Protein AF-A0A2A6D0A6-F1 (afdb_monomer_lite)

Organism: Pristionchus pacificus (NCBI:txid54126)

pLDDT: mean 73.26, std 25.28, range [23.12, 98.56]

InterPro domains:
  IPR000560 Histidine phosphatase superfamily, clade-2 [PF00328] (476-809)
  IPR000560 Histidine phosphatase superfamily, clade-2 [PF00328] (871-1183)
  IPR000560 Histidine phosphatase superfamily, clade-2 [cd07061] (476-808)
  IPR000560 Histidine phosphatase superfamily, clade-2 [cd07061] (871-1182)
  IPR001132 SMAD domain [PF03166] (59-170)
  IPR001132 SMAD domain [PS51076] (60-232)
  IPR001132 SMAD domain [SM00524] (58-207)
  IPR008984 SMAD/FHA domain superfamily [SSF49879] (32-207)
  IPR017855 SMAD-like domain superfamily [G3DSA:2.60.200.10] (31-220)
  IPR029033 Histidine phosphatase superfamily [G3DSA:3.40.50.1240] (476-853)
  IPR029033 Histidine phosphatase superfamily [G3DSA:3.40.50.1240] (870-1229)
  IPR029033 Histidine phosphatase superfamily [SSF53254] (476-852)
  IPR029033 Histidine phosphatase superfamily [SSF53254] (868-1229)
  IPR033379 Histidine acid phosphatase active site [PS00616] (477-491)
  IPR033379 Histidine acid phosphatase active site [PS00616] (872-886)
  IPR050645 Histidine Acid Phosphatase [PTHR11567] (473-849)

Radius of gyration: 41.59 Å; chains: 1; bounding box: 116×134×120 Å

Foldseek 3Di:
DFDFLVVLLVVLPVPDDDDYDDDDDDDDDDWDFDPDVLVVLVVVLCVCVRCVVVDGRLFFKKKFKDFQRITQDIDTANDQKAFEALALDPCPNRYHHSVVTDDPPADPVLVVLSVVCPRGKMWGADPNRWIKIAGQQWKFKDAEPDRDIDHGGDIDTRHDVVVLSVVLVVCLPPPDDLSVSQSNQWMKIAPDPDPDNRGRIIMIMGGSSSSVSSCGSPPDDPDDPPDDDPDDDDDDDDDDDDDDDDDDDDDDDDDDDYDDDDDDDDDDDDDDDDDDDDDDDDDDDDDDDPCVVVVVVVVVVVVVVVVVVVVVDDDDDDDDDDDDDDDDDDDDDDYDDDDDDDDDDDDDDDDDDDDDDDDDDDDDDDDDDDDDDDDDDDDDDDDDDDDDDDDDDDDDDDDDDDYDDDDDDDDDDDDDDDDDDDDDDDDDDDDDDDDDDDDDDDDDDDDDDDDDDDDDDPVVVVVVVVVVVPPAPPKAFQAKEKEWAQFFFAAQAAFPQWPCHPVNVVFHHGAHALRRLVQLLLVLLVVLVPCCVNRVLDDLADAPQAEAAEEEQDWRLLLSVQSSVCNNNAQPPQAQPPDPQFFPRGAQFFYAYAHNLPDQAQDFQPVDPNVDDPVLVVVLVCQCPPPLNVVVLVVCVVLLVLCDVRRDDPDDSDLVSLLSNLSNVCCQCPVVVHDGPPSCDPVSNVSSQLSNLVVVCSSQQHQPPPVVLCVPPVSDDDPRHDHGDLVSLLSGAQVNVQVVLVQLVCSVVVNRSYRYYYYGHHLSNVQSNCVLQQNCCVPANSDTAHHGKMKMWIWIQRPVGIKIAIWIARTSPRDTHTRQLNGFQAPVPDRIGHSVSNCVRSVSSHDDDDDDDDDDDDDDDDDDDDDDAKDFQAKEKEWAFFDFAFQDAFPQWPCPQVNVVHGHGAAHNRRLVQLLLVLLQVLCPCCVPRVPDDLDDGPQFEAAEEERDRRLSSSSQSSVQSNSQQPPRHHPPDPSGGPRGRRGRYHYHHNQPPLQFNLPHLFQVLVVVLVVQCPPPLNVVLLVVCVVLQVLCVVRRPDPDDSGVVSLVSNLSRVCCCCVVVNHDTPPSCDPVSNVVSQVSCLQPVCVSQFCDHSPGHGPLLNLLSGNQVNVVVVLVQLVCSQVVNHHRYYYYGHHQSNVSSVCRLQQNPCVPPRSDTQHHGKMKMWIWMDRRVAIKIAIWIASTSPGHTDTRQLSGPQAPVPDSIGGSVSVVVSSVSSHDPDPCSSDD

Structure (mmCIF, N/CA/C/O backbone):
data_AF-A0A2A6D0A6-F1
#
_entry.id   AF-A0A2A6D0A6-F1
#
loop_
_atom_site.group_PDB
_atom_site.id
_atom_site.type_symbol
_atom_site.label_atom_id
_atom_site.label_alt_id
_atom_site.label_comp_id
_atom_site.label_asym_id
_atom_site.label_entity_id
_atom_site.label_seq_id
_atom_site.pdbx_PDB_ins_code
_atom_site.Cartn_x
_atom_site.Cartn_y
_atom_site.Cartn_z
_atom_site.occupancy
_atom_site.B_iso_or_equiv
_atom_site.auth_seq_id
_atom_site.auth_comp_id
_atom_site.auth_asym_id
_atom_site.auth_atom_id
_atom_site.pdbx_PDB_model_num
ATOM 1 N N . MET A 1 1 ? 14.684 1.897 31.794 1.00 31.25 1 MET A N 1
ATOM 2 C CA . MET A 1 1 ? 13.508 2.646 31.301 1.00 31.25 1 MET A CA 1
ATOM 3 C C . MET A 1 1 ? 13.753 4.128 31.557 1.00 31.25 1 MET A C 1
ATOM 5 O O . MET A 1 1 ? 14.431 4.445 32.533 1.00 31.25 1 MET A O 1
ATOM 9 N N . ALA A 1 2 ? 13.291 5.011 30.673 1.00 32.56 2 ALA A N 1
ATOM 10 C CA . ALA A 1 2 ? 13.432 6.460 30.843 1.00 32.56 2 ALA A CA 1
ATOM 11 C C . ALA A 1 2 ? 12.359 7.011 31.800 1.00 32.56 2 ALA A C 1
ATOM 13 O O . ALA A 1 2 ? 11.287 6.420 31.914 1.00 32.56 2 ALA A O 1
ATOM 14 N N . LEU A 1 3 ? 12.646 8.118 32.488 1.00 44.62 3 LEU A N 1
ATOM 15 C CA . LEU A 1 3 ? 11.665 8.796 33.341 1.00 44.62 3 LEU A CA 1
ATOM 16 C C . LEU A 1 3 ? 10.736 9.707 32.524 1.00 44.62 3 LEU A C 1
ATOM 18 O O . LEU A 1 3 ? 11.218 10.518 31.739 1.00 44.62 3 LEU A O 1
ATOM 22 N N . SER A 1 4 ? 9.424 9.624 32.770 1.00 47.84 4 SER A N 1
ATOM 23 C CA . SER A 1 4 ? 8.435 10.572 32.240 1.00 47.84 4 SER A CA 1
ATOM 24 C C . SER A 1 4 ? 8.132 11.678 33.251 1.00 47.84 4 SER A C 1
ATOM 26 O O . SER A 1 4 ? 7.816 11.410 34.412 1.00 47.84 4 SER A O 1
ATOM 28 N N . ARG A 1 5 ? 8.211 12.925 32.783 1.00 55.09 5 ARG A N 1
ATOM 29 C CA . ARG A 1 5 ? 7.892 14.155 33.511 1.00 55.09 5 ARG A CA 1
ATOM 30 C C . ARG A 1 5 ? 6.434 14.153 33.972 1.00 55.09 5 ARG A C 1
ATOM 32 O O . ARG A 1 5 ? 6.200 14.405 35.147 1.00 55.09 5 ARG A O 1
ATOM 39 N N . SER A 1 6 ? 5.497 13.781 33.096 1.00 43.09 6 SER A N 1
ATOM 40 C CA . SER A 1 6 ? 4.051 13.724 33.377 1.00 43.09 6 SER A CA 1
ATOM 41 C C . SER A 1 6 ? 3.717 12.748 34.509 1.00 43.09 6 SER A C 1
ATOM 43 O O . SER A 1 6 ? 3.212 13.176 35.541 1.00 43.09 6 SER A O 1
ATOM 45 N N . ILE A 1 7 ? 4.154 11.488 34.397 1.00 46.53 7 ILE A N 1
ATOM 46 C CA . ILE A 1 7 ? 3.909 10.439 35.408 1.00 46.53 7 ILE A CA 1
ATOM 47 C C . ILE A 1 7 ? 4.431 10.859 36.792 1.00 46.53 7 ILE A C 1
ATOM 49 O O . ILE A 1 7 ? 3.845 10.543 37.830 1.00 46.53 7 ILE A O 1
ATOM 53 N N . LEU A 1 8 ? 5.561 11.572 36.833 1.00 50.28 8 LEU A N 1
ATOM 54 C CA . LEU A 1 8 ? 6.160 12.020 38.088 1.00 50.28 8 LEU A CA 1
ATOM 55 C C . LEU A 1 8 ? 5.488 13.290 38.642 1.00 50.28 8 LEU A C 1
ATOM 57 O O . LEU A 1 8 ? 5.398 13.452 39.857 1.00 50.28 8 LEU A O 1
ATOM 61 N N . ILE A 1 9 ? 4.949 14.143 37.769 1.00 45.28 9 ILE A N 1
ATOM 62 C CA . ILE A 1 9 ? 4.084 15.279 38.109 1.00 45.28 9 ILE A CA 1
ATOM 63 C C . ILE A 1 9 ? 2.756 14.809 38.705 1.00 45.28 9 ILE A C 1
ATOM 65 O O . ILE A 1 9 ? 2.370 15.310 39.755 1.00 45.28 9 ILE A O 1
ATOM 69 N N . GLU A 1 10 ? 2.076 13.835 38.103 1.00 42.25 10 GLU A N 1
ATOM 70 C CA . GLU A 1 10 ? 0.770 13.340 38.568 1.00 42.25 10 GLU A CA 1
ATOM 71 C C . GLU A 1 10 ? 0.875 12.739 39.973 1.00 42.25 10 GLU A C 1
ATOM 73 O O . GLU A 1 10 ? 0.143 13.125 40.889 1.00 42.25 10 GLU A O 1
ATOM 78 N N . ARG A 1 11 ? 1.911 11.920 40.205 1.00 47.41 11 ARG A N 1
ATOM 79 C CA . ARG A 1 11 ? 2.287 11.407 41.538 1.00 47.41 11 ARG A CA 1
ATOM 80 C C . ARG A 1 11 ? 2.576 12.513 42.564 1.00 47.41 11 ARG A C 1
ATOM 82 O O . ARG A 1 11 ? 2.509 12.265 43.768 1.00 47.41 11 ARG A O 1
ATOM 89 N N . LEU A 1 12 ? 2.890 13.728 42.115 1.00 42.84 12 LEU A N 1
ATOM 90 C CA . LEU A 1 12 ? 3.093 14.911 42.953 1.00 42.84 12 LEU A CA 1
ATOM 91 C C . LEU A 1 12 ? 1.877 15.856 42.994 1.00 42.84 12 LEU A C 1
ATOM 93 O O . LEU A 1 12 ? 1.853 16.710 43.879 1.00 42.84 12 LEU A O 1
ATOM 97 N N . LEU A 1 13 ? 0.858 15.689 42.147 1.00 38.38 13 LEU A N 1
ATOM 98 C CA . LEU A 1 13 ? -0.301 16.588 42.031 1.00 38.38 13 LEU A CA 1
ATOM 99 C C . LEU A 1 13 ? -1.632 16.038 42.556 1.00 38.38 13 LEU A C 1
ATOM 101 O O . LEU A 1 13 ? -2.621 16.769 42.551 1.00 38.38 13 LEU A O 1
ATOM 105 N N . HIS A 1 14 ? -1.667 14.823 43.106 1.00 38.53 14 HIS A N 1
ATOM 106 C CA . HIS A 1 14 ? -2.811 14.338 43.893 1.00 38.53 14 HIS A CA 1
ATOM 107 C C . HIS A 1 14 ? -2.950 15.042 45.264 1.00 38.53 14 HIS A C 1
ATOM 109 O O . HIS A 1 14 ? -3.003 14.391 46.304 1.00 38.53 14 HIS A O 1
ATOM 115 N N . ASP A 1 15 ? -2.998 16.379 45.256 1.00 31.34 15 ASP A N 1
ATOM 116 C CA . ASP A 1 15 ? -3.645 17.206 46.279 1.00 31.34 15 ASP A CA 1
ATOM 117 C C . ASP A 1 15 ? -3.996 18.610 45.705 1.00 31.34 15 ASP A C 1
ATOM 119 O O . ASP A 1 15 ? -3.189 19.533 45.755 1.00 31.34 15 ASP A O 1
ATOM 123 N N . ASN A 1 16 ? -5.216 18.742 45.155 1.00 25.91 16 ASN A N 1
ATOM 124 C CA . ASN A 1 16 ? -5.981 19.977 44.853 1.00 25.91 16 ASN A CA 1
ATOM 125 C C . ASN A 1 16 ? -5.467 21.048 43.828 1.00 25.91 16 ASN A C 1
ATOM 127 O O . ASN A 1 16 ? -4.596 21.847 44.139 1.00 25.91 16 ASN A O 1
ATOM 131 N N . ASN A 1 17 ? -6.171 21.149 42.675 1.00 26.38 17 ASN A N 1
ATOM 132 C CA . ASN A 1 17 ? -6.773 22.343 41.994 1.00 26.38 17 ASN A CA 1
ATOM 133 C C . ASN A 1 17 ? -6.033 23.723 41.914 1.00 26.38 17 ASN A C 1
ATOM 135 O O . ASN A 1 17 ? -5.550 24.218 42.920 1.00 26.38 17 ASN A O 1
ATOM 139 N N . GLU A 1 18 ? -6.072 24.543 40.835 1.00 26.56 18 GLU A N 1
ATOM 140 C CA . GLU A 1 18 ? -6.669 24.452 39.473 1.00 26.56 18 GLU A CA 1
ATOM 141 C C . GLU A 1 18 ? -6.237 25.618 38.507 1.00 26.56 18 GLU A C 1
ATOM 143 O O . GLU A 1 18 ? -6.177 26.767 38.934 1.00 26.56 18 GLU A O 1
ATOM 148 N N . LYS A 1 19 ? -6.159 25.349 37.179 1.00 26.30 19 LYS A N 1
ATOM 149 C CA . LYS A 1 19 ? -6.411 26.244 35.989 1.00 26.30 19 LYS A CA 1
ATOM 150 C C . LYS A 1 19 ? -5.453 27.391 35.505 1.00 26.30 19 LYS A C 1
ATOM 152 O O . LYS A 1 19 ? -5.540 28.516 35.987 1.00 26.30 19 LYS A O 1
ATOM 157 N N . ALA A 1 20 ? -4.863 27.181 34.299 1.00 25.84 20 ALA A N 1
ATOM 158 C CA . ALA A 1 20 ? -4.731 28.130 33.137 1.00 25.84 20 ALA A CA 1
ATOM 159 C C . ALA A 1 20 ? -3.650 29.274 33.135 1.00 25.84 20 ALA A C 1
ATOM 161 O O . ALA A 1 20 ? -3.179 29.670 34.192 1.00 25.84 20 ALA A O 1
ATOM 162 N N . CYS A 1 21 ? -3.201 29.911 32.020 1.00 23.12 21 CYS A N 1
ATOM 163 C CA . CYS A 1 21 ? -3.182 29.617 30.555 1.00 23.12 21 CYS A CA 1
ATOM 164 C C . CYS A 1 21 ? -2.156 30.506 29.769 1.00 23.12 21 CYS A C 1
ATOM 166 O O . CYS A 1 21 ? -1.911 31.639 30.168 1.00 23.12 21 CYS A O 1
ATOM 168 N N . ASP A 1 22 ? -1.678 30.005 28.614 1.00 24.70 22 ASP A N 1
ATOM 169 C CA . ASP A 1 22 ? -1.182 30.650 27.358 1.00 24.70 22 ASP A CA 1
ATOM 170 C C . ASP A 1 22 ? -0.278 31.913 27.286 1.00 24.70 22 ASP A C 1
ATOM 172 O O . ASP A 1 22 ? -0.665 33.015 27.673 1.00 24.70 22 ASP A O 1
ATOM 176 N N . SER A 1 23 ? 0.834 31.812 26.521 1.00 23.73 23 SER A N 1
ATOM 177 C CA . SER A 1 23 ? 1.030 32.469 25.186 1.00 23.73 23 SER A CA 1
ATOM 178 C C . SER A 1 23 ? 2.474 32.334 24.610 1.00 23.73 23 SER A C 1
ATOM 180 O O . SER A 1 23 ? 3.420 32.052 25.343 1.00 23.73 23 SER A O 1
ATOM 182 N N . ARG A 1 24 ? 2.664 32.511 23.281 1.00 27.17 24 ARG A N 1
ATOM 183 C CA . ARG A 1 24 ? 3.964 32.458 22.536 1.00 27.17 24 ARG A CA 1
ATOM 184 C C . ARG A 1 24 ? 4.303 33.814 21.871 1.00 27.17 24 ARG A C 1
ATOM 186 O O . ARG A 1 24 ? 3.373 34.584 21.628 1.00 27.17 24 ARG A O 1
ATOM 193 N N . PRO A 1 25 ? 5.581 34.106 21.519 1.00 27.61 25 PRO A N 1
ATOM 194 C CA . PRO A 1 25 ? 6.009 34.027 20.100 1.00 27.61 25 PRO A CA 1
ATOM 195 C C . PRO A 1 25 ? 7.506 33.651 19.847 1.00 27.61 25 PRO A C 1
ATOM 197 O O . PRO A 1 25 ? 8.242 33.284 20.758 1.00 27.61 25 PRO A O 1
ATOM 200 N N . SER A 1 26 ? 7.936 33.702 18.575 1.00 24.91 26 SER A N 1
ATOM 201 C CA . SER A 1 26 ? 9.292 33.456 18.013 1.00 24.91 26 SER A CA 1
ATOM 202 C C . SER A 1 26 ? 10.268 34.658 18.217 1.00 24.91 26 SER A C 1
ATOM 204 O O . SER A 1 26 ? 9.832 35.677 18.738 1.00 24.91 26 SER A O 1
ATOM 206 N N . THR A 1 27 ? 11.591 34.659 17.925 1.00 25.09 27 THR A N 1
ATOM 207 C CA . THR A 1 27 ? 12.370 34.189 16.740 1.00 25.09 27 THR A CA 1
ATOM 208 C C . THR A 1 27 ? 13.890 33.946 17.000 1.00 25.09 27 THR A C 1
ATOM 210 O O . THR A 1 27 ? 14.401 34.268 18.064 1.00 25.09 27 THR A O 1
ATOM 213 N N . SER A 1 28 ? 14.599 33.412 15.980 1.00 25.70 28 SER A N 1
ATOM 214 C CA . SER A 1 28 ? 16.012 33.648 15.538 1.00 25.70 28 SER A CA 1
ATOM 215 C C . SER A 1 28 ? 17.206 33.746 16.523 1.00 25.70 28 SER A C 1
ATOM 217 O O . SER A 1 28 ? 17.177 34.440 17.532 1.00 25.70 28 SER A O 1
ATOM 219 N N . HIS A 1 29 ? 18.347 33.150 16.143 1.00 37.09 29 HIS A N 1
ATOM 220 C CA . HIS A 1 29 ? 19.573 33.087 16.955 1.00 37.09 29 HIS A CA 1
ATOM 221 C C . HIS A 1 29 ? 20.442 34.361 16.984 1.00 37.09 29 HIS A C 1
ATOM 223 O O . HIS A 1 29 ? 20.917 34.830 15.954 1.00 37.09 29 HIS A O 1
ATOM 229 N N . ALA A 1 30 ? 20.807 34.776 18.200 1.00 38.34 30 ALA A N 1
ATOM 230 C CA . ALA A 1 30 ? 22.041 35.494 18.522 1.00 38.34 30 ALA A CA 1
ATOM 231 C C . ALA A 1 30 ? 22.646 34.916 19.821 1.00 38.34 30 ALA A C 1
ATOM 233 O O . ALA A 1 30 ? 21.932 34.301 20.623 1.00 38.34 30 ALA A O 1
ATOM 234 N N . ALA A 1 31 ? 23.953 35.093 20.043 1.00 50.69 31 ALA A N 1
ATOM 235 C CA . ALA A 1 31 ? 24.600 34.708 21.300 1.00 50.69 31 ALA A CA 1
ATOM 236 C C . ALA A 1 31 ? 24.229 35.716 22.401 1.00 50.69 31 ALA A C 1
ATOM 238 O O . ALA A 1 31 ? 24.651 36.870 22.365 1.00 50.69 31 ALA A O 1
ATOM 239 N N . ALA A 1 32 ? 23.392 35.286 23.346 1.00 67.06 32 ALA A N 1
ATOM 240 C CA . ALA A 1 32 ? 22.832 36.150 24.381 1.00 67.06 32 ALA A CA 1
ATOM 241 C C . ALA A 1 32 ? 23.807 36.373 25.552 1.00 67.06 32 ALA A C 1
ATOM 243 O O . ALA A 1 32 ? 24.571 35.477 25.929 1.00 67.06 32 ALA A O 1
ATOM 244 N N . VAL A 1 33 ? 23.750 37.584 26.111 1.00 78.56 33 VAL A N 1
ATOM 245 C CA . VAL A 1 33 ? 24.617 38.100 27.176 1.00 78.56 33 VAL A CA 1
ATOM 246 C C . VAL A 1 33 ? 23.737 38.815 28.204 1.00 78.56 33 VAL A C 1
ATOM 248 O O . VAL A 1 33 ? 22.833 39.546 27.802 1.00 78.56 33 VAL A O 1
ATOM 251 N N . TRP A 1 34 ? 23.995 38.622 29.500 1.00 87.19 34 TRP A N 1
ATOM 252 C CA . TRP A 1 34 ? 23.210 39.225 30.587 1.00 87.19 34 TRP A CA 1
ATOM 253 C C . TRP A 1 34 ? 24.103 39.868 31.638 1.00 87.19 34 TRP A C 1
ATOM 255 O O . TRP A 1 34 ? 24.881 39.179 32.285 1.00 87.19 34 TRP A O 1
ATOM 265 N N . ASP A 1 35 ? 23.942 41.166 31.874 1.00 82.50 35 ASP A N 1
ATOM 266 C CA . ASP A 1 35 ? 24.697 41.874 32.918 1.00 82.50 35 ASP A CA 1
ATOM 267 C C . ASP A 1 35 ? 23.969 41.885 34.284 1.00 82.50 35 ASP A C 1
ATOM 269 O O . ASP A 1 35 ? 24.500 42.387 35.272 1.00 82.50 35 ASP A O 1
ATOM 273 N N . ASP A 1 36 ? 22.782 41.267 34.351 1.00 84.25 36 ASP A N 1
ATOM 274 C CA . ASP A 1 36 ? 21.963 41.037 35.549 1.00 84.25 36 ASP A CA 1
ATOM 275 C C . ASP A 1 36 ? 21.538 39.555 35.634 1.00 84.25 36 ASP A C 1
ATOM 277 O O . ASP A 1 36 ? 21.099 38.956 34.647 1.00 84.25 36 ASP A O 1
ATOM 281 N N . ILE A 1 37 ? 21.668 38.954 36.822 1.00 86.62 37 ILE A N 1
ATOM 282 C CA . ILE A 1 37 ? 21.315 37.549 37.062 1.00 86.62 37 ILE A CA 1
ATOM 283 C C . ILE A 1 37 ? 19.797 37.351 37.146 1.00 86.62 37 ILE A C 1
ATOM 285 O O . ILE A 1 37 ? 19.300 36.315 36.713 1.00 86.62 37 ILE A O 1
ATOM 289 N N . GLU A 1 38 ? 19.034 38.348 37.605 1.00 83.75 38 GLU A N 1
ATOM 290 C CA . GLU A 1 38 ? 17.571 38.265 37.636 1.00 83.75 38 GLU A CA 1
ATOM 291 C C . GLU A 1 38 ? 16.966 38.351 36.231 1.00 83.75 38 GLU A C 1
ATOM 293 O O . GLU A 1 38 ? 15.917 37.761 35.971 1.00 83.75 38 GLU A O 1
ATOM 298 N N . ALA A 1 39 ? 17.608 39.083 35.313 1.00 81.00 39 ALA A N 1
ATOM 299 C CA . ALA A 1 39 ? 17.320 39.074 33.883 1.00 81.00 39 ALA A CA 1
ATOM 300 C C . ALA A 1 39 ? 17.636 37.711 33.264 1.00 81.00 39 ALA A C 1
ATOM 302 O O . ALA A 1 39 ? 16.776 37.155 32.587 1.00 81.00 39 ALA A O 1
ATOM 303 N N . PHE A 1 40 ? 18.799 37.127 33.566 1.00 89.44 40 PHE A N 1
ATOM 304 C CA . PHE A 1 40 ? 19.127 35.775 33.113 1.00 89.44 40 PHE A CA 1
ATOM 305 C C . PHE A 1 40 ? 18.108 34.724 33.591 1.00 89.44 40 PHE A C 1
ATOM 307 O O . PHE A 1 40 ? 17.660 33.905 32.788 1.00 89.44 40 PHE A O 1
ATOM 314 N N . GLU A 1 41 ? 17.710 34.749 34.867 1.00 89.06 41 GLU A N 1
ATOM 315 C CA . GLU A 1 41 ? 16.699 33.839 35.429 1.00 89.06 41 GLU A CA 1
ATOM 316 C C . GLU A 1 41 ? 15.326 34.046 34.781 1.00 89.06 41 GLU A C 1
ATOM 318 O O . GLU A 1 41 ? 14.702 33.086 34.336 1.00 89.06 41 GLU A O 1
ATOM 323 N N . ARG A 1 42 ? 14.882 35.304 34.675 1.00 83.50 42 ARG A N 1
ATOM 324 C CA . ARG A 1 42 ? 13.629 35.721 34.025 1.00 83.50 42 ARG A CA 1
ATOM 325 C C . ARG A 1 42 ? 13.551 35.237 32.582 1.00 83.50 42 ARG A C 1
ATOM 327 O O . ARG A 1 42 ? 12.593 34.558 32.233 1.00 83.50 42 ARG A O 1
ATOM 334 N N . ASP A 1 43 ? 14.562 35.522 31.771 1.00 83.06 43 ASP A N 1
ATOM 335 C CA . ASP A 1 43 ? 14.587 35.126 30.363 1.00 83.06 43 ASP A CA 1
ATOM 336 C C . ASP A 1 43 ? 14.697 33.603 30.217 1.00 83.06 43 ASP A C 1
ATOM 338 O O . ASP A 1 43 ? 14.070 33.011 29.341 1.00 83.06 43 ASP A O 1
ATOM 342 N N . THR A 1 44 ? 15.456 32.945 31.099 1.00 84.19 44 THR A N 1
ATOM 343 C CA . THR A 1 44 ? 15.597 31.484 31.119 1.00 84.19 44 THR A CA 1
ATOM 344 C C . THR A 1 44 ? 14.278 30.785 31.439 1.00 84.19 44 THR A C 1
ATOM 346 O O . THR A 1 44 ? 13.930 29.834 30.734 1.00 84.19 44 THR A O 1
ATOM 349 N N . LEU A 1 45 ? 13.552 31.254 32.461 1.00 86.38 45 LEU A N 1
ATOM 350 C CA . LEU A 1 45 ? 12.260 30.708 32.881 1.00 86.38 45 LEU A CA 1
ATOM 351 C C . LEU A 1 45 ? 11.168 31.005 31.853 1.00 86.38 45 LEU A C 1
ATOM 353 O O . LEU A 1 45 ? 10.468 30.079 31.462 1.00 86.38 45 LEU A O 1
ATOM 357 N N . LEU A 1 46 ? 11.100 32.221 31.303 1.00 80.25 46 LEU A N 1
ATOM 358 C CA . LEU A 1 46 ? 10.176 32.541 30.207 1.00 80.25 46 LEU A CA 1
ATOM 359 C C . LEU A 1 46 ? 10.448 31.668 28.965 1.00 80.25 46 LEU A C 1
ATOM 361 O O . LEU A 1 46 ? 9.516 31.118 28.381 1.00 80.25 46 LEU A O 1
ATOM 365 N N . GLU A 1 47 ? 11.719 31.439 28.603 1.00 79.50 47 GLU A N 1
ATOM 366 C CA . GLU A 1 47 ? 12.111 30.522 27.516 1.00 79.50 47 GLU A CA 1
ATOM 367 C C . GLU A 1 47 ? 11.923 29.026 27.872 1.00 79.50 47 GLU A C 1
ATOM 369 O O . GLU A 1 47 ? 12.223 28.155 27.046 1.00 79.50 47 GLU A O 1
ATOM 374 N N . VAL A 1 48 ? 11.489 28.703 29.097 1.00 85.50 48 VAL A N 1
ATOM 375 C CA . VAL A 1 48 ? 10.996 27.378 29.508 1.00 85.50 48 VAL A CA 1
ATOM 376 C C . VAL A 1 48 ? 9.471 27.358 29.496 1.00 85.50 48 VAL A C 1
ATOM 378 O O . VAL A 1 48 ? 8.918 26.558 28.754 1.00 85.50 48 VAL A O 1
ATOM 381 N N . GLU A 1 49 ? 8.787 28.238 30.232 1.00 81.81 49 GLU A N 1
ATOM 382 C CA . GLU A 1 49 ? 7.319 28.291 30.339 1.00 81.81 49 GLU A CA 1
ATOM 383 C C . GLU A 1 49 ? 6.646 28.368 28.955 1.00 81.81 49 GLU A C 1
ATOM 385 O O . GLU A 1 49 ? 5.748 27.580 28.654 1.00 81.81 49 GLU A O 1
ATOM 390 N N . GLN A 1 50 ? 7.154 29.213 28.047 1.00 76.94 50 GLN A N 1
ATOM 391 C CA . GLN A 1 50 ? 6.648 29.332 26.668 1.00 76.94 50 GLN A CA 1
ATOM 392 C C . GLN A 1 50 ? 6.837 28.072 25.804 1.00 76.94 50 GLN A C 1
ATOM 394 O O . GLN A 1 50 ? 6.276 27.993 24.709 1.00 76.94 50 GLN A O 1
ATOM 399 N N . LYS A 1 51 ? 7.652 27.109 26.251 1.00 77.88 51 LYS A N 1
ATOM 400 C CA . LYS A 1 51 ? 8.047 25.904 25.504 1.00 77.88 51 LYS A CA 1
ATOM 401 C C . LYS A 1 51 ? 7.772 24.596 26.235 1.00 77.88 51 LYS A C 1
ATOM 403 O O . LYS A 1 51 ? 7.947 23.550 25.629 1.00 77.88 51 LYS A O 1
ATOM 408 N N . LEU A 1 52 ? 7.351 24.619 27.496 1.00 79.31 52 LEU A N 1
ATOM 409 C CA . LEU A 1 52 ? 7.232 23.414 28.319 1.00 79.31 52 LEU A CA 1
ATOM 410 C C . LEU A 1 52 ? 6.228 22.418 27.713 1.00 79.31 52 LEU A C 1
ATOM 412 O O . LEU A 1 52 ? 6.555 21.253 27.526 1.00 79.31 52 LEU A O 1
ATOM 416 N N . HIS A 1 53 ? 5.105 22.939 27.211 1.00 73.56 53 HIS A N 1
ATOM 417 C CA . HIS A 1 53 ? 4.091 22.229 26.416 1.00 73.56 53 HIS A CA 1
ATOM 418 C C . HIS A 1 53 ? 4.532 21.798 24.993 1.00 73.56 53 HIS A C 1
ATOM 420 O O . HIS A 1 53 ? 3.718 21.313 24.216 1.00 73.56 53 HIS A O 1
ATOM 426 N N . GLN A 1 54 ? 5.787 22.040 24.604 1.00 71.00 54 GLN A N 1
ATOM 427 C CA . GLN A 1 54 ? 6.400 21.613 23.331 1.00 71.00 54 GLN A CA 1
ATOM 428 C C . GLN A 1 54 ? 7.617 20.699 23.561 1.00 71.00 54 GLN A C 1
ATOM 430 O O . GLN A 1 54 ? 8.257 20.274 22.601 1.00 71.00 54 GLN A O 1
ATOM 435 N N . LEU A 1 55 ? 7.985 20.436 24.818 1.00 71.88 55 LEU A N 1
ATOM 436 C CA . LEU A 1 55 ? 9.111 19.581 25.171 1.00 71.88 55 LEU A CA 1
ATOM 437 C C . LEU A 1 55 ? 8.591 18.187 25.496 1.00 71.88 55 LEU A C 1
ATOM 439 O O . LEU A 1 55 ? 7.805 18.022 26.425 1.00 71.88 55 LEU A O 1
ATOM 443 N N . ASP A 1 56 ? 9.094 17.198 24.760 1.00 75.00 56 ASP A N 1
ATOM 444 C CA . ASP A 1 56 ? 8.872 15.768 24.985 1.00 75.00 56 ASP A CA 1
ATOM 445 C C . ASP A 1 56 ? 8.894 15.417 26.484 1.00 75.00 56 ASP A C 1
ATOM 447 O O . ASP A 1 56 ? 9.765 15.878 27.231 1.00 75.00 56 ASP A O 1
ATOM 451 N N . ASN A 1 57 ? 7.919 14.626 26.933 1.00 74.06 57 ASN A N 1
ATOM 452 C CA . ASN A 1 57 ? 7.702 14.346 28.353 1.00 74.06 57 ASN A CA 1
ATOM 453 C C . ASN A 1 57 ? 8.846 13.541 28.989 1.00 74.06 57 ASN A C 1
ATOM 455 O O . ASN A 1 57 ? 8.985 13.570 30.204 1.00 74.06 57 ASN A O 1
ATOM 459 N N . LEU A 1 58 ? 9.730 12.900 28.217 1.00 75.31 58 LEU A N 1
ATOM 460 C CA . LEU A 1 58 ? 10.943 12.275 28.760 1.00 75.31 58 LEU A CA 1
ATOM 461 C C . LEU A 1 58 ? 12.080 13.282 29.040 1.00 75.31 58 LEU A C 1
ATOM 463 O O . LEU A 1 58 ? 13.144 12.892 29.518 1.00 75.31 58 LEU A O 1
ATOM 467 N N . ILE A 1 59 ? 11.900 14.576 28.745 1.00 82.56 59 ILE A N 1
ATOM 468 C CA . ILE A 1 59 ? 12.876 15.628 29.065 1.00 82.56 59 ILE A CA 1
ATOM 469 C C . ILE A 1 59 ? 12.629 16.141 30.489 1.00 82.56 59 ILE A C 1
ATOM 471 O O . ILE A 1 59 ? 11.643 16.834 30.746 1.00 82.56 59 ILE A O 1
ATOM 475 N N . TRP A 1 60 ? 13.553 15.850 31.407 1.00 87.75 60 TRP A N 1
ATOM 476 C CA . TRP A 1 60 ? 13.451 16.202 32.832 1.00 87.75 60 TRP A CA 1
ATOM 477 C C . TRP A 1 60 ? 14.145 17.525 33.198 1.00 87.75 60 TRP A C 1
ATOM 479 O O . TRP A 1 60 ? 13.763 18.181 34.169 1.00 87.75 60 TRP A O 1
ATOM 489 N N . GLY A 1 61 ? 15.147 17.949 32.420 1.00 88.69 61 GLY A N 1
ATOM 490 C CA . GLY A 1 61 ? 15.972 19.123 32.725 1.00 88.69 61 GLY A CA 1
ATOM 491 C C . GLY A 1 61 ? 16.354 19.954 31.499 1.00 88.69 61 GLY A C 1
ATOM 492 O O . GLY A 1 61 ? 16.513 19.429 30.396 1.00 88.69 61 GLY A O 1
ATOM 493 N N . LYS A 1 62 ? 16.557 21.261 31.697 1.00 92.00 62 LYS A N 1
ATOM 494 C CA . LYS A 1 62 ? 17.204 22.162 30.725 1.00 92.00 62 LYS A CA 1
ATOM 495 C C . LYS A 1 62 ? 18.512 22.661 31.319 1.00 92.00 62 LYS A C 1
ATOM 497 O O . LYS A 1 62 ? 18.507 23.280 32.377 1.00 92.00 62 LYS A O 1
ATOM 502 N N . CYS A 1 63 ? 19.621 22.425 30.631 1.00 89.81 63 CYS A N 1
ATOM 503 C CA . CYS A 1 63 ? 20.934 22.901 31.042 1.00 89.81 63 CYS A CA 1
ATOM 504 C C . CYS A 1 63 ? 21.400 24.035 30.126 1.00 89.81 63 CYS A C 1
ATOM 506 O O . CYS A 1 63 ? 21.279 23.951 28.903 1.00 89.81 63 CYS A O 1
ATOM 508 N N . ILE A 1 64 ? 21.935 25.100 30.712 1.00 91.12 64 ILE A N 1
ATOM 509 C CA . ILE A 1 64 ? 22.524 26.237 30.009 1.00 91.12 64 ILE A CA 1
ATOM 510 C C . ILE A 1 64 ? 23.980 26.358 30.450 1.00 91.12 64 ILE A C 1
ATOM 512 O O . ILE A 1 64 ? 24.259 26.468 31.645 1.00 91.12 64 ILE A O 1
ATOM 516 N N . VAL A 1 65 ? 24.891 26.345 29.478 1.00 88.75 65 VAL A N 1
ATOM 517 C CA . VAL A 1 65 ? 26.330 26.532 29.688 1.00 88.75 65 VAL A CA 1
ATOM 518 C C . VAL A 1 65 ? 26.645 28.013 29.559 1.00 88.75 65 VAL A C 1
ATOM 520 O O . VAL A 1 65 ? 26.290 28.648 28.560 1.00 88.75 65 VAL A O 1
ATOM 523 N N . MET A 1 66 ? 27.301 28.551 30.579 1.00 90.12 66 MET A N 1
ATOM 524 C CA . MET A 1 66 ? 27.612 29.964 30.700 1.00 90.12 66 MET A CA 1
ATOM 525 C C . MET A 1 66 ? 29.113 30.145 30.923 1.00 90.12 66 MET A C 1
ATOM 527 O O . MET A 1 66 ? 29.698 29.595 31.856 1.00 90.12 66 MET A O 1
ATOM 531 N N . GLU A 1 67 ? 29.734 30.961 30.079 1.00 89.44 67 GLU A N 1
ATOM 532 C CA . GLU A 1 67 ? 31.092 31.453 30.293 1.00 89.44 67 GLU A CA 1
ATOM 533 C C . GLU A 1 67 ? 30.983 32.940 30.630 1.00 89.44 67 GLU A C 1
ATOM 535 O O . GLU A 1 67 ? 30.604 33.761 29.787 1.00 89.44 67 GLU A O 1
ATOM 540 N N . ARG A 1 68 ? 31.252 33.286 31.895 1.00 87.94 68 ARG A N 1
ATOM 541 C CA . ARG A 1 68 ? 30.947 34.606 32.469 1.00 87.94 68 ARG A CA 1
ATOM 542 C C . ARG A 1 68 ? 29.467 34.965 32.271 1.00 87.94 68 ARG A C 1
ATOM 544 O O . ARG A 1 68 ? 28.595 34.220 32.715 1.00 87.94 68 ARG A O 1
ATOM 551 N N . ASN A 1 69 ? 29.182 36.084 31.609 1.00 87.81 69 ASN A N 1
ATOM 552 C CA . ASN A 1 69 ? 27.839 36.584 31.327 1.00 87.81 69 ASN A CA 1
ATOM 553 C C . ASN A 1 69 ? 27.248 36.083 29.994 1.00 87.81 69 ASN A C 1
ATOM 555 O O . ASN A 1 69 ? 26.145 36.487 29.635 1.00 87.81 69 ASN A O 1
ATOM 559 N N . THR A 1 70 ? 27.959 35.231 29.244 1.00 83.44 70 THR A N 1
ATOM 560 C CA . THR A 1 70 ? 27.583 34.816 27.880 1.00 83.44 70 THR A CA 1
ATOM 561 C C . THR A 1 70 ? 27.115 33.357 27.842 1.00 83.44 70 THR A C 1
ATOM 563 O O . THR A 1 70 ? 27.831 32.464 28.300 1.00 83.44 70 THR A O 1
ATOM 566 N N . ARG A 1 71 ? 25.943 33.089 27.241 1.00 87.81 71 ARG A N 1
ATOM 567 C CA . ARG A 1 71 ? 25.455 31.717 26.990 1.00 87.81 71 ARG A CA 1
ATOM 568 C C . ARG A 1 71 ? 26.179 31.110 25.797 1.00 87.81 71 ARG A C 1
ATOM 570 O O . ARG A 1 71 ? 25.955 31.537 24.665 1.00 87.81 71 ARG A O 1
ATOM 577 N N . THR A 1 72 ? 26.990 30.086 26.043 1.00 81.81 72 THR A N 1
ATOM 578 C CA . THR A 1 72 ? 27.781 29.402 25.008 1.00 81.81 72 THR A CA 1
ATOM 579 C C . THR A 1 72 ? 27.060 28.190 24.429 1.00 81.81 72 THR A C 1
ATOM 581 O O . THR A 1 72 ? 27.160 27.934 23.231 1.00 81.81 72 THR A O 1
ATOM 584 N N . ALA A 1 73 ? 26.261 27.492 25.240 1.00 80.81 73 ALA A N 1
ATOM 585 C CA . ALA A 1 73 ? 25.408 26.393 24.796 1.00 80.81 73 ALA A CA 1
ATOM 586 C C . ALA A 1 73 ? 24.136 26.268 25.649 1.00 80.81 73 ALA A C 1
ATOM 588 O O . ALA A 1 73 ? 24.035 26.812 26.750 1.00 80.81 73 ALA A O 1
ATOM 589 N N . LYS A 1 74 ? 23.157 25.511 25.149 1.00 86.50 74 LYS A N 1
ATOM 590 C CA . LYS A 1 74 ? 22.047 24.979 25.947 1.00 86.50 74 LYS A CA 1
ATOM 591 C C . LYS A 1 74 ? 21.645 23.603 25.430 1.00 86.50 74 LYS A C 1
ATOM 593 O O . LYS A 1 74 ? 21.662 23.381 24.223 1.00 86.50 74 LYS A O 1
ATOM 598 N N . ALA A 1 75 ? 21.271 22.718 26.342 1.00 83.50 75 ALA A N 1
ATOM 599 C CA . ALA A 1 75 ? 20.853 21.351 26.071 1.00 83.50 75 ALA A CA 1
ATOM 600 C C . ALA A 1 75 ? 19.587 21.015 26.872 1.00 83.50 75 ALA A C 1
ATOM 602 O O . ALA A 1 75 ? 19.297 21.629 27.901 1.00 83.50 75 ALA A O 1
ATOM 603 N N . TYR A 1 76 ? 18.845 20.023 26.394 1.00 83.81 76 TYR A N 1
ATOM 604 C CA . TYR A 1 76 ? 17.683 19.457 27.069 1.00 83.81 76 TYR A CA 1
ATOM 605 C C . TYR A 1 76 ? 17.985 17.992 27.392 1.00 83.81 76 TYR A C 1
ATOM 607 O O . TYR A 1 76 ? 18.434 17.243 26.526 1.00 83.81 76 TYR A O 1
ATOM 615 N N . PHE A 1 77 ? 17.811 17.601 28.651 1.00 86.25 77 PHE A N 1
ATOM 616 C CA . PHE A 1 77 ? 18.245 16.307 29.167 1.00 86.25 77 PHE A CA 1
ATOM 617 C C . PHE A 1 77 ? 17.083 15.313 29.176 1.00 86.25 77 PHE A C 1
ATOM 619 O O . PHE A 1 77 ? 16.110 15.501 29.905 1.00 86.25 77 PHE A O 1
ATOM 626 N N . ARG A 1 78 ? 17.212 14.266 28.348 1.00 82.56 78 ARG A N 1
ATOM 627 C CA . ARG A 1 78 ? 16.278 13.131 28.239 1.00 82.56 78 ARG A CA 1
ATOM 628 C C . ARG A 1 78 ? 16.802 11.881 28.954 1.00 82.56 78 ARG A C 1
ATOM 630 O O . ARG A 1 78 ? 16.052 11.169 29.607 1.00 82.56 78 ARG A O 1
ATOM 637 N N . SER A 1 79 ? 18.104 11.614 28.846 1.00 86.00 79 SER A N 1
ATOM 638 C CA . SER A 1 79 ? 18.748 10.471 29.501 1.00 86.00 79 SER A CA 1
ATOM 639 C C . SER A 1 79 ? 18.727 10.618 31.024 1.00 86.00 79 SER A C 1
ATOM 641 O O . SER A 1 79 ? 19.063 11.683 31.543 1.00 86.00 79 SER A O 1
ATOM 643 N N . ASN A 1 80 ? 18.414 9.539 31.753 1.00 85.50 80 ASN A N 1
ATOM 644 C CA . ASN A 1 80 ? 18.413 9.533 33.226 1.00 85.50 80 ASN A CA 1
ATOM 645 C C . ASN A 1 80 ? 19.805 9.832 33.826 1.00 85.50 80 ASN A C 1
ATOM 647 O O . ASN A 1 80 ? 19.914 10.129 35.010 1.00 85.50 80 ASN A O 1
ATOM 651 N N . SER A 1 81 ? 20.874 9.725 33.031 1.00 87.75 81 SER A N 1
ATOM 652 C CA . SER A 1 81 ? 22.237 10.115 33.386 1.00 87.75 81 SER A CA 1
ATOM 653 C C . SER A 1 81 ? 22.879 10.848 32.207 1.00 87.75 81 SER A C 1
ATOM 655 O O . SER A 1 81 ? 22.758 10.398 31.067 1.00 87.75 81 SER A O 1
ATOM 657 N N . VAL A 1 82 ? 23.536 11.976 32.484 1.00 87.38 82 VAL A N 1
ATOM 658 C CA . VAL A 1 82 ? 24.218 12.826 31.501 1.00 87.38 82 VAL A CA 1
ATOM 659 C C . VAL A 1 82 ? 25.624 13.155 32.001 1.00 87.38 82 VAL A C 1
ATOM 661 O O . VAL A 1 82 ? 25.785 13.659 33.112 1.00 87.38 82 VAL A O 1
ATOM 664 N N . SER A 1 83 ? 26.645 12.883 31.187 1.00 87.62 83 SER A N 1
ATOM 665 C CA . SER A 1 83 ? 28.041 13.243 31.460 1.00 87.62 83 SER A CA 1
ATOM 666 C C . SER A 1 83 ? 28.432 14.529 30.732 1.00 87.62 83 SER A C 1
ATOM 668 O O . SER A 1 83 ? 28.236 14.644 29.523 1.00 87.62 83 SER A O 1
ATOM 670 N N . VAL A 1 84 ? 28.999 15.498 31.445 1.00 86.25 84 VAL A N 1
ATOM 671 C CA . VAL A 1 84 ? 29.368 16.815 30.907 1.00 86.25 84 VAL A CA 1
ATOM 672 C C . VAL A 1 84 ? 30.870 17.019 31.088 1.00 86.25 84 VAL A C 1
ATOM 674 O O . VAL A 1 84 ? 31.341 17.125 32.221 1.00 86.25 84 VAL A O 1
ATOM 677 N N . ASP A 1 85 ? 31.632 17.043 29.990 1.00 87.12 85 ASP A N 1
ATOM 678 C CA . ASP A 1 85 ? 33.100 16.969 30.020 1.00 87.12 85 ASP A CA 1
ATOM 679 C C . ASP A 1 85 ? 33.811 18.034 29.169 1.00 87.12 85 ASP A C 1
ATOM 681 O O . ASP A 1 85 ? 33.222 18.751 28.359 1.00 87.12 85 ASP A O 1
ATOM 685 N N . GLY A 1 86 ? 35.128 18.139 29.356 1.00 80.25 86 GLY A N 1
ATOM 686 C CA . GLY A 1 86 ? 35.985 19.069 28.618 1.00 80.25 86 GLY A CA 1
ATOM 687 C C . GLY A 1 86 ? 36.279 18.656 27.170 1.00 80.25 86 GLY A C 1
ATOM 688 O O . GLY A 1 86 ? 37.210 19.199 26.578 1.00 80.25 86 GLY A O 1
ATOM 689 N N . SER A 1 87 ? 35.561 17.686 26.589 1.00 82.69 87 SER A N 1
ATOM 690 C CA . SER A 1 87 ? 35.839 17.178 25.239 1.00 82.69 87 SER A CA 1
ATOM 691 C C . SER A 1 87 ? 35.209 18.036 24.132 1.00 82.69 87 SER A C 1
ATOM 693 O O . SER A 1 87 ? 34.505 19.014 24.384 1.00 82.69 87 SER A O 1
ATOM 695 N N . ARG A 1 88 ? 35.474 17.666 22.871 1.00 81.94 88 ARG A N 1
ATOM 696 C CA . ARG A 1 88 ? 34.827 18.231 21.671 1.00 81.94 88 ARG A CA 1
ATOM 697 C C . ARG A 1 88 ? 33.644 17.389 21.164 1.00 81.94 88 ARG A C 1
ATOM 699 O O . ARG A 1 88 ? 33.225 17.599 20.033 1.00 81.94 88 ARG A O 1
ATOM 706 N N . ALA A 1 89 ? 33.141 16.434 21.950 1.00 75.19 89 ALA A N 1
ATOM 707 C CA . ALA A 1 89 ? 31.996 15.615 21.553 1.00 75.19 89 ALA A CA 1
ATOM 708 C C . ALA A 1 89 ? 30.726 16.467 21.357 1.00 75.19 89 ALA A C 1
ATOM 710 O O . ALA A 1 89 ? 30.442 17.355 22.163 1.00 75.19 89 ALA A O 1
ATOM 711 N N . ASP A 1 90 ? 29.957 16.177 20.307 1.00 72.69 90 ASP A N 1
ATOM 712 C CA . ASP A 1 90 ? 28.596 16.693 20.140 1.00 72.69 90 ASP A CA 1
ATOM 713 C C . ASP A 1 90 ? 27.661 16.183 21.257 1.00 72.69 90 ASP A C 1
ATOM 715 O O . ASP A 1 90 ? 27.990 15.252 21.994 1.00 72.69 90 ASP A O 1
ATOM 719 N N . PHE A 1 91 ? 26.497 16.821 21.416 1.00 77.00 91 PHE A N 1
ATOM 720 C CA . PHE A 1 91 ? 25.507 16.404 22.411 1.00 77.00 91 PHE A CA 1
ATOM 721 C C . PHE A 1 91 ? 24.674 15.224 21.894 1.00 77.00 91 PHE A C 1
ATOM 723 O O . PHE A 1 91 ? 23.734 15.424 21.128 1.00 77.00 91 PHE A O 1
ATOM 730 N N . ASP A 1 92 ? 24.990 14.007 22.341 1.00 72.19 92 ASP A N 1
ATOM 731 C CA . ASP A 1 92 ? 24.275 12.774 21.958 1.00 72.19 92 ASP A CA 1
ATOM 732 C C . ASP A 1 92 ? 23.023 12.478 22.816 1.00 72.19 92 ASP A C 1
ATOM 734 O O . ASP A 1 92 ? 22.373 11.447 22.660 1.00 72.19 92 ASP A O 1
ATOM 738 N N . GLY A 1 93 ? 22.671 13.379 23.742 1.00 68.00 93 GLY A N 1
ATOM 739 C CA . GLY A 1 93 ? 21.590 13.187 24.716 1.00 68.00 93 GLY A CA 1
ATOM 740 C C . GLY A 1 93 ? 22.032 12.547 26.038 1.00 68.00 93 GLY A C 1
ATOM 741 O O . GLY A 1 93 ? 21.284 12.611 27.016 1.00 68.00 93 GLY A O 1
ATOM 742 N N . SER A 1 94 ? 23.230 11.962 26.101 1.00 76.31 94 SER A N 1
ATOM 743 C CA . SER A 1 94 ? 23.844 11.324 27.281 1.00 76.31 94 SER A CA 1
ATOM 744 C C . SER A 1 94 ? 25.247 11.857 27.612 1.00 76.31 94 SER A C 1
ATOM 746 O O . SER A 1 94 ? 25.669 11.805 28.768 1.00 76.31 94 SER A O 1
ATOM 748 N N . LYS A 1 95 ? 25.956 12.430 26.638 1.00 82.19 95 LYS A N 1
ATOM 749 C CA . LYS A 1 95 ? 27.245 13.104 26.795 1.00 82.19 95 LYS A CA 1
ATOM 750 C C . LYS A 1 95 ? 27.207 14.509 26.192 1.00 82.19 95 LYS A C 1
ATOM 752 O O . LYS A 1 95 ? 26.530 14.744 25.197 1.00 82.19 95 LYS A O 1
ATOM 757 N N . PHE A 1 96 ? 27.928 15.450 26.805 1.00 83.06 96 PHE A N 1
ATOM 758 C CA . PHE A 1 96 ? 27.959 16.862 26.418 1.00 83.06 96 PHE A CA 1
ATOM 759 C C . PHE A 1 96 ? 29.397 17.414 26.465 1.00 83.06 96 PHE A C 1
ATOM 761 O O . PHE A 1 96 ? 29.903 17.746 27.538 1.00 83.06 96 PHE A O 1
ATOM 768 N N . GLY A 1 97 ? 30.066 17.485 25.307 1.00 82.81 97 GLY A N 1
ATOM 769 C CA . GLY A 1 97 ? 31.444 17.974 25.188 1.00 82.81 97 GLY A CA 1
ATOM 770 C C . GLY A 1 97 ? 31.520 19.495 25.054 1.00 82.81 97 GLY A C 1
ATOM 771 O O . GLY A 1 97 ? 31.183 20.074 24.021 1.00 82.81 97 GLY A O 1
ATOM 772 N N . LEU A 1 98 ? 31.998 20.175 26.093 1.00 82.25 98 LEU A N 1
ATOM 773 C CA . LEU A 1 98 ? 31.909 21.636 26.205 1.00 82.25 98 LEU A CA 1
ATOM 774 C C . LEU A 1 98 ? 32.742 22.391 25.158 1.00 82.25 98 LEU A C 1
ATOM 776 O O . LEU A 1 98 ? 32.338 23.457 24.693 1.00 82.25 98 LEU A O 1
ATOM 780 N N . ARG A 1 99 ? 33.877 21.832 24.717 1.00 82.81 99 ARG A N 1
ATOM 781 C CA . ARG A 1 99 ? 34.741 22.458 23.696 1.00 82.81 99 ARG A CA 1
ATOM 782 C C . ARG A 1 99 ? 34.174 22.377 22.284 1.00 82.81 99 ARG A C 1
ATOM 784 O O . ARG A 1 99 ? 34.771 22.944 21.369 1.00 82.81 99 ARG A O 1
ATOM 791 N N . ARG A 1 100 ? 33.047 21.686 22.087 1.00 80.12 100 ARG A N 1
ATOM 792 C CA . ARG A 1 100 ? 32.308 21.708 20.822 1.00 80.12 100 ARG A CA 1
ATOM 793 C C . ARG A 1 100 ? 31.736 23.097 20.513 1.00 80.12 100 ARG A C 1
ATOM 795 O O . ARG A 1 100 ? 31.527 23.423 19.341 1.00 80.12 100 ARG A O 1
ATOM 802 N N . TYR A 1 101 ? 31.534 23.910 21.552 1.00 77.06 101 TYR A N 1
ATOM 803 C CA . TYR A 1 101 ? 30.958 25.248 21.492 1.00 77.06 101 TYR A CA 1
ATOM 804 C C . TYR A 1 101 ? 32.058 26.310 21.650 1.00 77.06 101 TYR A C 1
ATOM 806 O O . TYR A 1 101 ? 32.795 26.356 22.640 1.00 77.06 101 TYR A O 1
ATOM 814 N N . GLY A 1 102 ? 32.205 27.152 20.626 1.00 63.69 102 GLY A N 1
ATOM 815 C CA . GLY A 1 102 ? 33.207 28.214 20.590 1.00 63.69 102 GLY A CA 1
ATOM 816 C C . GLY A 1 102 ? 32.710 29.496 21.254 1.00 63.69 102 GLY A C 1
ATOM 817 O O . GLY A 1 102 ? 31.626 29.978 20.932 1.00 63.69 102 GLY A O 1
ATOM 818 N N . ASN A 1 103 ? 33.529 30.085 22.126 1.00 73.94 103 ASN A N 1
ATOM 819 C CA . ASN A 1 103 ? 33.289 31.404 22.706 1.00 73.94 103 ASN A CA 1
ATOM 820 C C . ASN A 1 103 ? 34.444 32.353 22.359 1.00 73.94 103 ASN A C 1
ATOM 822 O O . ASN A 1 103 ? 35.545 32.222 22.888 1.00 73.94 103 ASN A O 1
ATOM 826 N N . GLY A 1 104 ? 34.180 33.350 21.510 1.00 66.50 104 GLY A N 1
ATOM 827 C CA . GLY A 1 104 ? 35.169 34.363 21.114 1.00 66.50 104 GLY A CA 1
ATOM 828 C C . GLY A 1 104 ? 35.585 35.342 22.224 1.00 66.50 104 GLY A C 1
ATOM 829 O O . GLY A 1 104 ? 36.412 36.212 21.974 1.00 66.50 104 GLY A O 1
ATOM 830 N N . ARG A 1 105 ? 35.009 35.231 23.431 1.00 68.81 105 ARG A N 1
ATOM 831 C CA . ARG A 1 105 ? 35.350 36.027 24.625 1.00 68.81 105 ARG A CA 1
ATOM 832 C C . ARG A 1 105 ? 35.963 35.196 25.762 1.00 68.81 105 ARG A C 1
ATOM 834 O O . ARG A 1 105 ? 36.095 35.703 26.874 1.00 68.81 105 ARG A O 1
ATOM 841 N N . ARG A 1 106 ? 36.297 33.925 25.518 1.00 82.69 106 ARG A N 1
ATOM 842 C CA . ARG A 1 106 ? 36.908 33.049 26.525 1.00 82.69 106 ARG A CA 1
ATOM 843 C C . ARG A 1 106 ? 38.319 33.526 26.870 1.00 82.69 106 ARG A C 1
ATOM 845 O O . ARG A 1 106 ? 39.092 33.878 25.983 1.00 82.69 106 ARG A O 1
ATOM 852 N N . ASP A 1 107 ? 38.647 33.516 28.157 1.00 77.94 107 ASP A N 1
ATOM 853 C CA . ASP A 1 107 ? 39.969 33.882 28.669 1.00 77.94 107 ASP A CA 1
ATOM 854 C C . ASP A 1 107 ? 40.787 32.658 29.121 1.00 77.94 107 ASP A C 1
ATOM 856 O O . ASP A 1 107 ? 40.300 31.526 29.162 1.00 77.94 107 ASP A O 1
ATOM 860 N N . GLU A 1 108 ? 42.048 32.900 29.485 1.00 81.62 108 GLU A N 1
ATOM 861 C CA . GLU A 1 108 ? 43.002 31.883 29.946 1.00 81.62 108 GLU A CA 1
ATOM 862 C C . GLU A 1 108 ? 42.525 31.113 31.198 1.00 81.62 108 GLU A C 1
ATOM 864 O O . GLU A 1 108 ? 42.961 29.990 31.437 1.00 81.62 108 GLU A O 1
ATOM 869 N N . THR A 1 109 ? 41.618 31.681 32.002 1.00 83.19 109 THR A N 1
ATOM 870 C CA . THR A 1 109 ? 41.019 30.985 33.155 1.00 83.19 109 THR A CA 1
ATOM 871 C C . THR A 1 109 ? 39.900 30.053 32.700 1.00 83.19 109 THR A C 1
ATOM 873 O O . THR A 1 109 ? 39.817 28.925 33.180 1.00 83.19 109 THR A O 1
ATOM 876 N N . GLY A 1 110 ? 39.070 30.494 31.750 1.00 81.12 110 GLY A N 1
ATOM 877 C CA . GLY A 1 110 ? 38.038 29.664 31.125 1.00 81.12 110 GLY A CA 1
ATOM 878 C C . GLY A 1 110 ? 38.620 28.437 30.415 1.00 81.12 110 GLY A C 1
ATOM 879 O O . GLY A 1 110 ? 38.151 27.323 30.640 1.00 81.12 110 GLY A O 1
ATOM 880 N N . GLU A 1 111 ? 39.690 28.610 29.630 1.00 82.69 111 GLU A N 1
ATOM 881 C CA . GLU A 1 111 ? 40.397 27.482 29.000 1.00 82.69 111 GLU A CA 1
ATOM 882 C C . GLU A 1 111 ? 41.005 26.522 30.041 1.00 82.69 111 GLU A C 1
ATOM 884 O O . GLU A 1 111 ? 40.758 25.320 29.963 1.00 82.69 111 GLU A O 1
ATOM 889 N N . LYS A 1 112 ? 41.673 27.021 31.094 1.00 81.69 112 LYS A N 1
ATOM 890 C CA . LYS A 1 112 ? 42.227 26.163 32.165 1.00 81.69 112 LYS A CA 1
ATOM 891 C C . LYS A 1 112 ? 41.166 25.365 32.933 1.00 81.69 112 LYS A C 1
ATOM 893 O O . LYS A 1 112 ? 41.443 24.246 33.363 1.00 81.69 112 LYS A O 1
ATOM 898 N N . LEU A 1 113 ? 39.956 25.902 33.110 1.00 82.56 113 LEU A N 1
ATOM 899 C CA . LEU A 1 113 ? 38.843 25.145 33.702 1.00 82.56 113 LEU A CA 1
ATOM 900 C C . LEU A 1 113 ? 38.329 24.056 32.749 1.00 82.56 113 LEU A C 1
ATOM 902 O O . LEU A 1 113 ? 38.048 22.946 33.197 1.00 82.56 113 LEU A O 1
ATOM 906 N N . LEU A 1 114 ? 38.264 24.336 31.443 1.00 82.69 114 LEU A N 1
ATOM 907 C CA . LEU A 1 114 ? 37.933 23.340 30.420 1.00 82.69 114 LEU A CA 1
ATOM 908 C C . LEU A 1 114 ? 39.046 22.291 30.226 1.00 82.69 114 LEU A C 1
ATOM 910 O O . LEU A 1 114 ? 38.758 21.191 29.755 1.00 82.69 114 LEU A O 1
ATOM 914 N N . ASP A 1 115 ? 40.309 22.596 30.547 1.00 79.19 115 ASP A N 1
ATOM 915 C CA . ASP A 1 115 ? 41.417 21.623 30.584 1.00 79.19 115 ASP A CA 1
ATOM 916 C C . ASP A 1 115 ? 41.259 20.693 31.796 1.00 79.19 115 ASP A C 1
ATOM 918 O O . ASP A 1 115 ? 41.318 19.470 31.672 1.00 79.19 115 ASP A O 1
ATOM 922 N N . GLY A 1 116 ? 41.001 21.272 32.975 1.00 70.69 116 GLY A N 1
ATOM 923 C CA . GLY A 1 116 ? 40.854 20.543 34.238 1.00 70.69 116 GLY A CA 1
ATOM 924 C C . GLY A 1 116 ? 39.584 19.692 34.368 1.00 70.69 116 GLY A C 1
ATOM 925 O O . GLY A 1 116 ? 39.476 18.917 35.316 1.00 70.69 116 GLY A O 1
ATOM 926 N N . LEU A 1 117 ? 38.629 19.816 33.439 1.00 74.94 117 LEU A N 1
ATOM 927 C CA . LEU A 1 117 ? 37.319 19.153 33.507 1.00 74.94 117 LEU A CA 1
ATOM 928 C C . LEU A 1 117 ? 37.364 17.635 33.237 1.00 74.94 117 LEU A C 1
ATOM 930 O O . LEU A 1 117 ? 36.447 16.921 33.644 1.00 74.94 117 LEU A O 1
ATOM 934 N N . GLY A 1 118 ? 38.446 17.132 32.628 1.00 65.12 118 GLY A N 1
ATOM 935 C CA . GLY A 1 118 ? 38.820 15.710 32.627 1.00 65.12 118 GLY A CA 1
ATOM 936 C C . GLY A 1 118 ? 37.718 14.741 32.180 1.00 65.12 118 GLY A C 1
ATOM 937 O O . GLY A 1 118 ? 37.179 14.869 31.085 1.00 65.12 118 GLY A O 1
ATOM 938 N N . GLU A 1 119 ? 37.398 13.767 33.040 1.00 60.25 119 GLU A N 1
ATOM 939 C CA . GLU A 1 119 ? 36.367 12.729 32.830 1.00 60.25 119 GLU A CA 1
ATOM 940 C C . GLU A 1 119 ? 34.927 13.280 32.750 1.00 60.25 119 GLU A C 1
ATOM 942 O O . GLU A 1 119 ? 34.012 12.558 32.349 1.00 60.25 119 GLU A O 1
ATOM 947 N N . GLY A 1 120 ? 34.728 14.551 33.115 1.00 72.75 120 GLY A N 1
ATOM 948 C CA . GLY A 1 120 ? 33.427 15.202 33.204 1.00 72.75 120 GLY A CA 1
ATOM 949 C C . GLY A 1 120 ? 32.677 14.935 34.506 1.00 72.75 120 GLY A C 1
ATOM 950 O O . GLY A 1 120 ? 32.963 13.991 35.242 1.00 72.75 120 GLY A O 1
ATOM 951 N N . PHE A 1 121 ? 31.698 15.788 34.806 1.00 82.19 121 PHE A N 1
ATOM 952 C CA . PHE A 1 121 ? 30.758 15.547 35.900 1.00 82.19 121 PHE A CA 1
ATOM 953 C C . PHE A 1 121 ? 29.523 14.806 35.392 1.00 82.19 121 PHE A C 1
ATOM 955 O O . PHE A 1 121 ? 29.039 15.065 34.290 1.00 82.19 121 PHE A O 1
ATOM 962 N N . ASN A 1 122 ? 28.993 13.894 36.206 1.00 87.00 122 ASN A N 1
ATOM 963 C CA . ASN A 1 122 ? 27.763 13.178 35.894 1.00 87.00 122 ASN A CA 1
ATOM 964 C C . ASN A 1 122 ? 26.590 13.796 36.658 1.00 87.00 122 ASN A C 1
ATOM 966 O O . ASN A 1 122 ? 26.637 13.907 37.885 1.00 87.00 122 ASN A O 1
ATOM 970 N N . LEU A 1 123 ? 25.546 14.174 35.926 1.00 89.69 123 LEU A N 1
ATOM 971 C CA . LEU A 1 123 ? 24.221 14.451 36.466 1.00 89.69 123 LEU A CA 1
ATOM 972 C C . LEU A 1 123 ? 23.349 13.212 36.283 1.00 89.69 123 LEU A C 1
ATOM 974 O O . LEU A 1 123 ? 23.370 12.590 35.221 1.00 89.69 123 LEU A O 1
ATOM 978 N N . ARG A 1 124 ? 22.553 12.870 37.292 1.00 90.00 124 ARG A N 1
ATOM 979 C CA . ARG A 1 124 ? 21.590 11.767 37.243 1.00 90.00 124 ARG A CA 1
ATOM 980 C C . ARG A 1 124 ? 20.274 12.201 37.867 1.00 90.00 124 ARG A C 1
ATOM 982 O O . ARG A 1 124 ? 20.299 12.808 38.928 1.00 90.00 124 ARG A O 1
ATOM 989 N N . VAL A 1 125 ? 19.151 11.854 37.249 1.00 89.56 125 VAL A N 1
ATOM 990 C CA . VAL A 1 125 ? 17.826 11.934 37.881 1.00 89.56 125 VAL A CA 1
ATOM 991 C C . VAL A 1 125 ? 17.403 10.534 38.330 1.00 89.56 125 VAL A C 1
ATOM 993 O O . VAL A 1 125 ? 17.639 9.556 37.612 1.00 89.56 125 VAL A O 1
ATOM 996 N N . ASP A 1 126 ? 16.843 10.419 39.533 1.00 84.25 126 ASP A N 1
ATOM 997 C CA . ASP A 1 126 ? 16.334 9.155 40.076 1.00 84.25 126 ASP A CA 1
ATOM 998 C C . ASP A 1 126 ? 14.813 8.992 39.884 1.00 84.25 126 ASP A C 1
ATOM 1000 O O . ASP A 1 126 ? 14.130 9.876 39.371 1.00 84.25 126 ASP A O 1
ATOM 1004 N N . SER A 1 127 ? 14.266 7.839 40.284 1.00 79.69 127 SER A N 1
ATOM 1005 C CA . SER A 1 127 ? 12.834 7.510 40.166 1.00 79.69 127 SER A CA 1
ATOM 1006 C C . SER A 1 127 ? 11.892 8.387 41.007 1.00 79.69 127 SER A C 1
ATOM 1008 O O . SER A 1 127 ? 10.678 8.283 40.851 1.00 79.69 127 SER A O 1
ATOM 1010 N N . SER A 1 128 ? 12.434 9.219 41.898 1.00 78.56 128 SER A N 1
ATOM 1011 C CA . SER A 1 128 ? 11.717 10.194 42.732 1.00 78.56 128 SER A CA 1
ATOM 1012 C C . SER A 1 128 ? 11.721 11.596 42.110 1.00 78.56 128 SER A C 1
ATOM 1014 O O . SER A 1 128 ? 11.068 12.495 42.634 1.00 78.56 128 SER A O 1
ATOM 1016 N N . GLY A 1 129 ? 12.462 11.791 41.011 1.00 80.44 129 GLY A N 1
ATOM 1017 C CA . GLY A 1 129 ? 12.717 13.101 40.420 1.00 80.44 129 GLY A CA 1
ATOM 1018 C C . GLY A 1 129 ? 13.796 13.899 41.155 1.00 80.44 129 GLY A C 1
ATOM 1019 O O . GLY A 1 129 ? 13.924 15.097 40.910 1.00 80.44 129 GLY A O 1
ATOM 1020 N N . ASP A 1 130 ? 14.575 13.266 42.039 1.00 86.94 130 ASP A N 1
ATOM 1021 C CA . ASP A 1 130 ? 15.711 13.919 42.686 1.00 86.94 130 ASP A CA 1
ATOM 1022 C C . ASP A 1 130 ? 16.913 13.941 41.735 1.00 86.94 130 ASP A C 1
ATOM 1024 O O . ASP A 1 130 ? 17.205 12.953 41.053 1.00 86.94 130 ASP A O 1
ATOM 1028 N N . VAL A 1 131 ? 17.651 15.055 41.714 1.00 89.44 131 VAL A N 1
ATOM 1029 C CA . VAL A 1 131 ? 18.863 15.190 40.891 1.00 89.44 131 VAL A CA 1
ATOM 1030 C C . VAL A 1 131 ? 20.103 14.976 41.744 1.00 89.44 131 VAL A C 1
ATOM 1032 O O . VAL A 1 131 ? 20.337 15.686 42.722 1.00 89.44 131 VAL A O 1
ATOM 1035 N N . LEU A 1 132 ? 20.936 14.032 41.324 1.00 88.50 132 LEU A N 1
ATOM 1036 C CA . LEU A 1 132 ? 22.246 13.709 41.869 1.00 88.50 132 LEU A CA 1
ATOM 1037 C C . LEU A 1 132 ? 23.348 14.296 40.972 1.00 88.50 132 LEU A C 1
ATOM 1039 O O . LEU A 1 132 ? 23.258 14.253 39.744 1.00 88.50 132 LEU A O 1
ATOM 1043 N N . LEU A 1 133 ? 24.412 14.808 41.588 1.00 88.50 133 LEU A N 1
ATOM 1044 C CA . LEU A 1 133 ? 25.649 15.233 40.935 1.00 88.50 133 LEU A CA 1
ATOM 1045 C C . LEU A 1 133 ? 26.825 14.448 41.500 1.00 88.50 133 LEU A C 1
ATOM 1047 O O . LEU A 1 133 ? 27.002 14.379 42.717 1.00 88.50 133 LEU A O 1
ATOM 1051 N N . ARG A 1 134 ? 27.697 13.970 40.614 1.00 86.25 134 ARG A N 1
ATOM 1052 C CA . ARG A 1 134 ? 29.030 13.481 40.964 1.00 86.25 134 ARG A CA 1
ATOM 1053 C C . ARG A 1 134 ? 30.080 14.201 40.122 1.00 86.25 134 ARG A C 1
ATOM 1055 O O . ARG A 1 134 ? 30.114 14.045 38.904 1.00 86.25 134 ARG A O 1
ATOM 1062 N N . SER A 1 135 ? 30.927 14.997 40.775 1.00 81.12 135 SER A N 1
ATOM 1063 C CA . SER A 1 135 ? 31.934 15.839 40.113 1.00 81.12 135 SER A CA 1
ATOM 1064 C C . SER A 1 135 ? 33.368 15.348 40.376 1.00 81.12 135 SER A C 1
ATOM 1066 O O . SER A 1 135 ? 33.723 15.124 41.537 1.00 81.12 135 SER A O 1
ATOM 1068 N N . PRO A 1 136 ? 34.238 15.225 39.353 1.00 70.06 136 PRO A N 1
ATOM 1069 C CA . PRO A 1 136 ? 35.653 14.893 39.519 1.00 70.06 136 PRO A CA 1
ATOM 1070 C C . PRO A 1 136 ? 36.511 16.103 39.930 1.00 70.06 136 PRO A C 1
ATOM 1072 O O . PRO A 1 136 ? 37.722 15.953 40.096 1.00 70.06 136 PRO A O 1
ATOM 1075 N N . CYS A 1 137 ? 35.919 17.285 40.115 1.00 75.31 137 CYS A N 1
ATOM 1076 C CA . CYS A 1 137 ? 36.572 18.511 40.576 1.00 75.31 137 CYS A CA 1
ATOM 1077 C C . CYS A 1 137 ? 35.702 19.252 41.607 1.00 75.31 137 CYS A C 1
ATOM 1079 O O . CYS A 1 137 ? 34.490 19.035 41.675 1.00 75.31 137 CYS A O 1
ATOM 1081 N N . THR A 1 138 ? 36.306 20.133 42.408 1.00 81.31 138 THR A N 1
ATOM 1082 C CA . THR A 1 138 ? 35.562 20.957 43.374 1.00 81.31 138 THR A CA 1
ATOM 1083 C C . THR A 1 138 ? 34.622 21.920 42.650 1.00 81.31 138 THR A C 1
ATOM 1085 O O . THR A 1 138 ? 35.050 22.616 41.730 1.00 81.31 138 THR A O 1
ATOM 1088 N N . VAL A 1 139 ? 33.357 21.971 43.071 1.00 86.19 139 VAL A N 1
ATOM 1089 C CA . VAL A 1 139 ? 32.342 22.892 42.529 1.00 86.19 139 VAL A CA 1
ATOM 1090 C C . VAL A 1 139 ? 31.555 23.565 43.652 1.00 86.19 139 VAL A C 1
ATOM 1092 O O . VAL A 1 139 ? 31.411 23.018 44.747 1.00 86.19 139 VAL A O 1
ATOM 1095 N N . TRP A 1 140 ? 31.033 24.757 43.374 1.00 86.44 140 TRP A N 1
ATOM 1096 C CA . TRP A 1 140 ? 30.248 25.565 44.307 1.00 86.44 140 TRP A CA 1
ATOM 1097 C C . TRP A 1 140 ? 28.808 25.667 43.821 1.00 86.44 140 TRP A C 1
ATOM 1099 O O . TRP A 1 140 ? 28.565 26.131 42.704 1.00 86.44 140 TRP A O 1
ATOM 1109 N N . ILE A 1 141 ? 27.863 25.258 44.667 1.00 85.50 141 ILE A N 1
ATOM 1110 C CA . ILE A 1 141 ? 26.432 25.305 44.363 1.00 85.50 141 ILE A CA 1
ATOM 1111 C C . ILE A 1 141 ? 25.830 26.597 44.920 1.00 85.50 141 ILE A C 1
ATOM 1113 O O . ILE A 1 141 ? 26.188 27.054 46.005 1.00 85.50 141 ILE A O 1
ATOM 1117 N N . SER A 1 142 ? 24.924 27.209 44.162 1.00 78.25 142 SER A N 1
ATOM 1118 C CA . SER A 1 142 ? 24.103 28.347 44.600 1.00 78.25 142 SER A CA 1
ATOM 1119 C C . SER A 1 142 ? 22.782 28.352 43.828 1.00 78.25 142 SER A C 1
ATOM 1121 O O . SER A 1 142 ? 22.793 27.969 42.663 1.00 78.25 142 SER A O 1
ATOM 1123 N N . ARG A 1 143 ? 21.674 28.791 44.449 1.00 71.75 143 ARG A N 1
ATOM 1124 C CA . ARG A 1 143 ? 20.293 28.370 44.099 1.00 71.75 143 ARG A CA 1
ATOM 1125 C C . ARG A 1 143 ? 20.086 26.852 44.301 1.00 71.75 143 ARG A C 1
ATOM 1127 O O . ARG A 1 143 ? 21.050 26.093 44.398 1.00 71.75 143 ARG A O 1
ATOM 1134 N N . GLY A 1 144 ? 18.832 26.426 44.438 1.00 60.22 144 GLY A N 1
ATOM 1135 C CA . GLY A 1 144 ? 18.474 25.125 45.014 1.00 60.22 144 GLY A CA 1
ATOM 1136 C C . GLY A 1 144 ? 18.587 25.100 46.546 1.00 60.22 144 GLY A C 1
ATOM 1137 O O . GLY A 1 144 ? 18.983 26.080 47.177 1.00 60.22 144 GLY A O 1
ATOM 1138 N N . MET A 1 145 ? 18.238 23.964 47.155 1.00 53.69 145 MET A N 1
ATOM 1139 C CA . MET A 1 145 ? 18.008 23.838 48.606 1.00 53.69 145 MET A CA 1
ATOM 1140 C C . MET A 1 145 ? 19.235 24.025 49.511 1.00 53.69 145 MET A C 1
ATOM 1142 O O . MET A 1 145 ? 19.084 24.084 50.731 1.00 53.69 145 MET A O 1
ATOM 1146 N N . LYS A 1 146 ? 20.450 24.097 48.955 1.00 52.94 146 LYS A N 1
ATOM 1147 C CA . LYS A 1 146 ? 21.681 24.301 49.724 1.00 52.94 146 LYS A CA 1
ATOM 1148 C C . LYS A 1 146 ? 22.749 25.062 48.944 1.00 52.94 146 LYS A C 1
ATOM 1150 O O . LYS A 1 146 ? 23.095 24.698 47.826 1.00 52.94 146 LYS A O 1
ATOM 1155 N N . SER A 1 147 ? 23.372 26.036 49.605 1.00 58.06 147 SER A N 1
ATOM 1156 C CA . SER A 1 147 ? 24.594 26.702 49.138 1.00 58.06 147 SER A CA 1
ATOM 1157 C C . SER A 1 147 ? 25.843 25.994 49.688 1.00 58.06 147 SER A C 1
ATOM 1159 O O . SER A 1 147 ? 26.527 26.527 50.562 1.00 58.06 147 SER A O 1
ATOM 1161 N N . GLU A 1 148 ? 26.127 24.775 49.216 1.00 65.69 148 GLU A N 1
ATOM 1162 C CA . GLU A 1 148 ? 27.279 23.962 49.652 1.00 65.69 148 GLU A CA 1
ATOM 1163 C C . GLU A 1 148 ? 28.430 23.938 48.620 1.00 65.69 148 GLU A C 1
ATOM 1165 O O . GLU A 1 148 ? 28.236 24.087 47.411 1.00 65.69 148 GLU A O 1
ATOM 1170 N N . MET A 1 149 ? 29.657 23.726 49.113 1.00 73.94 149 MET A N 1
ATOM 1171 C CA . MET A 1 149 ? 30.827 23.381 48.296 1.00 73.94 149 MET A CA 1
ATOM 1172 C C . MET A 1 149 ? 30.949 21.856 48.223 1.00 73.94 149 MET A C 1
ATOM 1174 O O . MET A 1 149 ? 30.939 21.184 49.254 1.00 73.94 149 MET A O 1
ATOM 1178 N N . VAL A 1 150 ? 31.096 21.309 47.017 1.00 69.50 150 VAL A N 1
ATOM 1179 C CA . VAL A 1 150 ? 31.232 19.866 46.784 1.00 69.50 150 VAL A CA 1
ATOM 1180 C C . VAL A 1 150 ? 32.696 19.525 46.558 1.00 69.50 150 VAL A C 1
ATOM 1182 O O . VAL A 1 150 ? 33.311 20.006 45.608 1.00 69.50 150 VAL A O 1
ATOM 1185 N N . GLU A 1 151 ? 33.249 18.673 47.416 1.00 66.00 151 GLU A N 1
ATOM 1186 C CA . GLU A 1 151 ? 34.605 18.142 47.270 1.00 66.00 151 GLU A CA 1
ATOM 1187 C C . GLU A 1 151 ? 34.671 16.984 46.258 1.00 66.00 151 GLU A C 1
ATOM 1189 O O . GLU A 1 151 ? 33.708 16.241 46.047 1.00 66.00 151 GLU A O 1
ATOM 1194 N N . ARG A 1 152 ? 35.843 16.834 45.632 1.00 74.94 152 ARG A N 1
ATOM 1195 C CA . ARG A 1 152 ? 36.119 15.907 44.525 1.00 74.94 152 ARG A CA 1
ATOM 1196 C C . ARG A 1 152 ? 35.633 14.471 44.775 1.00 74.94 152 ARG A C 1
ATOM 1198 O O . ARG A 1 152 ? 36.032 13.821 45.735 1.00 74.94 152 ARG A O 1
ATOM 1205 N N . GLY A 1 153 ? 34.876 13.934 43.818 1.00 67.38 153 GLY A N 1
ATOM 1206 C CA . GLY A 1 153 ? 34.516 12.515 43.706 1.00 67.38 153 GLY A CA 1
ATOM 1207 C C . GLY A 1 153 ? 33.283 12.080 44.505 1.00 67.38 153 GLY A C 1
ATOM 1208 O O . GLY A 1 153 ? 32.758 10.991 44.242 1.00 67.38 153 GLY A O 1
ATOM 1209 N N . ARG A 1 154 ? 32.805 12.923 45.431 1.00 77.56 154 ARG A N 1
ATOM 1210 C CA . ARG A 1 154 ? 31.587 12.703 46.219 1.00 77.56 154 ARG A CA 1
ATOM 1211 C C . ARG A 1 154 ? 30.342 12.870 45.344 1.00 77.56 154 ARG A C 1
ATOM 1213 O O . ARG A 1 154 ? 30.271 13.784 44.525 1.00 77.56 154 ARG A O 1
ATOM 1220 N N . GLU A 1 155 ? 29.364 11.990 45.537 1.00 81.75 155 GLU A N 1
ATOM 1221 C CA . GLU A 1 155 ? 28.019 12.135 44.974 1.00 81.75 155 GLU A CA 1
ATOM 1222 C C . GLU A 1 155 ? 27.115 12.854 45.988 1.00 81.75 155 GLU A C 1
ATOM 1224 O O . GLU A 1 155 ? 27.193 12.588 47.192 1.00 81.75 155 GLU A O 1
ATOM 1229 N N . ILE A 1 156 ? 26.310 13.806 45.515 1.00 80.75 156 ILE A N 1
ATOM 1230 C CA . ILE A 1 156 ? 25.442 14.669 46.331 1.00 80.75 156 ILE A CA 1
ATOM 1231 C C . ILE A 1 156 ? 24.111 14.929 45.618 1.00 80.75 156 ILE A C 1
ATOM 1233 O O . ILE A 1 156 ? 24.065 14.995 44.391 1.00 80.75 156 ILE A O 1
ATOM 1237 N N . ARG A 1 157 ? 23.027 15.120 46.379 1.00 84.50 157 ARG A N 1
ATOM 1238 C CA . ARG A 1 157 ? 21.719 15.539 45.852 1.00 84.50 157 ARG A CA 1
ATOM 1239 C C . ARG A 1 157 ? 21.717 17.058 45.630 1.00 84.50 157 ARG A C 1
ATOM 1241 O O . ARG A 1 157 ? 21.846 17.813 46.588 1.00 84.50 157 ARG A O 1
ATOM 1248 N N . LEU A 1 158 ? 21.596 17.489 44.372 1.00 83.56 158 LEU A N 1
ATOM 1249 C CA . LEU A 1 158 ? 21.416 18.890 43.963 1.00 83.56 158 LEU A CA 1
ATOM 1250 C C . LEU A 1 158 ? 19.987 19.380 44.185 1.00 83.56 158 LEU A C 1
ATOM 1252 O O . LEU A 1 158 ? 19.778 20.539 44.538 1.00 83.56 158 LEU A O 1
ATOM 1256 N N . PHE A 1 159 ? 19.016 18.510 43.914 1.00 85.56 159 PHE A N 1
ATOM 1257 C CA . PHE A 1 159 ? 17.597 18.839 43.924 1.00 85.56 159 PHE A CA 1
ATOM 1258 C C . PHE A 1 159 ? 16.829 17.709 44.605 1.00 85.56 159 PHE A C 1
ATOM 1260 O O . PHE A 1 159 ? 17.048 16.545 44.272 1.00 85.56 159 PHE A O 1
ATOM 1267 N N . ASP A 1 160 ? 15.969 18.059 45.559 1.00 84.25 160 ASP A N 1
ATOM 1268 C CA . ASP A 1 160 ? 15.087 17.137 46.277 1.00 84.25 160 ASP A CA 1
ATOM 1269 C C . ASP A 1 160 ? 13.647 17.536 45.950 1.00 84.25 160 ASP A C 1
ATOM 1271 O O . ASP A 1 160 ? 13.121 18.526 46.468 1.00 84.25 160 ASP A O 1
ATOM 1275 N N . LEU A 1 161 ? 13.034 16.830 45.002 1.00 83.31 161 LEU A N 1
ATOM 1276 C CA . LEU A 1 161 ? 11.762 17.250 44.415 1.00 83.31 161 LEU A CA 1
ATOM 1277 C C . LEU A 1 161 ? 10.608 17.110 45.416 1.00 83.31 161 LEU A C 1
ATOM 1279 O O . LEU A 1 161 ? 9.651 17.887 45.382 1.00 83.31 161 LEU A O 1
ATOM 1283 N N . ARG A 1 162 ? 10.730 16.173 46.362 1.00 80.50 162 ARG A N 1
ATOM 1284 C CA . ARG A 1 162 ? 9.785 16.012 47.469 1.00 80.50 162 ARG A CA 1
ATOM 1285 C C . ARG A 1 162 ? 9.807 17.219 48.403 1.00 80.50 162 ARG A C 1
ATOM 1287 O O . ARG A 1 162 ? 8.747 17.743 48.728 1.00 80.50 162 ARG A O 1
ATOM 1294 N N . THR A 1 163 ? 10.986 17.674 48.819 1.00 79.25 163 THR A N 1
ATOM 1295 C CA . THR A 1 163 ? 11.107 18.833 49.717 1.00 79.25 163 THR A CA 1
ATOM 1296 C C . THR A 1 163 ? 10.750 20.135 48.999 1.00 79.25 163 THR A C 1
ATOM 1298 O O . THR A 1 163 ? 10.124 21.008 49.599 1.00 79.25 163 THR A O 1
ATOM 1301 N N . PHE A 1 164 ? 11.043 20.235 47.696 1.00 83.00 164 PHE A N 1
ATOM 1302 C CA . PHE A 1 164 ? 10.534 21.310 46.842 1.00 83.00 164 PHE A CA 1
ATOM 1303 C C . PHE A 1 164 ? 8.995 21.348 46.830 1.00 83.00 164 PHE A C 1
ATOM 1305 O O . PHE A 1 164 ? 8.426 22.402 47.103 1.00 83.00 164 PHE A O 1
ATOM 1312 N N . LYS A 1 165 ? 8.313 20.205 46.618 1.00 81.38 165 LYS A N 1
ATOM 1313 C CA . LYS A 1 165 ? 6.842 20.110 46.740 1.00 81.38 165 LYS A CA 1
ATOM 1314 C C . LYS A 1 165 ? 6.357 20.583 48.116 1.00 81.38 165 LYS A C 1
ATOM 1316 O O . LYS A 1 165 ? 5.383 21.327 48.175 1.00 81.38 165 LYS A O 1
ATOM 1321 N N . THR A 1 166 ? 7.006 20.171 49.207 1.00 77.75 166 THR A N 1
ATOM 1322 C CA . THR A 1 166 ? 6.601 20.574 50.566 1.00 77.75 166 THR A CA 1
ATOM 1323 C C . THR A 1 166 ? 6.695 22.092 50.763 1.00 77.75 166 THR A C 1
ATOM 1325 O O . THR A 1 166 ? 5.696 22.704 51.124 1.00 77.75 166 THR A O 1
ATOM 1328 N N . SER A 1 167 ? 7.840 22.709 50.435 1.00 75.31 167 SER A N 1
ATOM 1329 C CA . SER A 1 167 ? 8.045 24.173 50.499 1.00 75.31 167 SER A CA 1
ATOM 1330 C C . SER A 1 167 ? 6.990 24.942 49.690 1.00 75.31 167 SER A C 1
ATOM 1332 O O . SER A 1 167 ? 6.418 25.930 50.155 1.00 75.31 167 SER A O 1
ATOM 1334 N N . LEU A 1 168 ? 6.699 24.448 48.483 1.00 76.75 168 LEU A N 1
ATOM 1335 C CA . LEU A 1 168 ? 5.731 25.025 47.555 1.00 76.75 168 LEU A CA 1
ATOM 1336 C C . LEU A 1 168 ? 4.292 24.965 48.101 1.00 76.75 168 LEU A C 1
ATOM 1338 O O . LEU A 1 168 ? 3.560 25.948 48.011 1.00 76.75 168 LEU A O 1
ATOM 1342 N N . LEU A 1 169 ? 3.898 23.841 48.711 1.00 70.44 169 LEU A N 1
ATOM 1343 C CA . LEU A 1 169 ? 2.578 23.682 49.330 1.00 70.44 169 LEU A CA 1
ATOM 1344 C C . LEU A 1 169 ? 2.421 24.506 50.615 1.00 70.44 169 LEU A C 1
ATOM 1346 O O . LEU A 1 169 ? 1.376 25.121 50.804 1.00 70.44 169 LEU A O 1
ATOM 1350 N N . GLU A 1 170 ? 3.445 24.567 51.470 1.00 68.94 170 GLU A N 1
ATOM 1351 C CA . GLU A 1 170 ? 3.420 25.382 52.694 1.00 68.94 170 GLU A CA 1
ATOM 1352 C C . GLU A 1 170 ? 3.229 26.875 52.358 1.00 68.94 170 GLU A C 1
ATOM 1354 O O . GLU A 1 170 ? 2.356 27.542 52.926 1.00 68.94 170 GLU A O 1
ATOM 1359 N N . ARG A 1 171 ? 3.965 27.383 51.357 1.00 65.88 171 ARG A N 1
ATOM 1360 C CA . ARG A 1 171 ? 3.906 28.788 50.903 1.00 65.88 171 ARG A CA 1
ATOM 1361 C C . ARG A 1 171 ? 2.715 29.127 50.005 1.00 65.88 171 ARG A C 1
ATOM 1363 O O . ARG A 1 171 ? 2.465 30.309 49.771 1.00 65.88 171 ARG A O 1
ATOM 1370 N N . ASN A 1 172 ? 1.909 28.145 49.592 1.00 56.19 172 ASN A N 1
ATOM 1371 C CA . ASN A 1 172 ? 0.615 28.393 48.939 1.00 56.19 172 ASN A CA 1
ATOM 1372 C C . ASN A 1 172 ? -0.373 29.157 49.855 1.00 56.19 172 ASN A C 1
ATOM 1374 O O . ASN A 1 172 ? -1.354 29.729 49.387 1.00 56.19 172 ASN A O 1
ATOM 1378 N N . SER A 1 173 ? -0.073 29.218 51.156 1.00 49.19 173 SER A N 1
ATOM 1379 C CA . SER A 1 173 ? -0.803 29.987 52.171 1.00 49.19 173 SER A CA 1
ATOM 1380 C C . SER A 1 173 ? -0.551 31.506 52.129 1.00 49.19 173 SER A C 1
ATOM 1382 O O . SER A 1 173 ? -1.434 32.269 52.515 1.00 49.19 173 SER A O 1
ATOM 1384 N N . ASP A 1 174 ? 0.639 31.951 51.698 1.00 50.72 174 ASP A N 1
ATOM 1385 C CA . ASP A 1 174 ? 1.214 33.258 52.096 1.00 50.72 174 ASP A CA 1
ATOM 1386 C C . ASP A 1 174 ? 1.302 34.315 50.970 1.00 50.72 174 ASP A C 1
ATOM 1388 O O . ASP A 1 174 ? 1.817 35.414 51.170 1.00 50.72 174 ASP A O 1
ATOM 1392 N N . GLY A 1 175 ? 0.768 34.028 49.777 1.00 53.12 175 GLY A N 1
ATOM 1393 C CA . GLY A 1 175 ? 0.624 35.027 48.701 1.00 53.12 175 GLY A CA 1
ATOM 1394 C C . GLY A 1 175 ? 1.918 35.415 47.965 1.00 53.12 175 GLY A C 1
ATOM 1395 O O . GLY A 1 175 ? 1.959 36.451 47.296 1.00 53.12 175 GLY A O 1
ATOM 1396 N N . ASP A 1 176 ? 2.958 34.589 48.071 1.00 55.38 176 ASP A N 1
ATOM 1397 C CA . ASP A 1 176 ? 4.263 34.760 47.420 1.00 55.38 176 ASP A CA 1
ATOM 1398 C C . ASP A 1 176 ? 4.127 34.862 45.876 1.00 55.38 176 ASP A C 1
ATOM 1400 O O . ASP A 1 176 ? 3.388 34.078 45.265 1.00 55.38 176 ASP A O 1
ATOM 1404 N N . PRO A 1 177 ? 4.817 35.787 45.175 1.00 65.56 177 PRO A N 1
ATOM 1405 C CA . PRO A 1 177 ? 4.693 35.892 43.722 1.00 65.56 177 PRO A CA 1
ATOM 1406 C C . PRO A 1 177 ? 5.194 34.627 43.003 1.00 65.56 177 PRO A C 1
ATOM 1408 O O . PRO A 1 177 ? 6.353 34.255 43.164 1.00 65.56 177 PRO A O 1
ATOM 1411 N N . ARG A 1 178 ? 4.388 34.037 42.101 1.00 72.12 178 ARG A N 1
ATOM 1412 C CA . ARG A 1 178 ? 4.728 32.859 41.251 1.00 72.12 178 ARG A CA 1
ATOM 1413 C C . ARG A 1 178 ? 6.174 32.855 40.722 1.00 72.12 178 ARG A C 1
ATOM 1415 O O . ARG A 1 178 ? 6.828 31.817 40.704 1.00 72.12 178 ARG A O 1
ATOM 1422 N N . ARG A 1 179 ? 6.694 34.014 40.297 1.00 68.75 179 ARG A N 1
ATOM 1423 C CA . ARG A 1 179 ? 8.061 34.171 39.759 1.00 68.75 179 ARG A CA 1
ATOM 1424 C C . ARG A 1 179 ? 9.174 33.961 40.806 1.00 68.75 179 ARG A C 1
ATOM 1426 O O . ARG A 1 179 ? 10.264 33.547 40.425 1.00 68.75 179 ARG A O 1
ATOM 1433 N N . SER A 1 180 ? 8.902 34.212 42.087 1.00 71.00 180 SER A N 1
ATOM 1434 C CA . SER A 1 180 ? 9.783 33.883 43.220 1.00 71.00 180 SER A CA 1
ATOM 1435 C C . SER A 1 180 ? 9.957 32.364 43.313 1.00 71.00 180 SER A C 1
ATOM 1437 O O . SER A 1 180 ? 11.062 31.851 43.134 1.00 71.00 180 SER A O 1
ATOM 1439 N N . LEU A 1 181 ? 8.832 31.646 43.411 1.00 77.31 181 LEU A N 1
ATOM 1440 C CA . LEU A 1 181 ? 8.752 30.183 43.494 1.00 77.31 181 LEU A CA 1
ATOM 1441 C C . LEU A 1 181 ? 9.393 29.496 42.272 1.00 77.31 181 LEU A C 1
ATOM 1443 O O . LEU A 1 181 ? 10.159 28.546 42.412 1.00 77.31 181 LEU A O 1
ATOM 1447 N N . LEU A 1 182 ? 9.172 30.026 41.062 1.00 81.50 182 LEU A N 1
ATOM 1448 C CA . LEU A 1 182 ? 9.819 29.521 39.844 1.00 81.50 182 LEU A CA 1
ATOM 1449 C C . LEU A 1 182 ? 11.354 29.652 39.870 1.00 81.50 182 LEU A C 1
ATOM 1451 O O . LEU A 1 182 ? 12.034 28.809 39.283 1.00 81.50 182 LEU A O 1
ATOM 1455 N N . SER A 1 183 ? 11.925 30.646 40.563 1.00 81.38 183 SER A N 1
ATOM 1456 C CA . SER A 1 183 ? 13.388 30.797 40.686 1.00 81.38 183 SER A CA 1
ATOM 1457 C C . SER A 1 183 ? 14.046 29.701 41.537 1.00 81.38 183 SER A C 1
ATOM 1459 O O . SER A 1 183 ? 15.244 29.453 41.406 1.00 81.38 183 SER A O 1
ATOM 1461 N N . GLU A 1 184 ? 13.270 28.994 42.364 1.00 84.12 184 GLU A N 1
ATOM 1462 C CA . GLU A 1 184 ? 13.744 27.877 43.191 1.00 84.12 184 GLU A CA 1
ATOM 1463 C C . GLU A 1 184 ? 13.862 26.560 42.400 1.00 84.12 184 GLU A C 1
ATOM 1465 O O . GLU A 1 184 ? 14.542 25.640 42.848 1.00 84.12 184 GLU A O 1
ATOM 1470 N N . SER A 1 185 ? 13.306 26.490 41.181 1.00 88.50 185 SER A N 1
ATOM 1471 C CA . SER A 1 185 ? 13.506 25.375 40.233 1.00 88.50 185 SER A CA 1
ATOM 1472 C C . SER A 1 185 ? 14.898 25.350 39.569 1.00 88.50 185 SER A C 1
ATOM 1474 O O . SER A 1 185 ? 15.201 24.445 38.784 1.00 88.50 185 SER A O 1
ATOM 1476 N N . ILE A 1 186 ? 15.735 26.355 39.849 1.00 89.94 186 ILE A N 1
ATOM 1477 C CA . ILE A 1 186 ? 17.054 26.562 39.243 1.00 89.94 186 ILE A CA 1
ATOM 1478 C C . ILE A 1 186 ? 18.162 26.148 40.218 1.00 89.94 186 ILE A C 1
ATOM 1480 O O . ILE A 1 186 ? 18.113 26.464 41.404 1.00 89.94 186 ILE A O 1
ATOM 1484 N N . VAL A 1 187 ? 19.213 25.510 39.701 1.00 90.56 187 VAL A N 1
ATOM 1485 C CA . VAL A 1 187 ? 20.462 25.227 40.425 1.00 90.56 187 VAL A CA 1
ATOM 1486 C C . VAL A 1 187 ? 21.656 25.728 39.612 1.00 90.56 187 VAL A C 1
ATOM 1488 O O . VAL A 1 187 ? 21.770 25.419 38.422 1.00 90.56 187 VAL A O 1
ATOM 1491 N N . TYR A 1 188 ? 22.574 26.467 40.245 1.00 92.25 188 TYR A N 1
ATOM 1492 C CA . TYR A 1 188 ? 23.847 26.857 39.633 1.00 92.25 188 TYR A CA 1
ATOM 1493 C C . TYR A 1 188 ? 24.992 25.964 40.090 1.00 92.25 188 TYR A C 1
ATOM 1495 O O . TYR A 1 188 ? 25.270 25.877 41.284 1.00 92.25 188 TYR A O 1
ATOM 1503 N N . ILE A 1 189 ? 25.706 25.376 39.130 1.00 90.75 189 ILE A N 1
ATOM 1504 C CA . ILE A 1 189 ? 26.935 24.607 39.356 1.00 90.75 189 ILE A CA 1
ATOM 1505 C C . ILE A 1 189 ? 28.103 25.458 38.849 1.00 90.75 189 ILE A C 1
ATOM 1507 O O . ILE A 1 189 ? 28.251 25.656 37.641 1.00 90.75 189 ILE A O 1
ATOM 1511 N N . LYS A 1 190 ? 28.911 26.004 39.762 1.00 90.69 190 LYS A N 1
ATOM 1512 C CA . LYS A 1 190 ? 29.994 26.952 39.445 1.00 90.69 190 LYS A CA 1
ATOM 1513 C C . LYS A 1 190 ? 31.363 26.328 39.683 1.00 90.69 190 LYS A C 1
ATOM 1515 O O . LYS A 1 190 ? 31.568 25.653 40.690 1.00 90.69 190 LYS A O 1
ATOM 1520 N N . PHE A 1 191 ? 32.318 26.619 38.802 1.00 87.75 191 PHE A N 1
ATOM 1521 C CA . PHE A 1 191 ? 33.682 26.077 38.871 1.00 87.75 191 PHE A CA 1
ATOM 1522 C C . PHE A 1 191 ? 34.668 27.027 39.581 1.00 87.75 191 PHE A C 1
ATOM 1524 O O . PHE A 1 191 ? 35.844 26.711 39.733 1.00 87.75 191 PHE A O 1
ATOM 1531 N N . THR A 1 192 ? 34.179 28.170 40.077 1.00 83.75 192 THR A N 1
ATOM 1532 C CA . THR A 1 192 ? 34.873 29.070 41.015 1.00 83.75 192 THR A CA 1
ATOM 1533 C C . THR A 1 192 ? 33.890 29.605 42.071 1.00 83.75 192 THR A C 1
ATOM 1535 O O . THR A 1 192 ? 32.696 29.718 41.781 1.00 83.75 192 THR A O 1
ATOM 1538 N N . PRO A 1 193 ? 34.349 30.013 43.273 1.00 81.12 193 PRO A N 1
ATOM 1539 C CA . PRO A 1 193 ? 33.496 30.546 44.352 1.00 81.12 193 PRO A CA 1
ATOM 1540 C C . PRO A 1 193 ? 32.932 31.964 44.097 1.00 81.12 193 PRO A C 1
ATOM 1542 O O . PRO A 1 193 ? 32.514 32.653 45.023 1.00 81.12 193 PRO A O 1
ATOM 1545 N N . SER A 1 194 ? 32.927 32.435 42.851 1.00 83.75 194 SER A N 1
ATOM 1546 C CA . SER A 1 194 ? 32.482 33.776 42.459 1.00 83.75 194 SER A CA 1
ATOM 1547 C C . SER A 1 194 ? 30.949 33.876 42.309 1.00 83.75 194 SER A C 1
ATOM 1549 O O . SER A 1 194 ? 30.244 32.855 42.293 1.00 83.75 194 SER A O 1
ATOM 1551 N N . PRO A 1 195 ? 30.398 35.095 42.139 1.00 86.50 195 PRO A N 1
ATOM 1552 C CA . PRO A 1 195 ? 29.078 35.289 41.538 1.00 86.50 195 PRO A CA 1
ATOM 1553 C C . PRO A 1 195 ? 28.967 34.588 40.175 1.00 86.50 195 PRO A C 1
ATOM 1555 O O . PRO A 1 195 ? 29.979 34.341 39.516 1.00 86.50 195 PRO A O 1
ATOM 1558 N N . ALA A 1 196 ? 27.742 34.258 39.754 1.00 87.38 196 ALA A N 1
ATOM 1559 C CA . ALA A 1 196 ? 27.507 33.449 38.556 1.00 87.38 196 ALA A CA 1
ATOM 1560 C C . ALA A 1 196 ? 28.017 34.148 37.281 1.00 87.38 196 ALA A C 1
ATOM 1562 O O . ALA A 1 196 ? 28.963 33.669 36.668 1.00 87.38 196 ALA A O 1
ATOM 1563 N N . LEU A 1 197 ? 27.515 35.345 36.955 1.00 89.88 197 LEU A N 1
ATOM 1564 C CA . LEU A 1 197 ? 27.900 36.089 35.741 1.00 89.88 197 LEU A CA 1
ATOM 1565 C C . LEU A 1 197 ? 29.390 36.484 35.656 1.00 89.88 197 LEU A C 1
ATOM 1567 O O . LEU A 1 197 ? 29.869 36.837 34.581 1.00 89.88 197 LEU A O 1
ATOM 1571 N N . SER A 1 198 ? 30.147 36.411 36.756 1.00 86.62 198 SER A N 1
ATOM 1572 C CA . SER A 1 198 ? 31.603 36.622 36.764 1.00 86.62 198 SER A CA 1
ATOM 1573 C C . SER A 1 198 ? 32.424 35.328 36.863 1.00 86.62 198 SER A C 1
ATOM 1575 O O . SER A 1 198 ? 33.650 35.380 36.732 1.00 86.62 198 SER A O 1
ATOM 1577 N N . CYS A 1 199 ? 31.774 34.171 37.032 1.00 88.25 199 CYS A N 1
ATOM 1578 C CA . CYS A 1 199 ? 32.395 32.849 37.022 1.00 88.25 199 CYS A CA 1
ATOM 1579 C C . CYS A 1 199 ? 32.880 32.496 35.602 1.00 88.25 199 CYS A C 1
ATOM 1581 O O . CYS A 1 199 ? 32.079 32.559 34.667 1.00 88.25 199 CYS A O 1
ATOM 1583 N N . PRO A 1 200 ? 34.158 32.116 35.392 1.00 88.12 200 PRO A N 1
ATOM 1584 C CA . PRO A 1 200 ? 34.667 31.844 34.046 1.00 88.12 200 PRO A CA 1
ATOM 1585 C C . PRO A 1 200 ? 33.968 30.664 33.351 1.00 88.12 200 PRO A C 1
ATOM 1587 O O . PRO A 1 200 ? 33.857 30.680 32.130 1.00 88.12 200 PRO A O 1
ATOM 1590 N N . LEU A 1 201 ? 33.454 29.692 34.116 1.00 88.81 201 LEU A N 1
ATOM 1591 C CA . LEU A 1 201 ? 32.611 28.599 33.625 1.00 88.81 201 LEU A CA 1
ATOM 1592 C C . LEU A 1 201 ? 31.598 28.163 34.695 1.00 88.81 201 LEU A C 1
ATOM 1594 O O . LEU A 1 201 ? 31.976 27.781 35.806 1.00 88.81 201 LEU A O 1
ATOM 1598 N N . TRP A 1 202 ? 30.313 28.184 34.351 1.00 91.19 202 TRP A N 1
ATOM 1599 C CA . TRP A 1 202 ? 29.230 27.710 35.210 1.00 91.19 202 TRP A CA 1
ATOM 1600 C C . TRP A 1 202 ? 28.039 27.190 34.401 1.00 91.19 202 TRP A C 1
ATOM 1602 O O . TRP A 1 202 ? 27.919 27.414 33.195 1.00 91.19 202 TRP A O 1
ATOM 1612 N N . PHE A 1 203 ? 27.150 26.479 35.089 1.00 90.62 203 PHE A N 1
ATOM 1613 C CA . PHE A 1 203 ? 25.953 25.879 34.515 1.00 90.62 203 PHE A CA 1
ATOM 1614 C C . PHE A 1 203 ? 24.721 26.348 35.269 1.00 90.62 203 PHE A C 1
ATOM 1616 O O . PHE A 1 203 ? 24.718 26.361 36.499 1.00 90.62 203 PHE A O 1
ATOM 1623 N N . CYS A 1 204 ? 23.666 26.660 34.527 1.00 92.12 204 CYS A N 1
ATOM 1624 C CA . CYS A 1 204 ? 22.310 26.778 35.042 1.00 92.12 204 CYS A CA 1
ATOM 1625 C C . CYS A 1 204 ? 21.545 25.508 34.662 1.00 92.12 204 CYS A C 1
ATOM 1627 O O . CYS A 1 204 ? 21.392 25.210 33.476 1.00 92.12 204 CYS A O 1
ATOM 1629 N N . LEU A 1 205 ? 21.097 24.748 35.660 1.00 92.56 205 LEU A N 1
ATOM 1630 C CA . LEU A 1 205 ? 20.190 23.619 35.486 1.00 92.56 205 LEU A CA 1
ATOM 1631 C C . LEU A 1 205 ? 18.795 24.050 35.943 1.00 92.56 205 LEU A C 1
ATOM 1633 O O . LEU A 1 205 ? 18.608 24.379 37.111 1.00 92.56 205 LEU A O 1
ATOM 1637 N N . VAL A 1 206 ? 17.829 24.033 35.026 1.00 92.38 206 VAL A N 1
ATOM 1638 C CA . VAL A 1 206 ? 16.408 24.251 35.317 1.00 92.38 206 VAL A CA 1
ATOM 1639 C C . VAL A 1 206 ? 15.723 22.893 35.400 1.00 92.38 206 VAL A C 1
ATOM 1641 O O . VAL A 1 206 ? 15.760 22.117 34.438 1.00 92.38 206 VAL A O 1
ATOM 1644 N N . HIS A 1 207 ? 15.100 22.608 36.538 1.00 92.38 207 HIS A N 1
ATOM 1645 C CA . HIS A 1 207 ? 14.400 21.355 36.778 1.00 92.38 207 HIS A CA 1
ATOM 1646 C C . HIS A 1 207 ? 12.977 21.428 36.207 1.00 92.38 207 HIS A C 1
ATOM 1648 O O . HIS A 1 207 ? 12.095 22.051 36.797 1.00 92.38 207 HIS A O 1
ATOM 1654 N N . LEU A 1 208 ? 12.735 20.827 35.036 1.00 91.25 208 LEU A N 1
ATOM 1655 C CA . LEU A 1 208 ? 11.480 21.040 34.299 1.00 91.25 208 LEU A CA 1
ATOM 1656 C C . LEU A 1 208 ? 10.269 20.485 35.051 1.00 91.25 208 LEU A C 1
ATOM 1658 O O . LEU A 1 208 ? 9.231 21.136 35.082 1.00 91.25 208 LEU A O 1
ATOM 1662 N N . ILE A 1 209 ? 10.440 19.350 35.737 1.00 88.44 209 ILE A N 1
ATOM 1663 C CA . ILE A 1 209 ? 9.409 18.755 36.603 1.00 88.44 209 ILE A CA 1
ATOM 1664 C C . ILE A 1 209 ? 8.982 19.737 37.713 1.00 88.44 209 ILE A C 1
ATOM 1666 O O . ILE A 1 209 ? 7.807 19.818 38.055 1.00 88.44 209 ILE A O 1
ATOM 1670 N N . ALA A 1 210 ? 9.921 20.534 38.241 1.00 87.19 210 ALA A N 1
ATOM 1671 C CA . ALA A 1 210 ? 9.637 21.542 39.265 1.00 87.19 210 ALA A CA 1
ATOM 1672 C C . ALA A 1 210 ? 8.964 22.798 38.683 1.00 87.19 210 ALA A C 1
ATOM 1674 O O . ALA A 1 210 ? 8.017 23.307 39.278 1.00 87.19 210 ALA A O 1
ATOM 1675 N N . VAL A 1 211 ? 9.397 23.270 37.504 1.00 87.69 211 VAL A N 1
ATOM 1676 C CA . VAL A 1 211 ? 8.744 24.391 36.793 1.00 87.69 211 VAL A CA 1
ATOM 1677 C C . VAL A 1 211 ? 7.283 24.073 36.478 1.00 87.69 211 VAL A C 1
ATOM 1679 O O . VAL A 1 211 ? 6.415 24.930 36.655 1.00 87.69 211 VAL A O 1
ATOM 1682 N N . GLU A 1 212 ? 6.995 22.852 36.026 1.00 86.12 212 GLU A N 1
ATOM 1683 C CA . GLU A 1 212 ? 5.628 22.414 35.740 1.00 86.12 212 GLU A CA 1
ATOM 1684 C C . GLU A 1 212 ? 4.807 22.284 37.031 1.00 86.12 212 GLU A C 1
ATOM 1686 O O . GLU A 1 212 ? 3.712 22.838 37.103 1.00 86.12 212 GLU A O 1
ATOM 1691 N N . LEU A 1 213 ? 5.359 21.671 38.087 1.00 83.75 213 LEU A N 1
ATOM 1692 C CA . LEU A 1 213 ? 4.705 21.560 39.397 1.00 83.75 213 LEU A CA 1
ATOM 1693 C C . LEU A 1 213 ? 4.312 22.938 39.969 1.00 83.75 213 LEU A C 1
ATOM 1695 O O . LEU A 1 213 ? 3.158 23.146 40.341 1.00 83.75 213 LEU A O 1
ATOM 1699 N N . THR A 1 214 ? 5.227 23.916 39.960 1.00 81.62 214 THR A N 1
ATOM 1700 C CA . THR A 1 214 ? 4.925 25.316 40.323 1.00 81.62 214 THR A CA 1
ATOM 1701 C C . THR A 1 214 ? 3.913 25.955 39.373 1.00 81.62 214 THR A C 1
ATOM 1703 O O . THR A 1 214 ? 3.084 26.755 39.806 1.00 81.62 214 THR A O 1
ATOM 1706 N N . THR A 1 215 ? 3.936 25.599 38.087 1.00 80.25 215 THR A N 1
ATOM 1707 C CA . THR A 1 215 ? 2.992 26.128 37.095 1.00 80.25 215 THR A CA 1
ATOM 1708 C C . THR A 1 215 ? 1.562 25.636 37.309 1.00 80.25 215 THR A C 1
ATOM 1710 O O . THR A 1 215 ? 0.640 26.413 37.060 1.00 80.25 215 THR A O 1
ATOM 1713 N N . MET A 1 216 ? 1.383 24.395 37.771 1.00 74.50 216 MET A N 1
ATOM 1714 C CA . MET A 1 216 ? 0.075 23.784 38.035 1.00 74.50 216 MET A CA 1
ATOM 1715 C C . MET A 1 216 ? -0.490 24.121 39.416 1.00 74.50 216 MET A C 1
ATOM 1717 O O . MET A 1 216 ? -1.700 24.302 39.519 1.00 74.50 216 MET A O 1
ATOM 1721 N N . LEU A 1 217 ? 0.354 24.270 40.445 1.00 72.12 217 LEU A N 1
ATOM 1722 C CA . LEU A 1 217 ? -0.085 24.679 41.789 1.00 72.12 217 LEU A CA 1
ATOM 1723 C C . LEU A 1 217 ? -0.299 26.199 41.926 1.00 72.12 217 LEU A C 1
ATOM 1725 O O . LEU A 1 217 ? -1.130 26.623 42.723 1.00 72.12 217 LEU A O 1
ATOM 1729 N N . HIS A 1 218 ? 0.386 27.025 41.122 1.00 70.62 218 HIS A N 1
ATOM 1730 C CA . HIS A 1 218 ? 0.191 28.486 41.093 1.00 70.62 218 HIS A CA 1
ATOM 1731 C C . HIS A 1 218 ? -0.066 29.013 39.668 1.00 70.62 218 HIS A C 1
ATOM 1733 O O . HIS A 1 218 ? 0.756 29.763 39.122 1.00 70.62 218 HIS A O 1
ATOM 1739 N N . PRO A 1 219 ? -1.174 28.622 39.017 1.00 62.41 219 PRO A N 1
ATOM 1740 C CA . PRO A 1 219 ? -1.487 29.052 37.661 1.00 62.41 219 PRO A CA 1
ATOM 1741 C C . PRO A 1 219 ? -1.937 30.525 37.602 1.00 62.41 219 PRO A C 1
ATOM 1743 O O . PRO A 1 219 ? -2.128 31.196 38.619 1.00 62.41 219 PRO A O 1
ATOM 1746 N N . ILE A 1 220 ? -2.038 31.083 36.393 1.00 60.44 220 ILE A N 1
ATOM 1747 C CA . ILE A 1 220 ? -2.186 32.529 36.183 1.00 60.44 220 ILE A CA 1
ATOM 1748 C C . ILE A 1 220 ? -3.666 32.929 36.264 1.00 60.44 220 ILE A C 1
ATOM 1750 O O . ILE A 1 220 ? -4.398 32.952 35.270 1.00 60.44 220 ILE A O 1
ATOM 1754 N N . GLY A 1 221 ? -4.096 33.299 37.472 1.00 42.97 221 GLY A N 1
ATOM 1755 C CA . GLY A 1 221 ? -5.430 33.838 37.734 1.00 42.97 221 GLY A CA 1
ATOM 1756 C C . GLY A 1 221 ? -5.761 35.063 36.866 1.00 42.97 221 GLY A C 1
ATOM 1757 O O . GLY A 1 221 ? -5.000 36.029 36.791 1.00 42.97 221 GLY A O 1
ATOM 1758 N N . LYS A 1 222 ? -6.933 35.047 36.217 1.00 33.16 222 LYS A N 1
ATOM 1759 C CA . LYS A 1 222 ? -7.390 36.078 35.262 1.00 33.16 222 LYS A CA 1
ATOM 1760 C C . LYS A 1 222 ? -7.849 37.393 35.932 1.00 33.16 222 LYS A C 1
ATOM 1762 O O . LYS A 1 222 ? -8.978 37.827 35.706 1.00 33.16 222 LYS A O 1
ATOM 1767 N N . SER A 1 223 ? -7.006 38.049 36.738 1.00 29.80 223 SER A N 1
ATOM 1768 C CA . SER A 1 223 ? -7.381 39.316 37.403 1.00 29.80 223 SER A CA 1
ATOM 1769 C C . SER A 1 223 ? -6.257 40.319 37.747 1.00 29.80 223 SER A C 1
ATOM 1771 O O . SER A 1 223 ? -6.464 41.158 38.622 1.00 29.80 223 SER A O 1
ATOM 1773 N N . SER A 1 224 ? -5.114 40.351 37.042 1.00 26.91 224 SER A N 1
ATOM 1774 C CA . SER A 1 224 ? -4.145 41.467 37.202 1.00 26.91 224 SER A CA 1
ATOM 1775 C C . SER A 1 224 ? -3.192 41.736 36.018 1.00 26.91 224 SER A C 1
ATOM 1777 O O . SER A 1 224 ? -1.977 41.822 36.185 1.00 26.91 224 SER A O 1
ATOM 1779 N N . PHE A 1 225 ? -3.725 42.018 34.819 1.00 26.97 225 PHE A N 1
ATOM 1780 C CA . PHE A 1 225 ? -2.947 42.707 33.767 1.00 26.97 225 PHE A CA 1
ATOM 1781 C C . PHE A 1 225 ? -2.696 44.188 34.134 1.00 26.97 225 PHE A C 1
ATOM 1783 O O . PHE A 1 225 ? -3.233 45.113 33.522 1.00 26.97 225 PHE A O 1
ATOM 1790 N N . PHE A 1 226 ? -1.851 44.428 35.140 1.00 24.44 226 PHE A N 1
ATOM 1791 C CA . PHE A 1 226 ? -1.240 45.737 35.356 1.00 24.44 226 PHE A CA 1
ATOM 1792 C C . PHE A 1 226 ? -0.140 45.950 34.315 1.00 24.44 226 PHE A C 1
ATOM 1794 O O . PHE A 1 226 ? 1.020 45.599 34.519 1.00 24.44 226 PHE A O 1
ATOM 1801 N N . LEU A 1 227 ? -0.524 46.549 33.186 1.00 26.20 227 LEU A N 1
ATOM 1802 C CA . LEU A 1 227 ? 0.423 47.127 32.237 1.00 26.20 227 LEU A CA 1
ATOM 1803 C C . LEU A 1 227 ? 1.350 48.108 32.979 1.00 26.20 227 LEU A C 1
ATOM 1805 O O . LEU A 1 227 ? 0.845 49.063 33.584 1.00 26.20 227 LEU A O 1
ATOM 1809 N N . PRO A 1 228 ? 2.684 47.955 32.894 1.00 25.80 228 PRO A N 1
ATOM 1810 C CA . PRO A 1 228 ? 3.589 49.041 33.228 1.00 25.80 228 PRO A CA 1
ATOM 1811 C C . PRO A 1 228 ? 3.230 50.251 32.361 1.00 25.80 228 PRO A C 1
ATOM 1813 O O . PRO A 1 228 ? 3.150 50.147 31.135 1.00 25.80 228 PRO A O 1
ATOM 1816 N N . ARG A 1 229 ? 2.981 51.406 32.988 1.00 23.80 229 ARG A N 1
ATOM 1817 C CA . ARG A 1 229 ? 2.759 52.658 32.255 1.00 23.80 229 ARG A CA 1
ATOM 1818 C C . ARG A 1 229 ? 3.956 52.913 31.341 1.00 23.80 229 ARG A C 1
ATOM 1820 O O . ARG A 1 229 ? 5.078 53.024 31.828 1.00 23.80 229 ARG A O 1
ATOM 1827 N N . VAL A 1 230 ? 3.700 53.124 30.051 1.00 26.47 230 VAL A N 1
ATOM 1828 C CA . VAL A 1 230 ? 4.659 53.805 29.175 1.00 26.47 230 VAL A CA 1
ATOM 1829 C C . VAL A 1 230 ? 4.792 55.240 29.682 1.00 26.47 230 VAL A C 1
ATOM 1831 O O . VAL A 1 230 ? 3.957 56.099 29.400 1.00 26.47 230 VAL A O 1
ATOM 1834 N N . VAL A 1 231 ? 5.821 55.487 30.489 1.00 25.55 231 VAL A N 1
ATOM 1835 C CA . VAL A 1 231 ? 6.231 56.837 30.870 1.00 25.55 231 VAL A CA 1
ATOM 1836 C C . VAL A 1 231 ? 7.063 57.387 29.719 1.00 25.55 231 VAL A C 1
ATOM 1838 O O . VAL A 1 231 ? 8.105 56.834 29.374 1.00 25.55 231 VAL A O 1
ATOM 1841 N N . HIS A 1 232 ? 6.585 58.465 29.097 1.00 26.22 232 HIS A N 1
ATOM 1842 C CA . HIS A 1 232 ? 7.351 59.180 28.080 1.00 26.22 232 HIS A CA 1
ATOM 1843 C C . HIS A 1 232 ? 8.670 59.683 28.679 1.00 26.22 232 HIS A C 1
ATOM 1845 O O . HIS A 1 232 ? 8.674 60.261 29.766 1.00 26.22 232 HIS A O 1
ATOM 1851 N N . PHE A 1 233 ? 9.774 59.525 27.945 1.00 24.52 233 PHE A N 1
ATOM 1852 C CA . PHE A 1 233 ? 11.037 60.171 28.296 1.00 24.52 233 PHE A CA 1
ATOM 1853 C C . PHE A 1 233 ? 10.844 61.693 28.363 1.00 24.52 233 PHE A C 1
ATOM 1855 O O . PHE A 1 233 ? 10.589 62.338 27.346 1.00 24.52 233 PHE A O 1
ATOM 1862 N N . SER A 1 234 ? 11.034 62.259 29.553 1.00 23.36 234 SER A N 1
ATOM 1863 C CA . SER A 1 234 ? 11.514 63.629 29.712 1.00 23.36 234 SER A CA 1
ATOM 1864 C C . SER A 1 234 ? 12.951 63.546 30.210 1.00 23.36 234 SER A C 1
ATOM 1866 O O . SER A 1 234 ? 13.247 62.783 31.130 1.00 23.36 234 SER A O 1
ATOM 1868 N N . LEU A 1 235 ? 13.857 64.285 29.575 1.00 27.05 235 LEU A N 1
ATOM 1869 C CA . LEU A 1 235 ? 15.272 64.295 29.938 1.00 27.05 235 LEU A CA 1
ATOM 1870 C C . LEU A 1 235 ? 15.458 65.028 31.277 1.00 27.05 235 LEU A C 1
ATOM 1872 O O . LEU A 1 235 ? 15.093 66.194 31.404 1.00 27.05 235 LEU A O 1
ATOM 1876 N N . GLY A 1 236 ? 16.057 64.356 32.258 1.00 24.20 236 GLY A N 1
ATOM 1877 C CA . GLY A 1 236 ? 16.375 64.908 33.576 1.00 24.20 236 GLY A CA 1
ATOM 1878 C C . GLY A 1 236 ? 17.440 64.044 34.243 1.00 24.20 236 GLY A C 1
ATOM 1879 O O . GLY A 1 236 ? 17.283 62.830 34.323 1.00 24.20 236 GLY A O 1
ATOM 1880 N N . GLY A 1 237 ? 18.572 64.642 34.613 1.00 24.39 237 GLY A N 1
ATOM 1881 C CA . GLY A 1 237 ? 19.769 63.886 34.977 1.00 24.39 237 GLY A CA 1
ATOM 1882 C C . GLY A 1 237 ? 19.838 63.406 36.430 1.00 24.39 237 GLY A C 1
ATOM 1883 O O . GLY A 1 237 ? 19.207 63.970 37.318 1.00 24.39 237 GLY A O 1
ATOM 1884 N N . SER A 1 238 ? 20.772 62.472 36.629 1.00 24.70 238 SER A N 1
ATOM 1885 C CA . SER A 1 238 ? 21.629 62.339 37.819 1.00 24.70 238 SER A CA 1
ATOM 1886 C C . SER A 1 238 ? 21.133 61.578 39.065 1.00 24.70 238 SER A C 1
ATOM 1888 O O . SER A 1 238 ? 20.194 61.963 39.747 1.00 24.70 238 SER A O 1
ATOM 1890 N N . SER A 1 239 ? 21.975 60.603 39.437 1.00 25.02 239 SER A N 1
ATOM 1891 C CA . SER A 1 239 ? 22.491 60.314 40.792 1.00 25.02 239 SER A CA 1
ATOM 1892 C C . SER A 1 239 ? 21.592 59.774 41.926 1.00 25.02 239 SER A C 1
ATOM 1894 O O . SER A 1 239 ? 20.870 60.533 42.556 1.00 25.02 239 SER A O 1
ATOM 1896 N N . VAL A 1 240 ? 21.944 58.540 42.341 1.00 24.78 240 VAL A N 1
ATOM 1897 C CA . VAL A 1 240 ? 22.269 58.116 43.733 1.00 24.78 240 VAL A CA 1
ATOM 1898 C C . VAL A 1 240 ? 21.123 57.839 44.734 1.00 24.78 240 VAL A C 1
ATOM 1900 O O . VAL A 1 240 ? 20.332 58.722 45.032 1.00 24.78 240 VAL A O 1
ATOM 1903 N N . SER A 1 241 ? 21.211 56.661 45.394 1.00 23.80 241 SER A N 1
ATOM 1904 C CA . SER A 1 241 ? 20.573 56.255 46.682 1.00 23.80 241 SER A CA 1
ATOM 1905 C C . SER A 1 241 ? 19.030 56.133 46.706 1.00 23.80 241 SER A C 1
ATOM 1907 O O . SER A 1 241 ? 18.371 56.757 45.885 1.00 23.80 241 SER A O 1
ATOM 1909 N N . THR A 1 242 ? 18.358 55.353 47.571 1.00 23.88 242 THR A N 1
ATOM 1910 C CA . THR A 1 242 ? 18.694 54.193 48.450 1.00 23.88 242 THR A CA 1
ATOM 1911 C C . THR A 1 242 ? 17.382 53.451 48.797 1.00 23.88 242 THR A C 1
ATOM 1913 O O . THR A 1 242 ? 16.321 54.045 48.670 1.00 23.88 242 THR A O 1
ATOM 1916 N N . GLU A 1 243 ? 17.497 52.182 49.208 1.00 24.41 243 GLU A N 1
ATOM 1917 C CA . GLU A 1 243 ? 16.727 51.411 50.225 1.00 24.41 243 GLU A CA 1
ATOM 1918 C C . GLU A 1 243 ? 15.216 51.648 50.555 1.00 24.41 243 GLU A C 1
ATOM 1920 O O . GLU A 1 243 ? 14.705 52.759 50.597 1.00 24.41 243 GLU A O 1
ATOM 1925 N N . GLU A 1 244 ? 14.580 50.524 50.932 1.00 25.22 244 GLU A N 1
ATOM 1926 C CA . GLU A 1 244 ? 13.421 50.325 51.843 1.00 25.22 244 GLU A CA 1
ATOM 1927 C C . GLU A 1 244 ? 11.935 50.576 51.431 1.00 25.22 244 GLU A C 1
ATOM 1929 O O . GLU A 1 244 ? 11.460 51.674 51.169 1.00 25.22 244 GLU A O 1
ATOM 1934 N N . GLU A 1 245 ? 11.196 49.454 51.462 1.00 24.38 245 GLU A N 1
ATOM 1935 C CA . GLU A 1 245 ? 9.878 49.175 52.081 1.00 24.38 245 GLU A CA 1
ATOM 1936 C C . GLU A 1 245 ? 8.604 50.055 51.895 1.00 24.38 245 GLU A C 1
ATOM 1938 O O . GLU A 1 245 ? 8.345 51.021 52.602 1.00 24.38 245 GLU A O 1
ATOM 1943 N N . ALA A 1 246 ? 7.666 49.469 51.126 1.00 24.59 246 ALA A N 1
ATOM 1944 C CA . ALA A 1 246 ? 6.331 49.012 51.583 1.00 24.59 246 ALA A CA 1
ATOM 1945 C C . ALA A 1 246 ? 5.084 49.947 51.689 1.00 24.59 246 ALA A C 1
ATOM 1947 O O . ALA A 1 246 ? 5.127 51.155 51.876 1.00 24.59 246 ALA A O 1
ATOM 1948 N N . THR A 1 247 ? 3.918 49.269 51.662 1.00 24.17 247 THR A N 1
ATOM 1949 C CA . THR A 1 247 ? 2.542 49.670 52.076 1.00 24.17 247 THR A CA 1
ATOM 1950 C C . THR A 1 247 ? 1.565 50.400 51.107 1.00 24.17 247 THR A C 1
ATOM 1952 O O . THR A 1 247 ? 1.535 51.612 50.948 1.00 24.17 247 THR A O 1
ATOM 1955 N N . SER A 1 248 ? 0.627 49.598 50.571 1.00 24.98 248 SER A N 1
ATOM 1956 C CA . SER A 1 248 ? -0.851 49.786 50.548 1.00 24.98 248 SER A CA 1
ATOM 1957 C C . SER A 1 248 ? -1.593 50.973 49.863 1.00 24.98 248 SER A C 1
ATOM 1959 O O . SER A 1 248 ? -1.693 52.073 50.393 1.00 24.98 248 SER A O 1
ATOM 1961 N N . SER A 1 249 ? -2.438 50.586 48.885 1.00 25.41 249 SER A N 1
ATOM 1962 C CA . SER A 1 249 ? -3.910 50.834 48.803 1.00 25.41 249 SER A CA 1
ATOM 1963 C C . SER A 1 249 ? -4.559 52.040 48.051 1.00 25.41 249 SER A C 1
ATOM 1965 O O . SER A 1 249 ? -4.519 53.182 48.479 1.00 25.41 249 SER A O 1
ATOM 1967 N N . VAL A 1 250 ? -5.318 51.684 46.992 1.00 29.11 250 VAL A N 1
ATOM 1968 C CA . VAL A 1 250 ? -6.728 52.060 46.655 1.00 29.11 250 VAL A CA 1
ATOM 1969 C C . VAL A 1 250 ? -7.156 53.544 46.469 1.00 29.11 250 VAL A C 1
ATOM 1971 O O . VAL A 1 250 ? -7.351 54.258 47.446 1.00 29.11 250 VAL A O 1
ATOM 1974 N N . SER A 1 251 ? -7.561 53.940 45.236 1.00 25.64 251 SER A N 1
ATOM 1975 C CA . SER A 1 251 ? -8.967 54.353 44.897 1.00 25.64 251 SER A CA 1
ATOM 1976 C C . SER A 1 251 ? -9.243 54.904 43.454 1.00 25.64 251 SER A C 1
ATOM 1978 O O . SER A 1 251 ? -8.572 55.791 42.945 1.00 25.64 251 SER A O 1
ATOM 1980 N N . SER A 1 252 ? -10.289 54.347 42.815 1.00 29.45 252 SER A N 1
ATOM 1981 C CA . SER A 1 252 ? -11.330 54.904 41.892 1.00 29.45 252 SER A CA 1
ATOM 1982 C C . SER A 1 252 ? -11.122 55.976 40.763 1.00 29.45 252 SER A C 1
ATOM 1984 O O . SER A 1 252 ? -11.020 57.168 41.025 1.00 29.45 252 SER A O 1
ATOM 1986 N N . THR A 1 253 ? -11.417 55.540 39.512 1.00 30.75 253 THR A N 1
ATOM 1987 C CA . THR A 1 253 ? -12.362 56.098 38.471 1.00 30.75 253 THR A CA 1
ATOM 1988 C C . THR A 1 253 ? -12.128 57.356 37.574 1.00 30.75 253 THR A C 1
ATOM 1990 O O . THR A 1 253 ? -12.121 58.466 38.079 1.00 30.75 253 THR A O 1
ATOM 1993 N N . ARG A 1 254 ? -12.258 57.137 36.230 1.00 34.03 254 ARG A N 1
ATOM 1994 C CA . ARG A 1 254 ? -12.905 57.945 35.121 1.00 34.03 254 ARG A CA 1
ATOM 1995 C C . ARG A 1 254 ? -12.418 59.398 34.795 1.00 34.03 254 ARG A C 1
ATOM 1997 O O . ARG A 1 254 ? -12.036 60.116 35.697 1.00 34.03 254 ARG A O 1
ATOM 2004 N N . SER A 1 255 ? -12.470 59.957 33.558 1.00 33.22 255 SER A N 1
ATOM 2005 C CA . SER A 1 255 ? -12.731 59.460 32.167 1.00 33.22 255 SER A CA 1
ATOM 2006 C C . SER A 1 255 ? -12.533 60.539 31.043 1.00 33.22 255 SER A C 1
ATOM 2008 O O . SER A 1 255 ? -12.838 61.697 31.296 1.00 33.22 255 SER A O 1
ATOM 2010 N N . ASN A 1 256 ? -12.228 60.115 29.792 1.00 32.09 256 ASN A N 1
ATOM 2011 C CA . ASN A 1 256 ? -12.523 60.724 28.447 1.00 32.09 256 ASN A CA 1
ATOM 2012 C C . ASN A 1 256 ? -11.678 61.869 27.764 1.00 32.09 256 ASN A C 1
ATOM 2014 O O . ASN A 1 256 ? -11.630 62.995 28.234 1.00 32.09 256 ASN A O 1
ATOM 2018 N N . ASN A 1 257 ? -11.209 61.561 26.529 1.00 30.41 257 ASN A N 1
ATOM 2019 C CA . ASN A 1 257 ? -11.219 62.293 25.217 1.00 30.41 257 ASN A CA 1
ATOM 2020 C C . ASN A 1 257 ? -10.468 63.637 24.888 1.00 30.41 257 ASN A C 1
ATOM 2022 O O . ASN A 1 257 ? -11.000 64.703 25.156 1.00 30.41 257 ASN A O 1
ATOM 2026 N N . ALA A 1 258 ? -9.361 63.540 24.101 1.00 26.42 258 ALA A N 1
ATOM 2027 C CA . ALA A 1 258 ? -9.113 64.009 22.685 1.00 26.42 258 ALA A CA 1
ATOM 2028 C C . ALA A 1 258 ? -9.344 65.496 22.194 1.00 26.42 258 ALA A C 1
ATOM 2030 O O . ALA A 1 258 ? -10.096 66.216 22.838 1.00 26.42 258 ALA A O 1
ATOM 2031 N N . PRO A 1 259 ? -8.928 65.934 20.956 1.00 56.41 259 PRO A N 1
ATOM 2032 C CA . PRO A 1 259 ? -7.617 65.893 20.222 1.00 56.41 259 PRO A CA 1
ATOM 2033 C C . PRO A 1 259 ? -7.226 67.214 19.418 1.00 56.41 259 PRO A C 1
ATOM 2035 O O . PRO A 1 259 ? -7.946 68.196 19.535 1.00 56.41 259 PRO A O 1
ATOM 2038 N N . LEU A 1 260 ? -6.144 67.211 18.572 1.00 28.97 260 LEU A N 1
ATOM 2039 C CA . LEU A 1 260 ? -5.841 67.979 17.287 1.00 28.97 260 LEU A CA 1
ATOM 2040 C C . LEU A 1 260 ? -4.453 68.726 17.064 1.00 28.97 260 LEU A C 1
ATOM 2042 O O . LEU A 1 260 ? -4.162 69.713 17.721 1.00 28.97 260 LEU A O 1
ATOM 2046 N N . HIS A 1 261 ? -3.709 68.315 16.000 1.00 31.78 261 HIS A N 1
ATOM 2047 C CA . HIS A 1 261 ? -2.951 69.037 14.904 1.00 31.78 261 HIS A CA 1
ATOM 2048 C C . HIS A 1 261 ? -1.737 70.048 15.016 1.00 31.78 261 HIS A C 1
ATOM 2050 O O . HIS A 1 261 ? -1.944 71.210 15.333 1.00 31.78 261 HIS A O 1
ATOM 2056 N N . SER A 1 262 ? -0.574 69.653 14.411 1.00 30.27 262 SER A N 1
ATOM 2057 C CA . SER A 1 262 ? 0.314 70.325 13.368 1.00 30.27 262 SER A CA 1
ATOM 2058 C C . SER A 1 262 ? 0.970 71.739 13.574 1.00 30.27 262 SER A C 1
ATOM 2060 O O . SER A 1 262 ? 0.652 72.355 14.585 1.00 30.27 262 SER A O 1
ATOM 2062 N N . PRO A 1 263 ? 1.819 72.340 12.661 1.00 56.78 263 PRO A N 1
ATOM 2063 C CA . PRO A 1 263 ? 2.499 71.886 11.399 1.00 56.78 263 PRO A CA 1
ATOM 2064 C C . PRO A 1 263 ? 3.991 72.370 11.130 1.00 56.78 263 PRO A C 1
ATOM 2066 O O . PRO A 1 263 ? 4.583 73.074 11.940 1.00 56.78 263 PRO A O 1
ATOM 2069 N N . TYR A 1 264 ? 4.516 72.081 9.908 1.00 29.48 264 TYR A N 1
ATOM 2070 C CA . TYR A 1 264 ? 5.598 72.733 9.086 1.00 29.48 264 TYR A CA 1
ATOM 2071 C C . TYR A 1 264 ? 7.021 72.125 8.881 1.00 29.48 264 TYR A C 1
ATOM 2073 O O . TYR A 1 264 ? 7.590 71.468 9.746 1.00 29.48 264 TYR A O 1
ATOM 2081 N N . THR A 1 265 ? 7.555 72.327 7.654 1.00 32.56 265 THR A N 1
ATOM 2082 C CA . THR A 1 265 ? 8.767 71.729 7.016 1.00 32.56 265 THR A CA 1
ATOM 2083 C C . THR A 1 265 ? 9.453 72.727 6.043 1.00 32.56 265 THR A C 1
ATOM 2085 O O . THR A 1 265 ? 8.855 73.769 5.753 1.00 32.56 265 THR A O 1
ATOM 2088 N N . PRO A 1 266 ? 10.710 72.495 5.580 1.00 50.19 266 PRO A N 1
ATOM 2089 C CA . PRO A 1 266 ? 10.996 71.842 4.270 1.00 50.19 266 PRO A CA 1
ATOM 2090 C C . PRO A 1 266 ? 12.240 70.893 4.379 1.00 50.19 266 PRO A C 1
ATOM 2092 O O . PRO A 1 266 ? 12.362 70.296 5.443 1.00 50.19 266 PRO A O 1
ATOM 2095 N N . SER A 1 267 ? 13.186 70.604 3.451 1.00 29.56 267 SER A N 1
ATOM 2096 C CA . SER A 1 267 ? 13.559 70.917 2.033 1.00 29.56 267 SER A CA 1
ATOM 2097 C C . SER A 1 267 ? 14.610 69.870 1.523 1.00 29.56 267 SER A C 1
ATOM 2099 O O . SER A 1 267 ? 15.090 69.087 2.334 1.00 29.56 267 SER A O 1
ATOM 2101 N N . THR A 1 268 ? 15.145 69.828 0.280 1.00 31.92 268 THR A N 1
ATOM 2102 C CA . THR A 1 268 ? 14.552 69.690 -1.085 1.00 31.92 268 THR A CA 1
ATOM 2103 C C . THR A 1 268 ? 15.609 69.244 -2.143 1.00 31.92 268 THR A C 1
ATOM 2105 O O . THR A 1 268 ? 16.624 69.919 -2.256 1.00 31.92 268 THR A O 1
ATOM 2108 N N . SER A 1 269 ? 15.266 68.257 -3.000 1.00 29.75 269 SER A N 1
ATOM 2109 C CA . SER A 1 269 ? 15.673 68.042 -4.430 1.00 29.75 269 SER A CA 1
ATOM 2110 C C . SER A 1 269 ? 17.122 67.607 -4.830 1.00 29.75 269 SER A C 1
ATOM 2112 O O . SER A 1 269 ? 18.037 67.777 -4.027 1.00 29.75 269 SER A O 1
ATOM 2114 N N . PRO A 1 270 ? 17.366 67.057 -6.064 1.00 46.28 270 PRO A N 1
ATOM 2115 C CA . PRO A 1 270 ? 16.419 66.728 -7.159 1.00 46.28 270 PRO A CA 1
ATOM 2116 C C . PRO A 1 270 ? 16.512 65.322 -7.851 1.00 46.28 270 PRO A C 1
ATOM 2118 O O . PRO A 1 270 ? 17.595 64.784 -8.059 1.00 46.28 270 PRO A O 1
ATOM 2121 N N . SER A 1 271 ? 15.353 64.882 -8.397 1.00 30.62 271 SER A N 1
ATOM 2122 C CA . SER A 1 271 ? 15.106 64.148 -9.688 1.00 30.62 271 SER A CA 1
ATOM 2123 C C . SER A 1 271 ? 15.531 62.667 -9.869 1.00 30.62 271 SER A C 1
ATOM 2125 O O . SER A 1 271 ? 16.585 62.288 -9.382 1.00 30.62 271 SER A O 1
ATOM 2127 N N . SER A 1 272 ? 14.821 61.773 -10.597 1.00 31.19 272 SER A N 1
ATOM 2128 C CA . SER A 1 272 ? 13.555 61.783 -11.406 1.00 31.19 272 SER A CA 1
ATOM 2129 C C . SER A 1 272 ? 13.176 60.320 -11.829 1.00 31.19 272 SER A C 1
ATOM 2131 O O . SER A 1 272 ? 13.846 59.400 -11.376 1.00 31.19 272 SER A O 1
ATOM 2133 N N . HIS A 1 273 ? 12.255 59.973 -12.759 1.00 34.12 273 HIS A N 1
ATOM 2134 C CA . HIS A 1 273 ? 10.773 60.119 -12.916 1.00 34.12 273 HIS A CA 1
ATOM 2135 C C . HIS A 1 273 ? 10.291 59.160 -14.064 1.00 34.12 273 HIS A C 1
ATOM 2137 O O . HIS A 1 273 ? 11.104 58.861 -14.930 1.00 34.12 273 HIS A O 1
ATOM 2143 N N . SER A 1 274 ? 9.037 58.685 -14.244 1.00 30.53 274 SER A N 1
ATOM 2144 C CA . SER A 1 274 ? 7.864 58.457 -13.357 1.00 30.53 274 SER A CA 1
ATOM 2145 C C . SER A 1 274 ? 6.666 57.775 -14.097 1.00 30.53 274 SER A C 1
ATOM 2147 O O . SER A 1 274 ? 6.245 58.296 -15.123 1.00 30.53 274 SER A O 1
ATOM 2149 N N . SER A 1 275 ? 6.048 56.733 -13.500 1.00 28.11 275 SER A N 1
ATOM 2150 C CA . SER A 1 275 ? 4.586 56.384 -13.475 1.00 28.11 275 SER A CA 1
ATOM 2151 C C . SER A 1 275 ? 3.687 56.229 -14.737 1.00 28.11 275 SER A C 1
ATOM 2153 O O . SER A 1 275 ? 3.631 57.149 -15.544 1.00 28.11 275 SER A O 1
ATOM 2155 N N . THR A 1 276 ? 2.777 55.225 -14.735 1.00 28.72 276 THR A N 1
ATOM 2156 C CA . THR A 1 276 ? 1.356 55.308 -15.222 1.00 28.72 276 THR A CA 1
ATOM 2157 C C . THR A 1 276 ? 0.459 54.115 -14.741 1.00 28.72 276 THR A C 1
ATOM 2159 O O . THR A 1 276 ? 1.021 53.132 -14.260 1.00 28.72 276 THR A O 1
ATOM 2162 N N . PRO A 1 277 ? -0.905 54.190 -14.787 1.00 32.62 277 PRO A N 1
ATOM 2163 C CA . PRO A 1 277 ? -1.849 53.266 -14.097 1.00 32.62 277 PRO A CA 1
ATOM 2164 C C . PRO A 1 277 ? -2.778 52.400 -15.039 1.00 32.62 277 PRO A C 1
ATOM 2166 O O . PRO A 1 277 ? -2.587 52.448 -16.252 1.00 32.62 277 PRO A O 1
ATOM 2169 N N . PRO A 1 278 ? -3.744 51.578 -14.525 1.00 46.34 278 PRO A N 1
ATOM 2170 C CA . PRO A 1 278 ? -4.405 50.432 -15.217 1.00 46.34 278 PRO A CA 1
ATOM 2171 C C . PRO A 1 278 ? -5.862 50.761 -15.694 1.00 46.34 278 PRO A C 1
ATOM 2173 O O . PRO A 1 278 ? -6.181 51.952 -15.716 1.00 46.34 278 PRO A O 1
ATOM 2176 N N . PRO A 1 279 ? -6.805 49.818 -16.006 1.00 47.12 279 PRO A N 1
ATOM 2177 C CA . PRO A 1 279 ? -6.777 48.338 -16.098 1.00 47.12 279 PRO A CA 1
ATOM 2178 C C . PRO A 1 279 ? -7.317 47.765 -17.444 1.00 47.12 279 PRO A C 1
ATOM 2180 O O . PRO A 1 279 ? -7.565 48.527 -18.378 1.00 47.12 279 PRO A O 1
ATOM 2183 N N . PRO A 1 280 ? -7.486 46.427 -17.580 1.00 33.09 280 PRO A N 1
ATOM 2184 C CA . PRO A 1 280 ? -8.831 45.831 -17.410 1.00 33.09 280 PRO A CA 1
ATOM 2185 C C . PRO A 1 280 ? -8.815 44.436 -16.713 1.00 33.09 280 PRO A C 1
ATOM 2187 O O . PRO A 1 280 ? -7.931 44.165 -15.907 1.00 33.09 280 PRO A O 1
ATOM 2190 N N . ILE A 1 281 ? -9.809 43.566 -16.978 1.00 34.66 281 ILE A N 1
ATOM 2191 C CA . ILE A 1 281 ? -9.995 42.206 -16.415 1.00 34.66 281 ILE A CA 1
ATOM 2192 C C . ILE A 1 281 ? -10.274 41.205 -17.553 1.00 34.66 281 ILE A C 1
ATOM 2194 O O . ILE A 1 281 ? -11.076 41.510 -18.434 1.00 34.66 281 ILE A O 1
ATOM 2198 N N . LEU A 1 282 ? -9.726 39.985 -17.480 1.00 26.42 282 LEU A N 1
ATOM 2199 C CA . LEU A 1 282 ? -10.258 38.797 -18.170 1.00 26.42 282 LEU A CA 1
ATOM 2200 C C . LEU A 1 282 ? -10.172 37.552 -17.264 1.00 26.42 282 LEU A C 1
ATOM 2202 O O . LEU A 1 282 ? -9.514 37.580 -16.226 1.00 26.42 282 LEU A O 1
ATOM 2206 N N . LYS A 1 283 ? -10.936 36.503 -17.593 1.00 27.14 283 LYS A N 1
ATOM 2207 C CA . LYS A 1 283 ? -11.282 35.408 -16.664 1.00 27.14 283 LYS A CA 1
ATOM 2208 C C . LYS A 1 283 ? -10.218 34.306 -16.600 1.00 27.14 283 LYS A C 1
ATOM 2210 O O . LYS A 1 283 ? -9.694 33.901 -17.632 1.00 27.14 283 LYS A O 1
ATOM 2215 N N . ASN A 1 284 ? -10.006 33.751 -15.404 1.00 28.02 284 ASN A N 1
ATOM 2216 C CA . ASN A 1 284 ? -9.253 32.509 -15.228 1.00 28.02 284 ASN A CA 1
ATOM 2217 C C . ASN A 1 284 ? -10.003 31.312 -15.828 1.00 28.02 284 ASN A C 1
ATOM 2219 O O . ASN A 1 284 ? -11.204 31.150 -15.618 1.00 28.02 284 ASN A O 1
ATOM 2223 N N . GLY A 1 285 ? -9.248 30.453 -16.507 1.00 28.52 285 GLY A N 1
ATOM 2224 C CA . GLY A 1 285 ? -9.682 29.164 -17.035 1.00 28.52 285 GLY A CA 1
ATOM 2225 C C . GLY A 1 285 ? -8.457 28.342 -17.425 1.00 28.52 285 GLY A C 1
ATOM 2226 O O . GLY A 1 285 ? -8.125 28.260 -18.602 1.00 28.52 285 GLY A O 1
ATOM 2227 N N . ARG A 1 286 ? -7.745 27.800 -16.430 1.00 27.41 286 ARG A N 1
ATOM 2228 C CA . ARG A 1 286 ? -6.659 26.832 -16.637 1.00 27.41 286 ARG A CA 1
ATOM 2229 C C . ARG A 1 286 ? -7.206 25.426 -16.412 1.00 27.41 286 ARG A C 1
ATOM 2231 O O . ARG A 1 286 ? -7.572 25.101 -15.288 1.00 27.41 286 ARG A O 1
ATOM 2238 N N . SER A 1 287 ? -7.203 24.600 -17.452 1.00 27.44 287 SER A N 1
ATOM 2239 C CA . SER A 1 287 ? -6.908 23.178 -17.278 1.00 27.44 287 SER A CA 1
ATOM 2240 C C . SER A 1 287 ? -5.387 23.011 -17.288 1.00 27.44 287 SER A C 1
ATOM 2242 O O . SER A 1 287 ? -4.689 23.735 -18.003 1.00 27.44 287 SER A O 1
ATOM 2244 N N . ASN A 1 288 ? -4.863 22.071 -16.504 1.00 29.22 288 ASN A N 1
ATOM 2245 C CA . ASN A 1 288 ? -3.471 21.655 -16.652 1.00 29.22 288 ASN A CA 1
ATOM 2246 C C . ASN A 1 288 ? -3.370 20.772 -17.901 1.00 29.22 288 ASN A C 1
ATOM 2248 O O . ASN A 1 288 ? -4.104 19.794 -18.021 1.00 29.22 288 ASN A O 1
ATOM 2252 N N . ASN A 1 289 ? -2.493 21.136 -18.834 1.00 30.92 289 ASN A N 1
ATOM 2253 C CA . ASN A 1 289 ? -2.096 20.298 -19.964 1.00 30.92 289 ASN A CA 1
ATOM 2254 C C . ASN A 1 289 ? -0.735 20.801 -20.476 1.00 30.92 289 ASN A C 1
ATOM 2256 O O . ASN A 1 289 ? -0.669 21.704 -21.310 1.00 30.92 289 ASN A O 1
ATOM 2260 N N . SER A 1 290 ? 0.342 20.298 -19.872 1.00 33.84 290 SER A N 1
ATOM 2261 C CA . SER A 1 290 ? 1.728 20.746 -20.075 1.00 33.84 290 SER A CA 1
ATOM 2262 C C . SER A 1 290 ? 2.284 20.390 -21.455 1.00 33.84 290 SER A C 1
ATOM 2264 O O . SER A 1 290 ? 3.065 21.161 -22.010 1.00 33.84 290 SER A O 1
ATOM 2266 N N . ASN A 1 291 ? 1.847 19.270 -22.035 1.00 36.53 291 ASN A N 1
ATOM 2267 C CA . ASN A 1 291 ? 2.462 18.687 -23.229 1.00 36.53 291 ASN A CA 1
ATOM 2268 C C . ASN A 1 291 ? 2.390 19.621 -24.451 1.00 36.53 291 ASN A C 1
ATOM 2270 O O . ASN A 1 291 ? 3.356 19.721 -25.195 1.00 36.53 291 ASN A O 1
ATOM 2274 N N . LYS A 1 292 ? 1.319 20.417 -24.598 1.00 34.75 292 LYS A N 1
ATOM 2275 C CA . LYS A 1 292 ? 1.073 21.271 -25.784 1.00 34.75 292 LYS A CA 1
ATOM 2276 C C . LYS A 1 292 ? 2.050 22.431 -26.025 1.00 34.75 292 LYS A C 1
ATOM 2278 O O . LYS A 1 292 ? 1.867 23.193 -26.974 1.00 34.75 292 LYS A O 1
ATOM 2283 N N . VAL A 1 293 ? 3.048 22.619 -25.164 1.00 35.03 293 VAL A N 1
ATOM 2284 C CA . VAL A 1 293 ? 4.161 23.553 -25.415 1.00 35.03 293 VAL A CA 1
ATOM 2285 C C . VAL A 1 293 ? 5.337 22.837 -26.098 1.00 35.03 293 VAL A C 1
ATOM 2287 O O . VAL A 1 293 ? 6.066 23.467 -26.860 1.00 35.03 293 VAL A O 1
ATOM 2290 N N . ILE A 1 294 ? 5.476 21.526 -25.881 1.00 39.69 294 ILE A N 1
ATOM 2291 C CA . ILE A 1 294 ? 6.592 20.686 -26.336 1.00 39.69 294 ILE A CA 1
ATOM 2292 C C . ILE A 1 294 ? 6.498 20.445 -27.853 1.00 39.69 294 ILE A C 1
ATOM 2294 O O . ILE A 1 294 ? 7.472 20.683 -28.574 1.00 39.69 294 ILE A O 1
ATOM 2298 N N . ASP A 1 295 ? 5.300 20.097 -28.346 1.00 39.00 295 ASP A N 1
ATOM 2299 C CA . ASP A 1 295 ? 4.989 19.824 -29.761 1.00 39.00 295 ASP A CA 1
ATOM 2300 C C . ASP A 1 295 ? 5.580 20.888 -30.716 1.00 39.00 295 ASP A C 1
ATOM 2302 O O . ASP A 1 295 ? 6.081 20.598 -31.806 1.00 39.00 295 ASP A O 1
ATOM 2306 N N . HIS A 1 296 ? 5.516 22.164 -30.316 1.00 36.66 296 HIS A N 1
ATOM 2307 C CA . HIS A 1 296 ? 5.734 23.288 -31.224 1.00 36.66 296 HIS A CA 1
ATOM 2308 C C . HIS A 1 296 ? 7.220 23.593 -31.500 1.00 36.66 296 HIS A C 1
ATOM 2310 O O . HIS A 1 296 ? 7.535 24.132 -32.568 1.00 36.66 296 HIS A O 1
ATOM 2316 N N . GLU A 1 297 ? 8.148 23.255 -30.599 1.00 39.19 297 GLU A N 1
ATOM 2317 C CA . GLU A 1 297 ? 9.587 23.402 -30.879 1.00 39.19 297 GLU A CA 1
ATOM 2318 C C . GLU A 1 297 ? 10.149 22.171 -31.605 1.00 39.19 297 GLU A C 1
ATOM 2320 O O . GLU A 1 297 ? 10.857 22.332 -32.606 1.00 39.19 297 GLU A O 1
ATOM 2325 N N . TYR A 1 298 ? 9.748 20.955 -31.215 1.00 38.94 298 TYR A N 1
ATOM 2326 C CA . TYR A 1 298 ? 10.184 19.716 -31.875 1.00 38.94 298 TYR A CA 1
ATOM 2327 C C . TYR A 1 298 ? 9.765 19.671 -33.356 1.00 38.94 298 TYR A C 1
ATOM 2329 O O . TYR A 1 298 ? 10.606 19.548 -34.258 1.00 38.94 298 TYR A O 1
ATOM 2337 N N . ALA A 1 299 ? 8.480 19.919 -33.641 1.00 42.34 299 ALA A N 1
ATOM 2338 C CA . ALA A 1 299 ? 7.960 19.959 -35.007 1.00 42.34 299 ALA A CA 1
ATOM 2339 C C . ALA A 1 299 ? 8.570 21.092 -35.862 1.00 42.34 299 ALA A C 1
ATOM 2341 O O . ALA A 1 299 ? 8.554 21.014 -37.095 1.00 42.34 299 ALA A O 1
ATOM 2342 N N . SER A 1 300 ? 9.128 22.143 -35.245 1.00 37.97 300 SER A N 1
ATOM 2343 C CA . SER A 1 300 ? 9.840 23.228 -35.941 1.00 37.97 300 SER A CA 1
ATOM 2344 C C . SER A 1 300 ? 11.210 22.769 -36.462 1.00 37.97 300 SER A C 1
ATOM 2346 O O . SER A 1 300 ? 11.558 23.003 -37.628 1.00 37.97 300 SER A O 1
ATOM 2348 N N . VAL A 1 301 ? 11.964 22.030 -35.640 1.00 44.16 301 VAL A N 1
ATOM 2349 C CA . VAL A 1 301 ? 13.259 21.444 -36.025 1.00 44.16 301 VAL A CA 1
ATOM 2350 C C . VAL A 1 301 ? 13.068 20.383 -37.114 1.00 44.16 301 VAL A C 1
ATOM 2352 O O . VAL A 1 301 ? 13.742 20.428 -38.147 1.00 44.16 301 VAL A O 1
ATOM 2355 N N . MET A 1 302 ? 12.083 19.492 -36.964 1.00 43.97 302 MET A N 1
ATOM 2356 C CA . MET A 1 302 ? 11.826 18.423 -37.941 1.00 43.97 302 MET A CA 1
ATOM 2357 C C . MET A 1 302 ? 11.260 18.944 -39.277 1.00 43.97 302 MET A C 1
ATOM 2359 O O . MET A 1 302 ? 11.636 18.447 -40.346 1.00 43.97 302 MET A O 1
ATOM 2363 N N . LYS A 1 303 ? 10.459 20.023 -39.279 1.00 43.94 303 LYS A N 1
ATOM 2364 C CA . LYS A 1 303 ? 10.097 20.750 -40.520 1.00 43.94 303 LYS A CA 1
ATOM 2365 C C . LYS A 1 303 ? 11.311 21.373 -41.211 1.00 43.94 303 LYS A C 1
ATOM 2367 O O . LYS A 1 303 ? 11.390 21.355 -42.438 1.00 43.94 303 LYS A O 1
ATOM 2372 N N . SER A 1 304 ? 12.279 21.873 -40.446 1.00 38.62 304 SER A N 1
ATOM 2373 C CA . SER A 1 304 ? 13.505 22.468 -40.993 1.00 38.62 304 SER A CA 1
ATOM 2374 C C . SER A 1 304 ? 14.421 21.416 -41.639 1.00 38.62 304 SER A C 1
ATOM 2376 O O . SER A 1 304 ? 14.927 21.623 -42.744 1.00 38.62 304 SER A O 1
ATOM 2378 N N . LEU A 1 305 ? 14.579 20.248 -41.006 1.00 40.22 305 LEU A N 1
ATOM 2379 C CA . LEU A 1 305 ? 15.374 19.132 -41.539 1.00 40.22 305 LEU A CA 1
ATOM 2380 C C . LEU A 1 305 ? 14.726 18.476 -42.771 1.00 40.22 305 LEU A C 1
ATOM 2382 O O . LEU A 1 305 ? 15.405 18.197 -43.764 1.00 40.22 305 LEU A O 1
ATOM 2386 N N . SER A 1 306 ? 13.405 18.277 -42.753 1.00 40.94 306 SER A N 1
ATOM 2387 C CA . SER A 1 306 ? 12.669 17.716 -43.896 1.00 40.94 306 SER A CA 1
ATOM 2388 C C . SER A 1 306 ? 12.622 18.661 -45.108 1.00 40.94 306 SER A C 1
ATOM 2390 O O . SER A 1 306 ? 12.639 18.185 -46.246 1.00 40.94 306 SER A O 1
ATOM 2392 N N . ALA A 1 307 ? 12.659 19.984 -44.900 1.00 37.75 307 ALA A N 1
ATOM 2393 C CA . ALA A 1 307 ? 12.860 20.959 -45.974 1.00 37.75 307 ALA A CA 1
ATOM 2394 C C . ALA A 1 307 ? 14.254 20.827 -46.621 1.00 37.75 307 ALA A C 1
ATOM 2396 O O . ALA A 1 307 ? 14.352 20.678 -47.841 1.00 37.75 307 ALA A O 1
ATOM 2397 N N . ALA A 1 308 ? 15.326 20.775 -45.821 1.00 35.22 308 ALA A N 1
ATOM 2398 C CA . ALA A 1 308 ? 16.703 20.656 -46.317 1.00 35.22 308 ALA A CA 1
ATOM 2399 C C . ALA A 1 308 ? 16.951 19.378 -47.154 1.00 35.22 308 ALA A C 1
ATOM 2401 O O . ALA A 1 308 ? 17.727 19.388 -48.117 1.00 35.22 308 ALA A O 1
ATOM 2402 N N . ARG A 1 309 ? 16.250 18.276 -46.846 1.00 37.19 309 ARG A N 1
ATOM 2403 C CA . ARG A 1 309 ? 16.308 17.024 -47.628 1.00 37.19 309 ARG A CA 1
ATOM 2404 C C . ARG A 1 309 ? 15.556 17.088 -48.970 1.00 37.19 309 ARG A C 1
ATOM 2406 O O . ARG A 1 309 ? 15.778 16.219 -49.808 1.00 37.19 309 ARG A O 1
ATOM 2413 N N . ARG A 1 310 ? 14.699 18.094 -49.211 1.00 36.44 310 ARG A N 1
ATOM 2414 C CA . ARG A 1 310 ? 13.991 18.285 -50.497 1.00 36.44 310 ARG A CA 1
ATOM 2415 C C . ARG A 1 310 ? 14.769 19.126 -51.515 1.00 36.44 310 ARG A C 1
ATOM 2417 O O . ARG A 1 310 ? 14.563 18.947 -52.711 1.00 36.44 310 ARG A O 1
ATOM 2424 N N . GLU A 1 311 ? 15.682 19.995 -51.079 1.00 36.25 311 GLU A N 1
ATOM 2425 C CA . GLU A 1 311 ? 16.454 20.869 -51.985 1.00 36.25 311 GLU A CA 1
ATOM 2426 C C . GLU A 1 311 ? 17.701 20.200 -52.596 1.00 36.25 311 GLU A C 1
ATOM 2428 O O . GLU A 1 311 ? 18.244 20.674 -53.590 1.00 36.25 311 GLU A O 1
ATOM 2433 N N . SER A 1 312 ? 18.140 19.059 -52.057 1.00 34.19 312 SER A N 1
ATOM 2434 C CA . SER A 1 312 ? 19.354 18.337 -52.481 1.00 34.19 312 SER A CA 1
ATOM 2435 C C . SER A 1 312 ? 19.130 17.313 -53.617 1.00 34.19 312 SER A C 1
ATOM 2437 O O . SER A 1 312 ? 20.014 16.516 -53.928 1.00 34.19 312 SER A O 1
ATOM 2439 N N . GLY A 1 313 ? 17.957 17.331 -54.261 1.00 36.16 313 GLY A N 1
ATOM 2440 C CA . GLY A 1 313 ? 17.468 16.272 -55.155 1.00 36.16 313 GLY A CA 1
ATOM 2441 C C . GLY A 1 313 ? 17.507 16.536 -56.669 1.00 36.16 313 GLY A C 1
ATOM 2442 O O . GLY A 1 313 ? 16.575 16.114 -57.352 1.00 36.16 313 GLY A O 1
ATOM 2443 N N . ALA A 1 314 ? 18.518 17.218 -57.232 1.00 31.08 314 ALA A N 1
ATOM 2444 C CA . ALA A 1 314 ? 18.576 17.443 -58.689 1.00 31.08 314 ALA A CA 1
ATOM 2445 C C . ALA A 1 314 ? 19.982 17.548 -59.326 1.00 31.08 314 ALA A C 1
ATOM 2447 O O . ALA A 1 314 ? 20.879 18.220 -58.827 1.00 31.08 314 ALA A O 1
ATOM 2448 N N . SER A 1 315 ? 20.081 17.002 -60.546 1.00 30.39 315 SER A N 1
ATOM 2449 C CA . SER A 1 315 ? 21.134 17.179 -61.569 1.00 30.39 315 SER A CA 1
ATOM 2450 C C . SER A 1 315 ? 22.525 16.534 -61.365 1.00 30.39 315 SER A C 1
ATOM 2452 O O . SER A 1 315 ? 23.298 16.850 -60.470 1.00 30.39 315 SER A O 1
ATOM 2454 N N . SER A 1 316 ? 22.887 15.679 -62.327 1.00 29.77 316 SER A N 1
ATOM 2455 C CA . SER A 1 316 ? 24.271 15.412 -62.767 1.00 29.77 316 SER A CA 1
ATOM 2456 C C . SER A 1 316 ? 24.478 16.123 -64.124 1.00 29.77 316 SER A C 1
ATOM 2458 O O . SER A 1 316 ? 23.469 16.332 -64.808 1.00 29.77 316 SER A O 1
ATOM 2460 N N . PRO A 1 317 ? 25.711 16.447 -64.591 1.00 37.28 317 PRO A N 1
ATOM 2461 C CA . PRO A 1 317 ? 26.563 15.398 -65.184 1.00 37.28 317 PRO A CA 1
ATOM 2462 C C . PRO A 1 317 ? 28.108 15.607 -65.167 1.00 37.28 317 PRO A C 1
ATOM 2464 O O . PRO A 1 317 ? 28.623 16.710 -65.066 1.00 37.28 317 PRO A O 1
ATOM 2467 N N . LYS A 1 318 ? 28.828 14.491 -65.381 1.00 27.70 318 LYS A N 1
ATOM 2468 C CA . LYS A 1 318 ? 30.090 14.299 -66.150 1.00 27.70 318 LYS A CA 1
ATOM 2469 C C . LYS A 1 318 ? 30.987 15.534 -66.449 1.00 27.70 318 LYS A C 1
ATOM 2471 O O . LYS A 1 318 ? 30.592 16.353 -67.265 1.00 27.70 318 LYS A O 1
ATOM 2476 N N . THR A 1 319 ? 32.276 15.495 -66.056 1.00 27.72 319 THR A N 1
ATOM 2477 C CA . THR A 1 319 ? 33.409 15.076 -66.941 1.00 27.72 319 THR A CA 1
ATOM 2478 C C . THR A 1 319 ? 34.792 15.026 -66.249 1.00 27.72 319 THR A C 1
ATOM 2480 O O . THR A 1 319 ? 35.101 15.847 -65.402 1.00 27.72 319 THR A O 1
ATOM 2483 N N . SER A 1 320 ? 35.605 14.050 -66.680 1.00 25.58 320 SER A N 1
ATOM 2484 C CA . SER A 1 320 ? 37.085 13.948 -66.751 1.00 25.58 320 SER A CA 1
ATOM 2485 C C . SER A 1 320 ? 38.075 14.703 -65.822 1.00 25.58 320 SER A C 1
ATOM 2487 O O . SER A 1 320 ? 38.114 15.925 -65.755 1.00 25.58 320 SER A O 1
ATOM 2489 N N . SER A 1 321 ? 39.081 13.908 -65.416 1.00 26.70 321 SER A N 1
ATOM 2490 C CA . SER A 1 321 ? 40.546 14.141 -65.499 1.00 26.70 321 SER A CA 1
ATOM 2491 C C . SER A 1 321 ? 41.357 14.844 -64.385 1.00 26.70 321 SER A C 1
ATOM 2493 O O . SER A 1 321 ? 41.301 16.049 -64.187 1.00 26.70 321 SER A O 1
ATOM 2495 N N . SER A 1 322 ? 42.312 14.040 -63.884 1.00 26.36 322 SER A N 1
ATOM 2496 C CA . SER A 1 322 ? 43.761 14.302 -63.722 1.00 26.36 322 SER A CA 1
ATOM 2497 C C . SER A 1 322 ? 44.344 15.027 -62.493 1.00 26.36 322 SER A C 1
ATOM 2499 O O . SER A 1 322 ? 44.208 16.231 -62.354 1.00 26.36 322 SER A O 1
ATOM 2501 N N . ILE A 1 323 ? 45.203 14.269 -61.778 1.00 26.05 323 ILE A N 1
ATOM 2502 C CA . ILE A 1 323 ? 46.580 14.623 -61.340 1.00 26.05 323 ILE A CA 1
ATOM 2503 C C . ILE A 1 323 ? 46.671 15.829 -60.369 1.00 26.05 323 ILE A C 1
ATOM 2505 O O . ILE A 1 323 ? 46.525 16.975 -60.763 1.00 26.05 323 ILE A O 1
ATOM 2509 N N . LEU A 1 324 ? 46.998 15.629 -59.085 1.00 25.78 324 LEU A N 1
ATOM 2510 C CA . LEU A 1 324 ? 48.370 15.325 -58.632 1.00 25.78 324 LEU A CA 1
ATOM 2511 C C . LEU A 1 324 ? 48.459 14.355 -57.433 1.00 25.78 324 LEU A C 1
ATOM 2513 O O . LEU A 1 324 ? 47.490 14.082 -56.735 1.00 25.78 324 LEU A O 1
ATOM 2517 N N . ARG A 1 325 ? 49.677 13.846 -57.202 1.00 24.89 325 ARG A N 1
ATOM 2518 C CA . ARG A 1 325 ? 50.075 13.042 -56.031 1.00 24.89 325 ARG A CA 1
ATOM 2519 C C . ARG A 1 325 ? 50.572 13.958 -54.908 1.00 24.89 325 ARG A C 1
ATOM 2521 O O . ARG A 1 325 ? 51.220 14.949 -55.226 1.00 24.89 325 ARG A O 1
ATOM 2528 N N . TYR A 1 326 ? 50.502 13.506 -53.655 1.00 24.64 326 TYR A N 1
ATOM 2529 C CA . TYR A 1 326 ? 51.710 13.434 -52.819 1.00 24.64 326 TYR A CA 1
ATOM 2530 C C . TYR A 1 326 ? 51.623 12.286 -51.799 1.00 24.64 326 TYR A C 1
ATOM 2532 O O . TYR A 1 326 ? 50.543 11.906 -51.360 1.00 24.64 326 TYR A O 1
ATOM 2540 N N . SER A 1 327 ? 52.773 11.687 -51.495 1.00 25.44 327 SER A N 1
ATOM 2541 C CA . SER A 1 327 ? 52.984 10.612 -50.509 1.00 25.44 327 SER A CA 1
ATOM 2542 C C . SER A 1 327 ? 53.154 11.201 -49.093 1.00 25.44 327 SER A C 1
ATOM 2544 O O . SER A 1 327 ? 53.595 12.340 -48.990 1.00 25.44 327 SER A O 1
ATOM 2546 N N . SER A 1 328 ? 52.888 10.490 -47.988 1.00 27.09 328 SER A N 1
ATOM 2547 C CA . SER A 1 328 ? 53.749 9.381 -47.531 1.00 27.09 328 SER A CA 1
ATOM 2548 C C . SER A 1 328 ? 53.133 8.402 -46.512 1.00 27.09 328 SER A C 1
ATOM 2550 O O . SER A 1 328 ? 52.431 8.812 -45.597 1.00 27.09 328 SER A O 1
ATOM 2552 N N . SER A 1 329 ? 53.526 7.128 -46.663 1.00 26.80 329 SER A N 1
ATOM 2553 C CA . SER A 1 329 ? 53.868 6.101 -45.643 1.00 26.80 329 SER A CA 1
ATOM 2554 C C . SER A 1 329 ? 53.860 6.499 -44.149 1.00 26.80 329 SER A C 1
ATOM 2556 O O . SER A 1 329 ? 54.295 7.596 -43.817 1.00 26.80 329 SER A O 1
ATOM 2558 N N . SER A 1 330 ? 53.572 5.588 -43.206 1.00 27.09 330 SER A N 1
ATOM 2559 C CA . SER A 1 330 ? 54.120 4.212 -43.152 1.00 27.09 330 SER A CA 1
ATOM 2560 C C . SER A 1 330 ? 53.208 3.121 -42.555 1.00 27.09 330 SER A C 1
ATOM 2562 O O . SER A 1 330 ? 52.115 3.375 -42.065 1.00 27.09 330 SER A O 1
ATOM 2564 N N . SER A 1 331 ? 53.675 1.872 -42.664 1.00 27.31 331 SER A N 1
ATOM 2565 C CA . SER A 1 331 ? 53.024 0.627 -42.232 1.00 27.31 331 SER A CA 1
ATOM 2566 C C . SER A 1 331 ? 53.425 0.183 -40.820 1.00 27.31 331 SER A C 1
ATOM 2568 O O . SER A 1 331 ? 54.504 0.549 -40.357 1.00 27.31 331 SER A O 1
ATOM 2570 N N . ASN A 1 332 ? 52.648 -0.733 -40.221 1.00 28.97 332 ASN A N 1
ATOM 2571 C CA . ASN A 1 332 ? 53.121 -2.100 -39.926 1.00 28.97 332 ASN A CA 1
ATOM 2572 C C . ASN A 1 332 ? 51.981 -3.054 -39.496 1.00 28.97 332 ASN A C 1
ATOM 2574 O O . ASN A 1 332 ? 51.163 -2.715 -38.651 1.00 28.97 332 ASN A O 1
ATOM 2578 N N . ASP A 1 333 ? 51.997 -4.264 -40.062 1.00 31.00 333 ASP A N 1
ATOM 2579 C CA . ASP A 1 333 ? 51.276 -5.488 -39.659 1.00 31.00 333 ASP A CA 1
ATOM 2580 C C . ASP A 1 333 ? 52.292 -6.638 -39.794 1.00 31.00 333 ASP A C 1
ATOM 2582 O O . ASP A 1 333 ? 53.126 -6.599 -40.710 1.00 31.00 333 ASP A O 1
ATOM 2586 N N . PRO A 1 334 ? 52.296 -7.626 -38.882 1.00 43.66 334 PRO A N 1
ATOM 2587 C CA . PRO A 1 334 ? 51.980 -8.969 -39.372 1.00 43.66 334 PRO A CA 1
ATOM 2588 C C . PRO A 1 334 ? 51.201 -9.861 -38.380 1.00 43.66 334 PRO A C 1
ATOM 2590 O O . PRO A 1 334 ? 51.712 -10.188 -37.315 1.00 43.66 334 PRO A O 1
ATOM 2593 N N . ARG A 1 335 ? 50.061 -10.391 -38.851 1.00 33.00 335 ARG A N 1
ATOM 2594 C CA . ARG A 1 335 ? 49.728 -11.839 -39.006 1.00 33.00 335 ARG A CA 1
ATOM 2595 C C . ARG A 1 335 ? 49.962 -12.818 -37.825 1.00 33.00 335 ARG A C 1
ATOM 2597 O O . ARG A 1 335 ? 51.008 -12.832 -37.200 1.00 33.00 335 ARG A O 1
ATOM 2604 N N . SER A 1 336 ? 49.165 -13.874 -37.617 1.00 29.44 336 SER A N 1
ATOM 2605 C CA . SER A 1 336 ? 47.857 -14.296 -38.160 1.00 29.44 336 SER A CA 1
ATOM 2606 C C . SER A 1 336 ? 47.451 -15.643 -37.538 1.00 29.44 336 SER A C 1
ATOM 2608 O O . SER A 1 336 ? 48.292 -16.538 -37.475 1.00 29.44 336 SER A O 1
ATOM 2610 N N . ALA A 1 337 ? 46.165 -15.866 -37.257 1.00 27.69 337 ALA A N 1
ATOM 2611 C CA . ALA A 1 337 ? 45.580 -17.211 -37.203 1.00 27.69 337 ALA A CA 1
ATOM 2612 C C . ALA A 1 337 ? 44.077 -17.153 -37.526 1.00 27.69 337 ALA A C 1
ATOM 2614 O O . ALA A 1 337 ? 43.367 -16.298 -37.007 1.00 27.69 337 ALA A O 1
ATOM 2615 N N . LYS A 1 338 ? 43.588 -18.062 -38.379 1.00 32.81 338 LYS A N 1
ATOM 2616 C CA . LYS A 1 338 ? 42.153 -18.317 -38.583 1.00 32.81 338 LYS A CA 1
ATOM 2617 C C . LYS A 1 338 ? 41.836 -19.730 -38.110 1.00 32.81 338 LYS A C 1
ATOM 2619 O O . LYS A 1 338 ? 42.556 -20.654 -38.479 1.00 32.81 338 LYS A O 1
ATOM 2624 N N . LEU A 1 339 ? 40.710 -19.903 -37.428 1.00 28.77 339 LEU A N 1
ATOM 2625 C CA . LEU A 1 339 ? 39.980 -21.167 -37.396 1.00 28.77 339 LEU A CA 1
ATOM 2626 C C . LEU A 1 339 ? 38.480 -20.856 -37.478 1.00 28.77 339 LEU A C 1
ATOM 2628 O O . LEU A 1 339 ? 38.030 -19.856 -36.925 1.00 28.77 339 LEU A O 1
ATOM 2632 N N . SER A 1 340 ? 37.722 -21.674 -38.204 1.00 32.59 340 SER A N 1
ATOM 2633 C CA . SER A 1 340 ? 36.297 -21.451 -38.474 1.00 32.59 340 SER A CA 1
ATOM 2634 C C . SER A 1 340 ? 35.565 -22.789 -38.526 1.00 32.59 340 SER A C 1
ATOM 2636 O O . SER A 1 340 ? 35.934 -23.647 -39.329 1.00 32.59 340 SER A O 1
ATOM 2638 N N . LEU A 1 341 ? 34.544 -22.956 -37.686 1.00 32.25 341 LEU A N 1
ATOM 2639 C CA . LEU A 1 341 ? 33.704 -24.154 -37.571 1.00 32.25 341 LEU A CA 1
ATOM 2640 C C . LEU A 1 341 ? 32.219 -23.740 -37.378 1.00 32.25 341 LEU A C 1
ATOM 2642 O O . LEU A 1 341 ? 31.959 -22.547 -37.219 1.00 32.25 341 LEU A O 1
ATOM 2646 N N . PRO A 1 342 ? 31.247 -24.660 -37.555 1.00 32.19 342 PRO A N 1
ATOM 2647 C CA . PRO A 1 342 ? 29.990 -24.345 -38.247 1.00 32.19 342 PRO A CA 1
ATOM 2648 C C . PRO A 1 342 ? 28.802 -23.962 -37.340 1.00 32.19 342 PRO A C 1
ATOM 2650 O O . PRO A 1 342 ? 28.839 -24.220 -36.137 1.00 32.19 342 PRO A O 1
ATOM 2653 N N . PRO A 1 343 ? 27.711 -23.416 -37.923 1.00 36.28 343 PRO A N 1
ATOM 2654 C CA . PRO A 1 343 ? 26.438 -23.227 -37.226 1.00 36.28 343 PRO A CA 1
ATOM 2655 C C . PRO A 1 343 ? 25.745 -24.563 -36.869 1.00 36.28 343 PRO A C 1
ATOM 2657 O O . PRO A 1 343 ? 25.954 -25.568 -37.560 1.00 36.28 343 PRO A O 1
ATOM 2660 N N . PRO A 1 344 ? 24.890 -24.585 -35.828 1.00 35.78 344 PRO A N 1
ATOM 2661 C CA . PRO A 1 344 ? 24.085 -25.750 -35.457 1.00 35.78 344 PRO A CA 1
ATOM 2662 C C . PRO A 1 344 ? 22.905 -25.994 -36.429 1.00 35.78 344 PRO A C 1
ATOM 2664 O O . PRO A 1 344 ? 22.459 -25.067 -37.107 1.00 35.78 344 PRO A O 1
ATOM 2667 N N . PRO A 1 345 ? 22.379 -27.234 -36.514 1.00 34.75 345 PRO A N 1
ATOM 2668 C CA . PRO A 1 345 ? 21.293 -27.593 -37.427 1.00 34.75 345 PRO A CA 1
ATOM 2669 C C . PRO A 1 345 ? 19.888 -27.302 -36.853 1.00 34.75 345 PRO A C 1
ATOM 2671 O O . PRO A 1 345 ? 19.700 -27.360 -35.637 1.00 34.75 345 PRO A O 1
ATOM 2674 N N . PRO A 1 346 ? 18.868 -27.086 -37.708 1.00 33.38 346 PRO A N 1
ATOM 2675 C CA . PRO A 1 346 ? 17.479 -26.945 -37.274 1.00 33.38 346 PRO A CA 1
ATOM 2676 C C . PRO A 1 346 ? 16.864 -28.301 -36.891 1.00 33.38 346 PRO A C 1
ATOM 2678 O O . PRO A 1 346 ? 17.061 -29.304 -37.584 1.00 33.38 346 PRO A O 1
ATOM 2681 N N . ILE A 1 347 ? 16.057 -28.327 -35.826 1.00 31.31 347 ILE A N 1
ATOM 2682 C CA . ILE A 1 347 ? 15.288 -29.507 -35.403 1.00 31.31 347 ILE A CA 1
ATOM 2683 C C . ILE A 1 347 ? 13.808 -29.316 -35.760 1.00 31.31 347 ILE A C 1
ATOM 2685 O O . ILE A 1 347 ? 13.249 -28.232 -35.626 1.00 31.31 347 ILE A O 1
ATOM 2689 N N . ARG A 1 348 ? 13.187 -30.382 -36.278 1.00 28.09 348 ARG A N 1
ATOM 2690 C CA . ARG A 1 348 ? 11.799 -30.391 -36.763 1.00 28.09 348 ARG A CA 1
ATOM 2691 C C . ARG A 1 348 ? 10.778 -30.504 -35.634 1.00 28.09 348 ARG A C 1
ATOM 2693 O O . ARG A 1 348 ? 11.009 -31.190 -34.643 1.00 28.09 348 ARG A O 1
ATOM 2700 N N . SER A 1 349 ? 9.593 -29.965 -35.898 1.00 33.19 349 SER A N 1
ATOM 2701 C CA . SER A 1 349 ? 8.358 -30.293 -35.192 1.00 33.19 349 SER A CA 1
ATOM 2702 C C . SER A 1 349 ? 8.008 -31.786 -35.296 1.00 33.19 349 SER A C 1
ATOM 2704 O O . SER A 1 349 ? 8.052 -32.377 -36.377 1.00 33.19 349 SER A O 1
ATOM 2706 N N . LEU A 1 350 ? 7.604 -32.382 -34.170 1.00 29.89 350 LEU A N 1
ATOM 2707 C CA . LEU A 1 350 ? 6.905 -33.667 -34.103 1.00 29.89 350 LEU A CA 1
ATOM 2708 C C . LEU A 1 350 ? 5.854 -33.627 -32.986 1.00 29.89 350 LEU A C 1
ATOM 2710 O O . LEU A 1 350 ? 6.176 -33.390 -31.826 1.00 29.89 350 LEU A O 1
ATOM 2714 N N . LEU A 1 351 ? 4.601 -33.893 -33.354 1.00 34.44 351 LEU A N 1
ATOM 2715 C CA . LEU A 1 351 ? 3.496 -34.141 -32.426 1.00 34.44 351 LEU A CA 1
ATOM 2716 C C . LEU A 1 351 ? 3.598 -35.567 -31.851 1.00 34.44 351 LEU A C 1
ATOM 2718 O O . LEU A 1 351 ? 3.833 -36.497 -32.627 1.00 34.44 351 LEU A O 1
ATOM 2722 N N . PRO A 1 352 ? 3.327 -35.781 -30.552 1.00 33.06 352 PRO A N 1
ATOM 2723 C CA . PRO A 1 352 ? 3.031 -37.100 -30.003 1.00 33.06 352 PRO A CA 1
ATOM 2724 C C . PRO A 1 352 ? 1.524 -37.275 -29.744 1.00 33.06 352 PRO A C 1
ATOM 2726 O O . PRO A 1 352 ? 0.893 -36.469 -29.064 1.00 33.06 352 PRO A O 1
ATOM 2729 N N . THR A 1 353 ? 0.940 -38.362 -30.249 1.00 29.86 353 THR A N 1
ATOM 2730 C CA . THR A 1 353 ? -0.437 -38.783 -29.942 1.00 29.86 353 THR A CA 1
ATOM 2731 C C . THR A 1 353 ? -0.459 -40.045 -29.075 1.00 29.86 353 THR A C 1
ATOM 2733 O O . THR A 1 353 ? 0.400 -40.912 -29.205 1.00 29.86 353 THR A O 1
ATOM 2736 N N . SER A 1 354 ? -1.532 -40.194 -28.288 1.00 32.47 354 SER A N 1
ATOM 2737 C CA . SER A 1 354 ? -1.993 -41.419 -27.597 1.00 32.47 354 SER A CA 1
ATOM 2738 C C . SER A 1 354 ? -1.192 -41.966 -26.394 1.00 32.47 354 SER A C 1
ATOM 2740 O O . SER A 1 354 ? 0.033 -41.965 -26.350 1.00 32.47 354 SER A O 1
ATOM 2742 N N . SER A 1 355 ? -1.948 -42.455 -25.402 1.00 32.50 355 SER A N 1
ATOM 2743 C CA . SER A 1 355 ? -1.497 -43.125 -24.167 1.00 32.50 355 SER A CA 1
ATOM 2744 C C . SER A 1 355 ? -1.162 -44.615 -24.400 1.00 32.50 355 SER A C 1
ATOM 2746 O O . SER A 1 355 ? -1.554 -45.166 -25.432 1.00 32.50 355 SER A O 1
ATOM 2748 N N . PRO A 1 356 ? -0.509 -45.316 -23.444 1.00 39.06 356 PRO A N 1
ATOM 2749 C CA . PRO A 1 356 ? -1.285 -46.013 -22.398 1.00 39.06 356 PRO A CA 1
ATOM 2750 C C . PRO A 1 356 ? -0.600 -46.093 -21.007 1.00 39.06 356 PRO A C 1
ATOM 2752 O O . PRO A 1 356 ? 0.490 -45.570 -20.797 1.00 39.06 356 PRO A O 1
ATOM 2755 N N . ALA A 1 357 ? -1.256 -46.767 -20.052 1.00 25.72 357 ALA A N 1
ATOM 2756 C CA . ALA A 1 357 ? -0.799 -47.013 -18.671 1.00 25.72 357 ALA A CA 1
ATOM 2757 C C . ALA A 1 357 ? -0.587 -48.544 -18.400 1.00 25.72 357 ALA A C 1
ATOM 2759 O O . ALA A 1 357 ? -0.482 -49.298 -19.366 1.00 25.72 357 ALA A O 1
ATOM 2760 N N . PRO A 1 358 ? -0.516 -49.059 -17.149 1.00 57.28 358 PRO A N 1
ATOM 2761 C CA . PRO A 1 358 ? 0.690 -49.057 -16.299 1.00 57.28 358 PRO A CA 1
ATOM 2762 C C . PRO A 1 358 ? 1.087 -50.453 -15.730 1.00 57.28 358 PRO A C 1
ATOM 2764 O O . PRO A 1 358 ? 0.245 -51.345 -15.638 1.00 57.28 358 PRO A O 1
ATOM 2767 N N . SER A 1 359 ? 2.328 -50.643 -15.229 1.00 26.38 359 SER A N 1
ATOM 2768 C CA . SER A 1 359 ? 2.709 -51.881 -14.495 1.00 26.38 359 SER A CA 1
ATOM 2769 C C . SER A 1 359 ? 3.925 -51.800 -13.529 1.00 26.38 359 SER A C 1
ATOM 2771 O O . SER A 1 359 ? 5.072 -51.881 -13.952 1.00 26.38 359 SER A O 1
ATOM 2773 N N . SER A 1 360 ? 3.636 -51.727 -12.221 1.00 29.36 360 SER A N 1
ATOM 2774 C CA . SER A 1 360 ? 4.158 -52.555 -11.095 1.00 29.36 360 SER A CA 1
ATOM 2775 C C . SER A 1 360 ? 5.643 -52.996 -10.899 1.00 29.36 360 SER A C 1
ATOM 2777 O O . SER A 1 360 ? 6.268 -53.549 -11.794 1.00 29.36 360 SER A O 1
ATOM 2779 N N . HIS A 1 361 ? 6.036 -53.035 -9.606 1.00 29.56 361 HIS A N 1
ATOM 2780 C CA . HIS A 1 361 ? 6.963 -53.979 -8.910 1.00 29.56 361 HIS A CA 1
ATOM 2781 C C . HIS A 1 361 ? 8.500 -53.748 -8.782 1.00 29.56 361 HIS A C 1
ATOM 2783 O O . HIS A 1 361 ? 9.313 -54.346 -9.473 1.00 29.56 361 HIS A O 1
ATOM 2789 N N . SER A 1 362 ? 8.878 -53.017 -7.719 1.00 29.23 362 SER A N 1
ATOM 2790 C CA . SER A 1 362 ? 9.702 -53.451 -6.550 1.00 29.23 362 SER A CA 1
ATOM 2791 C C . SER A 1 362 ? 10.861 -54.480 -6.658 1.00 29.23 362 SER A C 1
ATOM 2793 O O . SER A 1 362 ? 10.619 -55.652 -6.945 1.00 29.23 362 SER A O 1
ATOM 2795 N N . SER A 1 363 ? 12.046 -54.126 -6.121 1.00 26.42 363 SER A N 1
ATOM 2796 C CA . SER A 1 363 ? 12.968 -55.036 -5.386 1.00 26.42 363 SER A CA 1
ATOM 2797 C C . SER A 1 363 ? 13.928 -54.260 -4.437 1.00 26.42 363 SER A C 1
ATOM 2799 O O . SER A 1 363 ? 13.827 -53.037 -4.353 1.00 26.42 363 SER A O 1
ATOM 2801 N N . PHE A 1 364 ? 14.768 -54.943 -3.633 1.00 27.39 364 PHE A N 1
ATOM 2802 C CA . PHE A 1 364 ? 15.321 -54.435 -2.350 1.00 27.39 364 PHE A CA 1
ATOM 2803 C C . PHE A 1 364 ? 16.868 -54.527 -2.204 1.00 27.39 364 PHE A C 1
ATOM 2805 O O . PHE A 1 364 ? 17.480 -55.458 -2.712 1.00 27.39 364 PHE A O 1
ATOM 2812 N N . GLN A 1 365 ? 17.445 -53.582 -1.440 1.00 29.91 365 GLN A N 1
ATOM 2813 C CA . GLN A 1 365 ? 18.700 -53.574 -0.633 1.00 29.91 365 GLN A CA 1
ATOM 2814 C C . GLN A 1 365 ? 19.914 -54.503 -0.925 1.00 29.91 365 GLN A C 1
ATOM 2816 O O . GLN A 1 365 ? 19.808 -55.724 -0.852 1.00 29.91 365 GLN A O 1
ATOM 2821 N N . SER A 1 366 ? 21.125 -53.910 -0.972 1.00 27.72 366 SER A N 1
ATOM 2822 C CA . SER A 1 366 ? 22.313 -54.168 -0.088 1.00 27.72 366 SER A CA 1
ATOM 2823 C C . SER A 1 366 ? 23.618 -53.584 -0.698 1.00 27.72 366 SER A C 1
ATOM 2825 O O . SER A 1 366 ? 23.680 -53.399 -1.907 1.00 27.72 366 SER A O 1
ATOM 2827 N N . GLY A 1 367 ? 24.701 -53.243 0.026 1.00 27.53 367 GLY A N 1
ATOM 2828 C CA . GLY A 1 367 ? 24.873 -53.028 1.477 1.00 27.53 367 GLY A CA 1
ATOM 2829 C C . GLY A 1 367 ? 26.109 -53.703 2.117 1.00 27.53 367 GLY A C 1
ATOM 2830 O O . GLY A 1 367 ? 25.953 -54.826 2.581 1.00 27.53 367 GLY A O 1
ATOM 2831 N N . SER A 1 368 ? 27.282 -53.035 2.197 1.00 27.78 368 SER A N 1
ATOM 2832 C CA . SER A 1 368 ? 28.435 -53.364 3.095 1.00 27.78 368 SER A CA 1
ATOM 2833 C C . SER A 1 368 ? 29.684 -52.476 2.841 1.00 27.78 368 SER A C 1
ATOM 2835 O O . SER A 1 368 ? 29.823 -52.018 1.712 1.00 27.78 368 SER A O 1
ATOM 2837 N N . ASP A 1 369 ? 30.724 -52.357 3.691 1.00 33.62 369 ASP A N 1
ATOM 2838 C CA . ASP A 1 369 ? 30.838 -52.139 5.160 1.00 33.62 369 ASP A CA 1
ATOM 2839 C C . ASP A 1 369 ? 32.335 -51.906 5.570 1.00 33.62 369 ASP A C 1
ATOM 2841 O O . ASP A 1 369 ? 33.225 -52.164 4.757 1.00 33.62 369 ASP A O 1
ATOM 2845 N N . ARG A 1 370 ? 32.598 -51.565 6.854 1.00 26.16 370 ARG A N 1
ATOM 2846 C CA . ARG A 1 370 ? 33.876 -51.367 7.617 1.00 26.16 370 ARG A CA 1
ATOM 2847 C C . ARG A 1 370 ? 34.336 -49.900 7.784 1.00 26.16 370 ARG A C 1
ATOM 2849 O O . ARG A 1 370 ? 34.387 -49.180 6.798 1.00 26.16 370 ARG A O 1
ATOM 2856 N N . LEU A 1 371 ? 34.639 -49.338 8.976 1.00 28.73 371 LEU A N 1
ATOM 2857 C CA . LEU A 1 371 ? 35.236 -49.800 10.269 1.00 28.73 371 LEU A CA 1
ATOM 2858 C C . LEU A 1 371 ? 36.782 -49.961 10.211 1.00 28.73 371 LEU A C 1
ATOM 2860 O O . LEU A 1 371 ? 37.291 -50.410 9.192 1.00 28.73 371 LEU A O 1
ATOM 2864 N N . LEU A 1 372 ? 37.602 -49.622 11.230 1.00 27.89 372 LEU A N 1
ATOM 2865 C CA . LEU A 1 372 ? 37.466 -49.745 12.704 1.00 27.89 372 LEU A CA 1
ATOM 2866 C C . LEU A 1 372 ? 38.317 -48.695 13.512 1.00 27.89 372 LEU A C 1
ATOM 2868 O O . LEU A 1 372 ? 39.404 -48.366 13.058 1.00 27.89 372 LEU A O 1
ATOM 2872 N N . ILE A 1 373 ? 37.845 -48.288 14.720 1.00 28.75 373 ILE A N 1
ATOM 2873 C CA . ILE A 1 373 ? 38.505 -48.297 16.083 1.00 28.75 373 ILE A CA 1
ATOM 2874 C C . ILE A 1 373 ? 39.857 -47.557 16.320 1.00 28.75 373 ILE A C 1
ATOM 2876 O O . ILE A 1 373 ? 40.784 -47.733 15.541 1.00 28.75 373 ILE A O 1
ATOM 2880 N N . GLU A 1 374 ? 40.139 -46.834 17.430 1.00 30.31 374 GLU A N 1
ATOM 2881 C CA . GLU A 1 374 ? 39.358 -46.231 18.560 1.00 30.31 374 GLU A CA 1
ATOM 2882 C C . GLU A 1 374 ? 39.974 -44.823 18.897 1.00 30.31 374 GLU A C 1
ATOM 2884 O O . GLU A 1 374 ? 40.031 -44.038 17.959 1.00 30.31 374 GLU A O 1
ATOM 2889 N N . ASP A 1 375 ? 40.489 -44.323 20.047 1.00 29.08 375 ASP A N 1
ATOM 2890 C CA . ASP A 1 375 ? 40.634 -44.653 21.497 1.00 29.08 375 ASP A CA 1
ATOM 2891 C C . ASP A 1 375 ? 41.082 -43.339 22.232 1.00 29.08 375 ASP A C 1
ATOM 2893 O O . ASP A 1 375 ? 41.689 -42.496 21.576 1.00 29.08 375 ASP A O 1
ATOM 2897 N N . ARG A 1 376 ? 40.894 -42.990 23.525 1.00 28.72 376 ARG A N 1
ATOM 2898 C CA . ARG A 1 376 ? 40.315 -43.596 24.751 1.00 28.72 376 ARG A CA 1
ATOM 2899 C C . ARG A 1 376 ? 39.600 -42.509 25.605 1.00 28.72 376 ARG A C 1
ATOM 2901 O O . ARG A 1 376 ? 39.797 -41.316 25.405 1.00 28.72 376 ARG A O 1
ATOM 2908 N N . SER A 1 377 ? 38.801 -42.911 26.602 1.00 30.22 377 SER A N 1
ATOM 2909 C CA . SER A 1 377 ? 37.968 -42.052 27.478 1.00 30.22 377 SER A CA 1
ATOM 2910 C C . SER A 1 377 ? 38.566 -41.662 28.849 1.00 30.22 377 SER A C 1
ATOM 2912 O O . SER A 1 377 ? 39.472 -42.331 29.349 1.00 30.22 377 SER A O 1
ATOM 2914 N N . ARG A 1 378 ? 37.921 -40.696 29.540 1.00 27.70 378 ARG A N 1
ATOM 2915 C CA . ARG A 1 378 ? 37.615 -40.754 30.995 1.00 27.70 378 ARG A CA 1
ATOM 2916 C C . ARG A 1 378 ? 36.214 -40.178 31.304 1.00 27.70 378 ARG A C 1
ATOM 2918 O O . ARG A 1 378 ? 35.721 -39.331 30.571 1.00 27.70 378 ARG A O 1
ATOM 2925 N N . ARG A 1 379 ? 35.573 -40.660 32.382 1.00 32.72 379 ARG A N 1
ATOM 2926 C CA . ARG A 1 379 ? 34.230 -40.276 32.901 1.00 32.72 379 ARG A CA 1
ATOM 2927 C C . ARG A 1 379 ? 34.286 -40.082 34.426 1.00 32.72 379 ARG A C 1
ATOM 2929 O O . ARG A 1 379 ? 35.162 -40.691 35.026 1.00 32.72 379 ARG A O 1
ATOM 2936 N N . HIS A 1 380 ? 33.274 -39.447 35.045 1.00 28.42 380 HIS A N 1
ATOM 2937 C CA . HIS A 1 380 ? 32.797 -39.795 36.409 1.00 28.42 380 HIS A CA 1
ATOM 2938 C C . HIS A 1 380 ? 31.313 -39.410 36.698 1.00 28.42 380 HIS A C 1
ATOM 2940 O O . HIS A 1 380 ? 31.011 -38.338 37.198 1.00 28.42 380 HIS A O 1
ATOM 2946 N N . HIS A 1 381 ? 30.380 -40.302 36.330 1.00 30.47 381 HIS A N 1
ATOM 2947 C CA . HIS A 1 381 ? 29.458 -41.085 37.202 1.00 30.47 381 HIS A CA 1
ATOM 2948 C C . HIS A 1 381 ? 29.437 -40.873 38.756 1.00 30.47 381 HIS A C 1
ATOM 2950 O O . HIS A 1 381 ? 30.495 -40.519 39.274 1.00 30.47 381 HIS A O 1
ATOM 2956 N N . PRO A 1 382 ? 28.403 -41.346 39.539 1.00 46.47 382 PRO A N 1
ATOM 2957 C CA . PRO A 1 382 ? 27.026 -41.842 39.221 1.00 46.47 382 PRO A CA 1
ATOM 2958 C C . PRO A 1 382 ? 25.903 -41.513 40.319 1.00 46.47 382 PRO A C 1
ATOM 2960 O O . PRO A 1 382 ? 25.827 -40.333 40.639 1.00 46.47 382 PRO A O 1
ATOM 2963 N N . PRO A 1 383 ? 24.954 -42.383 40.833 1.00 55.12 383 PRO A N 1
ATOM 2964 C CA . PRO A 1 383 ? 23.496 -42.039 40.822 1.00 55.12 383 PRO A CA 1
ATOM 2965 C C . PRO A 1 383 ? 22.567 -42.523 42.009 1.00 55.12 383 PRO A C 1
ATOM 2967 O O . PRO A 1 383 ? 23.014 -43.147 42.969 1.00 55.12 383 PRO A O 1
ATOM 2970 N N . SER A 1 384 ? 21.232 -42.383 41.869 1.00 27.69 384 SER A N 1
ATOM 2971 C CA . SER A 1 384 ? 20.143 -43.233 42.455 1.00 27.69 384 SER A CA 1
ATOM 2972 C C . SER A 1 384 ? 18.793 -42.920 41.732 1.00 27.69 384 SER A C 1
ATOM 2974 O O . SER A 1 384 ? 18.710 -41.858 41.128 1.00 27.69 384 SER A O 1
ATOM 2976 N N . ARG A 1 385 ? 17.743 -43.759 41.527 1.00 32.22 385 ARG A N 1
ATOM 2977 C CA . ARG A 1 385 ? 17.080 -44.923 42.205 1.00 32.22 385 ARG A CA 1
ATOM 2978 C C . ARG A 1 385 ? 16.269 -44.525 43.463 1.00 32.22 385 ARG A C 1
ATOM 2980 O O . ARG A 1 385 ? 16.819 -43.792 44.264 1.00 32.22 385 ARG A O 1
ATOM 2987 N N . HIS A 1 386 ? 15.045 -44.986 43.792 1.00 30.25 386 HIS A N 1
ATOM 2988 C CA . HIS A 1 386 ? 13.989 -45.895 43.245 1.00 30.25 386 HIS A CA 1
ATOM 2989 C C . HIS A 1 386 ? 12.682 -45.686 44.117 1.00 30.25 386 HIS A C 1
ATOM 2991 O O . HIS A 1 386 ? 12.767 -44.882 45.039 1.00 30.25 386 HIS A O 1
ATOM 2997 N N . ARG A 1 387 ? 11.471 -46.297 43.999 1.00 28.72 387 ARG A N 1
ATOM 2998 C CA . ARG A 1 387 ? 10.881 -47.453 43.257 1.00 28.72 387 ARG A CA 1
ATOM 2999 C C . ARG A 1 387 ? 9.314 -47.382 43.170 1.00 28.72 387 ARG A C 1
ATOM 3001 O O . ARG A 1 387 ? 8.736 -46.403 43.616 1.00 28.72 387 ARG A O 1
ATOM 3008 N N . ASP A 1 388 ? 8.654 -48.431 42.643 1.00 30.19 388 ASP A N 1
ATOM 3009 C CA . ASP A 1 388 ? 7.189 -48.619 42.442 1.00 30.19 388 ASP A CA 1
ATOM 3010 C C . ASP A 1 388 ? 6.375 -49.147 43.664 1.00 30.19 388 ASP A C 1
ATOM 3012 O O . ASP A 1 388 ? 6.987 -49.663 44.603 1.00 30.19 388 ASP A O 1
ATOM 3016 N N . ARG A 1 389 ? 5.018 -49.191 43.512 1.00 29.03 389 ARG A N 1
ATOM 3017 C CA . ARG A 1 389 ? 3.948 -50.045 44.154 1.00 29.03 389 ARG A CA 1
ATOM 3018 C C . ARG A 1 389 ? 2.881 -49.297 44.996 1.00 29.03 389 ARG A C 1
ATOM 3020 O O . ARG A 1 389 ? 3.227 -48.311 45.624 1.00 29.03 389 ARG A O 1
ATOM 3027 N N . SER A 1 390 ? 1.618 -49.750 45.152 1.00 26.28 390 SER A N 1
ATOM 3028 C CA . SER A 1 390 ? 0.728 -50.678 44.390 1.00 26.28 390 SER A CA 1
ATOM 3029 C C . SER A 1 390 ? -0.694 -50.755 45.022 1.00 26.28 390 SER A C 1
ATOM 3031 O O . SER A 1 390 ? -0.851 -50.357 46.171 1.00 26.28 390 SER A O 1
ATOM 3033 N N . CYS A 1 391 ? -1.639 -51.428 44.336 1.00 23.98 391 CYS A N 1
ATOM 3034 C CA . CYS A 1 391 ? -2.904 -52.045 44.824 1.00 23.98 391 CYS A CA 1
ATOM 3035 C C . CYS A 1 391 ? -4.237 -51.253 44.770 1.00 23.98 391 CYS A C 1
ATOM 3037 O O . CYS A 1 391 ? -4.353 -50.137 45.258 1.00 23.98 391 CYS A O 1
ATOM 3039 N N . ASP A 1 392 ? -5.252 -51.953 44.246 1.00 32.84 392 ASP A N 1
ATOM 3040 C CA . ASP A 1 392 ? -6.715 -51.771 44.373 1.00 32.84 392 ASP A CA 1
ATOM 3041 C C . ASP A 1 392 ? -7.219 -52.634 45.565 1.00 32.84 392 ASP A C 1
ATOM 3043 O O . ASP A 1 392 ? -6.539 -53.619 45.896 1.00 32.84 392 ASP A O 1
ATOM 3047 N N . PRO A 1 393 ? -8.326 -52.290 46.265 1.00 43.03 393 PRO A N 1
ATOM 3048 C CA . PRO A 1 393 ? -9.521 -53.145 46.123 1.00 43.03 393 PRO A CA 1
ATOM 3049 C C . PRO A 1 393 ? -10.912 -52.478 46.331 1.00 43.03 393 PRO A C 1
ATOM 3051 O O . PRO A 1 393 ? -11.189 -51.875 47.364 1.00 43.03 393 PRO A O 1
ATOM 3054 N N . LEU A 1 394 ? -11.836 -52.777 45.411 1.00 26.73 394 LEU A N 1
ATOM 3055 C CA . LEU A 1 394 ? -13.204 -53.323 45.611 1.00 26.73 394 LEU A CA 1
ATOM 3056 C C . LEU A 1 394 ? -14.119 -52.922 46.817 1.00 26.73 394 LEU A C 1
ATOM 3058 O O . LEU A 1 394 ? -13.799 -53.155 47.977 1.00 26.73 394 LEU A O 1
ATOM 3062 N N . LEU A 1 395 ? -15.397 -52.679 46.449 1.00 27.53 395 LEU A N 1
ATOM 3063 C CA . LEU A 1 395 ? -16.685 -53.087 47.089 1.00 27.53 395 LEU A CA 1
ATOM 3064 C C . LEU A 1 395 ? -17.514 -52.161 48.036 1.00 27.53 395 LEU A C 1
ATOM 3066 O O . LEU A 1 395 ? -17.172 -51.894 49.177 1.00 27.53 395 LEU A O 1
ATOM 3070 N N . GLU A 1 396 ? -18.751 -51.925 47.557 1.00 26.20 396 GLU A N 1
ATOM 3071 C CA . GLU A 1 396 ? -20.077 -51.917 48.234 1.00 26.20 396 GLU A CA 1
ATOM 3072 C C . GLU A 1 396 ? -20.679 -50.730 49.053 1.00 26.20 396 GLU A C 1
ATOM 3074 O O . GLU A 1 396 ? -20.430 -50.556 50.237 1.00 26.20 396 GLU A O 1
ATOM 3079 N N . ARG A 1 397 ? -21.742 -50.156 48.437 1.00 28.44 397 ARG A N 1
ATOM 3080 C CA . ARG A 1 397 ? -23.139 -49.951 48.933 1.00 28.44 397 ARG A CA 1
ATOM 3081 C C . ARG A 1 397 ? -23.542 -48.823 49.915 1.00 28.44 397 ARG A C 1
ATOM 3083 O O . ARG A 1 397 ? -22.947 -48.621 50.959 1.00 28.44 397 ARG A O 1
ATOM 3090 N N . ALA A 1 398 ? -24.784 -48.358 49.653 1.00 26.86 398 ALA A N 1
ATOM 3091 C CA . ALA A 1 398 ? -25.785 -47.766 50.573 1.00 26.86 398 ALA A CA 1
ATOM 3092 C C . ALA A 1 398 ? -25.535 -46.313 51.058 1.00 26.86 398 ALA A C 1
ATOM 3094 O O . ALA A 1 398 ? -24.395 -45.918 51.230 1.00 26.86 398 ALA A O 1
ATOM 3095 N N . ARG A 1 399 ? -26.548 -45.461 51.324 1.00 27.00 399 ARG A N 1
ATOM 3096 C CA . ARG A 1 399 ? -28.036 -45.493 51.173 1.00 27.00 399 ARG A CA 1
ATOM 3097 C C . ARG A 1 399 ? -28.588 -44.066 51.437 1.00 27.00 399 ARG A C 1
ATOM 3099 O O . ARG A 1 399 ? -28.044 -43.468 52.346 1.00 27.00 399 ARG A O 1
ATOM 3106 N N . MET A 1 400 ? -29.719 -43.673 50.809 1.00 26.25 400 MET A N 1
ATOM 3107 C CA . MET A 1 400 ? -30.819 -42.783 51.321 1.00 26.25 400 MET A CA 1
ATOM 3108 C C . MET A 1 400 ? -30.461 -41.379 51.914 1.00 26.25 400 MET A C 1
ATOM 3110 O O . MET A 1 400 ? -29.384 -41.198 52.450 1.00 26.25 400 MET A O 1
ATOM 3114 N N . ALA A 1 401 ? -31.314 -40.350 52.033 1.00 29.62 401 ALA A N 1
ATOM 3115 C CA . ALA A 1 401 ? -32.521 -39.815 51.359 1.00 29.62 401 ALA A CA 1
ATOM 3116 C C . ALA A 1 401 ? -32.862 -38.456 52.082 1.00 29.62 401 ALA A C 1
ATOM 3118 O O . ALA A 1 401 ? -32.163 -38.117 53.033 1.00 29.62 401 ALA A O 1
ATOM 3119 N N . GLU A 1 402 ? -33.855 -37.609 51.764 1.00 31.23 402 GLU A N 1
ATOM 3120 C CA . GLU A 1 402 ? -34.922 -37.613 50.747 1.00 31.23 402 GLU A CA 1
ATOM 3121 C C . GLU A 1 402 ? -35.469 -36.178 50.501 1.00 31.23 402 GLU A C 1
ATOM 3123 O O . GLU A 1 402 ? -35.653 -35.438 51.462 1.00 31.23 402 GLU A O 1
ATOM 3128 N N . GLY A 1 403 ? -35.849 -35.837 49.259 1.00 26.19 403 GLY A N 1
ATOM 3129 C CA . GLY A 1 403 ? -37.019 -34.974 48.972 1.00 26.19 403 GLY A CA 1
ATOM 3130 C C . GLY A 1 403 ? -36.824 -33.449 48.800 1.00 26.19 403 GLY A C 1
ATOM 3131 O O . GLY A 1 403 ? -35.923 -32.854 49.375 1.00 26.19 403 GLY A O 1
ATOM 3132 N N . GLY A 1 404 ? -37.673 -32.758 48.021 1.00 27.66 404 GLY A N 1
ATOM 3133 C CA . GLY A 1 404 ? -38.705 -33.268 47.098 1.00 27.66 404 GLY A CA 1
ATOM 3134 C C . GLY A 1 404 ? -39.688 -32.195 46.579 1.00 27.66 404 GLY A C 1
ATOM 3135 O O . GLY A 1 404 ? -39.846 -31.167 47.225 1.00 27.66 404 GLY A O 1
ATOM 3136 N N . MET A 1 405 ? -40.390 -32.512 45.474 1.00 30.88 405 MET A N 1
ATOM 3137 C CA . MET A 1 405 ? -41.563 -31.810 44.884 1.00 30.88 405 MET A CA 1
ATOM 3138 C C . MET A 1 405 ? -41.306 -30.410 44.252 1.00 30.88 405 MET A C 1
ATOM 3140 O O . MET A 1 405 ? -40.415 -29.689 44.677 1.00 30.88 405 MET A O 1
ATOM 3144 N N . ASP A 1 406 ? -41.993 -29.981 43.177 1.00 29.38 406 ASP A N 1
ATOM 3145 C CA . ASP A 1 406 ? -43.192 -30.542 42.513 1.00 29.38 406 ASP A CA 1
ATOM 3146 C C . ASP A 1 406 ? -43.214 -30.389 40.965 1.00 29.38 406 ASP A C 1
ATOM 3148 O O . ASP A 1 406 ? -42.436 -29.634 40.382 1.00 29.38 406 ASP A O 1
ATOM 3152 N N . GLN A 1 407 ? -44.140 -31.096 40.295 1.00 33.22 407 GLN A N 1
ATOM 3153 C CA . GLN A 1 407 ? -44.508 -30.951 38.865 1.00 33.22 407 GLN A CA 1
ATOM 3154 C C . GLN A 1 407 ? -46.042 -30.987 38.685 1.00 33.22 407 GLN A C 1
ATOM 3156 O O . GLN A 1 407 ? -46.757 -31.478 39.557 1.00 33.22 407 GLN A O 1
ATOM 3161 N N . PRO A 1 408 ? -46.566 -30.558 37.519 1.00 48.09 408 PRO A N 1
ATOM 3162 C CA . PRO A 1 408 ? -47.200 -31.526 36.597 1.00 48.09 408 PRO A CA 1
ATOM 3163 C C . PRO A 1 408 ? -46.723 -31.345 35.132 1.00 48.09 408 PRO A C 1
ATOM 3165 O O . PRO A 1 408 ? -46.470 -30.227 34.701 1.00 48.09 408 PRO A O 1
ATOM 3168 N N . MET A 1 409 ? -46.444 -32.397 34.341 1.00 29.48 409 MET A N 1
ATOM 3169 C CA . MET A 1 409 ? -47.370 -33.386 33.724 1.00 29.48 409 MET A CA 1
ATOM 3170 C C . MET A 1 409 ? -48.378 -32.735 32.749 1.00 29.48 409 MET A C 1
ATOM 3172 O O . MET A 1 409 ? -48.976 -31.718 33.067 1.00 29.48 409 MET A O 1
ATOM 3176 N N . ILE A 1 410 ? -48.616 -33.258 31.535 1.00 29.16 410 ILE A N 1
ATOM 3177 C CA . ILE A 1 410 ? -49.086 -34.626 31.198 1.00 29.16 410 ILE A CA 1
ATOM 3178 C C . ILE A 1 410 ? -48.365 -35.229 29.961 1.00 29.16 410 ILE A C 1
ATOM 3180 O O . ILE A 1 410 ? -47.823 -34.508 29.132 1.00 29.16 410 ILE A O 1
ATOM 3184 N N . SER A 1 411 ? -48.384 -36.567 29.809 1.00 30.23 411 SER A N 1
ATOM 3185 C CA . SER A 1 411 ? -47.810 -37.312 28.664 1.00 30.23 411 SER A CA 1
ATOM 3186 C C . SER A 1 411 ? -48.674 -38.502 28.194 1.00 30.23 411 SER A C 1
ATOM 3188 O O . SER A 1 411 ? -49.454 -39.031 28.986 1.00 30.23 411 SER A O 1
ATOM 3190 N N . ALA A 1 412 ? -48.492 -38.968 26.942 1.00 31.97 412 ALA A N 1
ATOM 3191 C CA . ALA A 1 412 ? -48.863 -40.310 26.427 1.00 31.97 412 ALA A CA 1
ATOM 3192 C C . ALA A 1 412 ? -48.447 -40.497 24.936 1.00 31.97 412 ALA A C 1
ATOM 3194 O O . ALA A 1 412 ? -48.512 -39.535 24.186 1.00 31.97 412 ALA A O 1
ATOM 3195 N N . LYS A 1 413 ? -48.086 -41.683 24.397 1.00 31.41 413 LYS A N 1
ATOM 3196 C CA . LYS A 1 413 ? -47.519 -42.913 25.002 1.00 31.41 413 LYS A CA 1
ATOM 3197 C C . LYS A 1 413 ? -46.888 -43.856 23.936 1.00 31.41 413 LYS A C 1
ATOM 3199 O O . LYS A 1 413 ? -47.562 -44.294 23.019 1.00 31.41 413 LYS A O 1
ATOM 3204 N N . GLN A 1 414 ? -45.627 -44.240 24.160 1.00 33.34 414 GLN A N 1
ATOM 3205 C CA . GLN A 1 414 ? -45.023 -45.587 24.002 1.00 33.34 414 GLN A CA 1
ATOM 3206 C C . GLN A 1 414 ? -45.155 -46.477 22.724 1.00 33.34 414 GLN A C 1
ATOM 3208 O O . GLN A 1 414 ? -46.180 -47.092 22.470 1.00 33.34 414 GLN A O 1
ATOM 3213 N N . ARG A 1 415 ? -43.960 -46.811 22.187 1.00 31.41 415 ARG A N 1
ATOM 3214 C CA . ARG A 1 415 ? -43.408 -48.171 21.898 1.00 31.41 415 ARG A CA 1
ATOM 3215 C C . ARG A 1 415 ? -43.986 -49.063 20.766 1.00 31.41 415 ARG A C 1
ATOM 3217 O O . ARG A 1 415 ? -44.886 -49.856 21.000 1.00 31.41 415 ARG A O 1
ATOM 3224 N N . GLY A 1 416 ? -43.164 -49.232 19.718 1.00 26.20 416 GLY A N 1
ATOM 3225 C CA . GLY A 1 416 ? -42.260 -50.404 19.643 1.00 26.20 416 GLY A CA 1
ATOM 3226 C C . GLY A 1 416 ? -42.503 -51.467 18.552 1.00 26.20 416 GLY A C 1
ATOM 3227 O O . GLY A 1 416 ? -43.627 -51.888 18.320 1.00 26.20 416 GLY A O 1
ATOM 3228 N N . GLY A 1 417 ? -41.414 -51.980 17.950 1.00 26.78 417 GLY A N 1
ATOM 3229 C CA . GLY A 1 417 ? -41.441 -53.193 17.110 1.00 26.78 417 GLY A CA 1
ATOM 3230 C C . GLY A 1 417 ? -40.408 -53.243 15.973 1.00 26.78 417 GLY A C 1
ATOM 3231 O O . GLY A 1 417 ? -40.712 -52.855 14.851 1.00 26.78 417 GLY A O 1
ATOM 3232 N N . VAL A 1 418 ? -39.210 -53.791 16.218 1.00 29.86 418 VAL A N 1
ATOM 3233 C CA . VAL A 1 418 ? -38.216 -54.076 15.158 1.00 29.86 418 VAL A CA 1
ATOM 3234 C C . VAL A 1 418 ? -38.228 -55.562 14.798 1.00 29.86 418 VAL A C 1
ATOM 3236 O O . VAL A 1 418 ? -37.868 -56.385 15.638 1.00 29.86 418 VAL A O 1
ATOM 3239 N N . LYS A 1 419 ? -38.583 -55.894 13.544 1.00 30.00 419 LYS A N 1
ATOM 3240 C CA . LYS A 1 419 ? -38.098 -57.072 12.783 1.00 30.00 419 LYS A CA 1
ATOM 3241 C C . LYS A 1 419 ? -38.743 -57.173 11.392 1.00 30.00 419 LYS A C 1
ATOM 3243 O O . LYS A 1 419 ? -39.922 -57.495 11.283 1.00 30.00 419 LYS A O 1
ATOM 3248 N N . LYS A 1 420 ? -37.935 -57.071 10.331 1.00 28.92 420 LYS A N 1
ATOM 3249 C CA . LYS A 1 420 ? -38.107 -57.878 9.109 1.00 28.92 420 LYS A CA 1
ATOM 3250 C C . LYS A 1 420 ? -36.798 -57.963 8.321 1.00 28.92 420 LYS A C 1
ATOM 3252 O O . LYS A 1 420 ? -35.980 -57.053 8.362 1.00 28.92 420 LYS A O 1
ATOM 3257 N N . ARG A 1 421 ? -36.613 -59.090 7.638 1.00 26.52 421 ARG A N 1
ATOM 3258 C CA . ARG A 1 421 ? -35.505 -59.416 6.729 1.00 26.52 421 ARG A CA 1
ATOM 3259 C C . ARG A 1 421 ? -36.135 -59.882 5.407 1.00 26.52 421 ARG A C 1
ATOM 3261 O O . ARG A 1 421 ? -37.262 -60.366 5.441 1.00 26.52 421 ARG A O 1
ATOM 3268 N N . MET A 1 422 ? -35.412 -59.666 4.304 1.00 25.72 422 MET A N 1
ATOM 3269 C CA . MET A 1 422 ? -35.460 -60.315 2.970 1.00 25.72 422 MET A CA 1
ATOM 3270 C C . MET A 1 422 ? -36.468 -61.480 2.758 1.00 25.72 422 MET A C 1
ATOM 3272 O O . MET A 1 422 ? -36.621 -62.317 3.639 1.00 25.72 422 MET A O 1
ATOM 3276 N N . GLU A 1 423 ? -37.106 -61.661 1.588 1.00 28.08 423 GLU A N 1
ATOM 3277 C CA . GLU A 1 423 ? -36.675 -61.303 0.214 1.00 28.08 423 GLU A CA 1
ATOM 3278 C C . GLU A 1 423 ? -37.820 -61.418 -0.843 1.00 28.08 423 GLU A C 1
ATOM 3280 O O . GLU A 1 423 ? -38.785 -62.123 -0.580 1.00 28.08 423 GLU A O 1
ATOM 3285 N N . ARG A 1 424 ? -37.627 -60.817 -2.043 1.00 27.58 424 ARG A N 1
ATOM 3286 C CA . ARG A 1 424 ? -38.211 -61.105 -3.403 1.00 27.58 424 ARG A CA 1
ATOM 3287 C C . ARG A 1 424 ? -39.749 -61.202 -3.603 1.00 27.58 424 ARG A C 1
ATOM 3289 O O . ARG A 1 424 ? -40.444 -61.845 -2.832 1.00 27.58 424 ARG A O 1
ATOM 3296 N N . GLY A 1 425 ? -40.281 -60.682 -4.733 1.00 25.94 425 GLY A N 1
ATOM 3297 C CA . GLY A 1 425 ? -41.708 -60.919 -5.073 1.00 25.94 425 GLY A CA 1
ATOM 3298 C C . GLY A 1 425 ? -42.408 -60.299 -6.309 1.00 25.94 425 GLY A C 1
ATOM 3299 O O . GLY A 1 425 ? -43.621 -60.413 -6.360 1.00 25.94 425 GLY A O 1
ATOM 3300 N N . GLN A 1 426 ? -41.721 -59.678 -7.282 1.00 28.89 426 GLN A N 1
ATOM 3301 C CA . GLN A 1 426 ? -42.231 -59.295 -8.633 1.00 28.89 426 GLN A CA 1
ATOM 3302 C C . GLN A 1 426 ? -43.562 -58.502 -8.798 1.00 28.89 426 GLN A C 1
ATOM 3304 O O . GLN A 1 426 ? -44.651 -59.065 -8.849 1.00 28.89 426 GLN A O 1
ATOM 3309 N N . ALA A 1 427 ? -43.417 -57.207 -9.116 1.00 28.14 427 ALA A N 1
ATOM 3310 C CA . ALA A 1 427 ? -44.327 -56.359 -9.914 1.00 28.14 427 ALA A CA 1
ATOM 3311 C C . ALA A 1 427 ? -43.544 -55.091 -10.356 1.00 28.14 427 ALA A C 1
ATOM 3313 O O . ALA A 1 427 ? -42.637 -54.694 -9.628 1.00 28.14 427 ALA A O 1
ATOM 3314 N N . ALA A 1 428 ? -43.788 -54.395 -11.476 1.00 30.56 428 ALA A N 1
ATOM 3315 C CA . ALA A 1 428 ? -44.495 -54.692 -12.736 1.00 30.56 428 ALA A CA 1
ATOM 3316 C C . ALA A 1 428 ? -43.877 -53.804 -13.868 1.00 30.56 428 ALA A C 1
ATOM 3318 O O . ALA A 1 428 ? -43.196 -52.831 -13.535 1.00 30.56 428 ALA A O 1
ATOM 3319 N N . PRO A 1 429 ? -44.028 -54.111 -15.178 1.00 40.47 429 PRO A N 1
ATOM 3320 C CA . PRO A 1 429 ? -43.195 -53.488 -16.221 1.00 40.47 429 PRO A CA 1
ATOM 3321 C C . PRO A 1 429 ? -43.763 -52.216 -16.898 1.00 40.47 429 PRO A C 1
ATOM 3323 O O . PRO A 1 429 ? -44.935 -52.179 -17.252 1.00 40.47 429 PRO A O 1
ATOM 3326 N N . ALA A 1 430 ? -42.871 -51.224 -17.081 1.00 26.84 430 ALA A N 1
ATOM 3327 C CA . ALA A 1 430 ? -42.442 -50.499 -18.309 1.00 26.84 430 ALA A CA 1
ATOM 3328 C C . ALA A 1 430 ? -43.344 -50.434 -19.579 1.00 26.84 430 ALA A C 1
ATOM 3330 O O . ALA A 1 430 ? -44.156 -51.331 -19.790 1.00 26.84 430 ALA A O 1
ATOM 3331 N N . PRO A 1 431 ? -43.123 -49.475 -20.524 1.00 45.81 431 PRO A N 1
ATOM 3332 C CA . PRO A 1 431 ? -42.017 -48.496 -20.687 1.00 45.81 431 PRO A CA 1
ATOM 3333 C C . PRO A 1 431 ? -42.497 -47.039 -20.409 1.00 45.81 431 PRO A C 1
ATOM 3335 O O . PRO A 1 431 ? -43.452 -46.905 -19.655 1.00 45.81 431 PRO A O 1
ATOM 3338 N N . VAL A 1 432 ? -41.930 -45.890 -20.830 1.00 29.91 432 VAL A N 1
ATOM 3339 C CA . VAL A 1 432 ? -40.948 -45.403 -21.850 1.00 29.91 432 VAL A CA 1
ATOM 3340 C C . VAL A 1 432 ? -40.201 -44.192 -21.219 1.00 29.91 432 VAL A C 1
ATOM 3342 O O . VAL A 1 432 ? -40.777 -43.560 -20.342 1.00 29.91 432 VAL A O 1
ATOM 3345 N N . GLY A 1 433 ? -38.971 -43.763 -21.555 1.00 27.09 433 GLY A N 1
ATOM 3346 C CA . GLY A 1 433 ? -37.971 -44.148 -22.571 1.00 27.09 433 GLY A CA 1
ATOM 3347 C C . GLY A 1 433 ? -36.694 -43.281 -22.435 1.00 27.09 433 GLY A C 1
ATOM 3348 O O . GLY A 1 433 ? -36.341 -42.921 -21.317 1.00 27.09 433 GLY A O 1
ATOM 3349 N N . LEU A 1 434 ? -35.998 -42.943 -23.536 1.00 27.92 434 LEU A N 1
ATOM 3350 C CA . LEU A 1 434 ? -34.773 -42.110 -23.542 1.00 27.92 434 LEU A CA 1
ATOM 3351 C C . LEU A 1 434 ? -34.706 -41.138 -24.743 1.00 27.92 434 LEU A C 1
ATOM 3353 O O . LEU A 1 434 ? -35.103 -41.514 -25.842 1.00 27.92 434 LEU A O 1
ATOM 3357 N N . GLY A 1 435 ? -34.000 -40.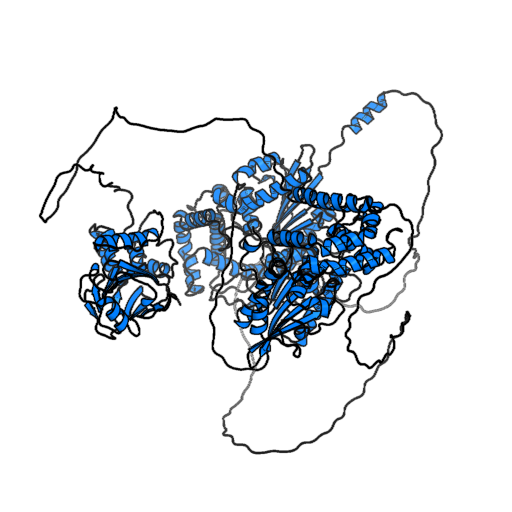009 -24.567 1.00 25.66 435 GLY A N 1
ATOM 3358 C CA . GLY A 1 435 ? -32.945 -39.605 -25.517 1.00 25.66 435 GLY A CA 1
ATOM 3359 C C . GLY A 1 435 ? -33.075 -38.277 -26.285 1.00 25.66 435 GLY A C 1
ATOM 3360 O O . GLY A 1 435 ? -34.161 -37.742 -26.465 1.00 25.66 435 GLY A O 1
ATOM 3361 N N . MET A 1 436 ? -31.913 -37.850 -26.812 1.00 27.14 436 MET A N 1
ATOM 3362 C CA . MET A 1 436 ? -31.614 -36.687 -27.680 1.00 27.14 436 MET A CA 1
ATOM 3363 C C . MET A 1 436 ? -31.514 -35.323 -26.952 1.00 27.14 436 MET A C 1
ATOM 3365 O O . MET A 1 436 ? -32.410 -34.947 -26.212 1.00 27.14 436 MET A O 1
ATOM 3369 N N . GLN A 1 437 ? -30.383 -34.595 -26.960 1.00 26.73 437 GLN A N 1
ATOM 3370 C CA . GLN A 1 437 ? -29.495 -34.124 -28.052 1.00 26.73 437 GLN A CA 1
ATOM 3371 C C . GLN A 1 437 ? -30.055 -32.863 -28.739 1.00 26.73 437 GLN A C 1
ATOM 3373 O O . GLN A 1 437 ? -30.883 -32.958 -29.640 1.00 26.73 437 GLN A O 1
ATOM 3378 N N . MET A 1 438 ? -29.579 -31.678 -28.329 1.00 29.11 438 MET A N 1
ATOM 3379 C CA . MET A 1 438 ? -29.941 -30.407 -28.973 1.00 29.11 438 MET A CA 1
ATOM 3380 C C . MET A 1 438 ? -29.282 -30.285 -30.355 1.00 29.11 438 MET A C 1
ATOM 3382 O O . MET A 1 438 ? -28.058 -30.263 -30.467 1.00 29.11 438 MET A O 1
ATOM 3386 N N . GLY A 1 439 ? -30.101 -30.176 -31.402 1.00 25.89 439 GLY A N 1
ATOM 3387 C CA . GLY A 1 439 ? -29.678 -29.876 -32.773 1.00 25.89 439 GLY A CA 1
ATOM 3388 C C . GLY A 1 439 ? -30.170 -28.499 -33.229 1.00 25.89 439 GLY A C 1
ATOM 3389 O O . GLY A 1 439 ? -31.246 -28.057 -32.833 1.00 25.89 439 GLY A O 1
ATOM 3390 N N . ARG A 1 440 ? -29.386 -27.818 -34.074 1.00 35.34 440 ARG A N 1
ATOM 3391 C CA . ARG A 1 440 ? -29.714 -26.488 -34.622 1.00 35.34 440 ARG A CA 1
ATOM 3392 C C . ARG A 1 440 ? -30.845 -26.543 -35.661 1.00 35.34 440 ARG A C 1
ATOM 3394 O O . ARG A 1 440 ? -30.700 -27.249 -36.653 1.00 35.34 440 ARG A O 1
ATOM 3401 N N . LEU A 1 441 ? -31.838 -25.661 -35.531 1.00 25.55 441 LEU A N 1
ATOM 3402 C CA . LEU A 1 441 ? -32.556 -24.991 -36.634 1.00 25.55 441 LEU A CA 1
ATOM 3403 C C . LEU A 1 441 ? -32.834 -23.544 -36.169 1.00 25.55 441 LEU A C 1
ATOM 3405 O O . LEU A 1 441 ? -33.138 -23.361 -34.997 1.00 25.55 441 LEU A O 1
ATOM 3409 N N . SER A 1 442 ? -32.654 -22.453 -36.923 1.00 34.66 442 SER A N 1
ATOM 3410 C CA . SER A 1 442 ? -32.592 -22.190 -38.376 1.00 34.66 442 SER A CA 1
ATOM 3411 C C . SER A 1 442 ? -33.947 -22.098 -39.093 1.00 34.66 442 SER A C 1
ATOM 3413 O O . SER A 1 442 ? -34.446 -23.081 -39.635 1.00 34.66 442 SER A O 1
ATOM 3415 N N . SER A 1 443 ? -34.488 -20.874 -39.143 1.00 27.73 443 SER A N 1
ATOM 3416 C CA . SER A 1 443 ? -35.476 -20.384 -40.122 1.00 27.73 443 SER A CA 1
ATOM 3417 C C . SER A 1 443 ? -35.443 -18.842 -40.097 1.00 27.73 443 SER A C 1
ATOM 3419 O O . SER A 1 443 ? -35.747 -18.259 -39.062 1.00 27.73 443 SER A O 1
ATOM 3421 N N . SER A 1 444 ? -34.868 -18.122 -41.066 1.00 28.25 444 SER A N 1
ATOM 3422 C CA . SER A 1 444 ? -35.234 -17.960 -42.490 1.00 28.25 444 SER A CA 1
ATOM 3423 C C . SER A 1 444 ? -36.393 -16.977 -42.726 1.00 28.25 444 SER A C 1
ATOM 3425 O O . SER A 1 444 ? -37.505 -17.190 -42.254 1.00 28.25 444 SER A O 1
ATOM 3427 N N . VAL A 1 445 ? -36.101 -15.926 -43.499 1.00 35.91 445 VAL A N 1
ATOM 3428 C CA . VAL A 1 445 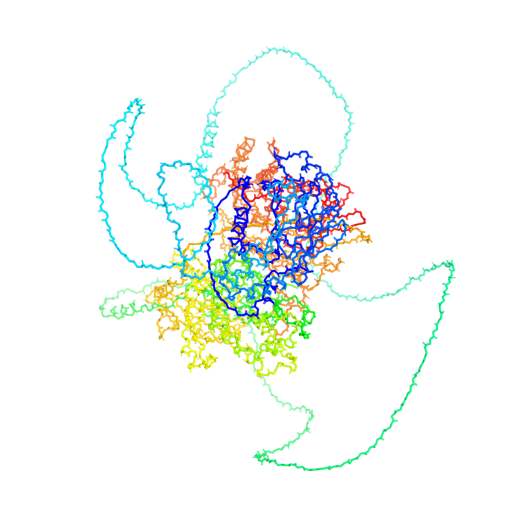? -36.956 -14.774 -43.853 1.00 35.91 445 VAL A CA 1
ATOM 3429 C C . VAL A 1 445 ? -38.290 -15.166 -44.509 1.00 35.91 445 VAL A C 1
ATOM 3431 O O . VAL A 1 445 ? -38.343 -16.110 -45.294 1.00 35.91 445 VAL A O 1
ATOM 3434 N N . VAL A 1 446 ? -39.331 -14.354 -44.281 1.00 30.20 446 VAL A N 1
ATOM 3435 C CA . VAL A 1 446 ? -40.513 -14.241 -45.159 1.00 30.20 446 VAL A CA 1
ATOM 3436 C C . VAL A 1 446 ? -40.672 -12.775 -45.588 1.00 30.20 446 VAL A C 1
ATOM 3438 O O . VAL A 1 446 ? -40.486 -11.870 -44.777 1.00 30.20 446 VAL A O 1
ATOM 3441 N N . ASP A 1 447 ? -40.958 -12.553 -46.873 1.00 28.08 447 ASP A N 1
ATOM 3442 C CA . ASP A 1 447 ? -40.930 -11.244 -47.548 1.00 28.08 447 ASP A CA 1
ATOM 3443 C C . ASP A 1 447 ? -42.276 -10.480 -47.488 1.00 28.08 447 ASP A C 1
ATOM 3445 O O . ASP A 1 447 ? -43.347 -11.058 -47.294 1.00 28.08 447 ASP A O 1
ATOM 3449 N N . LEU A 1 448 ? -42.219 -9.161 -47.685 1.00 33.81 448 LEU A N 1
ATOM 3450 C CA . LEU A 1 448 ? -43.350 -8.233 -47.693 1.00 33.81 448 LEU A CA 1
ATOM 3451 C C . LEU A 1 448 ? -43.901 -8.011 -49.110 1.00 33.81 448 LEU A C 1
ATOM 3453 O O . LEU A 1 448 ? -43.227 -7.393 -49.937 1.00 33.81 448 LEU A O 1
ATOM 3457 N N . ARG A 1 449 ? -45.183 -8.339 -49.356 1.00 33.78 449 ARG A N 1
ATOM 3458 C CA . ARG A 1 449 ? -46.011 -7.649 -50.373 1.00 33.78 449 ARG A CA 1
ATOM 3459 C C . ARG A 1 449 ? -47.523 -7.856 -50.217 1.00 33.78 449 ARG A C 1
ATOM 3461 O O . ARG A 1 449 ? -47.992 -8.874 -49.730 1.00 33.78 449 ARG A O 1
ATOM 3468 N N . SER A 1 450 ? -48.249 -6.852 -50.720 1.00 32.88 450 SER A N 1
ATOM 3469 C CA . SER A 1 450 ? -49.706 -6.749 -50.905 1.00 32.88 450 SER A CA 1
ATOM 3470 C C . SER A 1 450 ? -50.607 -6.903 -49.670 1.00 32.88 450 SER A C 1
ATOM 3472 O O . SER A 1 450 ? -51.005 -8.002 -49.305 1.00 32.88 450 SER A O 1
ATOM 3474 N N . LEU A 1 451 ? -51.114 -5.770 -49.181 1.00 29.67 451 LEU A N 1
ATOM 3475 C CA . LEU A 1 451 ? -52.496 -5.374 -49.485 1.00 29.67 451 LEU A CA 1
ATOM 3476 C C . LEU A 1 451 ? -52.625 -3.849 -49.365 1.00 29.67 451 LEU A C 1
ATOM 3478 O O . LEU A 1 451 ? -52.165 -3.256 -48.394 1.00 29.67 451 LEU A O 1
ATOM 3482 N N . ASP A 1 452 ? -53.203 -3.223 -50.385 1.00 40.19 452 ASP A N 1
ATOM 3483 C CA . ASP A 1 452 ? -53.306 -1.766 -50.510 1.00 40.19 452 ASP A CA 1
ATOM 3484 C C . ASP A 1 452 ? -54.759 -1.304 -50.291 1.00 40.19 452 ASP A C 1
ATOM 3486 O O . ASP A 1 452 ? -55.693 -2.079 -50.485 1.00 40.19 452 ASP A O 1
ATOM 3490 N N . ASN A 1 453 ? -54.945 -0.026 -49.959 1.00 38.25 453 ASN A N 1
ATOM 3491 C CA . ASN A 1 453 ? -56.225 0.672 -49.768 1.00 38.25 453 ASN A CA 1
ATOM 3492 C C . ASN A 1 453 ? -57.160 0.170 -48.642 1.00 38.25 453 ASN A C 1
ATOM 3494 O O . ASN A 1 453 ? -57.983 -0.716 -48.847 1.00 38.25 453 ASN A O 1
ATOM 3498 N N . PHE A 1 454 ? -57.250 0.946 -47.552 1.00 33.84 454 PHE A N 1
ATOM 3499 C CA . PHE A 1 454 ? -58.504 1.668 -47.265 1.00 33.84 454 PHE A CA 1
ATOM 3500 C C . PHE A 1 454 ? -58.273 2.936 -46.418 1.00 33.84 454 PHE A C 1
ATOM 3502 O O . PHE A 1 454 ? -57.226 3.113 -45.796 1.00 33.84 454 PHE A O 1
ATOM 3509 N N . ARG A 1 455 ? -59.237 3.869 -46.430 1.00 42.78 455 ARG A N 1
ATOM 3510 C CA . ARG A 1 455 ? -59.135 5.168 -45.731 1.00 42.78 455 ARG A CA 1
ATOM 3511 C C . ARG A 1 455 ? -59.548 5.086 -44.249 1.00 42.78 455 ARG A C 1
ATOM 3513 O O . ARG A 1 455 ? -60.324 4.225 -43.851 1.00 42.78 455 ARG A O 1
ATOM 3520 N N . ARG A 1 456 ? -59.033 6.041 -43.459 1.00 45.97 456 ARG A N 1
ATOM 3521 C CA . ARG A 1 456 ? -59.272 6.241 -42.010 1.00 45.97 456 ARG A CA 1
ATOM 3522 C C . ARG A 1 456 ? -60.768 6.276 -41.633 1.00 45.97 456 ARG A C 1
ATOM 3524 O O . ARG A 1 456 ? -61.579 6.755 -42.423 1.00 45.97 456 ARG A O 1
ATOM 3531 N N . PRO A 1 457 ? -61.083 6.021 -40.352 1.00 43.62 457 PRO A N 1
ATOM 3532 C CA . PRO A 1 457 ? -61.501 7.141 -39.493 1.00 43.62 457 PRO A CA 1
ATOM 3533 C C . PRO A 1 457 ? -60.470 7.478 -38.399 1.00 43.62 457 PRO A C 1
ATOM 3535 O O . PRO A 1 457 ? -59.607 6.677 -38.052 1.00 43.62 457 PRO A O 1
ATOM 3538 N N . ALA A 1 458 ? -60.512 8.711 -37.884 1.00 45.41 458 ALA A N 1
ATOM 3539 C CA . ALA A 1 458 ? -59.435 9.277 -37.059 1.00 45.41 458 ALA A CA 1
ATOM 3540 C C . ALA A 1 458 ? -59.463 8.883 -35.564 1.00 45.41 458 ALA A C 1
ATOM 3542 O O . ALA A 1 458 ? -58.511 9.175 -34.844 1.00 45.41 458 ALA A O 1
ATOM 3543 N N . SER A 1 459 ? -60.520 8.215 -35.095 1.00 46.22 459 SER A N 1
ATOM 3544 C CA . SER A 1 459 ? -60.764 7.916 -33.675 1.00 46.22 459 SER A CA 1
ATOM 3545 C C . SER A 1 459 ? -59.743 6.963 -33.041 1.00 46.22 459 SER A C 1
ATOM 3547 O O . SER A 1 459 ? -59.399 7.126 -31.874 1.00 46.22 459 SER A O 1
ATOM 3549 N N . MET A 1 460 ? -59.206 6.001 -33.798 1.00 44.31 460 MET A N 1
ATOM 3550 C CA . MET A 1 460 ? -58.311 4.971 -33.249 1.00 44.31 460 MET A CA 1
ATOM 3551 C C . MET A 1 460 ? -56.891 5.481 -32.941 1.00 44.31 460 MET A C 1
ATOM 3553 O O . MET A 1 460 ? -56.200 4.901 -32.106 1.00 44.31 460 MET A O 1
ATOM 3557 N N . LYS A 1 461 ? -56.454 6.595 -33.554 1.00 42.69 461 LYS A N 1
ATOM 3558 C CA . LYS A 1 461 ? -55.137 7.180 -33.248 1.00 42.69 461 LYS A CA 1
ATOM 3559 C C . LYS A 1 461 ? -55.076 7.849 -31.877 1.00 42.69 461 LYS A C 1
ATOM 3561 O O . LYS A 1 461 ? -54.003 7.839 -31.291 1.00 42.69 461 LYS A O 1
ATOM 3566 N N . LEU A 1 462 ? -56.189 8.383 -31.362 1.00 48.31 462 LEU A N 1
ATOM 3567 C CA . LEU A 1 462 ? -56.185 9.110 -30.088 1.00 48.31 462 LEU A CA 1
ATOM 3568 C C . LEU A 1 462 ? -55.905 8.177 -28.898 1.00 48.31 462 LEU A C 1
ATOM 3570 O O . LEU A 1 462 ? -55.136 8.528 -28.010 1.00 48.31 462 LEU A O 1
ATOM 3574 N N . ILE A 1 463 ? -56.469 6.965 -28.923 1.00 52.50 463 ILE A N 1
ATOM 3575 C CA . ILE A 1 463 ? -56.225 5.937 -27.899 1.00 52.50 463 ILE A CA 1
ATOM 3576 C C . ILE A 1 463 ? -54.762 5.475 -27.953 1.00 52.50 463 ILE A C 1
ATOM 3578 O O . ILE A 1 463 ? -54.106 5.405 -26.917 1.00 52.50 463 ILE A O 1
ATOM 3582 N N . LEU A 1 464 ? -54.213 5.243 -29.152 1.00 45.47 464 LEU A N 1
ATOM 3583 C CA . LEU A 1 464 ? -52.815 4.829 -29.294 1.00 45.47 464 LEU A CA 1
ATOM 3584 C C . LEU A 1 464 ? -51.825 5.941 -28.892 1.00 45.47 464 LEU A C 1
ATOM 3586 O O . LEU A 1 464 ? -50.797 5.644 -28.296 1.00 45.47 464 LEU A O 1
ATOM 3590 N N . SER A 1 465 ? -52.141 7.220 -29.144 1.00 48.88 465 SER A N 1
ATOM 3591 C CA . SER A 1 465 ? -51.329 8.346 -28.652 1.00 48.88 465 SER A CA 1
ATOM 3592 C C . SER A 1 465 ? -51.450 8.581 -27.145 1.00 48.88 465 SER A C 1
ATOM 3594 O O . SER A 1 465 ? -50.513 9.098 -26.551 1.00 48.88 465 SER A O 1
ATOM 3596 N N . LEU A 1 466 ? -52.569 8.198 -26.517 1.00 46.31 466 LEU A N 1
ATOM 3597 C CA . LEU A 1 466 ? -52.726 8.269 -25.061 1.00 46.31 466 LEU A CA 1
ATOM 3598 C C . LEU A 1 466 ? -51.935 7.161 -24.349 1.00 46.31 466 LEU A C 1
ATOM 3600 O O . LEU A 1 466 ? -51.318 7.437 -23.327 1.00 46.31 466 LEU A O 1
ATOM 3604 N N . PHE A 1 467 ? -51.861 5.954 -24.921 1.00 47.19 467 PHE A N 1
ATOM 3605 C CA . PHE A 1 467 ? -50.983 4.888 -24.412 1.00 47.19 467 PHE A CA 1
ATOM 3606 C C . PHE A 1 467 ? -49.487 5.133 -24.684 1.00 47.19 467 PHE A C 1
ATOM 3608 O O . PHE A 1 467 ? -48.649 4.631 -23.944 1.00 47.19 467 PHE A O 1
ATOM 3615 N N . LEU A 1 468 ? -49.133 5.927 -25.703 1.00 44.84 468 LEU A N 1
ATOM 3616 C CA . LEU A 1 468 ? -47.740 6.304 -25.997 1.00 44.84 468 LEU A CA 1
ATOM 3617 C C . LEU A 1 468 ? -47.222 7.514 -25.197 1.00 44.84 468 LEU A C 1
ATOM 3619 O O . LEU A 1 468 ? -46.039 7.824 -25.301 1.00 44.84 468 LEU A O 1
ATOM 3623 N N . LEU A 1 469 ? -48.064 8.188 -24.399 1.00 43.69 469 LEU A N 1
ATOM 3624 C CA . LEU A 1 469 ? -47.627 9.252 -23.479 1.00 43.69 469 LEU A CA 1
ATOM 3625 C C . LEU A 1 469 ? -47.468 8.795 -22.020 1.00 43.69 469 LEU A C 1
ATOM 3627 O O . LEU A 1 469 ? -47.021 9.582 -21.191 1.00 43.69 469 LEU A O 1
ATOM 3631 N N . SER A 1 470 ? -47.774 7.534 -21.707 1.00 43.69 470 SER A N 1
ATOM 3632 C CA . SER A 1 470 ? -47.426 6.898 -20.431 1.00 43.69 470 SER A CA 1
ATOM 3633 C C . SER A 1 470 ? -46.267 5.915 -20.608 1.00 43.69 470 SER A C 1
ATOM 3635 O O . SER A 1 470 ? -46.349 4.757 -20.195 1.00 43.69 470 SER A O 1
ATOM 3637 N N . ALA A 1 471 ? -45.177 6.381 -21.222 1.00 47.47 471 ALA A N 1
ATOM 3638 C CA . ALA A 1 471 ? -43.870 5.799 -20.957 1.00 47.47 471 ALA A CA 1
ATOM 3639 C C . ALA A 1 471 ? -43.538 6.116 -19.493 1.00 47.47 471 ALA A C 1
ATOM 3641 O O . ALA A 1 471 ? -43.041 7.197 -19.180 1.00 47.47 471 ALA A O 1
ATOM 3642 N N . VAL A 1 472 ? -43.899 5.201 -18.589 1.00 48.12 472 VAL A N 1
ATOM 3643 C CA . VAL A 1 472 ? -43.410 5.238 -17.212 1.00 48.12 472 VAL A CA 1
ATOM 3644 C C . VAL A 1 472 ? -41.898 5.108 -17.315 1.00 48.12 472 VAL A C 1
ATOM 3646 O O . VAL A 1 472 ? -41.401 4.067 -17.742 1.00 48.12 472 VAL A O 1
ATOM 3649 N N . VAL A 1 473 ? -41.182 6.183 -16.985 1.00 54.84 473 VAL A N 1
ATOM 3650 C CA . VAL A 1 473 ? -39.740 6.116 -16.757 1.00 54.84 473 VAL A CA 1
ATOM 3651 C C . VAL A 1 473 ? -39.581 5.204 -15.550 1.00 54.84 473 VAL A C 1
ATOM 3653 O O . VAL A 1 473 ? -39.962 5.582 -14.446 1.00 54.84 473 VAL A O 1
ATOM 3656 N N . ALA A 1 474 ? -39.148 3.968 -15.791 1.00 67.00 474 ALA A N 1
ATOM 3657 C CA . ALA A 1 474 ? -38.810 3.055 -14.715 1.00 67.00 474 ALA A CA 1
ATOM 3658 C C . ALA A 1 474 ? -37.619 3.645 -13.958 1.00 67.00 474 ALA A C 1
ATOM 3660 O O . ALA A 1 474 ? -36.687 4.144 -14.591 1.00 67.00 474 ALA A O 1
ATOM 3661 N N . ASP A 1 475 ? -37.669 3.604 -12.629 1.00 86.62 475 ASP A N 1
ATOM 3662 C CA . ASP A 1 475 ? -36.545 4.049 -11.817 1.00 86.62 475 ASP A CA 1
ATOM 3663 C C . ASP A 1 475 ? -35.335 3.149 -12.114 1.00 86.62 475 ASP A C 1
ATOM 3665 O O . ASP A 1 475 ? -35.435 1.921 -12.124 1.00 86.62 475 ASP A O 1
ATOM 3669 N N . GLU A 1 476 ? -34.202 3.775 -12.411 1.00 92.12 476 GLU A N 1
ATOM 3670 C CA . GLU A 1 476 ? -33.025 3.143 -13.004 1.00 92.12 476 GLU A CA 1
ATOM 3671 C C . GLU A 1 476 ? -31.797 3.428 -12.137 1.00 92.12 476 GLU A C 1
ATOM 3673 O O . GLU A 1 476 ? -31.431 4.588 -11.933 1.00 92.12 476 GLU A O 1
ATOM 3678 N N . ILE A 1 477 ? -31.160 2.383 -11.608 1.00 94.50 477 ILE A N 1
ATOM 3679 C CA . ILE A 1 477 ? -29.921 2.518 -10.838 1.00 94.50 477 ILE A CA 1
ATOM 3680 C C . ILE A 1 477 ? -28.748 2.780 -11.791 1.00 94.50 477 ILE A C 1
ATOM 3682 O O . ILE A 1 477 ? -28.579 2.080 -12.784 1.00 94.50 477 ILE A O 1
ATOM 3686 N N . LEU A 1 478 ? -27.958 3.814 -11.498 1.00 93.19 478 LEU A N 1
ATOM 3687 C CA . LEU A 1 478 ? -26.830 4.256 -12.329 1.00 93.19 478 LEU A CA 1
ATOM 3688 C C . LEU A 1 478 ? -25.470 3.937 -11.703 1.00 93.19 478 LEU A C 1
ATOM 3690 O O . LEU A 1 478 ? -24.490 3.754 -12.413 1.00 93.19 478 LEU A O 1
ATOM 3694 N N . PHE A 1 479 ? -25.404 3.932 -10.373 1.00 96.81 479 PHE A N 1
ATOM 3695 C CA . PHE A 1 479 ? -24.177 3.725 -9.612 1.00 96.81 479 PHE A CA 1
ATOM 3696 C C . PHE A 1 479 ? -24.520 3.261 -8.197 1.00 96.81 479 PHE A C 1
ATOM 3698 O O . PHE A 1 479 ? -25.532 3.684 -7.632 1.00 96.81 479 PHE A O 1
ATOM 3705 N N . ALA A 1 480 ? -23.672 2.432 -7.597 1.00 97.06 480 ALA A N 1
ATOM 3706 C CA . ALA A 1 480 ? -23.756 2.087 -6.184 1.00 97.06 480 ALA A CA 1
ATOM 3707 C C . ALA A 1 480 ? -22.378 2.155 -5.521 1.00 97.06 480 ALA A C 1
ATOM 3709 O O . ALA A 1 480 ? -21.380 1.707 -6.075 1.00 97.06 480 ALA A O 1
ATOM 3710 N N . GLN A 1 481 ? -22.320 2.672 -4.298 1.00 97.44 481 GLN A N 1
ATOM 3711 C CA . GLN A 1 481 ? -21.100 2.689 -3.496 1.00 97.44 481 GLN A CA 1
ATOM 3712 C C . GLN A 1 481 ? -21.355 2.129 -2.101 1.00 97.44 481 GLN A C 1
ATOM 3714 O O . GLN A 1 481 ? -22.418 2.345 -1.519 1.00 97.44 481 GLN A O 1
ATOM 3719 N N . THR A 1 482 ? -20.400 1.360 -1.577 1.00 97.62 482 THR A N 1
ATOM 3720 C CA . THR A 1 482 ? -20.575 0.625 -0.314 1.00 97.62 482 THR A CA 1
ATOM 3721 C C . THR A 1 482 ? -19.358 0.736 0.586 1.00 97.62 482 THR A C 1
ATOM 3723 O O . THR A 1 482 ? -18.233 0.595 0.116 1.00 97.62 482 THR A O 1
ATOM 3726 N N . LEU A 1 483 ? -19.592 0.954 1.879 1.00 97.44 483 LEU A N 1
ATOM 3727 C CA . LEU A 1 483 ? -18.586 0.912 2.936 1.00 97.44 483 LEU A CA 1
ATOM 3728 C C . LEU A 1 483 ? -18.794 -0.355 3.769 1.00 97.44 483 LEU A C 1
ATOM 3730 O O . LEU A 1 483 ? -19.928 -0.651 4.147 1.00 97.44 483 LEU A O 1
ATOM 3734 N N . TRP A 1 484 ? -17.713 -1.075 4.064 1.00 94.56 484 TRP A N 1
ATOM 3735 C CA . TRP A 1 484 ? -17.706 -2.320 4.834 1.00 94.56 484 TRP A CA 1
ATOM 3736 C C . TRP A 1 484 ? -16.854 -2.161 6.106 1.00 94.56 484 TRP A C 1
ATOM 3738 O O . TRP A 1 484 ? -15.709 -1.709 6.014 1.00 94.56 484 TRP A O 1
ATOM 3748 N N . ARG A 1 485 ? -17.344 -2.595 7.278 1.00 96.12 485 ARG A N 1
ATOM 3749 C CA . ARG A 1 485 ? -16.440 -2.971 8.388 1.00 96.12 485 ARG A CA 1
ATOM 3750 C C . ARG A 1 485 ? -15.754 -4.280 8.001 1.00 96.12 485 ARG A C 1
ATOM 3752 O O . ARG A 1 485 ? -16.414 -5.154 7.449 1.00 96.12 485 ARG A O 1
ATOM 3759 N N . HIS A 1 486 ? -14.469 -4.433 8.317 1.00 96.25 486 HIS A N 1
ATOM 3760 C CA . HIS A 1 486 ? -13.779 -5.721 8.216 1.00 96.25 486 HIS A CA 1
ATOM 3761 C C . HIS A 1 486 ? -14.471 -6.838 9.025 1.00 96.25 486 HIS A C 1
ATOM 3763 O O . HIS A 1 486 ? -15.268 -6.586 9.936 1.00 96.25 486 HIS A O 1
ATOM 3769 N N . GLY A 1 487 ? -14.128 -8.086 8.718 1.00 94.75 487 GLY A N 1
ATOM 3770 C CA . GLY A 1 487 ? -14.683 -9.258 9.386 1.00 94.75 487 GLY A CA 1
ATOM 3771 C C . GLY A 1 487 ? -14.123 -9.463 10.793 1.00 94.75 487 GLY A C 1
ATOM 3772 O O . GLY A 1 487 ? -13.269 -8.702 11.268 1.00 94.75 487 GLY A O 1
ATOM 3773 N N . ASP A 1 488 ? -14.605 -10.529 11.428 1.00 93.31 488 ASP A N 1
ATOM 3774 C CA . ASP A 1 488 ? -14.112 -11.050 12.698 1.00 93.31 488 ASP A CA 1
ATOM 3775 C C . ASP A 1 488 ? -12.587 -11.229 12.703 1.00 93.31 488 ASP A C 1
ATOM 3777 O O . ASP A 1 488 ? -11.965 -11.672 11.731 1.00 93.31 488 ASP A O 1
ATOM 3781 N N . ARG A 1 489 ? -11.983 -10.832 13.819 1.00 92.69 489 ARG A N 1
ATOM 3782 C CA . ARG A 1 489 ? -10.537 -10.734 14.013 1.00 92.69 489 ARG A CA 1
ATOM 3783 C C . ARG A 1 489 ? -10.180 -11.158 15.428 1.00 92.69 489 ARG A C 1
ATOM 3785 O O . ARG A 1 489 ? -10.995 -11.015 16.337 1.00 92.69 489 ARG A O 1
ATOM 3792 N N . ILE A 1 490 ? -8.935 -11.574 15.636 1.00 90.44 490 ILE A N 1
ATOM 3793 C CA . ILE A 1 490 ? -8.422 -11.728 17.003 1.00 90.44 490 ILE A CA 1
ATOM 3794 C C . ILE A 1 490 ? -8.277 -10.337 17.677 1.00 90.44 490 ILE A C 1
ATOM 3796 O O . ILE A 1 490 ? -8.400 -9.299 16.996 1.00 90.44 490 ILE A O 1
ATOM 3800 N N . PRO A 1 491 ? -8.033 -10.255 19.000 1.00 89.88 491 PRO A N 1
ATOM 3801 C CA . PRO A 1 491 ? -7.793 -8.977 19.667 1.00 89.88 491 PRO A CA 1
ATOM 3802 C C . PRO A 1 491 ? -6.631 -8.199 19.023 1.00 89.88 491 PRO A C 1
ATOM 3804 O O . PRO A 1 491 ? -5.726 -8.774 18.421 1.00 89.88 491 PRO A O 1
ATOM 3807 N N . THR A 1 492 ? -6.645 -6.869 19.109 1.00 86.94 492 THR A N 1
ATOM 3808 C CA . THR A 1 492 ? -5.506 -6.021 18.687 1.00 86.94 492 THR A CA 1
ATOM 3809 C C . THR A 1 492 ? -4.427 -5.898 19.764 1.00 86.94 492 THR A C 1
ATOM 3811 O O . THR A 1 492 ? -3.319 -5.450 19.482 1.00 86.94 492 THR A O 1
ATOM 3814 N N . SER A 1 493 ? -4.792 -6.261 20.989 1.00 85.88 493 SER A N 1
ATOM 3815 C CA . SER A 1 493 ? -4.010 -6.326 22.218 1.00 85.88 493 SER A CA 1
ATOM 3816 C C . SER A 1 493 ? -4.913 -6.960 23.287 1.00 85.88 493 SER A C 1
ATOM 3818 O O . SER A 1 493 ? -6.124 -7.065 23.084 1.00 85.88 493 SER A O 1
ATOM 3820 N N . THR A 1 494 ? -4.345 -7.349 24.426 1.00 87.25 494 THR A N 1
ATOM 3821 C CA . THR A 1 494 ? -5.091 -7.792 25.616 1.00 87.25 494 THR A CA 1
ATOM 3822 C C . THR A 1 494 ? -4.408 -7.269 26.889 1.00 87.25 494 THR A C 1
ATOM 3824 O O . THR A 1 494 ? -3.373 -6.599 26.807 1.00 87.25 494 THR A O 1
ATOM 3827 N N . TYR A 1 495 ? -4.981 -7.526 28.065 1.00 84.31 495 TYR A N 1
ATOM 3828 C CA . TYR A 1 495 ? -4.415 -7.119 29.354 1.00 84.31 495 TYR A CA 1
ATOM 3829 C C . TYR A 1 495 ? -3.365 -8.128 29.881 1.00 84.31 495 TYR A C 1
ATOM 3831 O O . TYR A 1 495 ? -3.433 -9.315 29.563 1.00 84.31 495 TYR A O 1
ATOM 3839 N N . PRO A 1 496 ? -2.378 -7.702 30.699 1.00 83.19 496 PRO A N 1
ATOM 3840 C CA . PRO A 1 496 ? -1.246 -8.553 31.102 1.00 83.19 496 PRO A CA 1
ATOM 3841 C C . PRO A 1 496 ? -1.571 -9.864 31.837 1.00 83.19 496 PRO A C 1
ATOM 3843 O O . PRO A 1 496 ? -0.730 -10.761 31.858 1.00 83.19 496 PRO A O 1
ATOM 3846 N N . SER A 1 497 ? -2.737 -9.973 32.479 1.00 83.81 497 SER A N 1
ATOM 3847 C CA . SER A 1 497 ? -3.177 -11.174 33.210 1.00 83.81 497 SER A CA 1
ATOM 3848 C C . SER A 1 497 ? -4.152 -12.072 32.437 1.00 83.81 497 SER A C 1
ATOM 3850 O O . SER A 1 497 ? -4.593 -13.089 32.975 1.00 83.81 497 SER A O 1
ATOM 3852 N N . ASP A 1 498 ? -4.490 -11.721 31.194 1.00 88.00 498 ASP A N 1
ATOM 3853 C CA . ASP A 1 498 ? -5.331 -12.541 30.324 1.00 88.00 498 ASP A CA 1
ATOM 3854 C C . ASP A 1 498 ? -4.636 -13.885 29.998 1.00 88.00 498 ASP A C 1
ATOM 3856 O O . ASP A 1 498 ? -3.474 -13.874 29.571 1.00 88.00 498 ASP A O 1
ATOM 3860 N N . PRO A 1 499 ? -5.293 -15.051 30.172 1.00 88.12 499 PRO A N 1
ATOM 3861 C CA . PRO A 1 499 ? -4.774 -16.329 29.678 1.00 88.12 499 PRO A CA 1
ATOM 3862 C C . PRO A 1 499 ? -4.614 -16.410 28.143 1.00 88.12 499 PRO A C 1
ATOM 3864 O O . PRO A 1 499 ? -3.866 -17.270 27.673 1.00 88.12 499 PRO A O 1
ATOM 3867 N N . TYR A 1 500 ? -5.273 -15.550 27.363 1.00 91.44 500 TYR A N 1
ATOM 3868 C CA . TYR A 1 500 ? -5.359 -15.598 25.898 1.00 91.44 500 TYR A CA 1
ATOM 3869 C C . TYR A 1 500 ? -4.403 -14.616 25.182 1.00 91.44 500 TYR A C 1
ATOM 3871 O O . TYR A 1 500 ? -4.765 -13.936 24.223 1.00 91.44 500 TYR A O 1
ATOM 3879 N N . GLN A 1 501 ? -3.133 -14.592 25.606 1.00 90.00 501 GLN A N 1
ATOM 3880 C CA . GLN A 1 501 ? -2.040 -13.833 24.964 1.00 90.00 501 GLN A CA 1
ATOM 3881 C C . GLN A 1 501 ? -1.771 -14.263 23.500 1.00 90.00 501 GLN A C 1
ATOM 3883 O O . GLN A 1 501 ? -2.231 -15.311 23.059 1.00 90.00 501 GLN A O 1
ATOM 3888 N N . GLU A 1 502 ? -0.972 -13.499 22.743 1.00 88.31 502 GLU A N 1
ATOM 3889 C CA . GLU A 1 502 ? -0.744 -13.683 21.288 1.00 88.31 502 GLU A CA 1
ATOM 3890 C C . GLU A 1 502 ? -0.390 -15.131 20.876 1.00 88.31 502 GLU A C 1
ATOM 3892 O O . GLU A 1 502 ? -0.939 -15.668 19.910 1.00 88.31 502 GLU A O 1
ATOM 3897 N N . ASP A 1 503 ? 0.454 -15.803 21.669 1.00 85.56 503 ASP A N 1
ATOM 3898 C CA . ASP A 1 503 ? 0.861 -17.204 21.474 1.00 85.56 503 ASP A CA 1
ATOM 3899 C C . ASP A 1 503 ? -0.315 -18.206 21.489 1.00 85.56 503 ASP A C 1
ATOM 3901 O O . ASP A 1 503 ? -0.225 -19.263 20.862 1.00 85.56 503 ASP A O 1
ATOM 3905 N N . PHE A 1 504 ? -1.422 -17.897 22.180 1.00 89.56 504 PHE A N 1
ATOM 3906 C CA . PHE A 1 504 ? -2.639 -18.721 22.194 1.00 89.56 504 PHE A CA 1
ATOM 3907 C C . PHE A 1 504 ? -3.357 -18.691 20.838 1.00 89.56 504 PHE A C 1
ATOM 3909 O O . PHE A 1 504 ? -3.819 -19.726 20.355 1.00 89.56 504 PHE A O 1
ATOM 3916 N N . TRP A 1 505 ? -3.418 -17.516 20.206 1.00 85.75 505 TRP A N 1
ATOM 3917 C CA . TRP A 1 505 ? -4.057 -17.325 18.903 1.00 85.75 505 TRP A CA 1
ATOM 3918 C C . TRP A 1 505 ? -3.194 -17.857 17.752 1.00 85.75 505 TRP A C 1
ATOM 3920 O O . TRP A 1 505 ? -3.718 -18.266 16.714 1.00 85.75 505 TRP A O 1
ATOM 3930 N N . GLY A 1 506 ? -1.868 -17.876 17.927 1.00 76.69 506 GLY A N 1
ATOM 3931 C CA . GLY A 1 506 ? -0.920 -18.445 16.963 1.00 76.69 506 GLY A CA 1
ATOM 3932 C C . GLY A 1 506 ? -0.812 -17.672 15.641 1.00 76.69 506 GLY A C 1
ATOM 3933 O O . GLY A 1 506 ? -0.269 -18.203 14.667 1.00 76.69 506 GLY A O 1
ATOM 3934 N N . VAL A 1 507 ? -1.334 -16.442 15.606 1.00 78.94 507 VAL A N 1
ATOM 3935 C CA . VAL A 1 507 ? -1.228 -15.460 14.517 1.00 78.94 507 VAL A CA 1
ATOM 3936 C C . VAL A 1 507 ? -1.042 -14.054 15.116 1.00 78.94 507 VAL A C 1
ATOM 3938 O O . VAL A 1 507 ? -1.471 -13.836 16.247 1.00 78.94 507 VAL A O 1
ATOM 3941 N N . PRO A 1 508 ? -0.425 -13.103 14.387 1.00 83.38 508 PRO A N 1
ATOM 3942 C CA . PRO A 1 508 ? -0.191 -11.740 14.873 1.00 83.38 508 PRO A CA 1
ATOM 3943 C C . PRO A 1 508 ? -1.450 -10.990 15.332 1.00 83.38 508 PRO A C 1
ATOM 3945 O O . PRO A 1 508 ? -2.504 -11.096 14.699 1.00 83.38 508 PRO A O 1
ATOM 3948 N N . TRP A 1 509 ? -1.326 -10.153 16.368 1.00 88.31 509 TRP A N 1
ATOM 3949 C CA . TRP A 1 509 ? -2.431 -9.341 16.891 1.00 88.31 509 TRP A CA 1
ATOM 3950 C C . TRP A 1 509 ? -3.159 -8.531 15.802 1.00 88.31 509 TRP A C 1
ATOM 3952 O O . TRP A 1 509 ? -2.556 -7.864 14.948 1.00 88.31 509 TRP A O 1
ATOM 3962 N N . GLY A 1 510 ? -4.491 -8.532 15.886 1.00 88.31 510 GLY A N 1
ATOM 3963 C CA . GLY A 1 510 ? -5.389 -7.797 14.999 1.00 88.31 510 GLY A CA 1
ATOM 3964 C C . GLY A 1 510 ? -5.508 -8.349 13.573 1.00 88.31 510 GLY A C 1
ATOM 3965 O O . GLY A 1 510 ? -5.991 -7.608 12.707 1.00 88.31 510 GLY A O 1
ATOM 3966 N N . GLU A 1 511 ? -5.067 -9.587 13.322 1.00 89.12 511 GLU A N 1
ATOM 3967 C CA . GLU A 1 511 ? -5.302 -10.329 12.073 1.00 89.12 511 GLU A CA 1
ATOM 3968 C C . GLU A 1 511 ? -6.745 -10.839 11.939 1.00 89.12 511 GLU A C 1
ATOM 3970 O O . GLU A 1 511 ? -7.451 -11.056 12.928 1.00 89.12 511 GLU A O 1
ATOM 3975 N N . LEU A 1 512 ? -7.180 -11.027 10.688 1.00 93.62 512 LEU A N 1
ATOM 3976 C CA . LEU A 1 512 ? -8.508 -11.546 10.349 1.00 93.62 512 LEU A CA 1
ATOM 3977 C C . LEU A 1 512 ? -8.591 -13.054 10.631 1.00 93.62 512 LEU A C 1
ATOM 3979 O O . LEU A 1 512 ? -7.655 -13.801 10.349 1.00 93.62 512 LEU A O 1
ATOM 3983 N N . THR A 1 513 ? -9.723 -13.521 11.149 1.00 91.50 513 THR A N 1
ATOM 3984 C CA . THR A 1 513 ? -9.950 -14.951 11.398 1.00 91.50 513 THR A CA 1
ATOM 3985 C C . THR A 1 513 ? -10.531 -15.633 10.157 1.00 91.50 513 THR A C 1
ATOM 3987 O O . THR A 1 513 ? -11.083 -14.986 9.263 1.00 91.50 513 THR A O 1
ATOM 3990 N N . THR A 1 514 ? -10.501 -16.967 10.112 1.00 90.19 514 THR A N 1
ATOM 3991 C CA . THR A 1 514 ? -11.242 -17.730 9.088 1.00 90.19 514 THR A CA 1
ATOM 3992 C C . THR A 1 514 ? -12.759 -17.527 9.200 1.00 90.19 514 THR A C 1
ATOM 3994 O O . THR A 1 514 ? -13.460 -17.584 8.190 1.00 90.19 514 THR A O 1
ATOM 3997 N N . ARG A 1 515 ? -13.274 -17.187 10.394 1.00 91.50 515 ARG A N 1
ATOM 3998 C CA . ARG A 1 515 ? -14.647 -16.690 10.566 1.00 91.50 515 ARG A CA 1
ATOM 3999 C C . ARG A 1 515 ? -14.825 -15.365 9.819 1.00 91.50 515 ARG A C 1
ATOM 4001 O O . ARG A 1 515 ? -15.711 -15.294 8.978 1.00 91.50 515 ARG A O 1
ATOM 4008 N N . GLY A 1 516 ? -13.971 -14.362 10.030 1.00 94.62 516 GLY A N 1
ATOM 4009 C CA . GLY A 1 516 ? -14.059 -13.057 9.360 1.00 94.62 516 GLY A CA 1
ATOM 4010 C C . GLY A 1 516 ? -13.929 -13.124 7.835 1.00 94.62 516 GLY A C 1
ATOM 4011 O O . GLY A 1 516 ? -14.672 -12.450 7.120 1.00 94.62 516 GLY A O 1
ATOM 4012 N N . GLN A 1 517 ? -13.056 -14.002 7.332 1.00 95.31 517 GLN A N 1
ATOM 4013 C CA . GLN A 1 517 ? -12.964 -14.347 5.907 1.00 95.31 517 GLN A CA 1
ATOM 4014 C C . GLN A 1 517 ? -14.308 -14.895 5.381 1.00 95.31 517 GLN A C 1
ATOM 4016 O O . GLN A 1 517 ? -14.848 -14.395 4.391 1.00 95.31 517 GLN A O 1
ATOM 4021 N N . LYS A 1 518 ? -14.905 -15.867 6.087 1.00 94.88 518 LYS A N 1
ATOM 4022 C CA . LYS A 1 518 ? -16.227 -16.431 5.765 1.00 94.88 518 LYS A CA 1
ATOM 4023 C C . LYS A 1 518 ? -17.351 -15.387 5.803 1.00 94.88 518 LYS A C 1
ATOM 4025 O O . LYS A 1 518 ? -18.184 -15.396 4.898 1.00 94.88 518 LYS A O 1
ATOM 4030 N N . GLN A 1 519 ? -17.376 -14.486 6.793 1.00 96.69 519 GLN A N 1
ATOM 4031 C CA . GLN A 1 519 ? -18.390 -13.421 6.864 1.00 96.69 519 GLN A CA 1
ATOM 4032 C C . GLN A 1 519 ? -18.374 -12.575 5.588 1.00 96.69 519 GLN A C 1
ATOM 4034 O O . GLN A 1 519 ? -19.406 -12.391 4.945 1.00 96.69 519 GLN A O 1
ATOM 4039 N N . HIS A 1 520 ? -17.188 -12.125 5.166 1.00 97.81 520 HIS A N 1
ATOM 4040 C CA . HIS A 1 520 ? -17.062 -11.321 3.956 1.00 97.81 520 HIS A CA 1
ATOM 4041 C C . HIS A 1 520 ? -17.383 -12.087 2.680 1.00 97.81 520 HIS A C 1
ATOM 4043 O O . HIS A 1 520 ? -18.037 -11.519 1.811 1.00 97.81 520 HIS A O 1
ATOM 4049 N N . PHE A 1 521 ? -17.004 -13.360 2.570 1.00 96.69 521 PHE A N 1
ATOM 4050 C CA . PHE A 1 521 ? -17.392 -14.195 1.432 1.00 96.69 521 PHE A CA 1
ATOM 4051 C C . PHE A 1 521 ? -18.920 -14.284 1.280 1.00 96.69 521 PHE A C 1
ATOM 4053 O O . PHE A 1 521 ? -19.461 -14.076 0.192 1.00 96.69 521 PHE A O 1
ATOM 4060 N N . LEU A 1 522 ? -19.635 -14.506 2.387 1.00 96.25 522 LEU A N 1
ATOM 4061 C CA . LEU A 1 522 ? -21.100 -14.523 2.409 1.00 96.25 522 LEU A CA 1
ATOM 4062 C C . LEU A 1 522 ? -21.698 -13.136 2.109 1.00 96.25 522 LEU A C 1
ATOM 4064 O O . LEU A 1 522 ? -22.663 -13.040 1.346 1.00 96.25 522 LEU A O 1
ATOM 4068 N N . GLN A 1 523 ? -21.098 -12.056 2.621 1.00 96.31 523 GLN A N 1
ATOM 4069 C CA . GLN A 1 523 ? -21.493 -10.684 2.289 1.00 96.31 523 GLN A CA 1
ATOM 4070 C C . GLN A 1 523 ? -21.302 -10.379 0.792 1.00 96.31 523 GLN A C 1
ATOM 4072 O O . GLN A 1 523 ? -22.172 -9.762 0.181 1.00 96.31 523 GLN A O 1
ATOM 4077 N N . GLY A 1 524 ? -20.220 -10.866 0.179 1.00 96.00 524 GLY A N 1
ATOM 4078 C CA . GLY A 1 524 ? -19.936 -10.737 -1.251 1.00 96.00 524 GLY A CA 1
ATOM 4079 C C . GLY A 1 524 ? -20.934 -11.484 -2.125 1.00 96.00 524 GLY A C 1
ATOM 4080 O O . GLY A 1 524 ? -21.506 -10.894 -3.042 1.00 96.00 524 GLY A O 1
ATOM 4081 N N . GLN A 1 525 ? -21.258 -12.736 -1.779 1.00 95.00 525 GLN A N 1
ATOM 4082 C CA . GLN A 1 525 ? -22.346 -13.469 -2.439 1.00 95.00 525 GLN A CA 1
ATOM 4083 C C . GLN A 1 525 ? -23.691 -12.724 -2.347 1.00 95.00 525 GLN A C 1
ATOM 4085 O O . GLN A 1 525 ? -24.508 -12.798 -3.265 1.00 95.00 525 GLN A O 1
ATOM 4090 N N . ARG A 1 526 ? -23.955 -12.006 -1.247 1.00 94.62 526 ARG A N 1
ATOM 4091 C CA . ARG A 1 526 ? -25.176 -11.199 -1.086 1.00 94.62 526 ARG A CA 1
ATOM 4092 C C . ARG A 1 526 ? -25.136 -9.897 -1.887 1.00 94.62 526 ARG A C 1
ATOM 4094 O O . ARG A 1 526 ? -26.142 -9.559 -2.503 1.00 94.62 526 ARG A O 1
ATOM 4101 N N . LEU A 1 527 ? -23.998 -9.205 -1.926 1.00 95.56 527 LEU A N 1
ATOM 4102 C CA . LEU A 1 527 ? -23.780 -8.020 -2.762 1.00 95.56 527 LEU A CA 1
ATOM 4103 C C . LEU A 1 527 ? -23.953 -8.349 -4.253 1.00 95.56 527 LEU A C 1
ATOM 4105 O O . LEU A 1 527 ? -24.642 -7.609 -4.956 1.00 95.56 527 LEU A O 1
ATOM 4109 N N . ARG A 1 528 ? -23.438 -9.499 -4.710 1.00 94.44 528 ARG A N 1
ATOM 4110 C CA . ARG A 1 528 ? -23.674 -10.030 -6.062 1.00 94.44 528 ARG A CA 1
ATOM 4111 C C . ARG A 1 528 ? -25.167 -10.188 -6.363 1.00 94.44 528 ARG A C 1
ATOM 4113 O O . ARG A 1 528 ? -25.643 -9.649 -7.358 1.00 94.44 528 ARG A O 1
ATOM 4120 N N . ARG A 1 529 ? -25.920 -10.855 -5.478 1.00 94.31 529 ARG A N 1
ATOM 4121 C CA . ARG A 1 529 ? -27.374 -11.070 -5.646 1.00 94.31 529 ARG A CA 1
ATOM 4122 C C . ARG A 1 529 ? -28.171 -9.769 -5.764 1.00 94.31 529 ARG A C 1
ATOM 4124 O O . ARG A 1 529 ? -29.248 -9.779 -6.348 1.00 94.31 529 ARG A O 1
ATOM 4131 N N . VAL A 1 530 ? -27.657 -8.665 -5.218 1.00 94.12 530 VAL A N 1
ATOM 4132 C CA . VAL A 1 530 ? -28.243 -7.326 -5.369 1.00 94.12 530 VAL A CA 1
ATOM 4133 C C . VAL A 1 530 ? -27.793 -6.682 -6.684 1.00 94.12 530 VAL A C 1
ATOM 4135 O O . VAL A 1 530 ? -28.626 -6.421 -7.548 1.00 94.12 530 VAL A O 1
ATOM 4138 N N . TYR A 1 531 ? -26.493 -6.434 -6.863 1.00 96.19 531 TYR A N 1
ATOM 4139 C CA . TYR A 1 531 ? -25.999 -5.552 -7.929 1.00 96.19 531 TYR A CA 1
ATOM 4140 C C . TYR A 1 531 ? -25.713 -6.248 -9.267 1.00 96.19 531 TYR A C 1
ATOM 4142 O O . TYR A 1 531 ? -25.848 -5.609 -10.309 1.00 96.19 531 TYR A O 1
ATOM 4150 N N . VAL A 1 532 ? -25.385 -7.542 -9.259 1.00 93.75 532 VAL A N 1
ATOM 4151 C CA . VAL A 1 532 ? -25.196 -8.357 -10.472 1.00 93.75 532 VAL A CA 1
ATOM 4152 C C . VAL A 1 532 ? -26.504 -9.068 -10.821 1.00 93.75 532 VAL A C 1
ATOM 4154 O O . VAL A 1 532 ? -27.140 -8.737 -11.816 1.00 93.75 532 VAL A O 1
ATOM 4157 N N . ASP A 1 533 ? -26.949 -10.011 -9.983 1.00 93.81 533 ASP A N 1
ATOM 4158 C CA . ASP A 1 533 ? -28.045 -10.923 -10.347 1.00 93.81 533 ASP A CA 1
ATOM 4159 C C . ASP A 1 533 ? -29.438 -10.255 -10.258 1.00 93.81 533 ASP A C 1
ATOM 4161 O O . ASP A 1 533 ? -30.377 -10.690 -10.925 1.00 93.81 533 ASP A O 1
ATOM 4165 N N . GLY A 1 534 ? -29.582 -9.224 -9.414 1.00 92.25 534 GLY A N 1
ATOM 4166 C CA . GLY A 1 534 ? -30.853 -8.549 -9.120 1.00 92.25 534 GLY A CA 1
ATOM 4167 C C . GLY A 1 534 ? -31.117 -7.315 -9.984 1.00 92.25 534 GLY A C 1
ATOM 4168 O O . GLY A 1 534 ? -32.136 -7.246 -10.670 1.00 92.25 534 GLY A O 1
ATOM 4169 N N . TYR A 1 535 ? -30.212 -6.333 -9.946 1.00 92.56 535 TYR A N 1
ATOM 4170 C CA . TYR A 1 535 ? -30.328 -5.094 -10.723 1.00 92.56 535 TYR A CA 1
ATOM 4171 C C . TYR A 1 535 ? -29.695 -5.170 -12.125 1.00 92.56 535 TYR A C 1
ATOM 4173 O O . TYR A 1 535 ? -30.081 -4.388 -12.989 1.00 92.56 535 TYR A O 1
ATOM 4181 N N . GLY A 1 536 ? -28.715 -6.054 -12.361 1.00 92.12 536 GLY A N 1
ATOM 4182 C CA . GLY A 1 536 ? -27.928 -6.054 -13.604 1.00 92.12 536 GLY A CA 1
ATOM 4183 C C . GLY A 1 536 ? -27.040 -4.814 -13.787 1.00 92.12 536 GLY A C 1
ATOM 4184 O O . GLY A 1 536 ? -26.718 -4.461 -14.917 1.00 92.12 536 GLY A O 1
ATOM 4185 N N . LEU A 1 537 ? -26.673 -4.139 -12.690 1.00 93.38 537 LEU A N 1
ATOM 4186 C CA . LEU A 1 537 ? -25.846 -2.925 -12.683 1.00 93.38 537 LEU A CA 1
ATOM 4187 C C . LEU A 1 537 ? -24.379 -3.229 -13.033 1.00 93.38 537 LEU A C 1
ATOM 4189 O O . LEU A 1 537 ? -23.698 -2.399 -13.627 1.00 93.38 537 LEU A O 1
ATOM 4193 N N . ILE A 1 538 ? -23.894 -4.409 -12.650 1.00 92.94 538 ILE A N 1
ATOM 4194 C CA . ILE A 1 538 ? -22.502 -4.845 -12.806 1.00 92.94 538 ILE A CA 1
ATOM 4195 C C . ILE A 1 538 ? -22.510 -6.203 -13.508 1.00 92.94 538 ILE A C 1
ATOM 4197 O O . ILE A 1 538 ? -23.380 -7.037 -13.241 1.00 92.94 538 ILE A O 1
ATOM 4201 N N . SER A 1 539 ? -21.547 -6.447 -14.390 1.00 89.62 539 SER A N 1
ATOM 4202 C CA . SER A 1 539 ? -21.361 -7.750 -15.023 1.00 89.62 539 SER A CA 1
ATOM 4203 C C . SER A 1 539 ? -20.939 -8.835 -14.014 1.00 89.62 539 SER A C 1
ATOM 4205 O O . SER A 1 539 ? -20.373 -8.573 -12.954 1.00 89.62 539 SER A O 1
ATOM 4207 N N . GLY A 1 540 ? -21.215 -10.104 -14.338 1.00 87.00 540 GLY A N 1
ATOM 4208 C CA . GLY A 1 540 ? -20.840 -11.261 -13.503 1.00 87.00 540 GLY A CA 1
ATOM 4209 C C . GLY A 1 540 ? -19.351 -11.635 -13.553 1.00 87.00 540 GLY A C 1
ATOM 4210 O O . GLY A 1 540 ? -18.973 -12.707 -13.085 1.00 87.00 540 GLY A O 1
ATOM 4211 N N . THR A 1 541 ? -18.536 -10.769 -14.149 1.00 88.06 541 THR A N 1
ATOM 4212 C CA . THR A 1 541 ? -17.110 -10.901 -14.461 1.00 88.06 541 THR A CA 1
ATOM 4213 C C . THR A 1 541 ? -16.428 -9.599 -14.067 1.00 88.06 541 THR A C 1
ATOM 4215 O O . THR A 1 541 ? -17.022 -8.542 -14.245 1.00 88.06 541 THR A O 1
ATOM 4218 N N . TYR A 1 542 ? -15.201 -9.623 -13.550 1.00 90.25 542 TYR A N 1
ATOM 4219 C CA . TYR A 1 542 ? -14.563 -8.365 -13.159 1.00 90.25 542 TYR A CA 1
ATOM 4220 C C . TYR A 1 542 ? -14.217 -7.488 -14.372 1.00 90.25 542 TYR A C 1
ATOM 4222 O O . TYR A 1 542 ? -13.554 -7.938 -15.304 1.00 90.25 542 TYR A O 1
ATOM 4230 N N . ASN A 1 543 ? -14.617 -6.218 -14.303 1.00 86.25 543 ASN A N 1
ATOM 4231 C CA . ASN A 1 543 ? -14.256 -5.169 -15.248 1.00 86.25 543 ASN A CA 1
ATOM 4232 C C . ASN A 1 543 ? -13.860 -3.901 -14.473 1.00 86.25 543 ASN A C 1
ATOM 4234 O O . ASN A 1 543 ? -14.677 -3.340 -13.736 1.00 86.25 543 ASN A O 1
ATOM 4238 N N . ARG A 1 544 ? -12.627 -3.413 -14.672 1.00 83.31 544 ARG A N 1
ATOM 4239 C CA . ARG A 1 544 ? -12.112 -2.192 -14.021 1.00 83.31 544 ARG A CA 1
ATOM 4240 C C . ARG A 1 544 ? -12.945 -0.941 -14.312 1.00 83.31 544 ARG A C 1
ATOM 4242 O O . ARG A 1 544 ? -12.966 -0.025 -13.498 1.00 83.31 544 ARG A O 1
ATOM 4249 N N . ASN A 1 545 ? -13.594 -0.895 -15.478 1.00 85.06 545 ASN A N 1
ATOM 4250 C CA . ASN A 1 545 ? -14.380 0.254 -15.926 1.00 85.06 545 ASN A CA 1
ATOM 4251 C C . ASN A 1 545 ? -15.774 0.273 -15.276 1.00 85.06 545 ASN A C 1
ATOM 4253 O O . ASN A 1 545 ? -16.429 1.311 -15.289 1.00 85.06 545 ASN A O 1
ATOM 4257 N N . GLU A 1 546 ? -16.198 -0.848 -14.677 1.00 90.19 546 GLU A N 1
ATOM 4258 C CA . GLU A 1 546 ? -17.439 -0.984 -13.908 1.00 90.19 546 GLU A CA 1
ATOM 4259 C C . GLU A 1 546 ? -17.192 -0.944 -12.391 1.00 90.19 546 GLU A C 1
ATOM 4261 O O . GLU A 1 546 ? -17.997 -0.351 -11.676 1.00 90.19 546 GLU A O 1
ATOM 4266 N N . THR A 1 547 ? -16.117 -1.574 -11.890 1.00 91.50 547 THR A N 1
ATOM 4267 C CA . THR A 1 547 ? -15.864 -1.796 -10.451 1.00 91.50 547 THR A CA 1
ATOM 4268 C C . THR A 1 547 ? -14.456 -1.390 -10.003 1.00 91.50 547 THR A C 1
ATOM 4270 O O . THR A 1 547 ? -13.457 -1.916 -10.499 1.00 91.50 547 THR A O 1
ATOM 4273 N N . VAL A 1 548 ? -14.384 -0.571 -8.947 1.00 91.06 548 VAL A N 1
ATOM 4274 C CA . VAL A 1 548 ? -13.152 -0.263 -8.189 1.00 91.06 548 VAL A CA 1
ATOM 4275 C C . VAL A 1 548 ? -13.344 -0.558 -6.697 1.00 91.06 548 VAL A C 1
ATOM 4277 O O . VAL A 1 548 ? -14.421 -0.341 -6.138 1.00 91.06 548 VAL A O 1
ATOM 4280 N N . VAL A 1 549 ? -12.290 -1.047 -6.035 1.00 94.88 549 VAL A N 1
ATOM 4281 C CA . VAL A 1 549 ? -12.311 -1.418 -4.610 1.00 94.88 549 VAL A CA 1
ATOM 4282 C C . VAL A 1 549 ? -11.139 -0.779 -3.876 1.00 94.88 549 VAL A C 1
ATOM 4284 O O . VAL A 1 549 ? -9.984 -1.030 -4.208 1.00 94.88 549 VAL A O 1
ATOM 4287 N N . ARG A 1 550 ? -11.429 0.013 -2.845 1.00 94.19 550 ARG A N 1
ATOM 4288 C CA . ARG A 1 550 ? -10.447 0.625 -1.944 1.00 94.19 550 ARG A CA 1
ATOM 4289 C C . ARG A 1 550 ? -10.460 -0.075 -0.586 1.00 94.19 550 ARG A C 1
ATOM 4291 O O . ARG A 1 550 ? -11.520 -0.469 -0.108 1.00 94.19 550 ARG A O 1
ATOM 4298 N N . SER A 1 551 ? -9.316 -0.167 0.083 1.00 94.31 551 SER A N 1
ATOM 4299 C CA . SER A 1 551 ? -9.201 -0.577 1.488 1.00 94.31 551 SER A CA 1
ATOM 4300 C C . SER A 1 551 ? -8.417 0.463 2.292 1.00 94.31 551 SER A C 1
ATOM 4302 O O . SER A 1 551 ? -7.553 1.140 1.736 1.00 94.31 551 SER A O 1
ATOM 4304 N N . SER A 1 552 ? -8.662 0.566 3.604 1.00 90.06 552 SER A N 1
ATOM 4305 C CA . SER A 1 552 ? -7.615 1.059 4.510 1.00 90.06 552 SER A CA 1
ATOM 4306 C C . SER A 1 552 ? -6.455 0.060 4.542 1.00 90.06 552 SER A C 1
ATOM 4308 O O . SER A 1 552 ? -6.655 -1.150 4.374 1.00 90.06 552 SER A O 1
ATOM 4310 N N . ASP A 1 553 ? -5.242 0.559 4.761 1.00 89.25 553 ASP A N 1
ATOM 4311 C CA . ASP A 1 553 ? -3.997 -0.211 4.669 1.00 89.25 553 ASP A CA 1
ATOM 4312 C C . ASP A 1 553 ? -3.712 -1.074 5.920 1.00 89.25 553 ASP A C 1
ATOM 4314 O O . ASP A 1 553 ? -2.645 -1.046 6.533 1.00 89.25 553 ASP A O 1
ATOM 4318 N N . TYR A 1 554 ? -4.713 -1.847 6.346 1.00 87.81 554 TYR A N 1
ATOM 4319 C CA . TYR A 1 554 ? -4.614 -2.824 7.430 1.00 87.81 554 TYR A CA 1
ATOM 4320 C C . TYR A 1 554 ? -4.801 -4.242 6.876 1.00 87.81 554 TYR A C 1
ATOM 4322 O O . TYR A 1 554 ? -5.778 -4.467 6.154 1.00 87.81 554 TYR A O 1
ATOM 4330 N N . PRO A 1 555 ? -3.970 -5.232 7.271 1.00 87.88 555 PRO A N 1
ATOM 4331 C CA . PRO A 1 555 ? -4.057 -6.600 6.758 1.00 87.88 555 PRO A CA 1
ATOM 4332 C C . PRO A 1 555 ? -5.467 -7.193 6.785 1.00 87.88 555 PRO A C 1
ATOM 4334 O O . PRO A 1 555 ? -5.945 -7.689 5.767 1.00 87.88 555 PRO A O 1
ATOM 4337 N N . ARG A 1 556 ? -6.183 -7.033 7.904 1.00 93.44 556 ARG A N 1
ATOM 4338 C CA . ARG A 1 556 ? -7.573 -7.485 8.053 1.00 93.44 556 ARG A CA 1
ATOM 4339 C C . ARG A 1 556 ? -8.572 -6.830 7.093 1.00 93.44 556 ARG A C 1
ATOM 4341 O O . ARG A 1 556 ? -9.523 -7.493 6.693 1.00 93.44 556 ARG A O 1
ATOM 4348 N N . CYS A 1 557 ? -8.376 -5.571 6.699 1.00 94.94 557 CYS A N 1
ATOM 4349 C CA . CYS A 1 557 ? -9.272 -4.861 5.778 1.00 94.94 557 CYS A CA 1
ATOM 4350 C C . CYS A 1 557 ? -9.044 -5.309 4.330 1.00 94.94 557 CYS A C 1
ATOM 4352 O O . CYS A 1 557 ? -10.012 -5.550 3.605 1.00 94.94 557 CYS A O 1
ATOM 4354 N N . ILE A 1 558 ? -7.780 -5.518 3.944 1.00 95.25 558 ILE A N 1
ATOM 4355 C CA . ILE A 1 558 ? -7.402 -6.032 2.621 1.00 95.25 558 ILE A CA 1
ATOM 4356 C C . ILE A 1 558 ? -7.849 -7.497 2.482 1.00 95.25 558 ILE A C 1
ATOM 4358 O O . ILE A 1 558 ? -8.506 -7.853 1.506 1.00 95.25 558 ILE A O 1
ATOM 4362 N N . GLN A 1 559 ? -7.601 -8.338 3.495 1.00 95.44 559 GLN A N 1
ATOM 4363 C CA . GLN A 1 559 ? -8.086 -9.725 3.529 1.00 95.44 559 GLN A CA 1
ATOM 4364 C C . GLN A 1 559 ? -9.621 -9.814 3.516 1.00 95.44 559 GLN A C 1
ATOM 4366 O O . GLN A 1 559 ? -10.179 -10.691 2.854 1.00 95.44 559 GLN A O 1
ATOM 4371 N N . SER A 1 560 ? -10.314 -8.892 4.197 1.00 97.81 560 SER A N 1
ATOM 4372 C CA . SER A 1 560 ? -11.780 -8.783 4.154 1.00 97.81 560 SER A CA 1
ATOM 4373 C C . SER A 1 560 ? -12.275 -8.439 2.751 1.00 97.81 560 SER A C 1
ATOM 4375 O O . SER A 1 560 ? -13.208 -9.070 2.258 1.00 97.81 560 SER A O 1
ATOM 4377 N N . ALA A 1 561 ? -11.618 -7.496 2.069 1.00 97.19 561 ALA A N 1
ATOM 4378 C CA . ALA A 1 561 ? -11.954 -7.137 0.697 1.00 97.19 561 ALA A CA 1
ATOM 4379 C C . ALA A 1 561 ? -11.694 -8.291 -0.286 1.00 97.19 561 ALA A C 1
ATOM 4381 O O . ALA A 1 561 ? -12.576 -8.609 -1.079 1.00 97.19 561 ALA A O 1
ATOM 4382 N N . LEU A 1 562 ? -10.555 -8.986 -0.182 1.00 96.69 562 LEU A N 1
ATOM 4383 C CA . LEU A 1 562 ? -10.266 -10.185 -0.981 1.00 96.69 562 LEU A CA 1
ATOM 4384 C C . LEU A 1 562 ? -11.319 -11.281 -0.771 1.00 96.69 562 LEU A C 1
ATOM 4386 O O . LEU A 1 562 ? -11.796 -11.872 -1.738 1.00 96.69 562 LEU A O 1
ATOM 4390 N N . SER A 1 563 ? -11.708 -11.530 0.483 1.00 97.19 563 SER A N 1
ATOM 4391 C CA . SER A 1 563 ? -12.727 -12.529 0.827 1.00 97.19 563 SER A CA 1
ATOM 4392 C C . SER A 1 563 ? -14.106 -12.148 0.277 1.00 97.19 563 SER A C 1
ATOM 4394 O O . SER A 1 563 ? -14.820 -13.003 -0.241 1.00 97.19 563 SER A O 1
ATOM 4396 N N . ASN A 1 564 ? -14.462 -10.859 0.333 1.00 97.56 564 ASN A N 1
ATOM 4397 C CA . ASN A 1 564 ? -15.694 -10.327 -0.247 1.00 97.56 564 ASN A CA 1
ATOM 4398 C C . ASN A 1 564 ? -15.714 -10.533 -1.765 1.00 97.56 564 ASN A C 1
ATOM 4400 O O . ASN A 1 564 ? -16.645 -11.133 -2.295 1.00 97.56 564 ASN A O 1
ATOM 4404 N N . LEU A 1 565 ? -14.647 -10.138 -2.459 1.00 96.12 565 LEU A N 1
ATOM 4405 C CA . LEU A 1 565 ? -14.560 -10.236 -3.916 1.00 96.12 565 LEU A CA 1
ATOM 4406 C C . LEU A 1 565 ? -14.527 -11.685 -4.416 1.00 96.12 565 LEU A C 1
ATOM 4408 O O . LEU A 1 565 ? -15.120 -11.966 -5.457 1.00 96.12 565 LEU A O 1
ATOM 4412 N N . ALA A 1 566 ? -13.941 -12.611 -3.649 1.00 94.31 566 ALA A N 1
ATOM 4413 C CA . ALA A 1 566 ? -14.034 -14.046 -3.915 1.00 94.31 566 ALA A CA 1
ATOM 4414 C C . ALA A 1 566 ? -15.487 -14.561 -3.869 1.00 94.31 566 ALA A C 1
ATOM 4416 O O . ALA A 1 566 ? -15.857 -15.391 -4.693 1.00 94.31 566 ALA A O 1
ATOM 4417 N N . GLY A 1 567 ? -16.325 -14.050 -2.958 1.00 94.06 567 GLY A N 1
ATOM 4418 C CA . GLY A 1 567 ? -17.758 -14.371 -2.906 1.00 94.06 567 GLY A CA 1
ATOM 4419 C C . GLY A 1 567 ? -18.601 -13.615 -3.940 1.00 94.06 567 GLY A C 1
ATOM 4420 O O . GLY A 1 567 ? -19.576 -14.152 -4.462 1.00 94.06 567 GLY A O 1
ATOM 4421 N N . PHE A 1 568 ? -18.216 -12.380 -4.266 1.00 95.06 568 PHE A N 1
ATOM 4422 C CA . PHE A 1 568 ? -18.892 -11.518 -5.236 1.00 95.06 568 PHE A CA 1
ATOM 4423 C C . PHE A 1 568 ? -18.747 -12.068 -6.663 1.00 95.06 568 PHE A C 1
ATOM 4425 O O . PHE A 1 568 ? -19.739 -12.295 -7.356 1.00 95.06 568 PHE A O 1
ATOM 4432 N N . TYR A 1 569 ? -17.511 -12.357 -7.077 1.00 93.06 569 TYR A N 1
ATOM 4433 C CA . TYR A 1 569 ? -17.164 -12.888 -8.400 1.00 93.06 569 TYR A CA 1
ATOM 4434 C C . TYR A 1 569 ? -17.002 -14.421 -8.418 1.00 93.06 569 TYR A C 1
ATOM 4436 O O . TYR A 1 569 ? -16.424 -14.969 -9.356 1.00 93.06 569 TYR A O 1
ATOM 4444 N N . ALA A 1 570 ? -17.552 -15.130 -7.423 1.00 87.25 570 ALA A N 1
ATOM 4445 C CA . ALA A 1 570 ? -17.604 -16.594 -7.399 1.00 87.25 570 ALA A CA 1
ATOM 4446 C C . ALA A 1 570 ? -18.202 -17.154 -8.706 1.00 87.25 570 ALA A C 1
ATOM 4448 O O . ALA A 1 570 ? -19.211 -16.641 -9.204 1.00 87.25 570 ALA A O 1
ATOM 4449 N N . GLY A 1 571 ? -17.584 -18.188 -9.284 1.00 77.50 571 GLY A N 1
ATOM 4450 C CA . GLY A 1 571 ? -18.040 -18.764 -10.555 1.00 77.50 571 GLY A CA 1
ATOM 4451 C C . GLY A 1 571 ? -17.772 -17.888 -11.785 1.00 77.50 571 GLY A C 1
ATOM 4452 O O . GLY A 1 571 ? -18.344 -18.149 -12.844 1.00 77.50 571 GLY A O 1
ATOM 4453 N N . SER A 1 572 ? -16.944 -16.841 -11.677 1.00 81.38 572 SER A N 1
ATOM 4454 C CA . SER A 1 572 ? -16.534 -16.051 -12.841 1.00 81.38 572 SER A CA 1
ATOM 4455 C C . SER A 1 572 ? -15.588 -16.867 -13.738 1.00 81.38 572 SER A C 1
ATOM 4457 O O . SER A 1 572 ? -14.558 -17.348 -13.254 1.00 81.38 572 SER A O 1
ATOM 4459 N N . PRO A 1 573 ? -15.849 -16.985 -15.055 1.00 78.38 573 PRO A N 1
ATOM 4460 C CA . PRO A 1 573 ? -14.987 -17.718 -15.991 1.00 78.38 573 PRO A CA 1
ATOM 4461 C C . PRO A 1 573 ? -13.649 -17.015 -16.295 1.00 78.38 573 PRO A C 1
ATOM 4463 O O . PRO A 1 573 ? -12.857 -17.525 -17.081 1.00 78.38 573 PRO A O 1
ATOM 4466 N N . THR A 1 574 ? -13.379 -15.852 -15.697 1.00 81.31 574 THR A N 1
ATOM 4467 C CA . THR A 1 574 ? -12.178 -15.018 -15.907 1.00 81.31 574 THR A CA 1
ATOM 4468 C C . THR A 1 574 ? -10.914 -15.562 -15.225 1.00 81.31 574 THR A C 1
ATOM 4470 O O . THR A 1 574 ? -10.089 -14.786 -14.751 1.00 81.31 574 THR A O 1
ATOM 4473 N N . HIS A 1 575 ? -10.748 -16.885 -15.149 1.00 82.62 575 HIS A N 1
ATOM 4474 C CA . HIS A 1 575 ? -9.650 -17.530 -14.427 1.00 82.62 575 HIS A CA 1
ATOM 4475 C C . HIS A 1 575 ? -8.925 -18.604 -15.269 1.00 82.62 575 HIS A C 1
ATOM 4477 O O . HIS A 1 575 ? -9.489 -19.125 -16.236 1.00 82.62 575 HIS A O 1
ATOM 4483 N N . PRO A 1 576 ? -7.667 -18.957 -14.940 1.00 82.75 576 PRO A N 1
ATOM 4484 C CA . PRO A 1 576 ? -6.935 -20.042 -15.594 1.00 82.75 576 PRO A CA 1
ATOM 4485 C C . PRO A 1 576 ? -7.600 -21.411 -15.379 1.00 82.75 576 PRO A C 1
ATOM 4487 O O . PRO A 1 576 ? -7.655 -21.916 -14.262 1.00 82.75 576 PRO A O 1
ATOM 4490 N N . THR A 1 577 ? -8.063 -22.041 -16.459 1.00 83.50 577 THR A N 1
ATOM 4491 C CA . THR A 1 577 ? -8.742 -23.355 -16.433 1.00 83.50 577 THR A CA 1
ATOM 4492 C C . THR A 1 577 ? -7.843 -24.528 -16.849 1.00 83.50 577 THR A C 1
ATOM 4494 O O . THR A 1 577 ? -8.279 -25.677 -16.855 1.00 83.50 577 THR A O 1
ATOM 4497 N N . ASP A 1 578 ? -6.580 -24.260 -17.192 1.00 83.75 578 ASP A N 1
ATOM 4498 C CA . ASP A 1 578 ? -5.621 -25.210 -17.772 1.00 83.75 578 ASP A CA 1
ATOM 4499 C C . ASP A 1 578 ? -4.370 -25.414 -16.882 1.00 83.75 578 ASP A C 1
ATOM 4501 O O . ASP A 1 578 ? -3.250 -25.599 -17.372 1.00 83.75 578 ASP A O 1
ATOM 4505 N N . ILE A 1 579 ? -4.539 -25.325 -15.559 1.00 81.38 579 ILE A N 1
ATOM 4506 C CA . ILE A 1 579 ? -3.463 -25.440 -14.564 1.00 81.38 579 ILE A CA 1
ATOM 4507 C C . ILE A 1 579 ? -3.926 -26.169 -13.294 1.00 81.38 579 ILE A C 1
ATOM 4509 O O . ILE A 1 579 ? -4.926 -25.813 -12.673 1.00 81.38 579 ILE A O 1
ATOM 4513 N N . ASP A 1 580 ? -3.153 -27.174 -12.878 1.00 77.69 580 ASP A N 1
ATOM 4514 C CA . ASP A 1 580 ? -3.427 -27.953 -11.672 1.00 77.69 580 ASP A CA 1
ATOM 4515 C C . ASP A 1 580 ? -3.251 -27.119 -10.390 1.00 77.69 580 ASP A C 1
ATOM 4517 O O . ASP A 1 580 ? -2.238 -26.436 -10.199 1.00 77.69 580 ASP A O 1
ATOM 4521 N N . ASN A 1 581 ? -4.173 -27.300 -9.440 1.00 82.19 581 ASN A N 1
ATOM 4522 C CA . ASN A 1 581 ? -4.192 -26.666 -8.112 1.00 82.19 581 ASN A CA 1
ATOM 4523 C C . ASN A 1 581 ? -4.415 -25.137 -8.109 1.00 82.19 581 ASN A C 1
ATOM 4525 O O . ASN A 1 581 ? -4.155 -24.501 -7.089 1.00 82.19 581 ASN A O 1
ATOM 4529 N N . TRP A 1 582 ? -4.894 -24.535 -9.205 1.00 86.38 582 TRP A N 1
ATOM 4530 C CA . TRP A 1 582 ? -5.432 -23.168 -9.150 1.00 86.38 582 TRP A CA 1
ATOM 4531 C C . TRP A 1 582 ? -6.700 -23.124 -8.262 1.00 86.38 582 TRP A C 1
ATOM 4533 O O . TRP A 1 582 ? -7.499 -24.065 -8.329 1.00 86.38 582 TRP A O 1
ATOM 4543 N N . PRO A 1 583 ? -6.918 -22.070 -7.446 1.00 87.31 583 PRO A N 1
ATOM 4544 C CA . PRO A 1 583 ? -8.100 -21.962 -6.588 1.00 87.31 583 PRO A CA 1
ATOM 4545 C C . PRO A 1 583 ? -9.414 -22.012 -7.380 1.00 87.31 583 PRO A C 1
ATOM 4547 O O . PRO A 1 583 ? -9.631 -21.222 -8.298 1.00 87.31 583 PRO A O 1
ATOM 4550 N N . THR A 1 584 ? -10.293 -22.951 -7.030 1.00 83.69 584 THR A N 1
ATOM 4551 C CA . THR A 1 584 ? -11.494 -23.269 -7.821 1.00 83.69 584 THR A CA 1
ATOM 4552 C C . THR A 1 584 ? -12.401 -22.054 -8.033 1.00 83.69 584 THR A C 1
ATOM 4554 O O . THR A 1 584 ? -12.754 -21.374 -7.073 1.00 83.69 584 THR A O 1
ATOM 4557 N N . ASP A 1 585 ? -12.773 -21.805 -9.296 1.00 80.38 585 ASP A N 1
ATOM 4558 C CA . ASP A 1 585 ? -13.728 -20.775 -9.734 1.00 80.38 585 ASP A CA 1
ATOM 4559 C C . ASP A 1 585 ? -13.440 -19.335 -9.247 1.00 80.38 585 ASP A C 1
ATOM 4561 O O . ASP A 1 585 ? -14.343 -18.497 -9.141 1.00 80.38 585 ASP A O 1
ATOM 4565 N N . TRP A 1 586 ? -12.163 -19.034 -8.980 1.00 89.31 586 TRP A N 1
ATOM 4566 C CA . TRP A 1 586 ? -11.695 -17.773 -8.402 1.00 89.31 586 TRP A CA 1
ATOM 4567 C C . TRP A 1 586 ? -10.801 -16.966 -9.350 1.00 89.31 586 TRP A C 1
ATOM 4569 O O . TRP A 1 586 ? -9.920 -17.508 -10.018 1.00 89.31 586 TRP A O 1
ATOM 4579 N N . THR A 1 587 ? -11.004 -15.644 -9.358 1.00 88.25 587 THR A N 1
ATOM 4580 C CA . THR A 1 587 ? -10.222 -14.654 -10.120 1.00 88.25 587 THR A CA 1
ATOM 4581 C C . THR A 1 587 ? -9.558 -13.654 -9.159 1.00 88.25 587 THR A C 1
ATOM 4583 O O . THR A 1 587 ? -10.243 -13.159 -8.261 1.00 88.25 587 THR A O 1
ATOM 4586 N N . PRO A 1 588 ? -8.272 -13.286 -9.335 1.00 87.88 588 PRO A N 1
ATOM 4587 C CA . PRO A 1 588 ? -7.654 -12.194 -8.587 1.00 87.88 588 PRO A CA 1
ATOM 4588 C C . PRO A 1 588 ? -8.254 -10.841 -9.000 1.00 87.88 588 PRO A C 1
ATOM 4590 O O . PRO A 1 588 ? -8.180 -10.442 -10.164 1.00 87.88 588 PRO A O 1
ATOM 4593 N N . ILE A 1 589 ? -8.820 -10.120 -8.032 1.00 91.25 589 ILE A N 1
ATOM 4594 C CA . ILE A 1 589 ? -9.389 -8.777 -8.213 1.00 91.25 589 ILE A CA 1
ATOM 4595 C C . ILE A 1 589 ? -8.469 -7.755 -7.518 1.00 91.25 589 ILE A C 1
ATOM 4597 O O . ILE A 1 589 ? -8.061 -8.016 -6.381 1.00 91.25 589 ILE A O 1
ATOM 4601 N N . PRO A 1 590 ? -8.111 -6.622 -8.153 1.00 89.62 590 PRO A N 1
ATOM 4602 C CA . PRO A 1 590 ? -7.273 -5.601 -7.528 1.00 89.62 590 PRO A CA 1
ATOM 4603 C C . PRO A 1 590 ? -8.004 -4.889 -6.379 1.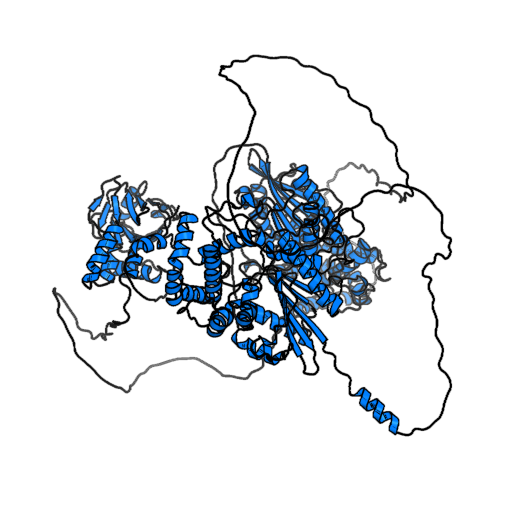00 89.62 590 PRO A C 1
ATOM 4605 O O . PRO A 1 590 ? -9.216 -4.670 -6.424 1.00 89.62 590 PRO A O 1
ATOM 4608 N N . ILE A 1 591 ? -7.243 -4.502 -5.354 1.00 93.31 591 ILE A N 1
ATOM 4609 C CA . ILE A 1 591 ? -7.694 -3.672 -4.231 1.00 93.31 591 ILE A CA 1
ATOM 4610 C C . ILE A 1 591 ? -6.666 -2.559 -4.056 1.00 93.31 591 ILE A C 1
ATOM 4612 O O . ILE A 1 591 ? -5.477 -2.832 -3.909 1.00 93.31 591 ILE A O 1
ATOM 4616 N N . HIS A 1 592 ? -7.140 -1.321 -4.061 1.00 91.44 592 HIS A N 1
ATOM 4617 C CA . HIS A 1 592 ? -6.323 -0.119 -3.960 1.00 91.44 592 HIS A CA 1
ATOM 4618 C C . HIS A 1 592 ? -6.200 0.322 -2.493 1.00 91.44 592 HIS A C 1
ATOM 4620 O O . HIS A 1 592 ? -7.176 0.263 -1.737 1.00 91.44 592 HIS A O 1
ATOM 4626 N N . THR A 1 593 ? -5.026 0.797 -2.083 1.00 89.12 593 THR A N 1
ATOM 4627 C CA . THR A 1 593 ? -4.764 1.315 -0.727 1.00 89.12 593 THR A CA 1
ATOM 4628 C C . THR A 1 593 ? -4.160 2.716 -0.776 1.00 89.12 593 THR A C 1
ATOM 4630 O O . THR A 1 593 ? -3.771 3.215 -1.827 1.00 89.12 593 THR A O 1
ATOM 4633 N N . VAL A 1 594 ? -4.095 3.365 0.383 1.00 76.94 594 VAL A N 1
ATOM 4634 C CA . VAL A 1 594 ? -3.324 4.591 0.626 1.00 76.94 594 VAL A CA 1
ATOM 4635 C C . VAL A 1 594 ? -2.590 4.378 1.955 1.00 76.94 594 VAL A C 1
ATOM 4637 O O . VAL A 1 594 ? -3.208 3.791 2.849 1.00 76.94 594 VAL A O 1
ATOM 4640 N N . PRO A 1 595 ? -1.325 4.818 2.116 1.00 72.94 595 PRO A N 1
ATOM 4641 C CA . PRO A 1 595 ? -0.597 4.699 3.378 1.00 72.94 595 PRO A CA 1
ATOM 4642 C C . PRO A 1 595 ? -1.421 5.153 4.587 1.00 72.94 595 PRO A C 1
ATOM 4644 O O . PRO A 1 595 ? -2.129 6.159 4.527 1.00 72.94 595 PRO A O 1
ATOM 4647 N N . GLN A 1 596 ? -1.326 4.411 5.694 1.00 69.88 596 GLN A N 1
ATOM 4648 C CA . GLN A 1 596 ? -2.142 4.628 6.900 1.00 69.88 596 GLN A CA 1
ATOM 4649 C C . GLN A 1 596 ? -2.095 6.084 7.399 1.00 69.88 596 GLN A C 1
ATOM 4651 O O . GLN A 1 596 ? -3.107 6.648 7.790 1.00 69.88 596 GLN A O 1
ATOM 4656 N N . ASP A 1 597 ? -0.918 6.711 7.376 1.00 63.03 597 ASP A N 1
ATOM 4657 C CA . ASP A 1 597 ? -0.685 8.090 7.813 1.00 63.03 597 ASP A CA 1
ATOM 4658 C C . ASP A 1 597 ? -1.187 9.177 6.842 1.00 63.03 597 ASP A C 1
ATOM 4660 O O . ASP A 1 597 ? -1.236 10.356 7.206 1.00 63.03 597 ASP A O 1
ATOM 4664 N N . GLU A 1 598 ? -1.657 8.776 5.660 1.00 67.81 598 GLU A N 1
ATOM 4665 C CA . GLU A 1 598 ? -2.272 9.642 4.651 1.00 67.81 598 GLU A CA 1
ATOM 4666 C C . GLU A 1 598 ? -3.761 9.343 4.399 1.00 67.81 598 GLU A C 1
ATOM 4668 O O . GLU A 1 598 ? -4.460 10.167 3.796 1.00 67.81 598 GLU A O 1
ATOM 4673 N N . ASP A 1 599 ? -4.284 8.201 4.860 1.00 74.19 599 ASP A N 1
ATOM 4674 C CA . ASP A 1 599 ? -5.679 7.826 4.633 1.00 74.19 599 ASP A CA 1
ATOM 4675 C C . ASP A 1 599 ? -6.654 8.700 5.451 1.00 74.19 599 ASP A C 1
ATOM 4677 O O . ASP A 1 599 ? -6.675 8.711 6.680 1.00 74.19 599 ASP A O 1
ATOM 4681 N N . ARG A 1 600 ? -7.496 9.444 4.724 1.00 73.12 600 ARG A N 1
ATOM 4682 C CA . ARG A 1 600 ? -8.570 10.310 5.245 1.00 73.12 600 ARG A CA 1
ATOM 4683 C C . ARG A 1 600 ? -9.977 9.807 4.883 1.00 73.12 600 ARG A C 1
ATOM 4685 O O . ARG A 1 600 ? -10.944 10.540 5.074 1.00 73.12 600 ARG A O 1
ATOM 4692 N N . ILE A 1 601 ? -10.086 8.631 4.260 1.00 76.62 601 ILE A N 1
ATOM 4693 C CA . ILE A 1 601 ? -11.297 8.137 3.584 1.00 76.62 601 ILE A CA 1
ATOM 4694 C C . ILE A 1 601 ? -11.772 6.811 4.189 1.00 76.62 601 ILE A C 1
ATOM 4696 O O . ILE A 1 601 ? -12.943 6.712 4.554 1.00 76.62 601 ILE A O 1
ATOM 4700 N N . CYS A 1 602 ? -10.889 5.815 4.341 1.00 67.44 602 CYS A N 1
ATOM 4701 C CA . CYS A 1 602 ? -11.214 4.596 5.095 1.00 67.44 602 CYS A CA 1
ATOM 4702 C C . CYS A 1 602 ? -10.716 4.663 6.549 1.00 67.44 602 CYS A C 1
ATOM 4704 O O . CYS A 1 602 ? -11.372 4.099 7.427 1.00 67.44 602 CYS A O 1
ATOM 4706 N N . GLU A 1 603 ? -9.611 5.362 6.831 1.00 69.38 603 GLU A N 1
ATOM 4707 C CA . GLU A 1 603 ? -9.153 5.649 8.199 1.00 69.38 603 GLU A CA 1
ATOM 4708 C C . GLU A 1 603 ? -9.706 6.989 8.732 1.00 69.38 603 GLU A C 1
ATOM 4710 O O . GLU A 1 603 ? -9.959 7.942 7.996 1.00 69.38 603 GLU A O 1
ATOM 4715 N N . CYS A 1 604 ? -9.930 7.042 10.048 1.00 58.34 604 CYS A N 1
ATOM 4716 C CA . CYS A 1 604 ? -10.390 8.212 10.777 1.00 58.34 604 CYS A CA 1
ATOM 4717 C C . CYS A 1 604 ? -9.188 9.036 11.304 1.00 58.34 604 CYS A C 1
ATOM 4719 O O . CYS A 1 604 ? -8.397 8.480 12.066 1.00 58.34 604 CYS A O 1
ATOM 4721 N N . PRO A 1 605 ? -9.085 10.361 11.047 1.00 47.69 605 PRO A N 1
ATOM 4722 C CA . PRO A 1 605 ? -7.937 11.215 11.432 1.00 47.69 605 PRO A CA 1
ATOM 4723 C C . PRO A 1 605 ? -7.639 11.455 12.937 1.00 47.69 605 PRO A C 1
ATOM 4725 O O . PRO A 1 605 ? -7.127 12.515 13.290 1.00 47.69 605 PRO A O 1
ATOM 4728 N N . ILE A 1 606 ? -7.985 10.514 13.827 1.00 49.84 606 ILE A N 1
ATOM 4729 C CA . ILE A 1 606 ? -7.590 10.470 15.254 1.00 49.84 606 ILE A CA 1
ATOM 4730 C C . ILE A 1 606 ? -7.194 9.049 15.689 1.00 49.84 606 ILE A C 1
ATOM 4732 O O . ILE A 1 606 ? -6.313 8.900 16.529 1.00 49.84 606 ILE A O 1
ATOM 4736 N N . SER A 1 607 ? -7.815 7.989 15.143 1.00 44.38 607 SER A N 1
ATOM 4737 C CA . SER A 1 607 ? -7.518 6.605 15.567 1.00 44.38 607 SER A CA 1
ATOM 4738 C C . SER A 1 607 ? -6.068 6.202 15.289 1.00 44.38 607 SER A C 1
ATOM 4740 O O . SER A 1 607 ? -5.524 5.333 15.966 1.00 44.38 607 SER A O 1
ATOM 4742 N N . ASN A 1 608 ? -5.431 6.870 14.330 1.00 47.72 608 ASN A N 1
ATOM 4743 C CA . ASN A 1 608 ? -4.031 6.700 13.999 1.00 47.72 608 ASN A CA 1
ATOM 4744 C C . ASN A 1 608 ? -3.216 7.913 14.469 1.00 47.72 608 ASN A C 1
ATOM 4746 O O . ASN A 1 608 ? -3.299 8.996 13.890 1.00 47.72 608 ASN A O 1
ATOM 4750 N N . LYS A 1 609 ? -2.359 7.695 15.478 1.00 46.59 609 LYS A N 1
ATOM 4751 C CA . LYS A 1 609 ? -1.453 8.700 16.073 1.00 46.59 609 LYS A CA 1
ATOM 4752 C C . LYS A 1 609 ? -0.396 9.252 15.080 1.00 46.59 609 LYS A C 1
ATOM 4754 O O . LYS A 1 609 ? 0.387 10.118 15.461 1.00 46.59 609 LYS A O 1
ATOM 4759 N N . LYS A 1 610 ? -0.377 8.788 13.818 1.00 42.38 610 LYS A N 1
ATOM 4760 C CA . LYS A 1 610 ? 0.407 9.353 12.703 1.00 42.38 610 LYS A CA 1
ATOM 4761 C C . LYS A 1 610 ? -0.372 10.355 11.826 1.00 42.38 610 LYS A C 1
ATOM 4763 O O . LYS A 1 610 ? 0.244 11.277 11.295 1.00 42.38 610 LYS A O 1
ATOM 4768 N N . VAL A 1 611 ? -1.695 10.204 11.662 1.00 50.97 611 VAL A N 1
ATOM 4769 C CA . VAL A 1 611 ? -2.505 11.074 10.781 1.00 50.97 611 VAL A CA 1
ATOM 4770 C C . VAL A 1 611 ? -2.687 12.435 11.453 1.00 50.97 611 VAL A C 1
ATOM 4772 O O . VAL A 1 611 ? -3.564 12.633 12.291 1.00 50.97 611 VAL A O 1
ATOM 4775 N N . SER A 1 612 ? -1.841 13.402 11.098 1.00 57.88 612 SER A N 1
ATOM 4776 C CA . SER A 1 612 ? -1.844 14.716 11.747 1.00 57.88 612 SER A CA 1
ATOM 4777 C C . SER A 1 612 ? -3.082 15.545 11.376 1.00 57.88 612 SER A C 1
ATOM 4779 O O . SER A 1 612 ? -3.122 16.216 10.343 1.00 57.88 612 SER A O 1
ATOM 4781 N N . CYS A 1 613 ? -4.086 15.551 12.258 1.00 67.94 613 CYS A N 1
ATOM 4782 C CA . CYS A 1 613 ? -5.198 16.500 12.232 1.00 67.94 613 CYS A CA 1
ATOM 4783 C C . CYS A 1 613 ? -5.305 17.254 13.578 1.00 67.94 613 CYS A C 1
ATOM 4785 O O . CYS A 1 613 ? -6.115 16.892 14.433 1.00 67.94 613 CYS A O 1
ATOM 4787 N N . PRO A 1 614 ? -4.518 18.329 13.799 1.00 71.19 614 PRO A N 1
ATOM 4788 C CA . PRO A 1 614 ? -4.416 18.980 15.112 1.00 71.19 614 PRO A CA 1
ATOM 4789 C C . PRO A 1 614 ? -5.730 19.552 15.669 1.00 71.19 614 PRO A C 1
ATOM 4791 O O . PRO A 1 614 ? -5.888 19.654 16.881 1.00 71.19 614 PRO A O 1
ATOM 4794 N N . VAL A 1 615 ? -6.686 19.915 14.804 1.00 76.25 615 VAL A N 1
ATOM 4795 C CA . VAL A 1 615 ? -8.023 20.367 15.235 1.00 76.25 615 VAL A CA 1
ATOM 4796 C C . VAL A 1 615 ? -8.845 19.194 15.769 1.00 76.25 615 VAL A C 1
ATOM 4798 O O . VAL A 1 615 ? -9.462 19.313 16.822 1.00 76.25 615 VAL A O 1
ATOM 4801 N N . ALA A 1 616 ? -8.815 18.052 15.079 1.00 74.69 616 ALA A N 1
ATOM 4802 C CA . ALA A 1 616 ? -9.496 16.836 15.504 1.00 74.69 616 ALA A CA 1
ATOM 4803 C C . ALA A 1 616 ? -8.917 16.313 16.830 1.00 74.69 616 ALA A C 1
ATOM 4805 O O . ALA A 1 616 ? -9.665 16.084 17.778 1.00 74.69 616 ALA A O 1
ATOM 4806 N N . GLN A 1 617 ? -7.585 16.240 16.926 1.00 75.81 617 GLN A N 1
ATOM 4807 C CA . GLN A 1 617 ? -6.875 15.877 18.154 1.00 75.81 617 GLN A CA 1
ATOM 4808 C C . GLN A 1 617 ? -7.248 16.797 19.328 1.00 75.81 617 GLN A C 1
ATOM 4810 O O . GLN A 1 617 ? -7.597 16.311 20.400 1.00 75.81 617 GLN A O 1
ATOM 4815 N N . LYS A 1 618 ? -7.276 18.123 19.120 1.00 78.56 618 LYS A N 1
ATOM 4816 C CA . LYS A 1 618 ? -7.693 19.064 20.169 1.00 78.56 618 LYS A CA 1
ATOM 4817 C C . LYS A 1 618 ? -9.148 18.854 20.603 1.00 78.56 618 LYS A C 1
ATOM 4819 O O . LYS A 1 618 ? -9.431 18.930 21.790 1.00 78.56 618 LYS A O 1
ATOM 4824 N N . HIS A 1 619 ? -10.073 18.600 19.677 1.00 82.00 619 HIS A N 1
ATOM 4825 C CA . HIS A 1 619 ? -11.480 18.353 20.023 1.00 82.00 619 HIS A CA 1
ATOM 4826 C C . HIS A 1 619 ? -11.670 17.040 20.805 1.00 82.00 619 HIS A C 1
ATOM 4828 O O . HIS A 1 619 ? -12.493 16.982 21.717 1.00 82.00 619 HIS A O 1
ATOM 4834 N N . PHE A 1 620 ? -10.872 16.011 20.505 1.00 81.00 620 PHE A N 1
ATOM 4835 C CA . PHE A 1 620 ? -10.776 14.786 21.305 1.00 81.00 620 PHE A CA 1
ATOM 4836 C C . PHE A 1 620 ? -10.243 15.078 22.720 1.00 81.00 620 PHE A C 1
ATOM 4838 O O . PHE A 1 620 ? -10.872 14.682 23.700 1.00 81.00 620 PHE A O 1
ATOM 4845 N N . GLU A 1 621 ? -9.149 15.837 22.839 1.00 79.00 621 GLU A N 1
ATOM 4846 C CA . GLU A 1 621 ? -8.552 16.245 24.121 1.00 79.00 621 GLU A CA 1
ATOM 4847 C C . GLU A 1 621 ? -9.503 17.106 24.970 1.00 79.00 621 GLU A C 1
ATOM 4849 O O . GLU A 1 621 ? -9.712 16.805 26.147 1.00 79.00 621 GLU A O 1
ATOM 4854 N N . ASP A 1 622 ? -10.124 18.134 24.380 1.00 82.50 622 ASP A N 1
ATOM 4855 C CA . ASP A 1 622 ? -11.123 18.995 25.031 1.00 82.50 622 ASP A CA 1
ATOM 4856 C C . ASP A 1 622 ? -12.336 18.177 25.528 1.00 82.50 622 ASP A C 1
ATOM 4858 O O . ASP A 1 622 ? -12.957 18.555 26.524 1.00 82.50 622 ASP A O 1
ATOM 4862 N N . ARG A 1 623 ? -12.669 17.056 24.862 1.00 82.38 623 ARG A N 1
ATOM 4863 C CA . ARG A 1 623 ? -13.729 16.120 25.273 1.00 82.38 623 ARG A CA 1
ATOM 4864 C C . ARG A 1 623 ? -13.304 15.206 26.421 1.00 82.38 623 ARG A C 1
ATOM 4866 O O . ARG A 1 623 ? -13.993 15.189 27.436 1.00 82.38 623 ARG A O 1
ATOM 4873 N N . ILE A 1 624 ? -12.200 14.461 26.321 1.00 79.12 624 ILE A N 1
ATOM 4874 C CA . ILE A 1 624 ? -11.823 13.508 27.389 1.00 79.12 624 ILE A CA 1
ATOM 4875 C C . ILE A 1 624 ? -11.473 14.203 28.718 1.00 79.12 624 ILE A C 1
ATOM 4877 O O . ILE A 1 624 ? -11.677 13.627 29.782 1.00 79.12 624 ILE A O 1
ATOM 4881 N N . HIS A 1 625 ? -11.037 15.468 28.676 1.00 80.44 625 HIS A N 1
ATOM 4882 C CA . HIS A 1 625 ? -10.819 16.297 29.868 1.00 80.44 625 HIS A CA 1
ATOM 4883 C C . HIS A 1 625 ? -12.054 17.122 30.283 1.00 80.44 625 HIS A C 1
ATOM 4885 O O . HIS A 1 625 ? -11.997 17.883 31.255 1.00 80.44 625 HIS A O 1
ATOM 4891 N N . ALA A 1 626 ? -13.182 17.013 29.573 1.00 80.12 626 ALA A N 1
ATOM 4892 C CA . ALA A 1 626 ? -14.396 17.735 29.927 1.00 80.12 626 ALA A CA 1
ATOM 4893 C C . ALA A 1 626 ? -14.949 17.222 31.258 1.00 80.12 626 ALA A C 1
ATOM 4895 O O . ALA A 1 626 ? -15.141 16.022 31.459 1.00 80.12 626 ALA A O 1
ATOM 4896 N N . ARG A 1 627 ? -15.282 18.145 32.168 1.00 77.19 627 ARG A N 1
ATOM 4897 C CA . ARG A 1 627 ? -15.710 17.779 33.524 1.00 77.19 627 ARG A CA 1
ATOM 4898 C C . ARG A 1 627 ? -16.894 16.800 33.549 1.00 77.19 627 ARG A C 1
ATOM 4900 O O . ARG A 1 627 ? -16.924 15.947 34.421 1.00 77.19 627 ARG A O 1
ATOM 4907 N N . ASN A 1 628 ? -17.853 16.886 32.625 1.00 77.06 628 ASN A N 1
ATOM 4908 C CA . ASN A 1 628 ? -18.971 15.936 32.601 1.00 77.06 628 ASN A CA 1
ATOM 4909 C C . ASN A 1 628 ? -18.534 14.506 32.239 1.00 77.06 628 ASN A C 1
ATOM 4911 O O . ASN A 1 628 ? -19.128 13.567 32.755 1.00 77.06 628 ASN A O 1
ATOM 4915 N N . PHE A 1 629 ? -17.508 14.337 31.397 1.00 78.62 629 PHE A N 1
ATOM 4916 C CA . PHE A 1 629 ? -16.920 13.032 31.085 1.00 78.62 629 PHE A CA 1
ATOM 4917 C C . PHE A 1 629 ? -16.098 12.500 32.265 1.00 78.62 629 PHE A C 1
ATOM 4919 O O . PHE A 1 629 ? -16.284 11.356 32.661 1.00 78.62 629 PHE A O 1
ATOM 4926 N N . VAL A 1 630 ? -15.278 13.346 32.898 1.00 77.12 630 VAL A N 1
ATOM 4927 C CA . VAL A 1 630 ? -14.494 12.982 34.095 1.00 77.12 630 VAL A CA 1
ATOM 4928 C C . VAL A 1 630 ? -15.401 12.615 35.280 1.00 77.12 630 VAL A C 1
ATOM 4930 O O . VAL A 1 630 ? -15.218 11.559 35.883 1.00 77.12 630 VAL A O 1
ATOM 4933 N N . ASP A 1 631 ? -16.425 13.427 35.573 1.00 76.56 631 ASP A N 1
ATOM 4934 C CA . ASP A 1 631 ? -17.424 13.147 36.617 1.00 76.56 631 ASP A CA 1
ATOM 4935 C C . ASP A 1 631 ? -18.201 11.839 36.312 1.00 76.56 631 ASP A C 1
ATOM 4937 O O . ASP A 1 631 ? -18.604 11.143 37.241 1.00 76.56 631 ASP A O 1
ATOM 4941 N N . TRP A 1 632 ? -18.395 11.468 35.035 1.00 78.25 632 TRP A N 1
ATOM 4942 C CA . TRP A 1 632 ? -19.055 10.216 34.624 1.00 78.25 632 TRP A CA 1
ATOM 4943 C C . TRP A 1 632 ? -18.129 8.986 34.676 1.00 78.25 632 TRP A C 1
ATOM 4945 O O . TRP A 1 632 ? -18.553 7.945 35.178 1.00 78.25 632 TRP A O 1
ATOM 4955 N N . ILE A 1 633 ? -16.865 9.100 34.252 1.00 74.50 633 ILE A N 1
ATOM 4956 C CA . ILE A 1 633 ? -15.835 8.058 34.429 1.00 74.50 633 ILE A CA 1
ATOM 4957 C C . ILE A 1 633 ? -15.645 7.750 35.921 1.00 74.50 633 ILE A C 1
ATOM 4959 O O . ILE A 1 633 ? -15.581 6.585 36.307 1.00 74.50 633 ILE A O 1
ATOM 4963 N N . ALA A 1 634 ? -15.653 8.771 36.784 1.00 71.69 634 ALA A N 1
ATOM 4964 C CA . ALA A 1 634 ? -15.553 8.596 38.233 1.00 71.69 634 ALA A CA 1
ATOM 4965 C C . ALA A 1 634 ? -16.722 7.788 38.839 1.00 71.69 634 ALA A C 1
ATOM 4967 O O . ALA A 1 634 ? -16.532 7.102 39.843 1.00 71.69 634 ALA A O 1
ATOM 4968 N N . LEU A 1 635 ? -17.915 7.802 38.227 1.00 71.56 635 LEU A N 1
ATOM 4969 C CA . LEU A 1 635 ? -19.030 6.937 38.645 1.00 71.56 635 LEU A CA 1
ATOM 4970 C C . LEU A 1 635 ? -18.789 5.459 38.296 1.00 71.56 635 LEU A C 1
ATOM 4972 O O . LEU A 1 635 ? -19.324 4.588 38.981 1.00 71.56 635 LEU A O 1
ATOM 4976 N N . GLN A 1 636 ? -17.937 5.167 37.308 1.00 72.88 636 GLN A N 1
ATOM 4977 C CA . GLN A 1 636 ? -17.517 3.804 36.960 1.00 72.88 636 GLN A CA 1
ATOM 4978 C C . GLN A 1 636 ? -16.392 3.273 37.867 1.00 72.88 636 GLN A C 1
ATOM 4980 O O . GLN A 1 636 ? -15.887 2.179 37.632 1.00 72.88 636 GLN A O 1
ATOM 4985 N N . TRP A 1 637 ? -15.998 4.002 38.924 1.00 68.06 637 TRP A N 1
ATOM 4986 C CA . TRP A 1 637 ? -14.866 3.645 39.793 1.00 68.06 637 TRP A CA 1
ATOM 4987 C C . TRP A 1 637 ? -14.892 2.199 40.313 1.00 68.06 637 TRP A C 1
ATOM 4989 O O . TRP A 1 637 ? -13.835 1.582 40.365 1.00 68.06 637 TRP A O 1
ATOM 4999 N N . LYS A 1 638 ? -16.062 1.633 40.663 1.00 69.62 638 LYS A N 1
ATOM 5000 C CA . LYS A 1 638 ? -16.164 0.215 41.078 1.00 69.62 638 LYS A CA 1
ATOM 5001 C C . LYS A 1 638 ? -15.595 -0.700 39.984 1.00 69.62 638 LYS A C 1
ATOM 5003 O O . LYS A 1 638 ? -14.669 -1.458 40.239 1.00 69.62 638 LYS A O 1
ATOM 5008 N N . LEU A 1 639 ? -16.111 -0.550 38.766 1.00 71.62 639 LEU A N 1
ATOM 5009 C CA . LEU A 1 639 ? -15.720 -1.337 37.603 1.00 71.62 639 LEU A CA 1
ATOM 5010 C C . LEU A 1 639 ? -14.243 -1.130 37.243 1.00 71.62 639 LEU A C 1
ATOM 5012 O O . LEU A 1 639 ? -13.530 -2.089 36.972 1.00 71.62 639 LEU A O 1
ATOM 5016 N N . ILE A 1 640 ? -13.769 0.118 37.288 1.00 69.50 640 ILE A N 1
ATOM 5017 C CA . ILE A 1 640 ? -12.365 0.462 37.027 1.00 69.50 640 ILE A CA 1
ATOM 5018 C C . ILE A 1 640 ? -11.444 -0.171 38.082 1.00 69.50 640 ILE A C 1
ATOM 5020 O O . ILE A 1 640 ? -10.388 -0.690 37.730 1.00 69.50 640 ILE A O 1
ATOM 5024 N N . ALA A 1 641 ? -11.842 -0.180 39.356 1.00 69.12 641 ALA A N 1
ATOM 5025 C CA . ALA A 1 641 ? -11.081 -0.807 40.431 1.00 69.12 641 ALA A CA 1
ATOM 5026 C C . ALA A 1 641 ? -11.041 -2.339 40.300 1.00 69.12 641 ALA A C 1
ATOM 5028 O O . ALA A 1 641 ? -9.975 -2.921 40.493 1.00 69.12 641 ALA A O 1
ATOM 5029 N N . ASP A 1 642 ? -12.153 -2.977 39.919 1.00 71.25 642 ASP A N 1
ATOM 5030 C CA . ASP A 1 642 ? -12.208 -4.420 39.645 1.00 71.25 642 ASP A CA 1
ATOM 5031 C C . ASP A 1 642 ? -11.290 -4.779 38.449 1.00 71.25 642 ASP A C 1
ATOM 5033 O O . ASP A 1 642 ? -10.457 -5.684 38.549 1.00 71.25 642 ASP A O 1
ATOM 5037 N N . ILE A 1 643 ? -11.340 -3.996 37.361 1.00 72.00 643 ILE A N 1
ATOM 5038 C CA . ILE A 1 643 ? -10.442 -4.115 36.195 1.00 72.00 643 ILE A CA 1
ATOM 5039 C C . ILE A 1 643 ? -8.968 -3.940 36.585 1.00 72.00 643 ILE A C 1
ATOM 5041 O O . ILE A 1 643 ? -8.127 -4.729 36.162 1.00 72.00 643 ILE A O 1
ATOM 5045 N N . MET A 1 644 ? -8.625 -2.928 37.386 1.00 70.06 644 MET A N 1
ATOM 5046 C CA . MET A 1 644 ? -7.242 -2.687 37.823 1.00 70.06 644 MET A CA 1
ATOM 5047 C C . MET A 1 644 ? -6.715 -3.803 38.725 1.00 70.06 644 MET A C 1
ATOM 5049 O O . MET A 1 644 ? -5.584 -4.255 38.546 1.00 70.06 644 MET A O 1
ATOM 5053 N N . LEU A 1 645 ? -7.534 -4.262 39.677 1.00 75.62 645 LEU A N 1
ATOM 5054 C CA . LEU A 1 645 ? -7.175 -5.304 40.638 1.00 75.62 645 LEU A CA 1
ATOM 5055 C C . LEU A 1 645 ? -6.836 -6.630 39.950 1.00 75.62 645 LEU A C 1
ATOM 5057 O O . LEU A 1 645 ? -5.952 -7.354 40.411 1.00 75.62 645 LEU A O 1
ATOM 5061 N N . HIS A 1 646 ? -7.538 -6.948 38.862 1.00 74.69 646 HIS A N 1
ATOM 5062 C CA . HIS A 1 646 ? -7.390 -8.222 38.168 1.00 74.69 646 HIS A CA 1
ATOM 5063 C C . HIS A 1 646 ? -6.564 -8.150 36.880 1.00 74.69 646 HIS A C 1
ATOM 5065 O O . HIS A 1 646 ? -5.926 -9.145 36.541 1.00 74.69 646 HIS A O 1
ATOM 5071 N N . GLY A 1 647 ? -6.521 -7.009 36.186 1.00 66.25 647 GLY A N 1
ATOM 5072 C CA . GLY A 1 647 ? -5.831 -6.825 34.903 1.00 66.25 647 GLY A CA 1
ATOM 5073 C C . GLY A 1 647 ? -4.311 -6.608 34.991 1.00 66.25 647 GLY A C 1
ATOM 5074 O O . GLY A 1 647 ? -3.597 -6.957 34.050 1.00 66.25 647 GLY A O 1
ATOM 5075 N N . GLY A 1 648 ? -3.802 -6.092 36.119 1.00 64.50 648 GLY A N 1
ATOM 5076 C CA . GLY A 1 648 ? -2.366 -6.016 36.437 1.00 64.50 648 GLY A CA 1
ATOM 5077 C C . GLY A 1 648 ? -1.775 -4.603 36.597 1.00 64.50 648 GLY A C 1
ATOM 5078 O O . GLY A 1 648 ? -2.363 -3.606 36.186 1.00 64.50 648 GLY A O 1
ATOM 5079 N N . ASP A 1 649 ? -0.564 -4.540 37.171 1.00 46.84 649 ASP A N 1
ATOM 5080 C CA . ASP A 1 649 ? 0.145 -3.345 37.697 1.00 46.84 649 ASP A CA 1
ATOM 5081 C C . ASP A 1 649 ? 0.448 -2.187 36.706 1.00 46.84 649 ASP A C 1
ATOM 5083 O O . ASP A 1 649 ? 1.156 -1.240 37.058 1.00 46.84 649 ASP A O 1
ATOM 5087 N N . THR A 1 650 ? -0.034 -2.233 35.462 1.00 49.31 650 THR A N 1
ATOM 5088 C CA . THR A 1 650 ? 0.278 -1.251 34.400 1.00 49.31 650 THR A CA 1
ATOM 5089 C C . THR A 1 650 ? -0.948 -0.631 33.727 1.00 49.31 650 THR A C 1
ATOM 5091 O O . THR A 1 650 ? -0.806 0.032 32.703 1.00 49.31 650 THR A O 1
ATOM 5094 N N . LEU A 1 651 ? -2.151 -0.838 34.266 1.00 51.06 651 LEU A N 1
ATOM 5095 C CA . LEU A 1 651 ? -3.368 -0.211 33.749 1.00 51.06 651 LEU A CA 1
ATOM 5096 C C . LEU A 1 651 ? -3.508 1.223 34.292 1.00 51.06 651 LEU A C 1
ATOM 5098 O O . LEU A 1 651 ? -4.027 1.440 35.386 1.00 51.06 651 LEU A O 1
ATOM 5102 N N . GLU A 1 652 ? -3.045 2.209 33.521 1.00 48.56 652 GLU A N 1
ATOM 5103 C CA . GLU A 1 652 ? -3.368 3.624 33.753 1.00 48.56 652 GLU A CA 1
ATOM 5104 C C . GLU A 1 652 ? -4.874 3.859 33.505 1.00 48.56 652 GLU A C 1
ATOM 5106 O O . GLU A 1 652 ? -5.498 3.171 32.688 1.00 48.56 652 GLU A O 1
ATOM 5111 N N . SER A 1 653 ? -5.484 4.791 34.253 1.00 52.06 653 SER A N 1
ATOM 5112 C CA . SER A 1 653 ? -6.947 4.951 34.395 1.00 52.06 653 SER A CA 1
ATOM 5113 C C . SER A 1 653 ? -7.635 5.610 33.191 1.00 52.06 653 SER A C 1
ATOM 5115 O O . SER A 1 653 ? -8.535 6.439 33.348 1.00 52.06 653 SER A O 1
ATOM 5117 N N . GLU A 1 654 ? -7.176 5.294 31.987 1.00 64.19 654 GLU A N 1
ATOM 5118 C CA . GLU A 1 654 ? -7.621 5.900 30.743 1.00 64.19 654 GLU A CA 1
ATOM 5119 C C . GLU A 1 654 ? -8.792 5.132 30.125 1.00 64.19 654 GLU A C 1
ATOM 5121 O O . GLU A 1 654 ? -8.883 3.903 30.189 1.00 64.19 654 GLU A O 1
ATOM 5126 N N . PHE A 1 655 ? -9.681 5.862 29.451 1.00 73.38 655 PHE A N 1
ATOM 5127 C CA . PHE A 1 655 ? -10.793 5.260 28.717 1.00 73.38 655 PHE A CA 1
ATOM 5128 C C . PHE A 1 655 ? -10.313 4.332 27.579 1.00 73.38 655 PHE A C 1
ATOM 5130 O O . PHE A 1 655 ? -10.952 3.312 27.320 1.00 73.38 655 PHE A O 1
ATOM 5137 N N . GLU A 1 656 ? -9.162 4.632 26.952 1.00 71.06 656 GLU A N 1
ATOM 5138 C CA . GLU A 1 656 ? -8.527 3.751 25.954 1.00 71.06 656 GLU A CA 1
ATOM 5139 C C . GLU A 1 656 ? -8.235 2.359 26.547 1.00 71.06 656 GLU A C 1
ATOM 5141 O O . GLU A 1 656 ? -8.516 1.350 25.903 1.00 71.06 656 GLU A O 1
ATOM 5146 N N . THR A 1 657 ? -7.759 2.276 27.795 1.00 70.25 657 THR A N 1
ATOM 5147 C CA . THR A 1 657 ? -7.484 1.009 28.497 1.00 70.25 657 THR A CA 1
ATOM 5148 C C . THR A 1 657 ? -8.740 0.146 28.635 1.00 70.25 657 THR A C 1
ATOM 5150 O O . THR A 1 657 ? -8.724 -1.034 28.282 1.00 70.25 657 THR A O 1
ATOM 5153 N N . ILE A 1 658 ? -9.853 0.736 29.085 1.00 76.00 658 ILE A N 1
ATOM 5154 C CA . ILE A 1 658 ? -11.137 0.033 29.254 1.00 76.00 658 ILE A CA 1
ATOM 5155 C C . ILE A 1 658 ? -11.664 -0.442 27.888 1.00 76.00 658 ILE A C 1
ATOM 5157 O O . ILE A 1 658 ? -12.107 -1.581 27.750 1.00 76.00 658 ILE A O 1
ATOM 5161 N N . ALA A 1 659 ? -11.551 0.399 26.854 1.00 79.12 659 ALA A N 1
ATOM 5162 C CA . ALA A 1 659 ? -11.972 0.070 25.494 1.00 79.12 659 ALA A CA 1
ATOM 5163 C C . ALA A 1 659 ? -11.112 -1.019 24.820 1.00 79.12 659 ALA A C 1
ATOM 5165 O O . ALA A 1 659 ? -11.629 -1.759 23.980 1.00 79.12 659 ALA A O 1
ATOM 5166 N N . HIS A 1 660 ? -9.825 -1.139 25.164 1.00 77.25 660 HIS A N 1
ATOM 5167 C CA . HIS A 1 660 ? -8.977 -2.251 24.721 1.00 77.25 660 HIS A CA 1
ATOM 5168 C C . HIS A 1 660 ? -9.343 -3.559 25.430 1.00 77.25 660 HIS A C 1
ATOM 5170 O O . HIS A 1 660 ? -9.494 -4.578 24.763 1.00 77.25 660 HIS A O 1
ATOM 5176 N N . ILE A 1 661 ? -9.561 -3.523 26.750 1.00 81.94 661 ILE A N 1
ATOM 5177 C CA . ILE A 1 661 ? -9.987 -4.700 27.524 1.00 81.94 661 ILE A CA 1
ATOM 5178 C C . ILE A 1 661 ? -11.330 -5.220 27.008 1.00 81.94 661 ILE A C 1
ATOM 5180 O O . ILE A 1 661 ? -11.445 -6.409 26.728 1.00 81.94 661 ILE A O 1
ATOM 5184 N N . TYR A 1 662 ? -12.304 -4.334 26.768 1.00 86.06 662 TYR A N 1
ATOM 5185 C CA . TYR A 1 662 ? -13.585 -4.709 26.165 1.00 86.06 662 TYR A CA 1
ATOM 5186 C C . TYR A 1 662 ? -13.426 -5.423 24.816 1.00 86.06 662 TYR A C 1
ATOM 5188 O O . TYR A 1 662 ? -14.096 -6.418 24.559 1.00 86.06 662 TYR A O 1
ATOM 5196 N N . GLN A 1 663 ? -12.520 -4.948 23.955 1.00 84.25 663 GLN A N 1
ATOM 5197 C CA . GLN A 1 663 ? -12.273 -5.547 22.638 1.00 84.25 663 GLN A CA 1
ATOM 5198 C C . GLN A 1 663 ? -11.565 -6.906 22.679 1.00 84.25 663 GLN A C 1
ATOM 5200 O O . GLN A 1 663 ? -11.640 -7.633 21.690 1.00 84.25 663 GLN A O 1
ATOM 5205 N N . ALA A 1 664 ? -10.874 -7.240 23.768 1.00 87.75 664 ALA A N 1
ATOM 5206 C CA . ALA A 1 664 ? -10.344 -8.580 23.988 1.00 87.75 664 ALA A CA 1
ATOM 5207 C C . ALA A 1 664 ? -11.473 -9.514 24.458 1.00 87.75 664 ALA A C 1
ATOM 5209 O O . ALA A 1 664 ? -11.876 -10.427 23.732 1.00 87.75 664 ALA A O 1
ATOM 5210 N N . ILE A 1 665 ? -12.111 -9.172 25.583 1.00 89.00 665 ILE A N 1
ATOM 5211 C CA . ILE A 1 665 ? -13.093 -10.040 26.251 1.00 89.00 665 ILE A CA 1
ATOM 5212 C C . ILE A 1 665 ? -14.371 -10.259 25.433 1.00 89.00 665 ILE A C 1
ATOM 5214 O O . ILE A 1 665 ? -15.004 -11.303 25.567 1.00 89.00 665 ILE A O 1
ATOM 5218 N N . SER A 1 666 ? -14.752 -9.319 24.561 1.00 88.38 666 SER A N 1
ATOM 5219 C CA . SER A 1 666 ? -15.863 -9.519 23.618 1.00 88.38 666 SER A CA 1
ATOM 5220 C C . SER A 1 666 ? -15.513 -10.529 22.526 1.00 88.38 666 SER A C 1
ATOM 5222 O O . SER A 1 666 ? -16.287 -11.454 22.288 1.00 88.38 666 SER A O 1
ATOM 5224 N N . VAL A 1 667 ? -14.318 -10.443 21.927 1.00 87.94 667 VAL A N 1
ATOM 5225 C CA . VAL A 1 667 ? -13.816 -11.452 20.976 1.00 87.94 667 VAL A CA 1
ATOM 5226 C C . VAL A 1 667 ? -13.750 -12.831 21.644 1.00 87.94 667 VAL A C 1
ATOM 5228 O O . VAL A 1 667 ? -14.260 -13.810 21.098 1.00 87.94 667 VAL A O 1
ATOM 5231 N N . GLU A 1 668 ? -13.209 -12.911 22.858 1.00 90.81 668 GLU A N 1
ATOM 5232 C CA . GLU A 1 668 ? -13.140 -14.150 23.638 1.00 90.81 668 GLU A CA 1
ATOM 5233 C C . GLU A 1 668 ? -14.533 -14.737 23.950 1.00 90.81 668 GLU A C 1
ATOM 5235 O O . GLU A 1 668 ? -14.783 -15.905 23.639 1.00 90.81 668 GLU A O 1
ATOM 5240 N N . ARG A 1 669 ? -15.455 -13.943 24.522 1.00 88.81 669 ARG A N 1
ATOM 5241 C CA . ARG A 1 669 ? -16.790 -14.383 24.983 1.00 88.81 669 ARG A CA 1
ATOM 5242 C C . ARG A 1 669 ? -17.747 -14.664 23.826 1.00 88.81 669 ARG A C 1
ATOM 5244 O O . ARG A 1 669 ? -18.323 -15.746 23.758 1.00 88.81 669 ARG A O 1
ATOM 5251 N N . GLU A 1 670 ? -17.929 -13.705 22.922 1.00 81.88 670 GLU A N 1
ATOM 5252 C CA . GLU A 1 670 ? -18.998 -13.723 21.913 1.00 81.88 670 GLU A CA 1
ATOM 5253 C C . GLU A 1 670 ? -18.568 -14.388 20.600 1.00 81.88 670 GLU A C 1
ATOM 5255 O O . GLU A 1 670 ? -19.371 -15.048 19.931 1.00 81.88 670 GLU A O 1
ATOM 5260 N N . PHE A 1 671 ? -17.295 -14.235 20.217 1.00 78.75 671 PHE A N 1
ATOM 5261 C CA . PHE A 1 671 ? -16.814 -14.687 18.910 1.00 78.75 671 PHE A CA 1
ATOM 5262 C C . PHE A 1 671 ? -16.121 -16.054 18.968 1.00 78.75 671 PHE A C 1
ATOM 5264 O O . PHE A 1 671 ? -16.273 -16.839 18.025 1.00 78.75 671 PHE A O 1
ATOM 5271 N N . PHE A 1 672 ? -15.468 -16.379 20.090 1.00 84.88 672 PHE A N 1
ATOM 5272 C CA . PHE A 1 672 ? -14.780 -17.658 20.306 1.00 84.88 672 PHE A CA 1
ATOM 5273 C C . PHE A 1 672 ? -15.380 -18.553 21.407 1.00 84.88 672 PHE A C 1
ATOM 5275 O O . PHE A 1 672 ? -15.010 -19.726 21.478 1.00 84.88 672 PHE A O 1
ATOM 5282 N N . ASN A 1 673 ? -16.331 -18.060 22.215 1.00 87.75 673 ASN A N 1
ATOM 5283 C CA . ASN A 1 673 ? -16.947 -18.801 23.330 1.00 87.75 673 ASN A CA 1
ATOM 5284 C C . ASN A 1 673 ? -15.881 -19.398 24.282 1.00 87.75 673 ASN A C 1
ATOM 5286 O O . ASN A 1 673 ? -15.935 -20.567 24.679 1.00 87.75 673 ASN A O 1
ATOM 5290 N N . LEU A 1 674 ? -14.870 -18.594 24.611 1.00 90.56 674 LEU A N 1
ATOM 5291 C CA . LEU A 1 674 ? -13.835 -18.925 25.584 1.00 90.56 674 LEU A CA 1
ATOM 5292 C C . LEU A 1 674 ? -14.344 -18.696 27.013 1.00 90.56 674 LEU A C 1
ATOM 5294 O O . LEU A 1 674 ? -15.263 -17.912 27.255 1.00 90.56 674 LEU A O 1
ATOM 5298 N N . THR A 1 675 ? -13.740 -19.391 27.975 1.00 90.31 675 THR A N 1
ATOM 5299 C CA . THR A 1 675 ? -14.054 -19.201 29.394 1.00 90.31 675 THR A CA 1
ATOM 5300 C C . THR A 1 675 ? -13.298 -17.982 29.908 1.00 90.31 675 THR A C 1
ATOM 5302 O O . THR A 1 675 ? -12.113 -18.087 30.222 1.00 90.31 675 THR A O 1
ATOM 5305 N N . LEU A 1 676 ? -13.981 -16.838 30.011 1.00 89.94 676 LEU A N 1
ATOM 5306 C CA . LEU A 1 676 ? -13.409 -15.652 30.652 1.00 89.94 676 LEU A CA 1
ATOM 5307 C C . LEU A 1 676 ? -12.967 -15.960 32.101 1.00 89.94 676 LEU A C 1
ATOM 5309 O O . LEU A 1 676 ? -13.560 -16.829 32.748 1.00 89.94 676 LEU A O 1
ATOM 5313 N N . PRO A 1 677 ? -11.959 -15.250 32.643 1.00 88.25 677 PRO A N 1
ATOM 5314 C CA . PRO A 1 677 ? -11.559 -15.392 34.042 1.00 88.25 677 PRO A CA 1
ATOM 5315 C C . PRO A 1 677 ? -12.703 -15.112 35.032 1.00 88.25 677 PRO A C 1
ATOM 5317 O O . PRO A 1 677 ? -13.486 -14.191 34.820 1.00 88.25 677 PRO A O 1
ATOM 5320 N N . ASP A 1 678 ? -12.727 -15.828 36.166 1.00 87.75 678 ASP A N 1
ATOM 5321 C CA . ASP A 1 678 ? -13.801 -15.815 37.186 1.00 87.75 678 ASP A CA 1
ATOM 5322 C C . ASP A 1 678 ? -14.242 -14.424 37.706 1.00 87.75 678 ASP A C 1
ATOM 5324 O O . ASP A 1 678 ? -15.312 -14.302 38.306 1.00 87.75 678 ASP A O 1
ATOM 5328 N N . TRP A 1 679 ? -13.423 -13.381 37.530 1.00 85.88 679 TRP A N 1
ATOM 5329 C CA . TRP A 1 679 ? -13.743 -12.007 37.934 1.00 85.88 679 TRP A CA 1
ATOM 5330 C C . TRP A 1 679 ? -14.628 -11.261 36.921 1.00 85.88 679 TRP A C 1
ATOM 5332 O O . TRP A 1 679 ? -15.309 -10.308 37.300 1.00 85.88 679 TRP A O 1
ATOM 5342 N N . ILE A 1 680 ? -14.670 -11.703 35.658 1.00 87.31 680 ILE A N 1
ATOM 5343 C CA . ILE A 1 680 ? -15.516 -11.121 34.609 1.00 87.31 680 ILE A CA 1
ATOM 5344 C C . ILE A 1 680 ? -16.878 -11.819 34.621 1.00 87.31 680 ILE A C 1
ATOM 5346 O O . ILE A 1 680 ? -17.189 -12.677 33.795 1.00 87.31 680 ILE A O 1
ATOM 5350 N N . THR A 1 681 ? -17.692 -11.461 35.610 1.00 87.44 681 THR A N 1
ATOM 5351 C CA . THR A 1 681 ? -19.098 -11.875 35.675 1.00 87.44 681 THR A CA 1
ATOM 5352 C C . THR A 1 681 ? -19.931 -11.151 34.614 1.00 87.44 681 THR A C 1
ATOM 5354 O O . THR A 1 681 ? -19.500 -10.136 34.068 1.00 87.44 681 THR A O 1
ATOM 5357 N N . ASP A 1 682 ? -21.157 -11.619 34.366 1.00 86.38 682 ASP A N 1
ATOM 5358 C CA . ASP A 1 682 ? -22.091 -10.932 33.462 1.00 86.38 682 ASP A CA 1
ATOM 5359 C C . ASP A 1 682 ? -22.329 -9.463 33.898 1.00 86.38 682 ASP A C 1
ATOM 5361 O O . ASP A 1 682 ? -22.275 -8.564 33.069 1.00 86.38 682 ASP A O 1
ATOM 5365 N N . GLU A 1 683 ? -22.453 -9.180 35.207 1.00 84.12 683 GLU A N 1
ATOM 5366 C CA . GLU A 1 683 ? -22.566 -7.803 35.743 1.00 84.12 683 GLU A CA 1
ATOM 5367 C C . GLU A 1 683 ? -21.347 -6.929 35.391 1.00 84.12 683 GLU A C 1
ATOM 5369 O O . GLU A 1 683 ? -21.490 -5.736 35.119 1.00 84.12 683 GLU A O 1
ATOM 5374 N N . VAL A 1 684 ? -20.143 -7.512 35.402 1.00 83.81 684 VAL A N 1
ATOM 5375 C CA . VAL A 1 684 ? -18.900 -6.813 35.048 1.00 83.81 684 VAL A CA 1
ATOM 5376 C C . VAL A 1 684 ? -18.827 -6.592 33.539 1.00 83.81 684 VAL A C 1
ATOM 5378 O O . VAL A 1 684 ? -18.555 -5.473 33.116 1.00 83.81 684 VAL A O 1
ATOM 5381 N N . TYR A 1 685 ? -19.111 -7.612 32.724 1.00 86.31 685 TYR A N 1
ATOM 5382 C CA . TYR A 1 685 ? -19.076 -7.500 31.264 1.00 86.31 685 TYR A CA 1
ATOM 5383 C C . TYR A 1 685 ? -20.075 -6.462 30.747 1.00 86.31 685 TYR A C 1
ATOM 5385 O O . TYR A 1 685 ? -19.681 -5.537 30.040 1.00 86.31 685 TYR A O 1
ATOM 5393 N N . ASP A 1 686 ? -21.344 -6.579 31.138 1.00 84.81 686 ASP A N 1
ATOM 5394 C CA . ASP A 1 686 ? -22.424 -5.709 30.666 1.00 84.81 686 ASP A CA 1
ATOM 5395 C C . ASP A 1 686 ? -22.182 -4.248 31.130 1.00 84.81 686 ASP A C 1
ATOM 5397 O O . ASP A 1 686 ? -22.509 -3.280 30.436 1.00 84.81 686 ASP A O 1
ATOM 5401 N N . GLY A 1 687 ? -21.517 -4.071 32.282 1.00 81.69 687 GLY A N 1
ATOM 5402 C CA . GLY A 1 687 ? -21.011 -2.780 32.754 1.00 81.69 687 GLY A CA 1
ATOM 5403 C C . GLY A 1 687 ? -19.870 -2.208 31.900 1.00 81.69 687 GLY A C 1
ATOM 5404 O O . GLY A 1 687 ? -19.852 -1.002 31.644 1.00 81.69 687 GLY A O 1
ATOM 5405 N N . ILE A 1 688 ? -18.940 -3.048 31.428 1.00 82.44 688 ILE A N 1
ATOM 5406 C CA . ILE A 1 688 ? -17.865 -2.644 30.502 1.00 82.44 688 ILE A CA 1
ATOM 5407 C C . ILE A 1 688 ? -18.450 -2.271 29.139 1.00 82.44 688 ILE A C 1
ATOM 5409 O O . ILE A 1 688 ? -18.097 -1.216 28.616 1.00 82.44 688 ILE A O 1
ATOM 5413 N N . GLU A 1 689 ? -19.359 -3.078 28.590 1.00 84.94 689 GLU A N 1
ATOM 5414 C CA . GLU A 1 689 ? -20.068 -2.792 27.337 1.00 84.94 689 GLU A CA 1
ATOM 5415 C C . GLU A 1 689 ? -20.758 -1.422 27.405 1.00 84.94 689 GLU A C 1
ATOM 5417 O O . GLU A 1 689 ? -20.450 -0.529 26.614 1.00 84.94 689 GLU A O 1
ATOM 5422 N N . SER A 1 690 ? -21.619 -1.213 28.408 1.00 81.31 690 SER A N 1
ATOM 5423 C CA . SER A 1 690 ? -22.356 0.043 28.592 1.00 81.31 690 SER A CA 1
ATOM 5424 C C . SER A 1 690 ? -21.427 1.256 28.746 1.00 81.31 690 SER A C 1
ATOM 5426 O O . SER A 1 690 ? -21.665 2.313 28.145 1.00 81.31 690 SER A O 1
ATOM 5428 N N . ALA A 1 691 ? -20.329 1.111 29.498 1.00 79.56 691 ALA A N 1
ATOM 5429 C CA . ALA A 1 691 ? -19.327 2.160 29.650 1.00 79.56 691 ALA A CA 1
ATOM 5430 C C . ALA A 1 691 ? -18.593 2.453 28.330 1.00 79.56 691 ALA A C 1
ATOM 5432 O O . ALA A 1 691 ? -18.446 3.617 27.952 1.00 79.56 691 ALA A O 1
ATOM 5433 N N . VAL A 1 692 ? -18.152 1.427 27.601 1.00 82.25 692 VAL A N 1
ATOM 5434 C CA . VAL A 1 692 ? -17.377 1.600 26.368 1.00 82.25 692 VAL A CA 1
ATOM 5435 C C . VAL A 1 692 ? -18.245 2.120 25.225 1.00 82.25 692 VAL A C 1
ATOM 5437 O O . VAL A 1 692 ? -17.809 3.041 24.542 1.00 82.25 692 VAL A O 1
ATOM 5440 N N . GLU A 1 693 ? -19.484 1.658 25.051 1.00 84.00 693 GLU A N 1
ATOM 5441 C CA . GLU A 1 693 ? -20.394 2.208 24.034 1.00 84.00 693 GLU A CA 1
ATOM 5442 C C . GLU A 1 693 ? -20.777 3.670 24.329 1.00 84.00 693 GLU A C 1
ATOM 5444 O O . GLU A 1 693 ? -20.708 4.525 23.441 1.00 84.00 693 GLU A O 1
ATOM 5449 N N . THR A 1 694 ? -21.101 3.996 25.589 1.00 80.00 694 THR A N 1
ATOM 5450 C CA . THR A 1 694 ? -21.405 5.379 26.011 1.00 80.00 694 THR A CA 1
ATOM 5451 C C . THR A 1 694 ? -20.206 6.308 25.811 1.00 80.00 694 THR A C 1
ATOM 5453 O O . THR A 1 694 ? -20.353 7.424 25.304 1.00 80.00 694 THR A O 1
ATOM 5456 N N . GLY A 1 695 ? -19.013 5.860 26.211 1.00 81.31 695 GLY A N 1
ATOM 5457 C CA . GLY A 1 695 ? -17.790 6.644 26.095 1.00 81.31 695 GLY A CA 1
ATOM 5458 C C . GLY A 1 695 ? -17.297 6.768 24.653 1.00 81.31 695 GLY A C 1
ATOM 5459 O O . GLY A 1 695 ? -16.818 7.834 24.275 1.00 81.31 695 GLY A O 1
ATOM 5460 N N . GLN A 1 696 ? -17.466 5.739 23.816 1.00 81.62 696 GLN A N 1
ATOM 5461 C CA . GLN A 1 696 ? -17.095 5.805 22.402 1.00 81.62 696 GLN A CA 1
ATOM 5462 C C . GLN A 1 696 ? -17.993 6.780 21.638 1.00 81.62 696 GLN A C 1
ATOM 5464 O O . GLN A 1 696 ? -17.436 7.623 20.938 1.00 81.62 696 GLN A O 1
ATOM 5469 N N . ASP A 1 697 ? -19.326 6.760 21.820 1.00 83.00 697 ASP A N 1
ATOM 5470 C CA . ASP A 1 697 ? -20.224 7.761 21.203 1.00 83.00 697 ASP A CA 1
ATOM 5471 C C . ASP A 1 697 ? -19.783 9.186 21.559 1.00 83.00 697 ASP A C 1
ATOM 5473 O O . ASP A 1 697 ? -19.594 10.030 20.680 1.00 83.00 697 ASP A O 1
ATOM 5477 N N . TYR A 1 698 ? -19.504 9.426 22.843 1.00 83.50 698 TYR A N 1
ATOM 5478 C CA . TYR A 1 698 ? -18.972 10.696 23.315 1.00 83.50 698 TYR A CA 1
ATOM 5479 C C . TYR A 1 698 ? -17.642 11.064 22.626 1.00 83.50 698 TYR A C 1
ATOM 5481 O O . TYR A 1 698 ? -17.512 12.158 22.076 1.00 83.50 698 TYR A O 1
ATOM 5489 N N . VAL A 1 699 ? -16.656 10.168 22.605 1.00 79.50 699 VAL A N 1
ATOM 5490 C CA . VAL A 1 699 ? -15.297 10.443 22.101 1.00 79.50 699 VAL A CA 1
ATOM 5491 C C . VAL A 1 699 ? -15.230 10.584 20.567 1.00 79.50 699 VAL A C 1
ATOM 5493 O O . VAL A 1 699 ? -14.359 11.292 20.049 1.00 79.50 699 VAL A O 1
ATOM 5496 N N . VAL A 1 700 ? -16.169 10.004 19.807 1.00 77.31 700 VAL A N 1
ATOM 5497 C CA . VAL A 1 700 ? -16.258 10.235 18.348 1.00 77.31 700 VAL A CA 1
ATOM 5498 C C . VAL A 1 700 ? -16.941 11.555 17.960 1.00 77.31 700 VAL A C 1
ATOM 5500 O O . VAL A 1 700 ? -16.931 11.915 16.784 1.00 77.31 700 VAL A O 1
ATOM 5503 N N . GLY A 1 701 ? -17.472 12.312 18.927 1.00 79.94 701 GLY A N 1
ATOM 5504 C CA . GLY A 1 701 ? -18.171 13.586 18.698 1.00 79.94 701 GLY A CA 1
ATOM 5505 C C . GLY A 1 701 ? -19.698 13.498 18.790 1.00 79.94 701 GLY A C 1
ATOM 5506 O O . GLY A 1 701 ? -20.388 14.444 18.410 1.00 79.94 701 GLY A O 1
ATOM 5507 N N . GLY A 1 702 ? -20.232 12.379 19.285 1.00 81.44 702 GLY A N 1
ATOM 5508 C CA . GLY A 1 702 ? -21.658 12.147 19.488 1.00 81.44 702 GLY A CA 1
ATOM 5509 C C . GLY A 1 702 ? -22.269 12.984 20.614 1.00 81.44 702 GLY A C 1
ATOM 5510 O O . GLY A 1 702 ? -21.649 13.916 21.138 1.00 81.44 702 GLY A O 1
ATOM 5511 N N . GLY A 1 703 ? -23.521 12.673 20.956 1.00 73.31 703 GLY A N 1
ATOM 5512 C CA . GLY A 1 703 ? -24.406 13.525 21.773 1.00 73.31 703 GLY A CA 1
ATOM 5513 C C . GLY A 1 703 ? -25.610 14.096 21.019 1.00 73.31 703 GLY A C 1
ATOM 5514 O O . GLY A 1 703 ? -26.444 14.817 21.572 1.00 73.31 703 GLY A O 1
ATOM 5515 N N . LYS A 1 704 ? -25.765 13.752 19.738 1.00 68.75 704 LYS A N 1
ATOM 5516 C CA . LYS A 1 704 ? -26.976 14.088 18.993 1.00 68.75 704 LYS A CA 1
ATOM 5517 C C . LYS A 1 704 ? -28.138 13.219 19.481 1.00 68.75 704 LYS A C 1
ATOM 5519 O O . LYS A 1 704 ? -28.073 11.996 19.415 1.00 68.75 704 LYS A O 1
ATOM 5524 N N . GLN A 1 705 ? -29.225 13.857 19.920 1.00 62.88 705 GLN A N 1
ATOM 5525 C CA . GLN A 1 705 ? -30.447 13.194 20.400 1.00 62.88 705 GLN A CA 1
ATOM 5526 C C . GLN A 1 705 ? -30.266 12.299 21.655 1.00 62.88 705 GLN A C 1
ATOM 5528 O O . GLN A 1 705 ? -30.972 11.302 21.796 1.00 62.88 705 GLN A O 1
ATOM 5533 N N . THR A 1 706 ? -29.427 12.675 22.631 1.00 64.00 706 THR A N 1
ATOM 5534 C CA . THR A 1 706 ? -29.326 11.995 23.955 1.00 64.00 706 THR A CA 1
ATOM 5535 C C . THR A 1 706 ? -30.686 11.720 24.619 1.00 64.00 706 THR A C 1
ATOM 5537 O O . THR A 1 706 ? -30.908 10.677 25.235 1.00 64.00 706 THR A O 1
ATOM 5540 N N . ASN A 1 707 ? -31.642 12.636 24.438 1.00 59.34 707 ASN A N 1
ATOM 5541 C CA . ASN A 1 707 ? -33.017 12.526 24.927 1.00 59.34 707 ASN A CA 1
ATOM 5542 C C . ASN A 1 707 ? -33.881 11.484 24.183 1.00 59.34 707 ASN A C 1
ATOM 5544 O O . ASN A 1 707 ? -34.903 11.067 24.725 1.00 59.34 707 ASN A O 1
ATOM 5548 N N . LEU A 1 708 ? -33.500 11.060 22.973 1.00 59.56 708 LEU A N 1
ATOM 5549 C CA . LEU A 1 708 ? -34.080 9.894 22.297 1.00 59.56 708 LEU A CA 1
ATOM 5550 C C . LEU A 1 708 ? -33.459 8.605 22.849 1.00 59.56 708 LEU A C 1
ATOM 5552 O O . LEU A 1 708 ? -34.192 7.676 23.180 1.00 59.56 708 LEU A O 1
ATOM 5556 N N . ILE A 1 709 ? -32.133 8.586 23.040 1.00 63.44 709 ILE A N 1
ATOM 5557 C CA . ILE A 1 709 ? -31.410 7.429 23.591 1.00 63.44 709 ILE A CA 1
ATOM 5558 C C . ILE A 1 709 ? -31.973 7.057 24.974 1.00 63.44 709 ILE A C 1
ATOM 5560 O O . ILE A 1 709 ? -32.440 5.937 25.174 1.00 63.44 709 ILE A O 1
ATOM 5564 N N . ARG A 1 710 ? -32.082 8.031 25.890 1.00 62.41 710 ARG A N 1
ATOM 5565 C CA . ARG A 1 710 ? -32.697 7.844 27.221 1.00 62.41 710 ARG A CA 1
ATOM 5566 C C . ARG A 1 710 ? -34.160 7.375 27.211 1.00 62.41 710 ARG A C 1
ATOM 5568 O O . ARG A 1 710 ? -34.629 6.893 28.235 1.00 62.41 710 ARG A O 1
ATOM 5575 N N . ARG A 1 711 ? -34.901 7.553 26.111 1.00 56.78 711 ARG A N 1
ATOM 5576 C CA . ARG A 1 711 ? -36.313 7.134 25.996 1.00 56.78 711 ARG A CA 1
ATOM 5577 C C . ARG A 1 711 ? -36.479 5.748 25.389 1.00 56.78 711 ARG A C 1
ATOM 5579 O O . ARG A 1 711 ? -37.392 5.037 25.795 1.00 56.78 711 ARG A O 1
ATOM 5586 N N . ASN A 1 712 ? -35.634 5.402 24.422 1.00 53.03 712 ASN A N 1
ATOM 5587 C CA . ASN A 1 712 ? -35.797 4.199 23.608 1.00 53.03 712 ASN A CA 1
ATOM 5588 C C . ASN A 1 712 ? -34.852 3.060 24.021 1.00 53.03 712 ASN A C 1
ATOM 5590 O O . ASN A 1 712 ? -35.192 1.905 23.791 1.00 53.03 712 ASN A O 1
ATOM 5594 N N . PHE A 1 713 ? -33.702 3.382 24.623 1.00 55.34 713 PHE A N 1
ATOM 5595 C CA . PHE A 1 713 ? -32.635 2.423 24.942 1.00 55.34 713 PHE A CA 1
ATOM 5596 C C . PHE A 1 713 ? -32.268 2.387 26.439 1.00 55.34 713 PHE A C 1
ATOM 5598 O O . PHE A 1 713 ? -31.734 1.397 26.899 1.00 55.34 713 PHE A O 1
ATOM 5605 N N . LEU A 1 714 ? -32.624 3.414 27.229 1.00 51.94 714 LEU A N 1
ATOM 5606 C CA . LEU A 1 714 ? -32.395 3.530 28.691 1.00 51.94 714 LEU A CA 1
ATOM 5607 C C . LEU A 1 714 ? -30.928 3.630 29.174 1.00 51.94 714 LEU A C 1
ATOM 5609 O O . LEU A 1 714 ? -30.720 4.119 30.282 1.00 51.94 714 LEU A O 1
ATOM 5613 N N . ASP A 1 715 ? -29.933 3.279 28.359 1.00 55.66 715 ASP A N 1
ATOM 5614 C CA . ASP A 1 715 ? -28.548 3.044 28.814 1.00 55.66 715 ASP A CA 1
ATOM 5615 C C . ASP A 1 715 ? -27.744 4.276 29.286 1.00 55.66 715 ASP A C 1
ATOM 5617 O O . ASP A 1 715 ? -26.771 4.121 30.018 1.00 55.66 715 ASP A O 1
ATOM 5621 N N . ILE A 1 716 ? -28.112 5.513 28.915 1.00 57.53 716 ILE A N 1
ATOM 5622 C CA . ILE A 1 716 ? -27.343 6.711 29.326 1.00 57.53 716 ILE A CA 1
ATOM 5623 C C . ILE A 1 716 ? -27.619 7.064 30.800 1.00 57.53 716 ILE A C 1
ATOM 5625 O O . ILE A 1 716 ? -28.741 7.499 31.108 1.00 57.53 716 ILE A O 1
ATOM 5629 N N . PRO A 1 717 ? -26.603 7.053 31.694 1.00 58.91 717 PRO A N 1
ATOM 5630 C CA . PRO A 1 717 ? -26.793 7.343 33.113 1.00 58.91 717 PRO A CA 1
ATOM 5631 C C . PRO A 1 717 ? -27.455 8.698 33.395 1.00 58.91 717 PRO A C 1
ATOM 5633 O O . PRO A 1 717 ? -27.218 9.712 32.722 1.00 58.91 717 PRO A O 1
ATOM 5636 N N . ALA A 1 718 ? -28.300 8.728 34.426 1.00 51.47 718 ALA A N 1
ATOM 5637 C CA . ALA A 1 718 ? -29.041 9.917 34.827 1.00 51.47 718 ALA A CA 1
ATOM 5638 C C . ALA A 1 718 ? -28.088 11.026 35.313 1.00 51.47 718 ALA A C 1
ATOM 5640 O O . ALA A 1 718 ? -27.482 10.919 36.374 1.00 51.47 718 ALA A O 1
ATOM 5641 N N . GLY A 1 719 ? -27.972 12.100 34.528 1.00 53.25 719 GLY A N 1
ATOM 5642 C CA . GLY A 1 719 ? -27.074 13.231 34.788 1.00 53.25 719 GLY A CA 1
ATOM 5643 C C . GLY A 1 719 ? -25.984 13.419 33.730 1.00 53.25 719 GLY A C 1
ATOM 5644 O O . GLY A 1 719 ? -25.607 14.558 33.468 1.00 53.25 719 GLY A O 1
ATOM 5645 N N . PHE A 1 720 ? -25.551 12.356 33.043 1.00 68.00 720 PHE A N 1
ATOM 5646 C CA . PHE A 1 720 ? -24.610 12.477 31.924 1.00 68.00 720 PHE A CA 1
ATOM 5647 C C . PHE A 1 720 ? -25.366 12.861 30.644 1.00 68.00 720 PHE A C 1
ATOM 5649 O O . PHE A 1 720 ? -26.062 12.046 30.048 1.00 68.00 720 PHE A O 1
ATOM 5656 N N . ASP A 1 721 ? -25.331 14.138 30.277 1.00 65.38 721 ASP A N 1
ATOM 5657 C CA . ASP A 1 721 ? -25.896 14.670 29.031 1.00 65.38 721 ASP A CA 1
ATOM 5658 C C . ASP A 1 721 ? -24.809 15.493 28.328 1.00 65.38 721 ASP A C 1
ATOM 5660 O O . ASP A 1 721 ? -23.973 16.124 28.988 1.00 65.38 721 ASP A O 1
ATOM 5664 N N . TYR A 1 722 ? -24.767 15.432 27.001 1.00 72.56 722 TYR A N 1
ATOM 5665 C CA . TYR A 1 722 ? -23.676 15.985 26.206 1.00 72.56 722 TYR A CA 1
ATOM 5666 C C . TYR A 1 722 ? -24.151 16.389 24.803 1.00 72.56 722 TYR A C 1
ATOM 5668 O O . TYR A 1 722 ? -24.924 15.656 24.191 1.00 72.56 722 TYR A O 1
ATOM 5676 N N . PRO A 1 723 ? -23.715 17.552 24.281 1.00 77.50 723 PRO A N 1
ATOM 5677 C CA . PRO A 1 723 ? -24.047 17.977 22.927 1.00 77.50 723 PRO A CA 1
ATOM 5678 C C . PRO A 1 723 ? -23.251 17.181 21.886 1.00 77.50 723 PRO A C 1
ATOM 5680 O O . PRO A 1 723 ? -22.199 16.624 22.190 1.00 77.50 723 PRO A O 1
ATOM 5683 N N . GLU A 1 724 ? -23.714 17.199 20.640 1.00 85.00 724 GLU A N 1
ATOM 5684 C CA . GLU A 1 724 ? -22.917 16.827 19.466 1.00 85.00 724 GLU A CA 1
ATOM 5685 C C . GLU A 1 724 ? -21.740 17.799 19.267 1.00 85.00 724 GLU A C 1
ATOM 5687 O O . GLU A 1 724 ? -21.861 18.997 19.527 1.00 85.00 724 GLU A O 1
ATOM 5692 N N . ASP A 1 725 ? -20.608 17.299 18.773 1.00 86.81 725 ASP A N 1
ATOM 5693 C CA . ASP A 1 725 ? -19.512 18.120 18.259 1.00 86.81 725 ASP A CA 1
ATOM 5694 C C . ASP A 1 725 ? -19.499 18.050 16.729 1.00 86.81 725 ASP A C 1
ATOM 5696 O O . ASP A 1 725 ? -18.901 17.157 16.127 1.00 86.81 725 ASP A O 1
ATOM 5700 N N . GLU A 1 726 ? -20.181 19.004 16.090 1.00 86.50 726 GLU A N 1
ATOM 5701 C CA . GLU A 1 726 ? -20.283 19.056 14.628 1.00 86.50 726 GLU A CA 1
ATOM 5702 C C . GLU A 1 726 ? -18.921 19.234 13.937 1.00 86.50 726 GLU A C 1
ATOM 5704 O O . GLU A 1 726 ? -18.769 18.794 12.798 1.00 86.50 726 GLU A O 1
ATOM 5709 N N . VAL A 1 727 ? -17.921 19.836 14.602 1.00 84.19 727 VAL A N 1
ATOM 5710 C CA . VAL A 1 727 ? -16.554 19.962 14.062 1.00 84.19 727 VAL A CA 1
ATOM 5711 C C . VAL A 1 727 ? -15.878 18.597 14.060 1.00 84.19 727 VAL A C 1
ATOM 5713 O O . VAL A 1 727 ? -15.257 18.223 13.065 1.00 84.19 727 VAL A O 1
ATOM 5716 N N . MET A 1 728 ? -16.049 17.822 15.130 1.00 82.12 728 MET A N 1
ATOM 5717 C CA . MET A 1 728 ? -15.520 16.469 15.201 1.00 82.12 728 MET A CA 1
ATOM 5718 C C . MET A 1 728 ? -16.207 15.543 14.188 1.00 82.12 728 MET A C 1
ATOM 5720 O O . MET A 1 728 ? -15.536 14.920 13.367 1.00 82.12 728 MET A O 1
ATOM 5724 N N . VAL A 1 729 ? -17.541 15.512 14.162 1.00 87.50 729 VAL A N 1
ATOM 5725 C CA . VAL A 1 729 ? -18.316 14.697 13.208 1.00 87.50 729 VAL A CA 1
ATOM 5726 C C . VAL A 1 729 ? -17.923 15.020 11.757 1.00 87.50 729 VAL A C 1
ATOM 5728 O O . VAL A 1 729 ? -17.677 14.112 10.960 1.00 87.50 729 VAL A O 1
ATOM 5731 N N . LYS A 1 730 ? -17.732 16.309 11.441 1.00 86.31 730 LYS A N 1
ATOM 5732 C CA . LYS A 1 730 ? -17.203 16.800 10.159 1.00 86.31 730 LYS A CA 1
ATOM 5733 C C . LYS A 1 730 ? -15.786 16.309 9.842 1.00 86.31 730 LYS A C 1
ATOM 5735 O O . LYS A 1 730 ? -15.541 15.880 8.718 1.00 86.31 730 LYS A O 1
ATOM 5740 N N . LEU A 1 731 ? -14.853 16.382 10.791 1.00 81.25 731 LEU A N 1
ATOM 5741 C CA . LEU A 1 731 ? -13.455 15.984 10.574 1.00 81.25 731 LEU A CA 1
ATOM 5742 C C . LEU A 1 731 ? -13.238 14.461 10.571 1.00 81.25 731 LEU A C 1
ATOM 5744 O O . LEU A 1 731 ? -12.188 14.017 10.113 1.00 81.25 731 LEU A O 1
ATOM 5748 N N . ARG A 1 732 ? -14.213 13.664 11.033 1.00 82.19 732 ARG A N 1
ATOM 5749 C CA . ARG A 1 732 ? -14.221 12.203 10.859 1.00 82.19 732 ARG A CA 1
ATOM 5750 C C . ARG A 1 732 ? -14.911 11.793 9.553 1.00 82.19 732 ARG A C 1
ATOM 5752 O O . ARG A 1 732 ? -14.243 11.424 8.595 1.00 82.19 732 ARG A O 1
ATOM 5759 N N . GLY A 1 733 ? -16.242 11.878 9.486 1.00 86.94 733 GLY A N 1
ATOM 5760 C CA . GLY A 1 733 ? -17.024 11.325 8.368 1.00 86.94 733 GLY A CA 1
ATOM 5761 C C . GLY A 1 733 ? -17.107 12.219 7.130 1.00 86.94 733 GLY A C 1
ATOM 5762 O O . GLY A 1 733 ? -17.445 11.747 6.045 1.00 86.94 733 GLY A O 1
ATOM 5763 N N . GLY A 1 734 ? -16.810 13.515 7.267 1.00 88.69 734 GLY A N 1
ATOM 5764 C CA . GLY A 1 734 ? -17.058 14.510 6.222 1.00 88.69 734 GLY A CA 1
ATOM 5765 C C . GLY A 1 734 ? -16.216 14.328 4.960 1.00 88.69 734 GLY A C 1
ATOM 5766 O O . GLY A 1 734 ? -16.663 14.701 3.877 1.00 88.69 734 GLY A O 1
ATOM 5767 N N . PHE A 1 735 ? -15.024 13.736 5.073 1.00 86.69 735 PHE A N 1
ATOM 5768 C CA . PHE A 1 735 ? -14.166 13.431 3.925 1.00 86.69 735 PHE A CA 1
ATOM 5769 C C . PHE A 1 735 ? -14.762 12.316 3.055 1.00 86.69 735 PHE A C 1
ATOM 5771 O O . PHE A 1 735 ? -14.928 12.520 1.854 1.00 86.69 735 PHE A O 1
ATOM 5778 N N . LEU A 1 736 ? -15.180 11.197 3.659 1.00 90.44 736 LEU A N 1
ATOM 5779 C CA . LEU A 1 736 ? -15.856 10.105 2.951 1.00 90.44 736 LEU A CA 1
ATOM 5780 C C . LEU A 1 736 ? -17.233 10.527 2.408 1.00 90.44 736 LEU A C 1
ATOM 5782 O O . LEU A 1 736 ? -17.602 10.147 1.303 1.00 90.44 736 LEU A O 1
ATOM 5786 N N . LEU A 1 737 ? -17.984 11.361 3.136 1.00 92.50 737 LEU A N 1
ATOM 5787 C CA . LEU A 1 737 ? -19.244 11.919 2.630 1.00 92.50 737 LEU A CA 1
ATOM 5788 C C . LEU A 1 737 ? -19.025 12.841 1.419 1.00 92.50 737 LEU A C 1
ATOM 5790 O O . LEU A 1 737 ? -19.821 12.815 0.482 1.00 92.50 737 LEU A O 1
ATOM 5794 N N . LYS A 1 738 ? -17.949 13.640 1.415 1.00 89.19 738 LYS A N 1
ATOM 5795 C CA . LYS A 1 738 ? -17.572 14.465 0.260 1.00 89.19 738 LYS A CA 1
ATOM 5796 C C . LYS A 1 738 ? -17.212 13.591 -0.942 1.00 89.19 738 LYS A C 1
ATOM 5798 O O . LYS A 1 738 ? -17.775 13.801 -2.007 1.00 89.19 738 LYS A O 1
ATOM 5803 N N . GLU A 1 739 ? -16.333 12.610 -0.751 1.00 89.69 739 GLU A N 1
ATOM 5804 C CA . GLU A 1 739 ? -15.970 11.594 -1.751 1.00 89.69 739 GLU A CA 1
ATOM 5805 C C . GLU A 1 739 ? -17.226 10.954 -2.370 1.00 89.69 739 GLU A C 1
ATOM 5807 O O . GLU A 1 739 ? -17.425 11.001 -3.580 1.00 89.69 739 GLU A O 1
ATOM 5812 N N . TRP A 1 740 ? -18.145 10.456 -1.536 1.00 94.25 740 TRP A N 1
ATOM 5813 C CA . TRP A 1 740 ? -19.384 9.820 -1.993 1.00 94.25 740 TRP A CA 1
ATOM 5814 C C . TRP A 1 740 ? -20.300 10.761 -2.788 1.00 94.25 740 TRP A C 1
ATOM 5816 O O . TRP A 1 740 ? -20.970 10.320 -3.725 1.00 94.25 740 TRP A O 1
ATOM 5826 N N . ILE A 1 741 ? -20.338 12.051 -2.445 1.00 92.31 741 ILE A N 1
ATOM 5827 C CA . ILE A 1 741 ? -21.086 13.071 -3.192 1.00 92.31 741 ILE A CA 1
ATOM 5828 C C . ILE A 1 741 ? -20.402 13.390 -4.531 1.00 92.31 741 ILE A C 1
ATOM 5830 O O . ILE A 1 741 ? -21.086 13.474 -5.554 1.00 92.31 741 ILE A O 1
ATOM 5834 N N . ASP A 1 742 ? -19.079 13.537 -4.541 1.00 89.00 742 ASP A N 1
ATOM 5835 C CA . ASP A 1 742 ? -18.294 13.859 -5.735 1.00 89.00 742 ASP A CA 1
ATOM 5836 C C . ASP A 1 742 ? -18.301 12.699 -6.749 1.00 89.00 742 ASP A C 1
ATOM 5838 O O . ASP A 1 742 ? -18.411 12.945 -7.953 1.00 89.00 742 ASP A O 1
ATOM 5842 N N . ASN A 1 743 ? -18.300 11.444 -6.280 1.00 88.44 743 ASN A N 1
ATOM 5843 C CA . ASN A 1 743 ? -18.509 10.247 -7.102 1.00 88.44 743 ASN A CA 1
ATOM 5844 C C . ASN A 1 743 ? -19.840 10.320 -7.862 1.00 88.44 743 ASN A C 1
ATOM 5846 O O . ASN A 1 743 ? -19.866 10.234 -9.091 1.00 88.44 743 ASN A O 1
ATOM 5850 N N . MET A 1 744 ? -20.948 10.543 -7.143 1.00 93.44 744 MET A N 1
ATOM 5851 C CA . MET A 1 744 ? -22.288 10.626 -7.737 1.00 93.44 744 MET A CA 1
ATOM 5852 C C . MET A 1 744 ? -22.419 11.797 -8.719 1.00 93.44 744 MET A C 1
ATOM 5854 O O . MET A 1 744 ? -23.020 11.647 -9.782 1.00 93.44 744 MET A O 1
ATOM 5858 N N . GLN A 1 745 ? -21.829 12.955 -8.402 1.00 88.56 745 GLN A N 1
ATOM 5859 C CA . GLN A 1 745 ? -21.778 14.086 -9.334 1.00 88.56 745 GLN A CA 1
ATOM 5860 C C . GLN A 1 745 ? -20.951 13.758 -10.583 1.00 88.56 745 GLN A C 1
ATOM 5862 O O . GL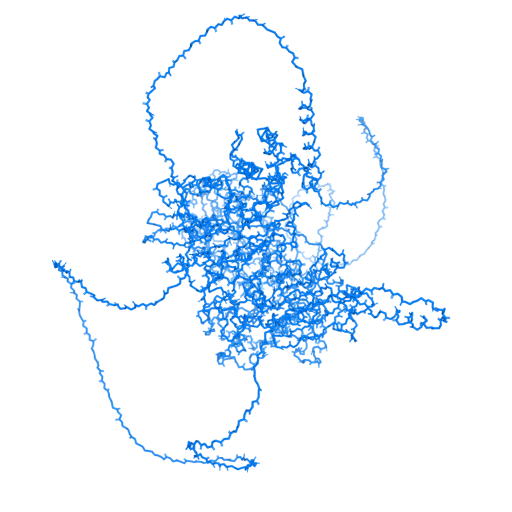N A 1 745 ? -21.343 14.133 -11.685 1.00 88.56 745 GLN A O 1
ATOM 5867 N N . SER A 1 746 ? -19.843 13.030 -10.438 1.00 83.38 746 SER A N 1
ATOM 5868 C CA . SER A 1 746 ? -18.987 12.630 -11.559 1.00 83.38 746 SER A CA 1
ATOM 5869 C C . SER A 1 746 ? -19.676 11.632 -12.493 1.00 83.38 746 SER A C 1
ATOM 5871 O O . SER A 1 746 ? -19.549 11.767 -13.708 1.00 83.38 746 SER A O 1
ATOM 5873 N N . VAL A 1 747 ? -20.472 10.699 -11.960 1.00 86.38 747 VAL A N 1
ATOM 5874 C CA . VAL A 1 747 ? -21.328 9.805 -12.766 1.00 86.38 747 VAL A CA 1
ATOM 5875 C C . VAL A 1 747 ? -22.385 10.609 -13.533 1.00 86.38 747 VAL A C 1
ATOM 5877 O O . VAL A 1 747 ? -22.530 10.449 -14.741 1.00 86.38 747 VAL A O 1
ATOM 5880 N N . ILE A 1 748 ? -23.069 11.553 -12.874 1.00 88.75 748 ILE A N 1
ATOM 5881 C CA . ILE A 1 748 ? -24.067 12.434 -13.519 1.00 88.75 748 ILE A CA 1
ATOM 5882 C C . ILE A 1 748 ? -23.449 13.308 -14.622 1.00 88.75 748 ILE A C 1
ATOM 5884 O O . ILE A 1 748 ? -24.099 13.576 -15.634 1.00 88.75 748 ILE A O 1
ATOM 5888 N N . ASN A 1 749 ? -22.203 13.746 -14.437 1.00 85.56 749 ASN A N 1
ATOM 5889 C CA . ASN A 1 749 ? -21.456 14.543 -15.409 1.00 85.56 749 ASN A CA 1
ATOM 5890 C C . ASN A 1 749 ? -20.806 13.700 -16.525 1.00 85.56 749 ASN A C 1
ATOM 5892 O O . ASN A 1 749 ? -20.248 14.278 -17.458 1.00 85.56 749 ASN A O 1
ATOM 5896 N N . GLY A 1 750 ? -20.840 12.365 -16.438 1.00 77.62 750 GLY A N 1
ATOM 5897 C CA . GLY A 1 750 ? -20.152 11.461 -17.366 1.00 77.62 750 GLY A CA 1
ATOM 5898 C C . GLY A 1 750 ? -18.621 11.479 -17.256 1.00 77.62 750 GLY A C 1
ATOM 5899 O O . GLY A 1 750 ? -17.943 11.066 -18.191 1.00 77.62 750 GLY A O 1
ATOM 5900 N N . THR A 1 751 ? -18.065 11.976 -16.145 1.00 75.81 751 THR A N 1
ATOM 5901 C CA . THR A 1 751 ? -16.615 11.991 -15.867 1.00 75.81 751 THR A CA 1
ATOM 5902 C C . THR A 1 751 ? -16.153 10.813 -15.010 1.00 75.81 751 THR A C 1
ATOM 5904 O O . THR A 1 751 ? -14.954 10.586 -14.896 1.00 75.81 751 THR A O 1
ATOM 5907 N N . ASN A 1 752 ? -17.086 10.065 -14.418 1.00 78.50 752 ASN A N 1
ATOM 5908 C CA . ASN A 1 752 ? -16.855 8.749 -13.831 1.00 78.50 752 ASN A CA 1
ATOM 5909 C C . ASN A 1 752 ? -17.769 7.743 -14.549 1.00 78.50 752 ASN A C 1
ATOM 5911 O O . ASN A 1 752 ? -18.969 7.990 -14.661 1.00 78.50 752 ASN A O 1
ATOM 5915 N N . THR A 1 753 ? -17.201 6.647 -15.052 1.00 83.50 753 THR A N 1
ATOM 5916 C CA . THR A 1 753 ? -17.930 5.574 -15.753 1.00 83.50 753 THR A CA 1
ATOM 5917 C C . THR A 1 753 ? -18.220 4.365 -14.867 1.00 83.50 753 THR A C 1
ATOM 5919 O O . THR A 1 753 ? -18.909 3.455 -15.313 1.00 83.50 753 THR A O 1
ATOM 5922 N N . LEU A 1 754 ? -17.696 4.335 -13.635 1.00 86.62 754 LEU A N 1
ATOM 5923 C CA . LEU A 1 754 ? -17.906 3.227 -12.708 1.00 86.62 754 LEU A CA 1
ATOM 5924 C C . LEU A 1 754 ? -19.392 3.057 -12.398 1.00 86.62 754 LEU A C 1
ATOM 5926 O O . LEU A 1 754 ? -20.106 4.023 -12.132 1.00 86.62 754 LEU A O 1
ATOM 5930 N N . HIS A 1 755 ? -19.824 1.802 -12.356 1.00 91.44 755 HIS A N 1
ATOM 5931 C CA . HIS A 1 755 ? -21.146 1.401 -11.885 1.00 91.44 755 HIS A CA 1
ATOM 5932 C C . HIS A 1 755 ? -21.109 1.027 -10.393 1.00 91.44 755 HIS A C 1
ATOM 5934 O O . HIS A 1 755 ? -22.131 1.100 -9.707 1.00 91.44 755 HIS A O 1
ATOM 5940 N N . TYR A 1 756 ? -19.935 0.661 -9.864 1.00 95.88 756 TYR A N 1
ATOM 5941 C CA . TYR A 1 756 ? -19.759 0.223 -8.485 1.00 95.88 756 TYR A CA 1
ATOM 5942 C C . TYR A 1 756 ? -18.429 0.663 -7.862 1.00 95.88 756 TYR A C 1
ATOM 5944 O O . TYR A 1 756 ? -17.367 0.554 -8.477 1.00 95.88 756 TYR A O 1
ATOM 5952 N N . GLN A 1 757 ? -18.477 1.118 -6.606 1.00 95.50 757 GLN A N 1
ATOM 5953 C CA . GLN A 1 757 ? -17.275 1.455 -5.838 1.00 95.50 757 GLN A CA 1
ATOM 5954 C C . GLN A 1 757 ? -17.356 0.974 -4.384 1.00 95.50 757 GLN A C 1
ATOM 5956 O O . GLN A 1 757 ? -18.240 1.360 -3.615 1.00 95.50 757 GLN A O 1
ATOM 5961 N N . ALA A 1 758 ? -16.414 0.126 -3.982 1.00 96.44 758 ALA A N 1
ATOM 5962 C CA . ALA A 1 758 ? -16.367 -0.445 -2.641 1.00 96.44 758 ALA A CA 1
ATOM 5963 C C . ALA A 1 758 ? -15.243 0.151 -1.786 1.00 96.44 758 ALA A C 1
ATOM 5965 O O . ALA A 1 758 ? -14.153 0.438 -2.277 1.00 96.44 758 ALA A O 1
ATOM 5966 N N . TYR A 1 759 ? -15.510 0.287 -0.489 1.00 96.69 759 TYR A N 1
ATOM 5967 C CA . TYR A 1 759 ? -14.597 0.801 0.524 1.00 96.69 759 TYR A CA 1
ATOM 5968 C C . TYR A 1 759 ? -14.546 -0.192 1.697 1.00 96.69 759 TYR A C 1
ATOM 5970 O O . TYR A 1 759 ? -15.524 -0.354 2.422 1.00 96.69 759 TYR A O 1
ATOM 5978 N N . SER A 1 760 ? -13.413 -0.861 1.901 1.00 96.81 760 SER A N 1
ATOM 5979 C CA . SER A 1 760 ? -13.148 -1.711 3.069 1.00 96.81 760 SER A CA 1
ATOM 5980 C C . SER A 1 760 ? -12.476 -0.895 4.174 1.00 96.81 760 SER A C 1
ATOM 5982 O O . SER A 1 760 ? -11.533 -0.142 3.910 1.00 96.81 760 SER A O 1
ATOM 5984 N N . GLY A 1 761 ? -12.961 -1.013 5.410 1.00 93.38 761 GLY A N 1
ATOM 5985 C CA . GLY A 1 761 ? -12.494 -0.211 6.536 1.00 93.38 761 GLY A CA 1
ATOM 5986 C C . GLY A 1 761 ? -12.931 -0.755 7.896 1.00 93.38 761 GLY A C 1
ATOM 5987 O O . GLY A 1 761 ? -12.897 -1.959 8.158 1.00 93.38 761 GLY A O 1
ATOM 5988 N N . HIS A 1 762 ? -13.300 0.154 8.795 1.00 92.38 762 HIS A N 1
ATOM 5989 C CA . HIS A 1 762 ? -13.461 -0.114 10.221 1.00 92.38 762 HIS A CA 1
ATOM 5990 C C . HIS A 1 762 ? -14.876 0.200 10.725 1.00 92.38 762 HIS A C 1
ATOM 5992 O O . HIS A 1 762 ? -15.671 0.880 10.076 1.00 92.38 762 HIS A O 1
ATOM 5998 N N . ASP A 1 763 ? -15.150 -0.252 11.946 1.00 89.44 763 ASP A N 1
ATOM 5999 C CA . ASP A 1 763 ? -16.282 0.177 12.779 1.00 89.44 763 ASP A CA 1
ATOM 6000 C C . ASP A 1 763 ? -16.365 1.706 12.828 1.00 89.44 763 ASP A C 1
ATOM 6002 O O . ASP A 1 763 ? -17.398 2.283 12.493 1.00 89.44 763 ASP A O 1
ATOM 6006 N N . TYR A 1 764 ? -15.253 2.370 13.153 1.00 87.31 764 TYR A N 1
ATOM 6007 C CA . TYR A 1 764 ? -15.167 3.830 13.160 1.00 87.31 764 TYR A CA 1
ATOM 6008 C C . TYR A 1 764 ? -15.462 4.470 11.799 1.00 87.31 764 TYR A C 1
ATOM 6010 O O . TYR A 1 764 ? -15.996 5.578 11.776 1.00 87.31 764 TYR A O 1
ATOM 6018 N N . SER A 1 765 ? -15.175 3.805 10.676 1.00 90.81 765 SER A N 1
ATOM 6019 C CA . SER A 1 765 ? -15.514 4.300 9.335 1.00 90.81 765 SER A CA 1
ATOM 6020 C C . SER A 1 765 ? -17.038 4.299 9.140 1.00 90.81 765 SER A C 1
ATOM 6022 O O . SER A 1 765 ? -17.616 5.324 8.777 1.00 90.81 765 SER A O 1
ATOM 6024 N N . ILE A 1 766 ? -17.697 3.174 9.458 1.00 93.19 766 ILE A N 1
ATOM 6025 C CA . ILE A 1 766 ? -19.162 3.014 9.390 1.00 93.19 766 ILE A CA 1
ATOM 6026 C C . ILE A 1 766 ? -19.860 4.002 10.339 1.00 93.19 766 ILE A C 1
ATOM 6028 O O . ILE A 1 766 ? -20.780 4.706 9.923 1.00 93.19 766 ILE A O 1
ATOM 6032 N N . VAL A 1 767 ? -19.399 4.113 11.591 1.00 90.94 767 VAL A N 1
ATOM 6033 C CA . VAL A 1 767 ? -19.924 5.075 12.577 1.00 90.94 767 VAL A CA 1
ATOM 6034 C C . VAL A 1 767 ? -19.781 6.505 12.069 1.00 90.94 767 VAL A C 1
ATOM 6036 O O . VAL A 1 767 ? -20.765 7.239 12.052 1.00 90.94 767 VAL A O 1
ATOM 6039 N N . SER A 1 768 ? -18.591 6.896 11.606 1.00 90.12 768 SER A N 1
ATOM 6040 C CA . SER A 1 768 ? -18.333 8.266 11.148 1.00 90.12 768 SER A CA 1
ATOM 6041 C C . SER A 1 768 ? -19.228 8.651 9.970 1.00 90.12 768 SER A C 1
ATOM 6043 O O . SER A 1 768 ? -19.764 9.759 9.960 1.00 90.12 768 SER A O 1
ATOM 6045 N N . LEU A 1 769 ? -19.454 7.731 9.023 1.00 93.31 769 LEU A N 1
ATOM 6046 C CA . LEU A 1 769 ? -20.403 7.914 7.923 1.00 93.31 769 LEU A CA 1
ATOM 6047 C C . LEU A 1 769 ? -21.847 8.053 8.440 1.00 93.31 769 LEU A C 1
ATOM 6049 O O . LEU A 1 769 ? -22.530 9.022 8.114 1.00 93.31 769 LEU A O 1
ATOM 6053 N N . LEU A 1 770 ? -22.309 7.141 9.300 1.00 94.00 770 LEU A N 1
ATOM 6054 C CA . LEU A 1 770 ? -23.660 7.197 9.873 1.00 94.00 770 LEU A CA 1
ATOM 6055 C C . LEU A 1 770 ? -23.903 8.451 10.734 1.00 94.00 770 LEU A C 1
ATOM 6057 O O . LEU A 1 770 ? -25.051 8.880 10.862 1.00 94.00 770 LEU A O 1
ATOM 6061 N N . MET A 1 771 ? -22.860 9.056 11.313 1.00 90.62 771 MET A N 1
ATOM 6062 C CA . MET A 1 771 ? -22.960 10.313 12.064 1.00 90.62 771 MET A CA 1
ATOM 6063 C C . MET A 1 771 ? -23.143 11.531 11.153 1.00 90.62 771 MET A C 1
ATOM 6065 O O . MET A 1 771 ? -24.030 12.339 11.420 1.00 90.62 771 MET A O 1
ATOM 6069 N N . VAL A 1 772 ? -22.379 11.658 10.058 1.00 91.94 772 VAL A N 1
ATOM 6070 C CA . VAL A 1 772 ? -22.558 12.773 9.098 1.00 91.94 772 VAL A CA 1
ATOM 6071 C C . VAL A 1 772 ? -23.846 12.661 8.275 1.00 91.94 772 VAL A C 1
ATOM 6073 O O . VAL A 1 772 ? -24.348 13.669 7.785 1.00 91.94 772 VAL A O 1
ATOM 6076 N N . LEU A 1 773 ? -24.423 11.459 8.179 1.00 93.12 773 LEU A N 1
ATOM 6077 C CA . LEU A 1 773 ? -25.781 11.230 7.670 1.00 93.12 773 LEU A CA 1
ATOM 6078 C C . LEU A 1 773 ? -26.883 11.538 8.713 1.00 93.12 773 LEU A C 1
ATOM 6080 O O . LEU A 1 773 ? -28.062 11.524 8.371 1.00 93.12 773 LEU A O 1
ATOM 6084 N N . GLU A 1 774 ? -26.522 11.797 9.976 1.00 91.44 774 GLU A N 1
ATOM 6085 C CA . GLU A 1 774 ? -27.402 11.908 11.159 1.00 91.44 774 GLU A CA 1
ATOM 6086 C C . GLU A 1 774 ? -28.226 10.640 11.504 1.00 91.44 774 GLU A C 1
ATOM 6088 O O . GLU A 1 774 ? -29.110 10.670 12.365 1.00 91.44 774 GLU A O 1
ATOM 6093 N N . ALA A 1 775 ? -27.896 9.494 10.899 1.00 91.62 775 ALA A N 1
ATOM 6094 C CA . ALA A 1 775 ? -28.608 8.226 11.065 1.00 91.62 775 ALA A CA 1
ATOM 6095 C C . ALA A 1 775 ? -28.155 7.397 12.289 1.00 91.62 775 ALA A C 1
ATOM 6097 O O . ALA A 1 775 ? -28.966 6.644 12.834 1.00 91.62 775 ALA A O 1
ATOM 6098 N N . LYS A 1 776 ? -26.895 7.532 12.750 1.00 90.88 776 LYS A N 1
ATOM 6099 C CA . LYS A 1 776 ? -26.264 6.660 13.778 1.00 90.88 776 LYS A CA 1
ATOM 6100 C C . LYS A 1 776 ? -27.151 6.422 15.001 1.00 90.88 776 LYS A C 1
ATOM 6102 O O . LYS A 1 776 ? -27.437 5.274 15.328 1.00 90.88 776 LYS A O 1
ATOM 6107 N N . THR A 1 777 ? -27.625 7.491 15.644 1.00 85.12 777 THR A N 1
ATOM 6108 C CA . THR A 1 777 ? -28.413 7.404 16.886 1.00 85.12 777 THR A CA 1
ATOM 6109 C C . THR A 1 777 ? -29.745 6.672 16.705 1.00 85.12 777 THR A C 1
ATOM 6111 O O . THR A 1 777 ? -30.207 6.003 17.625 1.00 85.12 777 THR A O 1
ATOM 6114 N N . GLN A 1 778 ? -30.371 6.788 15.531 1.00 85.50 778 GLN A N 1
ATOM 6115 C CA . GLN A 1 778 ? -31.662 6.154 15.243 1.00 85.50 778 GLN A CA 1
ATOM 6116 C C . GLN A 1 778 ? -31.506 4.685 14.828 1.00 85.50 778 GLN A C 1
ATOM 6118 O O . GLN A 1 778 ? -32.393 3.882 15.101 1.00 85.50 778 GLN A O 1
ATOM 6123 N N . LEU A 1 779 ? -30.385 4.343 14.182 1.00 88.88 779 LEU A N 1
ATOM 6124 C CA . LEU A 1 779 ? -30.112 3.013 13.636 1.00 88.88 779 LEU A CA 1
ATOM 6125 C C . LEU A 1 779 ? -29.433 2.067 14.641 1.00 88.88 779 LEU A C 1
ATOM 6127 O O . LEU A 1 779 ? -29.759 0.885 14.672 1.00 88.88 779 LEU A O 1
ATOM 6131 N N . LEU A 1 780 ? -28.491 2.579 15.443 1.00 88.25 780 LEU A N 1
ATOM 6132 C CA . LEU A 1 780 ? -27.638 1.784 16.343 1.00 88.25 780 LEU A CA 1
ATOM 6133 C C . LEU A 1 780 ? -27.739 2.202 17.823 1.00 88.25 780 LEU A C 1
ATOM 6135 O O . LEU A 1 780 ? -27.230 1.502 18.694 1.00 88.25 780 LEU A O 1
ATOM 6139 N N . GLY A 1 781 ? -28.371 3.338 18.140 1.00 85.25 781 GLY A N 1
ATOM 6140 C CA . GLY A 1 781 ? -28.357 3.886 19.500 1.00 85.25 781 GLY A CA 1
ATOM 6141 C C . GLY A 1 781 ? -26.931 4.255 19.923 1.00 85.25 781 GLY A C 1
ATOM 6142 O O . GLY A 1 781 ? -26.252 5.019 19.229 1.00 85.25 781 GLY A O 1
ATOM 6143 N N . LEU A 1 782 ? -26.455 3.702 21.042 1.00 80.62 782 LEU A N 1
ATOM 6144 C CA . LEU A 1 782 ? -25.045 3.806 21.441 1.00 80.62 782 LEU A CA 1
ATOM 6145 C C . LEU A 1 782 ? -24.141 2.808 20.702 1.00 80.62 782 LEU A C 1
ATOM 6147 O O . LEU A 1 782 ? -22.973 3.134 20.486 1.00 80.62 782 LEU A O 1
ATOM 6151 N N . LYS A 1 783 ? -24.686 1.673 20.244 1.00 85.06 783 LYS A N 1
ATOM 6152 C CA . LYS A 1 783 ? -23.921 0.506 19.793 1.00 85.06 783 LYS A CA 1
ATOM 6153 C C . LYS A 1 783 ? -22.975 0.766 18.627 1.00 85.06 783 LYS A C 1
ATOM 6155 O O . LYS A 1 783 ? -23.213 1.628 17.771 1.00 85.06 783 LYS A O 1
ATOM 6160 N N . MET A 1 784 ? -21.917 -0.040 18.584 1.00 85.00 784 MET A N 1
ATOM 6161 C CA . MET A 1 784 ? -20.981 -0.099 17.463 1.00 85.00 784 MET A CA 1
ATOM 6162 C C . MET A 1 784 ? -21.474 -1.075 16.368 1.00 85.00 784 MET A C 1
ATOM 6164 O O . MET A 1 784 ? -22.257 -1.977 16.661 1.00 85.00 784 MET A O 1
ATOM 6168 N N . PRO A 1 785 ? -21.060 -0.915 15.096 1.00 91.50 785 PRO A N 1
ATOM 6169 C CA . PRO A 1 785 ? -21.477 -1.789 13.994 1.00 91.50 785 PRO A CA 1
ATOM 6170 C C . PRO A 1 785 ? -20.790 -3.158 14.055 1.00 91.50 785 PRO A C 1
ATOM 6172 O O . PRO A 1 785 ? -19.582 -3.226 14.290 1.00 91.50 785 PRO A O 1
ATOM 6175 N N . GLU A 1 786 ? -21.508 -4.246 13.770 1.00 92.94 786 GLU A N 1
ATOM 6176 C CA . GLU A 1 786 ? -20.942 -5.608 13.783 1.00 92.94 786 GLU A CA 1
ATOM 6177 C C . GLU A 1 786 ? -19.878 -5.823 12.699 1.00 92.94 786 GLU A C 1
ATOM 6179 O O . GLU A 1 786 ? -19.786 -5.068 11.724 1.00 92.94 786 GLU A O 1
ATOM 6184 N N . TYR A 1 787 ? -19.078 -6.881 12.849 1.00 94.81 787 TYR A N 1
ATOM 6185 C CA . TYR A 1 787 ? -18.161 -7.340 11.805 1.00 94.81 787 TYR A CA 1
ATOM 6186 C C . TYR A 1 787 ? -18.901 -7.643 10.495 1.00 94.81 787 TYR A C 1
ATOM 6188 O O . TYR A 1 787 ? -20.035 -8.117 10.510 1.00 94.81 787 TYR A O 1
ATOM 6196 N N . ALA A 1 788 ? -18.251 -7.349 9.366 1.00 96.56 788 ALA A N 1
ATOM 6197 C CA . ALA A 1 788 ? -18.824 -7.409 8.016 1.00 96.56 788 ALA A CA 1
ATOM 6198 C C . ALA A 1 788 ? -20.070 -6.524 7.757 1.00 96.56 788 ALA A C 1
ATOM 6200 O O . ALA A 1 788 ? -20.643 -6.606 6.669 1.00 96.56 788 ALA A O 1
ATOM 6201 N N . SER A 1 789 ? -20.467 -5.640 8.687 1.00 97.25 789 SER A N 1
ATOM 6202 C CA . SER A 1 789 ? -21.549 -4.663 8.463 1.00 97.25 789 SER A CA 1
ATOM 6203 C C . SER A 1 789 ? -21.299 -3.785 7.229 1.00 97.25 789 SER A C 1
ATOM 6205 O O . SER A 1 789 ? -20.163 -3.400 6.930 1.00 97.25 789 SER A O 1
ATOM 6207 N N . VAL A 1 790 ? -22.375 -3.450 6.507 1.00 97.44 790 VAL A N 1
ATOM 6208 C CA . VAL A 1 790 ? -22.316 -2.686 5.248 1.00 97.44 790 VAL A CA 1
ATOM 6209 C C . VAL A 1 790 ? -23.282 -1.511 5.265 1.00 97.44 790 VAL A C 1
ATOM 6211 O O . VAL A 1 790 ? -24.476 -1.701 5.479 1.00 97.44 790 VAL A O 1
ATOM 6214 N N . VAL A 1 791 ? -22.789 -0.318 4.925 1.00 97.88 791 VAL A N 1
ATOM 6215 C CA . VAL A 1 791 ? -23.618 0.814 4.473 1.00 97.88 791 VAL A CA 1
ATOM 6216 C C . VAL A 1 791 ? -23.509 0.908 2.954 1.00 97.88 791 VAL A C 1
ATOM 6218 O O . VAL A 1 791 ? -22.402 0.918 2.420 1.00 97.88 791 VAL A O 1
ATOM 6221 N N . ALA A 1 792 ? -24.639 1.009 2.258 1.00 97.31 792 ALA A N 1
ATOM 6222 C CA . ALA A 1 792 ? -24.696 1.232 0.816 1.00 97.31 792 ALA A CA 1
ATOM 6223 C C . ALA A 1 792 ? -25.387 2.559 0.482 1.00 97.31 792 ALA A C 1
ATOM 6225 O O . ALA A 1 792 ? -26.322 2.965 1.171 1.00 97.31 792 ALA A O 1
ATOM 6226 N N . CYS A 1 793 ? -24.953 3.197 -0.602 1.00 97.56 793 CYS A N 1
ATOM 6227 C CA . CYS A 1 793 ? -25.603 4.333 -1.244 1.00 97.56 793 CYS A CA 1
ATOM 6228 C C . CYS A 1 793 ? -25.771 4.028 -2.736 1.00 97.56 793 CYS A C 1
ATOM 6230 O O . CYS A 1 793 ? -24.793 3.836 -3.456 1.00 97.56 793 CYS A O 1
ATOM 6232 N N . GLU A 1 794 ? -27.016 3.964 -3.188 1.00 97.88 794 GLU A N 1
ATOM 6233 C CA . GLU A 1 794 ? -27.412 3.763 -4.577 1.00 97.88 794 GLU A CA 1
ATOM 6234 C C . GLU A 1 794 ? -27.840 5.107 -5.187 1.00 97.88 794 GLU A C 1
ATOM 6236 O O . GLU A 1 794 ? -28.673 5.814 -4.612 1.00 97.88 794 GLU A O 1
ATOM 6241 N N . LEU A 1 795 ? -27.323 5.439 -6.369 1.00 96.62 795 LEU A N 1
ATOM 6242 C CA . LEU A 1 795 ? -27.741 6.582 -7.178 1.00 96.62 795 LEU A CA 1
ATOM 6243 C C . LEU A 1 795 ? -28.725 6.124 -8.260 1.00 96.62 795 LEU A C 1
ATOM 6245 O O . LEU A 1 795 ? -28.406 5.260 -9.075 1.00 96.62 795 LEU A O 1
ATOM 6249 N N . TRP A 1 796 ? -29.893 6.760 -8.302 1.00 95.94 796 TRP A N 1
ATOM 6250 C CA . TRP A 1 796 ? -31.006 6.416 -9.183 1.00 95.94 796 TRP A CA 1
ATOM 6251 C C . TRP A 1 796 ? -31.430 7.589 -10.075 1.00 95.94 796 TRP A C 1
ATOM 6253 O O . TRP A 1 796 ? -31.541 8.732 -9.624 1.00 95.94 796 TRP A O 1
ATOM 6263 N N . ARG A 1 797 ? -31.751 7.292 -11.335 1.00 92.50 797 ARG A N 1
ATOM 6264 C CA . ARG A 1 797 ? -32.525 8.145 -12.245 1.00 92.50 797 ARG A CA 1
ATOM 6265 C C . ARG A 1 797 ? -34.006 7.805 -12.085 1.00 92.50 797 ARG A C 1
ATOM 6267 O O . ARG A 1 797 ? -34.403 6.669 -12.307 1.00 92.50 797 ARG A O 1
ATOM 6274 N N . THR A 1 798 ? -34.806 8.797 -11.702 1.00 88.25 798 THR A N 1
ATOM 6275 C CA . THR A 1 798 ? -36.246 8.660 -11.412 1.00 88.25 798 THR A CA 1
ATOM 6276 C C . THR A 1 798 ? -37.079 9.628 -12.253 1.00 88.25 798 THR A C 1
ATOM 6278 O O . THR A 1 798 ? -36.541 10.573 -12.838 1.00 88.25 798 THR A O 1
ATOM 6281 N N . ASP A 1 799 ? -38.405 9.468 -12.258 1.00 80.75 799 ASP A N 1
ATOM 6282 C CA . ASP A 1 799 ? -39.352 10.418 -12.877 1.00 80.75 799 ASP A CA 1
ATOM 6283 C C . ASP A 1 799 ? -39.204 11.873 -12.370 1.00 80.75 799 ASP A C 1
ATOM 6285 O O . ASP A 1 799 ? -39.573 12.821 -13.066 1.00 80.75 799 ASP A O 1
ATOM 6289 N N . LYS A 1 800 ? -38.641 12.055 -11.167 1.00 81.19 800 LYS A N 1
ATOM 6290 C CA . LYS A 1 800 ? -38.394 13.346 -10.499 1.00 81.19 800 LYS A CA 1
ATOM 6291 C C . LYS A 1 800 ? -36.947 13.843 -10.643 1.00 81.19 800 LYS A C 1
ATOM 6293 O O . LYS A 1 800 ? -36.618 14.895 -10.098 1.00 81.19 800 LYS A O 1
ATOM 6298 N N . GLY A 1 801 ? -36.091 13.128 -11.377 1.00 89.69 801 GLY A N 1
ATOM 6299 C CA . GLY A 1 801 ? -34.662 13.425 -11.541 1.00 89.69 801 GLY A CA 1
ATOM 6300 C C . GLY A 1 801 ? -33.759 12.477 -10.748 1.00 89.69 801 GLY A C 1
ATOM 6301 O O . GLY A 1 801 ? -34.118 11.325 -10.505 1.00 89.69 801 GLY A O 1
ATOM 6302 N N . TYR A 1 802 ? -32.566 12.937 -10.366 1.00 95.31 802 TYR A N 1
ATOM 6303 C CA . TYR A 1 802 ? -31.605 12.114 -9.625 1.00 95.31 802 TYR A CA 1
ATOM 6304 C C . TYR A 1 802 ? -31.970 12.004 -8.140 1.00 95.31 802 TYR A C 1
ATOM 6306 O O . TYR A 1 802 ? -32.125 13.016 -7.451 1.00 95.31 802 TYR A O 1
ATOM 6314 N N . SER A 1 803 ? -32.060 10.770 -7.647 1.00 95.38 803 SER A N 1
ATOM 6315 C CA . SER A 1 803 ? -32.346 10.440 -6.248 1.00 95.38 803 SER A CA 1
ATOM 6316 C C . SER A 1 803 ? -31.302 9.472 -5.691 1.00 95.38 803 SER A C 1
ATOM 6318 O O . SER A 1 803 ? -30.713 8.693 -6.433 1.00 95.38 803 SER A O 1
ATOM 6320 N N . VAL A 1 804 ? -31.097 9.497 -4.378 1.00 96.81 804 VAL A N 1
ATOM 6321 C CA . VAL A 1 804 ? -30.265 8.544 -3.634 1.00 96.81 804 VAL A CA 1
ATOM 6322 C C . VAL A 1 804 ? -31.130 7.643 -2.760 1.00 96.81 804 VAL A C 1
ATOM 6324 O O . VAL A 1 804 ? -32.153 8.083 -2.224 1.00 96.81 804 VAL A O 1
ATOM 6327 N N . LYS A 1 805 ? -30.700 6.392 -2.597 1.00 96.50 805 LYS A N 1
ATOM 6328 C CA . LYS A 1 805 ? -31.273 5.407 -1.675 1.00 96.50 805 LYS A CA 1
ATOM 6329 C C . LYS A 1 805 ? -30.143 4.778 -0.866 1.00 96.50 805 LYS A C 1
ATOM 6331 O O . LYS A 1 805 ? -29.191 4.254 -1.433 1.00 96.50 805 LYS A O 1
ATOM 6336 N N . PHE A 1 806 ? -30.239 4.843 0.456 1.00 97.81 806 PHE A N 1
ATOM 6337 C CA . PHE A 1 806 ? -29.265 4.256 1.371 1.00 97.81 806 PHE A CA 1
ATOM 6338 C C . PHE A 1 806 ? -29.830 2.995 2.020 1.00 97.81 806 PHE A C 1
ATOM 6340 O O . PHE A 1 806 ? -30.991 2.980 2.438 1.00 97.81 806 PHE A O 1
ATOM 6347 N N . THR A 1 807 ? -29.001 1.962 2.166 1.00 97.25 807 THR A N 1
ATOM 6348 C CA . THR A 1 807 ? -29.345 0.743 2.913 1.00 97.25 807 THR A CA 1
ATOM 6349 C C . THR A 1 807 ? -28.247 0.354 3.904 1.00 97.25 807 THR A C 1
ATOM 6351 O O . THR A 1 807 ? -27.095 0.776 3.778 1.00 97.25 807 THR A O 1
ATOM 6354 N N . TYR A 1 808 ? -28.610 -0.450 4.904 1.00 97.50 808 TYR A N 1
ATOM 6355 C CA . TYR A 1 808 ? -27.698 -1.011 5.899 1.00 97.50 808 TYR A CA 1
ATOM 6356 C C . TYR A 1 808 ? -27.898 -2.525 6.030 1.00 97.50 808 TYR A C 1
ATOM 6358 O O . TYR A 1 808 ? -29.031 -2.987 6.135 1.00 97.50 808 TYR A O 1
ATOM 6366 N N . SER A 1 809 ? -26.804 -3.288 6.051 1.00 96.62 809 SER A N 1
ATOM 6367 C CA . SER A 1 809 ? -26.762 -4.706 6.435 1.00 96.62 809 SER A CA 1
ATOM 6368 C C . SER A 1 809 ? -26.030 -4.792 7.767 1.00 96.62 809 SER A C 1
ATOM 6370 O O . SER A 1 809 ? -24.875 -4.367 7.845 1.00 96.62 809 SER A O 1
ATOM 6372 N N . LYS A 1 810 ? -26.682 -5.328 8.807 1.00 93.75 810 LYS A N 1
ATOM 6373 C CA . LYS A 1 810 ? -26.067 -5.454 10.139 1.00 93.75 810 LYS A CA 1
ATOM 6374 C C . LYS A 1 810 ? -24.849 -6.388 10.118 1.00 93.75 810 LYS A C 1
ATOM 6376 O O . LYS A 1 810 ? -23.843 -6.057 10.725 1.00 93.75 810 LYS A O 1
ATOM 6381 N N . ASP A 1 811 ? -24.955 -7.517 9.428 1.00 92.94 811 ASP A N 1
ATOM 6382 C CA . ASP A 1 811 ? -23.987 -8.623 9.402 1.00 92.94 811 ASP A CA 1
ATOM 6383 C C . ASP A 1 811 ? -24.211 -9.475 8.131 1.00 92.94 811 ASP A C 1
ATOM 6385 O O . ASP A 1 811 ? -25.059 -9.127 7.293 1.00 92.94 811 ASP A O 1
ATOM 6389 N N . GLU A 1 812 ? -23.494 -10.600 7.990 1.00 93.50 812 GLU A N 1
ATOM 6390 C CA . GLU A 1 812 ? -23.565 -11.453 6.800 1.00 93.50 812 GLU A CA 1
ATOM 6391 C C . GLU A 1 812 ? -24.898 -12.201 6.606 1.00 93.50 812 GLU A C 1
ATOM 6393 O O . GLU A 1 812 ? -25.177 -12.642 5.486 1.00 93.50 812 GLU A O 1
ATOM 6398 N N . TYR A 1 813 ? -25.779 -12.259 7.611 1.00 91.69 813 TYR A N 1
ATOM 6399 C CA . TYR A 1 813 ? -27.105 -12.894 7.528 1.00 91.69 813 TYR A CA 1
ATOM 6400 C C . TYR A 1 813 ? -28.267 -11.886 7.489 1.00 91.69 813 TYR A C 1
ATOM 6402 O O . TYR A 1 813 ? -29.272 -12.141 6.826 1.00 91.69 813 TYR A O 1
ATOM 6410 N N . SER A 1 814 ? -28.139 -10.748 8.173 1.00 92.38 814 SER A N 1
ATOM 6411 C CA . SER A 1 814 ? -29.175 -9.716 8.314 1.00 92.38 814 SER A CA 1
ATOM 6412 C C . SER A 1 814 ? -29.458 -8.969 7.006 1.00 92.38 814 SER A C 1
ATOM 6414 O O . SER A 1 814 ? -28.528 -8.500 6.354 1.00 92.38 814 SER A O 1
ATOM 6416 N N . GLU A 1 815 ? -30.731 -8.808 6.626 1.00 90.38 815 GLU A N 1
ATOM 6417 C CA . GLU A 1 815 ? -31.147 -8.174 5.360 1.00 90.38 815 GLU A CA 1
ATOM 6418 C C . GLU A 1 815 ? -30.678 -6.712 5.191 1.00 90.38 815 GLU A C 1
ATOM 6420 O O . GLU A 1 815 ? -30.426 -5.999 6.161 1.00 90.38 815 GLU A O 1
ATOM 6425 N N . TYR A 1 816 ? -30.590 -6.256 3.933 1.00 92.69 816 TYR A N 1
ATOM 6426 C CA . TYR A 1 816 ? -30.296 -4.859 3.590 1.00 92.69 816 TYR A CA 1
ATOM 6427 C C . TYR A 1 816 ? -31.545 -3.987 3.781 1.00 92.69 816 TYR A C 1
ATOM 6429 O O . TYR A 1 816 ? -32.382 -3.888 2.882 1.00 92.69 816 TYR A O 1
ATOM 6437 N N . VAL A 1 817 ? -31.670 -3.338 4.938 1.00 94.44 817 VAL A N 1
ATOM 6438 C CA . VAL A 1 817 ? -32.813 -2.464 5.249 1.00 94.44 817 VAL A CA 1
ATOM 6439 C C . VAL A 1 817 ? -32.599 -1.045 4.701 1.00 94.44 817 VAL A C 1
ATOM 6441 O O . VAL A 1 817 ? -31.493 -0.516 4.835 1.00 94.44 817 VAL A O 1
ATOM 6444 N N . PRO A 1 818 ? -33.612 -0.389 4.099 1.00 94.88 818 PRO A N 1
ATOM 6445 C CA . PRO A 1 818 ? -33.543 1.034 3.770 1.00 94.88 818 PRO A CA 1
ATOM 6446 C C . PRO A 1 818 ? -33.352 1.902 5.018 1.00 94.88 818 PRO A C 1
ATOM 6448 O O . PRO A 1 818 ? -34.007 1.688 6.036 1.00 94.88 818 PRO A O 1
ATOM 6451 N N . ILE A 1 819 ? -32.467 2.896 4.922 1.00 96.38 819 ILE A N 1
ATOM 6452 C CA . ILE A 1 819 ? -32.206 3.883 5.987 1.00 96.38 819 ILE A CA 1
ATOM 6453 C C . ILE A 1 819 ? -32.340 5.336 5.507 1.00 96.38 819 ILE A C 1
ATOM 6455 O O . ILE A 1 819 ? -32.129 6.260 6.289 1.00 96.38 819 ILE A O 1
ATOM 6459 N N . THR A 1 820 ? -32.696 5.568 4.237 1.00 96.12 820 THR A N 1
ATOM 6460 C CA . THR A 1 820 ? -32.819 6.906 3.622 1.00 96.12 820 THR A CA 1
ATOM 6461 C C . THR A 1 820 ? -33.729 7.856 4.406 1.00 96.12 820 THR A C 1
ATOM 6463 O O . THR A 1 820 ? -33.455 9.050 4.508 1.00 96.12 820 THR A O 1
ATOM 6466 N N . ASN A 1 821 ? -34.792 7.320 5.002 1.00 93.38 821 ASN A N 1
ATOM 6467 C CA . ASN A 1 821 ? -35.759 8.046 5.822 1.00 93.38 821 ASN A CA 1
ATOM 6468 C C . ASN A 1 821 ? -35.203 8.529 7.179 1.00 93.38 821 ASN A C 1
ATOM 6470 O O . ASN A 1 821 ? -35.851 9.343 7.837 1.00 93.38 821 ASN A O 1
ATOM 6474 N N . LEU A 1 822 ? -34.030 8.038 7.599 1.00 92.38 822 LEU A N 1
ATOM 6475 C CA . LEU A 1 822 ? -33.317 8.470 8.807 1.00 92.38 822 LEU A CA 1
ATOM 6476 C C . LEU A 1 822 ? -32.324 9.617 8.538 1.00 92.38 822 LEU A C 1
ATOM 6478 O O . LEU A 1 822 ? -31.786 10.177 9.492 1.00 92.38 822 LEU A O 1
ATOM 6482 N N . ILE A 1 823 ? -32.055 9.941 7.266 1.00 92.69 823 ILE A N 1
ATOM 6483 C CA . ILE A 1 823 ? -30.945 10.811 6.848 1.00 92.69 823 ILE A CA 1
ATOM 6484 C C . ILE A 1 823 ? -31.337 12.294 6.856 1.00 92.69 823 ILE A C 1
ATOM 6486 O O . ILE A 1 823 ? -32.428 12.683 6.428 1.00 92.69 823 ILE A O 1
ATOM 6490 N N . ALA A 1 824 ? -30.417 13.152 7.301 1.00 87.75 824 ALA A N 1
ATOM 6491 C CA . ALA A 1 824 ? -30.611 14.599 7.330 1.00 87.75 824 ALA A CA 1
ATOM 6492 C C . ALA A 1 824 ? -30.956 15.192 5.950 1.00 87.75 824 ALA A C 1
ATOM 6494 O O . ALA A 1 824 ? -30.238 15.014 4.969 1.00 87.75 824 ALA A O 1
ATOM 6495 N N . GLY A 1 825 ? -32.056 15.949 5.890 1.00 86.44 825 GLY A N 1
ATOM 6496 C CA . GLY A 1 825 ? -32.567 16.563 4.656 1.00 86.44 825 GLY A CA 1
ATOM 6497 C C . GLY A 1 825 ? -33.441 15.645 3.792 1.00 86.44 825 GLY A C 1
ATOM 6498 O O . GLY A 1 825 ? -34.067 16.133 2.850 1.00 86.44 825 GLY A O 1
ATOM 6499 N N . CYS A 1 826 ? -33.539 14.354 4.122 1.00 93.94 826 CYS A N 1
ATOM 6500 C CA . CYS A 1 826 ? -34.314 13.374 3.367 1.00 93.94 826 CYS A CA 1
ATOM 6501 C C . CYS A 1 826 ? -35.750 13.179 3.906 1.00 93.94 826 CYS A C 1
ATOM 6503 O O . CYS A 1 826 ? -36.036 13.470 5.070 1.00 93.94 826 CYS A O 1
ATOM 6505 N N . PRO A 1 827 ? -36.698 12.734 3.056 1.00 92.00 827 PRO A N 1
ATOM 6506 C CA . PRO A 1 827 ? -38.092 12.521 3.447 1.00 92.00 827 PRO A CA 1
ATOM 6507 C C . PRO A 1 827 ? -38.257 11.304 4.370 1.00 92.00 827 PRO A C 1
ATOM 6509 O O . PRO A 1 827 ? -37.911 10.184 4.008 1.00 92.00 827 PRO A O 1
ATOM 6512 N N . SER A 1 828 ? -38.888 11.492 5.530 1.00 88.19 828 SER A N 1
ATOM 6513 C CA . SER A 1 828 ? -39.080 10.440 6.546 1.00 88.19 828 SER A CA 1
ATOM 6514 C C . SER A 1 828 ? -40.072 9.325 6.167 1.00 88.19 828 SER A C 1
ATOM 6516 O O . SER A 1 828 ? -40.308 8.410 6.956 1.00 88.19 828 SER A O 1
ATOM 6518 N N . ASN A 1 829 ? -40.665 9.389 4.972 1.00 88.62 829 ASN A N 1
ATOM 6519 C CA . ASN A 1 829 ? -41.680 8.465 4.464 1.00 88.62 829 ASN A CA 1
ATOM 6520 C C . ASN A 1 829 ? -41.370 7.927 3.051 1.00 88.62 829 ASN A C 1
ATOM 6522 O O . ASN A 1 829 ? -42.297 7.583 2.317 1.00 88.62 829 ASN A O 1
ATOM 6526 N N . SER A 1 830 ? -40.095 7.900 2.648 1.00 89.75 830 SER A N 1
ATOM 6527 C CA . SER A 1 830 ? -39.650 7.410 1.338 1.00 89.75 830 SER A CA 1
ATOM 6528 C C . SER A 1 830 ? -38.238 6.822 1.411 1.00 89.75 830 SER A C 1
ATOM 6530 O O . SER A 1 830 ? -37.343 7.422 2.003 1.00 89.75 830 SER A O 1
ATOM 6532 N N . ASP A 1 831 ? -38.029 5.686 0.742 1.00 91.25 831 ASP A N 1
ATOM 6533 C CA . ASP A 1 831 ? -36.714 5.039 0.604 1.00 91.25 831 ASP A CA 1
ATOM 6534 C C . ASP A 1 831 ? -35.788 5.786 -0.373 1.00 91.25 831 ASP A C 1
ATOM 6536 O O . ASP A 1 831 ? -34.590 5.508 -0.428 1.00 91.25 831 ASP A O 1
ATOM 6540 N N . PHE A 1 832 ? -36.330 6.752 -1.120 1.00 93.19 832 PHE A N 1
ATOM 6541 C CA . PHE A 1 832 ? -35.608 7.633 -2.036 1.00 93.19 832 PHE A CA 1
ATOM 6542 C C . PHE A 1 832 ? -35.602 9.081 -1.539 1.00 93.19 832 PHE A C 1
ATOM 6544 O O . PHE A 1 832 ? -36.613 9.597 -1.051 1.00 93.19 832 PHE A O 1
ATOM 6551 N N . CYS A 1 833 ? -34.475 9.757 -1.737 1.00 95.31 833 CYS A N 1
ATOM 6552 C CA . CYS A 1 833 ? -34.246 11.156 -1.400 1.00 95.31 833 CYS A CA 1
ATOM 6553 C C . CYS A 1 833 ? -33.662 11.890 -2.609 1.00 95.31 833 CYS A C 1
ATOM 6555 O O . CYS A 1 833 ? -32.693 11.417 -3.192 1.00 95.31 833 CYS A O 1
ATOM 6557 N N . ALA A 1 834 ? -34.223 13.035 -3.005 1.00 95.06 834 ALA A N 1
ATOM 6558 C CA . ALA A 1 834 ? -33.689 13.797 -4.137 1.00 95.06 834 ALA A CA 1
ATOM 6559 C C . ALA A 1 834 ? -32.238 14.236 -3.857 1.00 95.06 834 ALA A C 1
ATOM 6561 O O . ALA A 1 834 ? -31.930 14.710 -2.759 1.00 95.06 834 ALA A O 1
ATOM 6562 N N . LEU A 1 835 ? -31.337 14.066 -4.832 1.00 91.69 835 LEU A N 1
ATOM 6563 C CA . LEU A 1 835 ? -29.894 14.249 -4.626 1.00 91.69 835 LEU A CA 1
ATOM 6564 C C . LEU A 1 835 ? -29.541 15.683 -4.194 1.00 91.69 835 LEU A C 1
ATOM 6566 O O . LEU A 1 835 ? -28.649 15.881 -3.371 1.00 91.69 835 LEU A O 1
ATOM 6570 N N . ASP A 1 836 ? -30.268 16.686 -4.688 1.00 90.62 836 ASP A N 1
ATOM 6571 C CA . ASP A 1 836 ? -30.098 18.081 -4.277 1.00 90.62 836 ASP A CA 1
ATOM 6572 C C . ASP A 1 836 ? -30.446 18.290 -2.792 1.00 90.62 836 ASP A C 1
ATOM 6574 O O . ASP A 1 836 ? -29.730 18.999 -2.091 1.00 90.62 836 ASP A O 1
ATOM 6578 N N . LYS A 1 837 ? -31.501 17.633 -2.291 1.00 93.94 837 LYS A N 1
ATOM 6579 C CA . LYS A 1 837 ? -31.931 17.680 -0.883 1.00 93.94 837 LYS A CA 1
ATOM 6580 C C . LYS A 1 837 ? -30.967 16.938 0.039 1.00 93.94 837 LYS A C 1
ATOM 6582 O O . LYS A 1 837 ? -30.648 17.453 1.110 1.00 93.94 837 LYS A O 1
ATOM 6587 N N . PHE A 1 838 ? -30.446 15.795 -0.404 1.00 94.56 838 PHE A N 1
ATOM 6588 C CA . PHE A 1 838 ? -29.384 15.074 0.299 1.00 94.56 838 PHE A CA 1
ATOM 6589 C C . PHE A 1 838 ? -28.105 15.921 0.428 1.00 94.56 838 PHE A C 1
ATOM 6591 O O . PHE A 1 838 ? -27.556 16.065 1.523 1.00 94.56 838 PHE A O 1
ATOM 6598 N N . ILE A 1 839 ? -27.656 16.544 -0.668 1.00 90.00 839 ILE A N 1
ATOM 6599 C CA . ILE A 1 839 ? -26.488 17.435 -0.663 1.00 90.00 839 ILE A CA 1
ATOM 6600 C C . ILE A 1 839 ? -26.765 18.687 0.189 1.00 90.00 839 ILE A C 1
ATOM 6602 O O . ILE A 1 839 ? -25.904 19.087 0.971 1.00 90.00 839 ILE A O 1
ATOM 6606 N N . ASP A 1 840 ? -27.954 19.293 0.088 1.00 89.06 840 ASP A N 1
ATOM 6607 C CA . ASP A 1 840 ? -28.365 20.444 0.908 1.00 89.06 840 ASP A CA 1
ATOM 6608 C C . ASP A 1 840 ? -28.285 20.143 2.414 1.00 89.06 840 ASP A C 1
ATOM 6610 O O . ASP A 1 840 ? -27.726 20.953 3.155 1.00 89.06 840 ASP A O 1
ATOM 6614 N N . GLY A 1 841 ? -28.787 18.983 2.860 1.00 88.19 841 GLY A N 1
ATOM 6615 C CA . GLY A 1 841 ? -28.678 18.531 4.253 1.00 88.19 841 GLY A CA 1
ATOM 6616 C C . GLY A 1 841 ? -27.233 18.242 4.679 1.00 88.19 841 GLY A C 1
ATOM 6617 O O . GLY A 1 841 ? -26.801 18.652 5.756 1.00 88.19 841 GLY A O 1
ATOM 6618 N N . SER A 1 842 ? -26.456 17.615 3.792 1.00 90.12 842 SER A N 1
ATOM 6619 C CA . SER A 1 842 ? -25.059 17.223 4.029 1.00 90.12 842 SER A CA 1
ATOM 6620 C C . SER A 1 842 ? -24.081 18.401 4.159 1.00 90.12 842 SER A C 1
ATOM 6622 O O . SER A 1 842 ? -23.045 18.272 4.814 1.00 90.12 842 SER A O 1
ATOM 6624 N N . LYS A 1 843 ? -24.383 19.564 3.555 1.00 85.62 843 LYS A N 1
ATOM 6625 C CA . LYS A 1 843 ? -23.447 20.698 3.369 1.00 85.62 843 LYS A CA 1
ATOM 6626 C C . LYS A 1 843 ? -22.646 21.109 4.605 1.00 85.62 843 LYS A C 1
ATOM 6628 O O . LYS A 1 843 ? -21.471 21.448 4.460 1.00 85.62 843 LYS A O 1
ATOM 6633 N N . LYS A 1 844 ? -23.227 21.084 5.811 1.00 87.44 844 LYS A N 1
ATOM 6634 C CA . LYS A 1 844 ? -22.492 21.478 7.029 1.00 87.44 844 LYS A CA 1
ATOM 6635 C C . LYS A 1 844 ? -21.307 20.556 7.336 1.00 87.44 844 LYS A C 1
ATOM 6637 O O . LYS A 1 844 ? -20.260 21.057 7.747 1.00 87.44 844 LYS A O 1
ATOM 6642 N N . TYR A 1 845 ? -21.416 19.257 7.058 1.00 88.38 845 TYR A N 1
ATOM 6643 C CA . TYR A 1 845 ? -20.374 18.266 7.341 1.00 88.38 845 TYR A CA 1
ATOM 6644 C C . TYR A 1 845 ? -19.317 18.135 6.230 1.00 88.38 845 TYR A C 1
ATOM 6646 O O . TYR A 1 845 ? -18.310 17.472 6.442 1.00 88.38 845 TYR A O 1
ATOM 6654 N N . ILE A 1 846 ? -19.468 18.796 5.076 1.00 84.19 846 ILE A N 1
ATOM 6655 C CA . ILE A 1 846 ? -18.491 18.721 3.971 1.00 84.19 846 ILE A CA 1
ATOM 6656 C C . ILE A 1 846 ? -17.267 19.622 4.269 1.00 84.19 846 ILE A C 1
ATOM 6658 O O . ILE A 1 846 ? -17.444 20.830 4.473 1.00 84.19 846 ILE A O 1
ATOM 6662 N N . PRO A 1 847 ? -16.026 19.094 4.330 1.00 76.81 847 PRO A N 1
ATOM 6663 C CA . PRO A 1 847 ? -14.812 19.880 4.563 1.00 76.81 847 PRO A CA 1
ATOM 6664 C C . PRO A 1 847 ? -14.341 20.622 3.301 1.00 76.81 847 PRO A C 1
ATOM 6666 O O . PRO A 1 847 ? -14.549 20.169 2.176 1.00 76.81 847 PRO A O 1
ATOM 6669 N N . THR A 1 848 ? -13.670 21.764 3.484 1.00 65.62 848 THR A N 1
ATOM 6670 C CA . THR A 1 848 ? -13.215 22.640 2.389 1.00 65.62 848 THR A CA 1
ATOM 6671 C C . THR A 1 848 ? -11.774 23.111 2.605 1.00 65.62 848 THR A C 1
ATOM 6673 O O . THR A 1 848 ? -11.537 23.942 3.479 1.00 65.62 848 THR A O 1
ATOM 6676 N N . GLY A 1 849 ? -10.843 22.624 1.775 1.00 52.22 849 GLY A N 1
ATOM 6677 C CA . GLY A 1 849 ? -9.454 23.103 1.671 1.00 52.22 849 GLY A CA 1
ATOM 6678 C C . GLY A 1 849 ? -8.495 22.616 2.768 1.00 52.22 849 GLY A C 1
ATOM 6679 O O . GLY A 1 849 ? -8.362 23.275 3.793 1.00 52.22 849 GLY A O 1
ATOM 6680 N N . ILE A 1 850 ? -7.788 21.500 2.528 1.00 45.47 850 ILE A N 1
ATOM 6681 C CA . ILE A 1 850 ? -6.644 21.039 3.344 1.00 45.47 850 ILE A CA 1
ATOM 6682 C C . ILE A 1 850 ? -5.606 20.330 2.453 1.00 45.47 850 ILE A C 1
ATOM 6684 O O . ILE A 1 850 ? -5.816 19.180 2.061 1.00 45.47 850 ILE A O 1
ATOM 6688 N N . GLU A 1 851 ? -4.469 20.979 2.212 1.00 32.97 851 GLU A N 1
ATOM 6689 C CA . GLU A 1 851 ? -3.256 20.380 1.624 1.00 32.97 851 GLU A CA 1
ATOM 6690 C C . GLU A 1 851 ? -2.305 19.891 2.741 1.00 32.97 851 GLU A C 1
ATOM 6692 O O . GLU A 1 851 ? -2.381 20.380 3.869 1.00 32.97 851 GLU A O 1
ATOM 6697 N N . ASN A 1 852 ? -1.437 18.914 2.451 1.00 32.81 852 ASN A N 1
ATOM 6698 C CA . ASN A 1 852 ? -0.519 18.267 3.406 1.00 32.81 852 ASN A CA 1
ATOM 6699 C C . ASN A 1 852 ? 0.873 18.051 2.774 1.00 32.81 852 ASN A C 1
ATOM 6701 O O . ASN A 1 852 ? 0.978 17.972 1.555 1.00 32.81 852 ASN A O 1
ATOM 6705 N N . MET A 1 853 ? 1.909 17.873 3.603 1.00 27.08 853 MET A N 1
ATOM 6706 C CA . MET A 1 853 ? 3.186 17.228 3.238 1.00 27.08 853 MET A CA 1
ATOM 6707 C C . MET A 1 853 ? 3.779 16.490 4.454 1.00 27.08 853 MET A C 1
ATOM 6709 O O . MET A 1 853 ? 3.605 16.943 5.588 1.00 27.08 853 MET A O 1
ATOM 6713 N N . ILE A 1 854 ? 4.489 15.383 4.209 1.00 26.41 854 ILE A N 1
ATOM 6714 C CA . ILE A 1 854 ? 5.159 14.491 5.181 1.00 26.41 854 ILE A CA 1
ATOM 6715 C C . ILE A 1 854 ? 6.507 14.042 4.566 1.00 26.41 854 ILE A C 1
ATOM 6717 O O . ILE A 1 854 ? 6.586 13.965 3.345 1.00 26.41 854 ILE A O 1
ATOM 6721 N N . LEU A 1 855 ? 7.550 13.747 5.368 1.00 23.62 855 LEU A N 1
ATOM 6722 C CA . LEU A 1 855 ? 8.617 12.782 5.006 1.00 23.62 855 LEU A CA 1
ATOM 6723 C C . LEU A 1 855 ? 9.464 12.309 6.221 1.00 23.62 855 LEU A C 1
ATOM 6725 O O . LEU A 1 855 ? 9.394 12.891 7.305 1.00 23.62 855 LEU A O 1
ATOM 6729 N N . LEU A 1 856 ? 10.246 11.236 6.022 1.00 24.75 856 LEU A N 1
ATOM 6730 C CA . LEU A 1 856 ? 11.013 10.447 7.016 1.00 24.75 856 LEU A CA 1
ATOM 6731 C C . LEU A 1 856 ? 12.390 11.080 7.406 1.00 24.75 856 LEU A C 1
ATOM 6733 O O . LEU A 1 856 ? 12.835 12.007 6.738 1.00 24.75 856 LEU A O 1
ATOM 6737 N N . LEU A 1 857 ? 13.086 10.794 8.533 1.00 27.31 857 LEU A N 1
ATOM 6738 C CA . LEU A 1 857 ? 13.532 9.545 9.227 1.00 27.31 857 LEU A CA 1
ATOM 6739 C C . LEU A 1 857 ? 14.754 8.871 8.523 1.00 27.31 857 LEU A C 1
ATOM 6741 O O . LEU A 1 857 ? 14.673 8.598 7.335 1.00 27.31 857 LEU A O 1
ATOM 6745 N N . ILE A 1 858 ? 15.936 8.669 9.157 1.00 26.55 858 ILE A N 1
ATOM 6746 C CA . ILE A 1 858 ? 16.394 7.388 9.785 1.00 26.55 858 ILE A CA 1
ATOM 6747 C C . ILE A 1 858 ? 17.793 7.476 10.494 1.00 26.55 858 ILE A C 1
ATOM 6749 O O . ILE A 1 858 ? 18.514 8.464 10.389 1.00 26.55 858 ILE A O 1
ATOM 6753 N N . LEU A 1 859 ? 18.103 6.419 11.266 1.00 29.09 859 LEU A N 1
ATOM 6754 C CA . LEU A 1 859 ? 19.195 6.094 12.222 1.00 29.09 859 LEU A CA 1
ATOM 6755 C C . LEU A 1 859 ? 20.640 5.929 11.662 1.00 29.09 859 LEU A C 1
ATOM 6757 O O . LEU A 1 859 ? 20.819 5.828 10.453 1.00 29.09 859 LEU A O 1
ATOM 6761 N N . LEU A 1 860 ? 21.647 5.726 12.549 1.00 28.89 860 LEU A N 1
ATOM 6762 C CA . LEU A 1 860 ? 22.355 4.419 12.728 1.00 28.89 860 LEU A CA 1
ATOM 6763 C C . LEU A 1 860 ? 23.481 4.397 13.804 1.00 28.89 860 LEU A C 1
ATOM 6765 O O . LEU A 1 860 ? 24.045 5.426 14.167 1.00 28.89 860 LEU A O 1
ATOM 6769 N N . SER A 1 861 ? 23.819 3.193 14.300 1.00 29.42 861 SER A N 1
ATOM 6770 C CA . SER A 1 861 ? 24.980 2.859 15.161 1.00 29.42 861 SER A CA 1
ATOM 6771 C C . SER A 1 861 ? 25.420 1.386 14.939 1.00 29.42 861 SER A C 1
ATOM 6773 O O . SER A 1 861 ? 24.779 0.690 14.154 1.00 29.42 861 SER A O 1
ATOM 6775 N N . SER A 1 862 ? 26.532 0.909 15.536 1.00 31.06 862 SER A N 1
ATOM 6776 C CA . SER A 1 862 ? 27.226 -0.343 15.122 1.00 31.06 862 SER A CA 1
ATOM 6777 C C . SER A 1 862 ? 27.715 -1.241 16.299 1.00 31.06 862 SER A C 1
ATOM 6779 O O . SER A 1 862 ? 27.950 -0.692 17.381 1.00 31.06 862 SER A O 1
ATOM 6781 N N . PRO A 1 863 ? 27.853 -2.589 16.152 1.00 43.66 863 PRO A N 1
ATOM 6782 C CA . PRO A 1 863 ? 27.880 -3.549 17.275 1.00 43.66 863 PRO A CA 1
ATOM 6783 C C . PRO A 1 863 ? 29.213 -4.329 17.477 1.00 43.66 863 PRO A C 1
ATOM 6785 O O . PRO A 1 863 ? 30.251 -3.998 16.912 1.00 43.66 863 PRO A O 1
ATOM 6788 N N . PHE A 1 864 ? 29.172 -5.399 18.292 1.00 31.25 864 PHE A N 1
ATOM 6789 C CA . PHE A 1 864 ? 30.250 -6.386 18.521 1.00 31.25 864 PHE A CA 1
ATOM 6790 C C . PHE A 1 864 ? 29.840 -7.812 18.077 1.00 31.25 864 PHE A C 1
ATOM 6792 O O . PHE A 1 864 ? 28.657 -8.096 17.905 1.00 31.25 864 PHE A O 1
ATOM 6799 N N . ILE A 1 865 ? 30.820 -8.711 17.894 1.00 32.50 865 ILE A N 1
ATOM 6800 C CA . ILE A 1 865 ? 30.686 -9.976 17.134 1.00 32.50 865 ILE A CA 1
ATOM 6801 C C . ILE A 1 865 ? 30.774 -11.239 18.017 1.00 32.50 865 ILE A C 1
ATOM 6803 O O . ILE A 1 865 ? 31.637 -11.333 18.889 1.00 32.50 865 ILE A O 1
ATOM 6807 N N . VAL A 1 866 ? 29.972 -12.263 17.686 1.00 31.27 866 VAL A N 1
ATOM 6808 C CA . VAL A 1 866 ? 30.238 -13.695 17.955 1.00 31.27 866 VAL A CA 1
ATOM 6809 C C . VAL A 1 866 ? 29.930 -14.492 16.675 1.00 31.27 866 VAL A C 1
ATOM 6811 O O . VAL A 1 866 ? 29.004 -14.145 15.947 1.00 31.27 866 VAL A O 1
ATOM 6814 N N . SER A 1 867 ? 30.718 -15.531 16.374 1.00 38.34 867 SER A N 1
ATOM 6815 C CA . SER A 1 867 ? 30.661 -16.277 15.103 1.00 38.34 867 SER A CA 1
ATOM 6816 C C . SER A 1 867 ? 29.761 -17.523 15.156 1.00 38.34 867 SER A C 1
ATOM 6818 O O . SER A 1 867 ? 29.748 -18.250 16.151 1.00 38.34 867 SER A O 1
ATOM 6820 N N . ALA A 1 868 ? 29.059 -17.785 14.051 1.00 39.50 868 ALA A N 1
ATOM 6821 C CA . ALA A 1 868 ? 28.366 -19.030 13.717 1.00 39.50 868 ALA A CA 1
ATOM 6822 C C . ALA A 1 868 ? 28.408 -19.239 12.183 1.00 39.50 868 ALA A C 1
ATOM 6824 O O . ALA A 1 868 ? 28.885 -18.365 11.459 1.00 39.50 868 ALA A O 1
ATOM 6825 N N . ALA A 1 869 ? 27.955 -20.400 11.700 1.00 57.38 869 ALA A N 1
ATOM 6826 C CA . ALA A 1 869 ? 28.045 -20.793 10.288 1.00 57.38 869 ALA A CA 1
ATOM 6827 C C . ALA A 1 869 ? 27.147 -19.970 9.338 1.00 57.38 869 ALA A C 1
ATOM 6829 O O . ALA A 1 869 ? 26.204 -19.309 9.778 1.00 57.38 869 ALA A O 1
ATOM 6830 N N . ASP A 1 870 ? 27.445 -20.064 8.037 1.00 80.06 870 ASP A N 1
ATOM 6831 C CA . ASP A 1 870 ? 26.740 -19.381 6.947 1.00 80.06 870 ASP A CA 1
ATOM 6832 C C . ASP A 1 870 ? 25.214 -19.577 7.008 1.00 80.06 870 ASP A C 1
ATOM 6834 O O . ASP A 1 870 ? 24.714 -20.699 7.119 1.00 80.06 870 ASP A O 1
ATOM 6838 N N . GLN A 1 871 ? 24.472 -18.471 6.922 1.00 88.25 871 GLN A N 1
ATOM 6839 C CA . GLN A 1 871 ? 23.028 -18.427 7.146 1.00 88.25 871 GLN A CA 1
ATOM 6840 C C . GLN A 1 871 ? 22.345 -17.395 6.237 1.00 88.25 871 GLN A C 1
ATOM 6842 O O . GLN A 1 871 ? 22.703 -16.216 6.253 1.00 88.25 871 GLN A O 1
ATOM 6847 N N . LEU A 1 872 ? 21.297 -17.816 5.523 1.00 90.31 872 LEU A N 1
ATOM 6848 C CA . LEU A 1 872 ? 20.329 -16.918 4.888 1.00 90.31 872 LEU A CA 1
ATOM 6849 C C . LEU A 1 872 ? 19.536 -16.173 5.975 1.00 90.31 872 LEU A C 1
ATOM 6851 O O . LEU A 1 872 ? 18.937 -16.811 6.844 1.00 90.31 872 LEU A O 1
ATOM 6855 N N . ILE A 1 873 ? 19.554 -14.838 5.948 1.00 90.19 873 ILE A N 1
ATOM 6856 C CA . ILE A 1 873 ? 18.867 -13.996 6.945 1.00 90.19 873 ILE A CA 1
ATOM 6857 C C . ILE A 1 873 ? 17.733 -13.145 6.367 1.00 90.19 873 ILE A C 1
ATOM 6859 O O . ILE A 1 873 ? 16.881 -12.702 7.131 1.00 90.19 873 ILE A O 1
ATOM 6863 N N . PHE A 1 874 ? 17.709 -12.922 5.051 1.00 95.25 874 PHE A N 1
ATOM 6864 C CA . PHE A 1 874 ? 16.721 -12.077 4.377 1.00 95.25 874 PHE A CA 1
ATOM 6865 C C . PHE A 1 874 ? 16.649 -12.393 2.879 1.00 95.25 874 PHE A C 1
ATOM 6867 O O . PHE A 1 874 ? 17.653 -12.775 2.273 1.00 95.25 874 PHE A O 1
ATOM 6874 N N . VAL A 1 875 ? 15.476 -12.183 2.281 1.00 96.88 875 VAL A N 1
ATOM 6875 C CA . VAL A 1 875 ? 15.227 -12.246 0.835 1.00 96.88 875 VAL A CA 1
ATOM 6876 C C . VAL A 1 875 ? 14.386 -11.035 0.415 1.00 96.88 875 VAL A C 1
ATOM 6878 O O . VAL A 1 875 ? 13.477 -10.638 1.138 1.00 96.88 875 VAL A O 1
ATOM 6881 N N . GLN A 1 876 ? 14.600 -10.488 -0.779 1.00 97.81 876 GLN A N 1
ATOM 6882 C CA . GLN A 1 876 ? 13.591 -9.646 -1.435 1.00 97.81 876 GLN A CA 1
ATOM 6883 C C . GLN A 1 876 ? 13.499 -9.916 -2.934 1.00 97.81 876 GLN A C 1
ATOM 6885 O O . GLN A 1 876 ? 14.501 -10.258 -3.561 1.00 97.81 876 GLN A O 1
ATOM 6890 N N . THR A 1 877 ? 12.301 -9.772 -3.503 1.00 98.38 877 THR A N 1
ATOM 6891 C CA . THR A 1 877 ? 12.046 -9.967 -4.937 1.00 98.38 877 THR A CA 1
ATOM 6892 C C . THR A 1 877 ? 11.397 -8.751 -5.583 1.00 98.38 877 THR A C 1
ATOM 6894 O O . THR A 1 877 ? 10.546 -8.110 -4.976 1.00 98.38 877 THR A O 1
ATOM 6897 N N . LEU A 1 878 ? 11.777 -8.474 -6.830 1.00 98.56 878 LEU A N 1
ATOM 6898 C CA . LEU A 1 878 ? 11.087 -7.563 -7.745 1.00 98.56 878 LEU A CA 1
ATOM 6899 C C . LEU A 1 878 ? 10.655 -8.374 -8.969 1.00 98.56 878 LEU A C 1
ATOM 6901 O O . LEU A 1 878 ? 11.479 -9.103 -9.525 1.00 98.56 878 LEU A O 1
ATOM 6905 N N . TYR A 1 879 ? 9.408 -8.239 -9.414 1.00 98.12 879 TYR A N 1
ATOM 6906 C CA . TYR A 1 879 ? 8.941 -8.858 -10.654 1.00 98.12 879 TYR A CA 1
ATOM 6907 C C . TYR A 1 879 ? 8.096 -7.927 -11.525 1.00 98.12 879 TYR A C 1
ATOM 6909 O O . TYR A 1 879 ? 7.284 -7.146 -11.025 1.00 98.12 879 TYR A O 1
ATOM 6917 N N . ARG A 1 880 ? 8.271 -8.071 -12.846 1.00 98.06 880 ARG A N 1
ATOM 6918 C CA . ARG A 1 880 ? 7.341 -7.547 -13.856 1.00 98.06 880 ARG A CA 1
ATOM 6919 C C . ARG A 1 880 ? 6.010 -8.282 -13.703 1.00 98.06 880 ARG A C 1
ATOM 6921 O O . ARG A 1 880 ? 6.008 -9.473 -13.396 1.00 98.06 880 ARG A O 1
ATOM 6928 N N . HIS A 1 881 ? 4.901 -7.594 -13.946 1.00 98.25 881 HIS A N 1
ATOM 6929 C CA . HIS A 1 881 ? 3.580 -8.205 -14.080 1.00 98.25 881 HIS A CA 1
ATOM 6930 C C . HIS A 1 881 ? 3.529 -9.280 -15.189 1.00 98.25 881 HIS A C 1
ATOM 6932 O O . HIS A 1 881 ? 4.407 -9.382 -16.054 1.00 98.25 881 HIS A O 1
ATOM 6938 N N . GLY A 1 882 ? 2.460 -10.071 -15.190 1.00 97.19 882 GLY A N 1
ATOM 6939 C CA . GLY A 1 882 ? 2.244 -11.116 -16.185 1.00 97.19 882 GLY A CA 1
ATOM 6940 C C . GLY A 1 882 ? 1.754 -10.569 -17.526 1.00 97.19 882 GLY A C 1
ATOM 6941 O O . GLY A 1 882 ? 1.600 -9.358 -17.716 1.00 97.19 882 GLY A O 1
ATOM 6942 N N . ASP A 1 883 ? 1.492 -11.495 -18.440 1.00 96.62 883 ASP A N 1
ATOM 6943 C CA . ASP A 1 883 ? 0.883 -11.243 -19.741 1.00 96.62 883 ASP A CA 1
ATOM 6944 C C . ASP A 1 883 ? -0.434 -10.450 -19.646 1.00 96.62 883 ASP A C 1
ATOM 6946 O O . ASP A 1 883 ? -1.257 -10.650 -18.744 1.00 96.62 883 ASP A O 1
ATOM 6950 N N . ARG A 1 884 ? -0.605 -9.514 -20.582 1.00 95.56 884 ARG A N 1
ATOM 6951 C CA . ARG A 1 884 ? -1.635 -8.471 -20.559 1.00 95.56 884 ARG A CA 1
ATOM 6952 C C . ARG A 1 884 ? -2.096 -8.102 -21.963 1.00 95.56 884 ARG A C 1
ATOM 6954 O O . ARG A 1 884 ? -1.357 -8.271 -22.930 1.00 95.56 884 ARG A O 1
ATOM 6961 N N . THR A 1 885 ? -3.259 -7.469 -22.057 1.00 94.44 885 THR A N 1
ATOM 6962 C CA . THR A 1 885 ? -3.674 -6.781 -23.287 1.00 94.44 885 THR A CA 1
ATOM 6963 C C . THR A 1 885 ? -2.722 -5.613 -23.626 1.00 94.44 885 THR A C 1
ATOM 6965 O O . THR A 1 885 ? -1.988 -5.114 -22.751 1.00 94.44 885 THR A O 1
ATOM 6968 N N . PRO A 1 886 ? -2.703 -5.135 -24.887 1.00 94.88 886 PRO A N 1
ATOM 6969 C CA . PRO A 1 886 ? -2.088 -3.855 -25.236 1.00 94.88 886 PRO A CA 1
ATOM 6970 C C . PRO A 1 886 ? -2.625 -2.715 -24.363 1.00 94.88 886 PRO A C 1
ATOM 6972 O O . PRO A 1 886 ? -3.748 -2.766 -23.875 1.00 94.88 886 PRO A O 1
ATOM 6975 N N . THR A 1 887 ? -1.848 -1.653 -24.165 1.00 92.75 887 THR A N 1
ATOM 6976 C CA . THR A 1 887 ? -2.280 -0.452 -23.416 1.00 92.75 887 THR A CA 1
ATOM 6977 C C . THR A 1 887 ? -3.020 0.561 -24.305 1.00 92.75 887 THR A C 1
ATOM 6979 O O . THR A 1 887 ? -3.012 1.756 -24.022 1.00 92.75 887 THR A O 1
ATOM 6982 N N . GLY A 1 888 ? -3.611 0.089 -25.404 1.00 92.75 888 GLY A N 1
ATOM 6983 C CA . GLY A 1 888 ? -4.063 0.879 -26.548 1.00 92.75 888 GLY A CA 1
ATOM 6984 C C . GLY A 1 888 ? -3.383 0.424 -27.845 1.00 92.75 888 GLY A C 1
ATOM 6985 O O . GLY A 1 888 ? -2.389 -0.301 -27.808 1.00 92.75 888 GLY A O 1
ATOM 6986 N N . THR A 1 889 ? -3.927 0.855 -28.983 1.00 94.19 889 THR A N 1
ATOM 6987 C CA . THR A 1 889 ? -3.457 0.519 -30.338 1.00 94.19 889 THR A CA 1
ATOM 6988 C C . THR A 1 889 ? -3.775 1.659 -31.321 1.00 94.19 889 THR A C 1
ATOM 6990 O O . THR A 1 889 ? -4.326 2.693 -30.929 1.00 94.19 889 THR A O 1
ATOM 6993 N N . TYR A 1 890 ? -3.440 1.487 -32.600 1.00 93.75 890 TYR A N 1
ATOM 6994 C CA . TYR A 1 890 ? -3.676 2.463 -33.664 1.00 93.75 890 TYR A CA 1
ATOM 6995 C C . TYR A 1 890 ? -5.115 2.409 -34.234 1.00 93.75 890 TYR A C 1
ATOM 6997 O O . TYR A 1 890 ? -5.725 1.340 -34.277 1.00 93.75 890 TYR A O 1
ATOM 7005 N N . PRO A 1 891 ? -5.685 3.535 -34.720 1.00 94.00 891 PRO A N 1
ATOM 7006 C CA . PRO A 1 891 ? -7.092 3.608 -35.151 1.00 94.00 891 PRO A CA 1
ATOM 7007 C C . PRO A 1 891 ? -7.550 2.656 -36.271 1.00 94.00 891 PRO A C 1
ATOM 7009 O O . PRO A 1 891 ? -8.755 2.475 -36.444 1.00 94.00 891 PRO A O 1
ATOM 7012 N N . THR A 1 892 ? -6.635 2.093 -37.065 1.00 94.00 892 THR A N 1
ATOM 7013 C CA . THR A 1 892 ? -6.943 1.134 -38.148 1.00 94.00 892 THR A CA 1
ATOM 7014 C C . THR A 1 892 ? -6.605 -0.320 -37.815 1.00 94.00 892 THR A C 1
ATOM 7016 O O . THR A 1 892 ? -6.777 -1.187 -38.674 1.00 94.00 892 THR A O 1
ATOM 7019 N N . ASP A 1 893 ? -6.155 -0.605 -36.592 1.00 95.25 893 ASP A N 1
ATOM 7020 C CA . ASP A 1 893 ? -5.929 -1.968 -36.113 1.00 95.25 893 ASP A CA 1
ATOM 7021 C C . ASP A 1 893 ? -7.256 -2.760 -36.094 1.00 95.25 893 ASP A C 1
ATOM 7023 O O . ASP A 1 893 ? -8.236 -2.272 -35.518 1.00 95.25 893 ASP A O 1
ATOM 7027 N N . PRO A 1 894 ? -7.344 -3.964 -36.694 1.00 94.69 894 PRO A N 1
ATOM 7028 C CA . PRO A 1 894 ? -8.492 -4.852 -36.511 1.00 94.69 894 PRO A CA 1
ATOM 7029 C C . PRO A 1 894 ? -8.690 -5.337 -35.060 1.00 94.69 894 PRO A C 1
ATOM 7031 O O . PRO A 1 894 ? -9.791 -5.785 -34.734 1.00 94.69 894 PRO A O 1
ATOM 7034 N N . TYR A 1 895 ? -7.675 -5.254 -34.195 1.00 95.75 895 TYR A N 1
ATOM 7035 C CA . TYR A 1 895 ? -7.654 -5.793 -32.830 1.00 95.75 895 TYR A CA 1
ATOM 7036 C C . TYR A 1 895 ? -7.904 -4.730 -31.739 1.00 95.75 895 TYR A C 1
ATOM 7038 O O . TYR A 1 895 ? -7.243 -4.712 -30.702 1.00 95.75 895 TYR A O 1
ATOM 7046 N N . GLN A 1 896 ? -8.908 -3.868 -31.951 1.00 94.69 896 GLN A N 1
ATOM 7047 C CA . GLN A 1 896 ? -9.413 -2.890 -30.964 1.00 94.69 896 GLN A CA 1
ATOM 7048 C C . GLN A 1 896 ? -9.891 -3.547 -29.648 1.00 94.69 896 GLN A C 1
ATOM 7050 O O . GLN A 1 896 ? -10.092 -4.756 -29.596 1.00 94.69 896 GLN A O 1
ATOM 7055 N N . GLU A 1 897 ? -10.137 -2.752 -28.598 1.00 93.12 897 GLU A N 1
ATOM 7056 C CA . GLU A 1 897 ? -10.401 -3.208 -27.213 1.00 93.12 897 GLU A CA 1
ATOM 7057 C C . GLU A 1 897 ? -11.426 -4.358 -27.111 1.00 93.12 897 GLU A C 1
ATOM 7059 O O . GLU A 1 897 ? -11.152 -5.378 -26.477 1.00 93.12 897 GLU A O 1
ATOM 7064 N N . ASP A 1 898 ? -12.551 -4.248 -27.831 1.00 89.94 898 ASP A N 1
ATOM 7065 C CA . ASP A 1 898 ? -13.622 -5.258 -27.906 1.00 89.94 898 ASP A CA 1
ATOM 7066 C C . ASP A 1 898 ? -13.140 -6.668 -28.318 1.00 89.94 898 ASP A C 1
ATOM 7068 O O . ASP A 1 898 ? -13.776 -7.666 -27.974 1.00 89.94 898 ASP A O 1
ATOM 7072 N N . PHE A 1 899 ? -12.030 -6.779 -29.060 1.00 93.69 899 PHE A N 1
ATOM 7073 C CA . PHE A 1 899 ? -11.442 -8.058 -29.474 1.00 93.69 899 PHE A CA 1
ATOM 7074 C C . PHE A 1 899 ? -10.849 -8.840 -28.294 1.00 93.69 899 PHE A C 1
ATOM 7076 O O . PHE A 1 899 ? -10.911 -10.070 -28.273 1.00 93.69 899 PHE A O 1
ATOM 7083 N N . TRP A 1 900 ? -10.275 -8.137 -27.316 1.00 90.62 900 TRP A N 1
ATOM 7084 C CA . TRP A 1 900 ? -9.500 -8.743 -26.232 1.00 90.62 900 TRP A CA 1
ATOM 7085 C C . TRP A 1 900 ? -10.368 -9.271 -25.085 1.00 90.62 900 TRP A C 1
ATOM 7087 O O . TRP A 1 900 ? -9.897 -10.061 -24.267 1.00 90.62 900 TRP A O 1
ATOM 7097 N N . GLY A 1 901 ? -11.637 -8.856 -25.014 1.00 83.19 901 GLY A N 1
ATOM 7098 C CA . GLY A 1 901 ? -12.606 -9.306 -24.007 1.00 83.19 901 GLY A CA 1
ATOM 7099 C C . GLY A 1 901 ? -12.373 -8.774 -22.585 1.00 83.19 901 GLY A C 1
ATOM 7100 O O . GLY A 1 901 ? -13.213 -8.998 -21.716 1.00 83.19 901 GLY A O 1
ATOM 7101 N N . VAL A 1 902 ? -11.273 -8.052 -22.354 1.00 83.38 902 VAL A N 1
ATOM 7102 C CA . VAL A 1 902 ? -10.987 -7.249 -21.156 1.00 83.38 902 VAL A CA 1
ATOM 7103 C C . VAL A 1 902 ? -10.363 -5.909 -21.583 1.00 83.38 902 VAL A C 1
ATOM 7105 O O . VAL A 1 902 ? -9.759 -5.860 -22.658 1.00 83.38 902 VAL A O 1
ATOM 7108 N N . PRO A 1 903 ? -10.482 -4.833 -20.778 1.00 90.06 903 PRO A N 1
ATOM 7109 C CA . PRO A 1 903 ? -9.963 -3.509 -21.132 1.00 90.06 903 PRO A CA 1
ATOM 7110 C C . PRO A 1 903 ? -8.455 -3.437 -21.422 1.00 90.06 903 PRO A C 1
ATOM 7112 O O . PRO A 1 903 ? -7.675 -4.336 -21.087 1.00 90.06 903 PRO A O 1
ATOM 7115 N N . TRP A 1 904 ? -8.027 -2.319 -22.010 1.00 93.56 904 TRP A N 1
ATOM 7116 C CA . TRP A 1 904 ? -6.622 -2.052 -22.315 1.00 93.56 904 TRP A CA 1
ATOM 7117 C C . TRP A 1 904 ? -5.714 -2.070 -21.072 1.00 93.56 904 TRP A C 1
ATOM 7119 O O . TRP A 1 904 ? -5.964 -1.415 -20.057 1.00 93.56 904 TRP A O 1
ATOM 7129 N N . GLY A 1 905 ? -4.587 -2.771 -21.188 1.00 92.06 905 GLY A N 1
ATOM 7130 C CA . GLY A 1 905 ? -3.549 -2.884 -20.170 1.00 92.06 905 GLY A CA 1
ATOM 7131 C C . GLY A 1 905 ? -3.881 -3.794 -18.982 1.00 92.06 905 GLY A C 1
ATOM 7132 O O . GLY A 1 905 ? -3.123 -3.754 -18.006 1.00 92.06 905 GLY A O 1
ATOM 7133 N N . GLU A 1 906 ? -4.959 -4.581 -19.047 1.00 92.06 906 GLU A N 1
ATOM 7134 C CA . GLU A 1 906 ? -5.377 -5.537 -18.011 1.00 92.06 906 GLU A CA 1
ATOM 7135 C C . GLU A 1 906 ? -4.664 -6.890 -18.118 1.00 92.06 906 GLU A C 1
ATOM 7137 O O . GLU A 1 906 ? -4.241 -7.311 -19.197 1.00 92.06 906 GLU A O 1
ATOM 7142 N N . LEU A 1 907 ? -4.534 -7.584 -16.982 1.00 95.44 907 LEU A N 1
ATOM 7143 C CA . LEU A 1 907 ? -3.881 -8.892 -16.903 1.00 95.44 907 LEU A CA 1
ATOM 7144 C C . LEU A 1 907 ? -4.767 -9.984 -17.511 1.00 95.44 907 LEU A C 1
ATOM 7146 O O . LEU A 1 907 ? -5.945 -10.101 -17.171 1.00 95.44 907 LEU A O 1
ATOM 7150 N N . THR A 1 908 ? -4.192 -10.835 -18.356 1.00 94.19 908 THR A N 1
ATOM 7151 C CA . THR A 1 908 ? -4.927 -11.966 -18.937 1.00 94.19 908 THR A CA 1
ATOM 7152 C C . THR A 1 908 ? -4.897 -13.181 -18.005 1.00 94.19 908 THR A C 1
ATOM 7154 O O . THR A 1 908 ? -4.125 -13.248 -17.044 1.00 94.19 908 THR A O 1
ATOM 7157 N N . THR A 1 909 ? -5.687 -14.212 -18.315 1.00 92.62 909 THR A N 1
ATOM 7158 C CA . THR A 1 909 ? -5.578 -15.508 -17.625 1.00 92.62 909 THR A CA 1
ATOM 7159 C C . THR A 1 909 ? -4.204 -16.165 -17.823 1.00 92.62 909 THR A C 1
ATOM 7161 O O . THR A 1 909 ? -3.746 -16.884 -16.936 1.00 92.62 909 THR A O 1
ATOM 7164 N N . MET A 1 910 ? -3.478 -15.870 -18.910 1.00 94.44 910 MET A N 1
ATOM 7165 C CA . MET A 1 910 ? -2.080 -16.294 -19.052 1.00 94.44 910 MET A CA 1
ATOM 7166 C C . MET A 1 910 ? -1.175 -15.551 -18.058 1.00 94.44 910 MET A C 1
ATOM 7168 O O . MET A 1 910 ? -0.361 -16.190 -17.393 1.00 94.44 910 MET A O 1
ATOM 7172 N N . GLY A 1 911 ? -1.365 -14.242 -17.865 1.00 96.62 911 GLY A N 1
ATOM 7173 C CA . GLY A 1 911 ? -0.619 -13.463 -16.870 1.00 96.62 911 GLY A CA 1
ATOM 7174 C C . GLY A 1 911 ? -0.870 -13.916 -15.429 1.00 96.62 911 GLY A C 1
ATOM 7175 O O . GLY A 1 911 ? 0.067 -14.064 -14.640 1.00 96.62 911 GLY A O 1
ATOM 7176 N N . MET A 1 912 ? -2.123 -14.240 -15.100 1.00 96.75 912 MET A N 1
ATOM 7177 C CA . MET A 1 912 ? -2.496 -14.855 -13.819 1.00 96.75 912 MET A CA 1
ATOM 7178 C C . MET A 1 912 ? -1.796 -16.211 -13.615 1.00 96.75 912 MET A C 1
ATOM 7180 O O . MET A 1 912 ? -1.204 -16.464 -12.562 1.00 96.75 912 MET A O 1
ATOM 7184 N N . LYS A 1 913 ? -1.820 -17.074 -14.639 1.00 96.06 913 LYS A N 1
ATOM 7185 C CA . LYS A 1 913 ? -1.182 -18.399 -14.631 1.00 96.06 913 LYS A CA 1
ATOM 7186 C C . LYS A 1 913 ? 0.335 -18.316 -14.456 1.00 96.06 913 LYS A C 1
ATOM 7188 O O . LYS A 1 913 ? 0.888 -19.047 -13.632 1.00 96.06 913 LYS A O 1
ATOM 7193 N N . GLN A 1 914 ? 0.993 -17.418 -15.189 1.00 97.81 914 GLN A N 1
ATOM 7194 C CA . GLN A 1 914 ? 2.429 -17.151 -15.079 1.00 97.81 914 GLN A CA 1
ATOM 7195 C C . GLN A 1 914 ? 2.812 -16.809 -13.633 1.00 97.81 914 GLN A C 1
ATOM 7197 O O . GLN A 1 914 ? 3.673 -17.468 -13.048 1.00 97.81 914 GLN A O 1
ATOM 7202 N N . HIS A 1 915 ? 2.130 -15.845 -13.007 1.00 98.25 915 HIS A N 1
ATOM 7203 C CA . HIS A 1 915 ? 2.465 -15.459 -11.637 1.00 98.25 915 HIS A CA 1
ATOM 7204 C C . HIS A 1 915 ? 2.192 -16.546 -10.604 1.00 98.25 915 HIS A C 1
ATOM 7206 O O . HIS A 1 915 ? 3.014 -16.734 -9.711 1.00 98.25 915 HIS A O 1
ATOM 7212 N N . PHE A 1 916 ? 1.111 -17.314 -10.736 1.00 97.06 916 PHE A N 1
ATOM 7213 C CA . PHE A 1 916 ? 0.840 -18.433 -9.832 1.00 97.06 916 PHE A CA 1
ATOM 7214 C C . PHE A 1 916 ? 1.915 -19.531 -9.917 1.00 97.06 916 PHE A C 1
ATOM 7216 O O . PHE A 1 916 ? 2.396 -20.013 -8.888 1.00 97.06 916 PHE A O 1
ATOM 7223 N N . LEU A 1 917 ? 2.378 -19.871 -11.126 1.00 96.81 917 LEU A N 1
ATOM 7224 C CA . LEU A 1 917 ? 3.518 -20.778 -11.317 1.00 96.81 917 LEU A CA 1
ATOM 7225 C C . LEU A 1 917 ? 4.806 -20.216 -10.698 1.00 96.81 917 LEU A C 1
ATOM 7227 O O . LEU A 1 917 ? 5.547 -20.952 -10.041 1.00 96.81 917 LEU A O 1
ATOM 7231 N N . GLN A 1 918 ? 5.049 -18.914 -10.851 1.00 97.12 918 GLN A N 1
ATOM 7232 C CA . GLN A 1 918 ? 6.224 -18.244 -10.299 1.00 97.12 918 GLN A CA 1
ATOM 7233 C C . GLN A 1 918 ? 6.193 -18.167 -8.762 1.00 97.12 918 GLN A C 1
ATOM 7235 O O . GLN A 1 918 ? 7.203 -18.431 -8.107 1.00 97.12 918 GLN A O 1
ATOM 7240 N N . GLY A 1 919 ? 5.019 -17.955 -8.167 1.00 96.62 919 GLY A N 1
ATOM 7241 C CA . GLY A 1 919 ? 4.800 -18.062 -6.725 1.00 96.62 919 GLY A CA 1
ATOM 7242 C C . GLY A 1 919 ? 5.079 -19.463 -6.188 1.00 96.62 919 GLY A C 1
ATOM 7243 O O . GLY A 1 919 ? 5.814 -19.616 -5.212 1.00 96.62 919 GLY A O 1
ATOM 7244 N N . GLN A 1 920 ? 4.603 -20.512 -6.872 1.00 95.62 920 GLN A N 1
ATOM 7245 C CA . GLN A 1 920 ? 4.945 -21.895 -6.512 1.00 95.62 920 GLN A CA 1
ATOM 7246 C C . GLN A 1 920 ? 6.458 -22.174 -6.574 1.00 95.62 920 GLN A C 1
ATOM 7248 O O . GLN A 1 920 ? 6.958 -23.032 -5.847 1.00 95.62 920 GLN A O 1
ATOM 7253 N N . ARG A 1 921 ? 7.213 -21.481 -7.434 1.00 95.06 921 ARG A N 1
ATOM 7254 C CA . ARG A 1 921 ? 8.677 -21.619 -7.525 1.00 95.06 921 ARG A CA 1
ATOM 7255 C C . ARG A 1 921 ? 9.387 -20.904 -6.383 1.00 95.06 921 ARG A C 1
ATOM 7257 O O . ARG A 1 921 ? 10.268 -21.495 -5.761 1.00 95.06 921 ARG A O 1
ATOM 7264 N N . LEU A 1 922 ? 8.953 -19.691 -6.048 1.00 96.44 922 LEU A N 1
ATOM 7265 C CA . LEU A 1 922 ? 9.437 -18.953 -4.880 1.00 96.44 922 LEU A CA 1
ATOM 7266 C C . LEU A 1 922 ? 9.148 -19.713 -3.569 1.00 96.44 922 LEU A C 1
ATOM 7268 O O . LEU A 1 922 ? 10.030 -19.796 -2.716 1.00 96.44 922 LEU A O 1
ATOM 7272 N N . LYS A 1 923 ? 7.988 -20.379 -3.457 1.00 95.12 923 LYS A N 1
ATOM 7273 C CA . LYS A 1 923 ? 7.676 -21.343 -2.385 1.00 95.12 923 LYS A CA 1
ATOM 7274 C C . LYS A 1 923 ? 8.668 -22.509 -2.344 1.00 95.12 923 LYS A C 1
ATOM 7276 O O . LYS A 1 923 ? 9.280 -22.752 -1.304 1.00 95.12 923 LYS A O 1
ATOM 7281 N N . ARG A 1 924 ? 8.875 -23.201 -3.474 1.00 95.00 924 ARG A N 1
ATOM 7282 C CA . ARG A 1 924 ? 9.817 -24.337 -3.567 1.00 95.00 924 ARG A CA 1
ATOM 7283 C C . ARG A 1 924 ? 11.229 -23.957 -3.130 1.00 95.00 924 ARG A C 1
ATOM 7285 O O . ARG A 1 924 ? 11.908 -24.775 -2.519 1.00 95.00 924 ARG A O 1
ATOM 7292 N N . LEU A 1 925 ? 11.659 -22.728 -3.419 1.00 93.19 925 LEU A N 1
ATOM 7293 C CA . LEU A 1 925 ? 12.915 -22.172 -2.924 1.00 93.19 925 LEU A CA 1
ATOM 7294 C C . LEU A 1 925 ? 12.836 -21.875 -1.418 1.00 93.19 925 LEU A C 1
ATOM 7296 O O . LEU A 1 925 ? 13.467 -22.567 -0.622 1.00 93.19 925 LEU A O 1
ATOM 7300 N N . TYR A 1 926 ? 12.069 -20.867 -1.009 1.00 96.00 926 TYR A N 1
ATOM 7301 C CA . TYR A 1 926 ? 12.232 -20.245 0.308 1.00 96.00 926 TYR A CA 1
ATOM 7302 C C . TYR A 1 926 ? 11.407 -20.890 1.435 1.00 96.00 926 TYR A C 1
ATOM 7304 O O . TYR A 1 926 ? 11.768 -20.737 2.603 1.00 96.00 926 TYR A O 1
ATOM 7312 N N . VAL A 1 927 ? 10.368 -21.668 1.109 1.00 93.81 927 VAL A N 1
ATOM 7313 C CA . VAL A 1 927 ? 9.570 -22.456 2.069 1.00 93.81 927 VAL A CA 1
ATOM 7314 C C . VAL A 1 927 ? 10.008 -23.925 2.074 1.00 93.81 927 VAL A C 1
ATOM 7316 O O . VAL A 1 927 ? 10.391 -24.445 3.120 1.00 93.81 927 VAL A O 1
ATOM 7319 N N . ASP A 1 928 ? 10.001 -24.606 0.924 1.00 93.50 928 ASP A N 1
ATOM 7320 C CA . ASP A 1 928 ? 10.173 -26.070 0.897 1.00 93.50 928 ASP A CA 1
ATOM 7321 C C . ASP A 1 928 ? 11.651 -26.506 1.011 1.00 93.50 928 ASP A C 1
ATOM 7323 O O . ASP A 1 928 ? 11.976 -27.433 1.765 1.00 93.50 928 ASP A O 1
ATOM 7327 N N . LYS A 1 929 ? 12.552 -25.845 0.264 1.00 92.19 929 LYS A N 1
ATOM 7328 C CA . LYS A 1 929 ? 13.987 -26.176 0.175 1.00 92.19 929 LYS A CA 1
ATOM 7329 C C . LYS A 1 929 ? 14.811 -25.517 1.281 1.00 92.19 929 LYS A C 1
ATOM 7331 O O . LYS A 1 929 ? 15.387 -26.231 2.099 1.00 92.19 929 LYS A O 1
ATOM 7336 N N . GLU A 1 930 ? 14.875 -24.183 1.308 1.00 89.62 930 GLU A N 1
ATOM 7337 C CA . GLU A 1 930 ? 15.695 -23.436 2.278 1.00 89.62 930 GLU A CA 1
ATOM 7338 C C . GLU A 1 930 ? 15.056 -23.386 3.676 1.00 89.62 930 GLU A C 1
ATOM 7340 O O . GLU A 1 930 ? 15.758 -23.167 4.662 1.00 89.62 930 GLU A O 1
ATOM 7345 N N . LYS A 1 931 ? 13.732 -23.603 3.779 1.00 90.88 931 LYS A N 1
ATOM 7346 C CA . LYS A 1 931 ? 12.954 -23.565 5.039 1.00 90.88 931 LYS A CA 1
ATOM 7347 C C . LYS A 1 931 ? 13.138 -22.266 5.823 1.00 90.88 931 LYS A C 1
ATOM 7349 O O . LYS A 1 931 ? 13.137 -22.246 7.053 1.00 90.88 931 LYS A O 1
ATOM 7354 N N . PHE A 1 932 ? 13.313 -21.185 5.074 1.00 92.75 932 PHE A N 1
ATOM 7355 C CA . PHE A 1 932 ? 13.572 -19.844 5.570 1.00 92.75 932 PHE A CA 1
ATOM 7356 C C . PHE A 1 932 ? 12.268 -19.114 5.927 1.00 92.75 932 PHE A C 1
ATOM 7358 O O . PHE A 1 932 ? 12.226 -18.355 6.896 1.00 92.75 932 PHE A O 1
ATOM 7365 N N . LEU A 1 933 ? 11.194 -19.399 5.186 1.00 92.56 933 LEU A N 1
ATOM 7366 C CA . LEU A 1 933 ? 9.847 -18.882 5.411 1.00 92.56 933 LEU A CA 1
ATOM 7367 C C . LEU A 1 933 ? 8.874 -19.996 5.811 1.00 92.56 933 LEU A C 1
ATOM 7369 O O . LEU A 1 933 ? 9.021 -21.160 5.436 1.00 92.56 933 LEU A O 1
ATOM 7373 N N . SER A 1 934 ? 7.854 -19.612 6.573 1.00 88.38 934 SER A N 1
ATOM 7374 C CA . SER A 1 934 ? 6.748 -20.480 6.976 1.00 88.38 934 SER A CA 1
ATOM 7375 C C . SER A 1 934 ? 5.781 -20.740 5.812 1.00 88.38 934 SER A C 1
ATOM 7377 O O . SER A 1 934 ? 5.507 -19.850 5.011 1.00 88.38 934 SER A O 1
ATOM 7379 N N . ALA A 1 935 ? 5.194 -21.942 5.768 1.00 88.69 935 ALA A N 1
ATOM 7380 C CA . ALA A 1 935 ? 4.091 -22.274 4.858 1.00 88.69 935 ALA A CA 1
ATOM 7381 C C . ALA A 1 935 ? 2.755 -21.595 5.236 1.00 88.69 935 ALA A C 1
ATOM 7383 O O . ALA A 1 935 ? 1.820 -21.613 4.444 1.00 88.69 935 ALA A O 1
ATOM 7384 N N . LYS A 1 936 ? 2.674 -20.987 6.429 1.00 87.38 936 LYS A N 1
ATOM 7385 C CA . LYS A 1 936 ? 1.651 -20.000 6.810 1.00 87.38 936 LYS A CA 1
ATOM 7386 C C . LYS A 1 936 ? 2.235 -18.592 6.701 1.00 87.38 936 LYS A C 1
ATOM 7388 O O . LYS A 1 936 ? 3.345 -18.373 7.190 1.00 87.38 936 LYS A O 1
ATOM 7393 N N . TYR A 1 937 ? 1.482 -17.649 6.143 1.00 88.56 937 TYR A N 1
ATOM 7394 C CA . TYR A 1 937 ? 1.846 -16.229 6.145 1.00 88.56 937 TYR A CA 1
ATOM 7395 C C . TYR A 1 937 ? 1.962 -15.658 7.571 1.00 88.56 937 TYR A C 1
ATOM 7397 O O . TYR A 1 937 ? 1.275 -16.103 8.489 1.00 88.56 937 TYR A O 1
ATOM 7405 N N . SER A 1 938 ? 2.821 -14.650 7.738 1.00 82.94 938 SER A N 1
ATOM 7406 C CA . SER A 1 938 ? 2.858 -13.784 8.917 1.00 82.94 938 SER A CA 1
ATOM 7407 C C . SER A 1 938 ? 3.388 -12.404 8.536 1.00 82.94 938 SER A C 1
ATOM 7409 O O . SER A 1 938 ? 4.473 -12.287 7.959 1.00 82.94 938 SER A O 1
ATOM 7411 N N . ARG A 1 939 ? 2.673 -11.349 8.940 1.00 78.56 939 ARG A N 1
ATOM 7412 C CA . ARG A 1 939 ? 3.093 -9.944 8.788 1.00 78.56 939 ARG A CA 1
ATOM 7413 C C . ARG A 1 939 ? 4.354 -9.560 9.578 1.00 78.56 939 ARG A C 1
ATOM 7415 O O . ARG A 1 939 ? 4.885 -8.477 9.363 1.00 78.56 939 ARG A O 1
ATOM 7422 N N . TYR A 1 940 ? 4.842 -10.427 10.470 1.00 80.12 940 TYR A N 1
ATOM 7423 C CA . TYR A 1 940 ? 6.150 -10.273 11.127 1.00 80.12 940 TYR A CA 1
ATOM 7424 C C . TYR A 1 940 ? 7.313 -10.868 10.314 1.00 80.12 940 TYR A C 1
ATOM 7426 O O . TYR A 1 940 ? 8.468 -10.548 10.582 1.00 80.12 940 TYR A O 1
ATOM 7434 N N . ASP A 1 941 ? 7.021 -11.686 9.297 1.00 84.81 941 ASP A N 1
ATOM 7435 C CA . ASP A 1 941 ? 8.021 -12.314 8.426 1.00 84.81 941 ASP A CA 1
ATOM 7436 C C . ASP A 1 941 ? 7.977 -11.805 6.980 1.00 84.81 941 ASP A C 1
ATOM 7438 O O . ASP A 1 941 ? 8.979 -11.918 6.274 1.00 84.81 941 ASP A O 1
ATOM 7442 N N . THR A 1 942 ? 6.842 -11.294 6.494 1.00 90.06 942 THR A N 1
ATOM 7443 C CA . THR A 1 942 ? 6.648 -11.018 5.061 1.00 90.06 942 THR A CA 1
ATOM 7444 C C . THR A 1 942 ? 5.823 -9.759 4.791 1.00 90.06 942 THR A C 1
ATOM 7446 O O . THR A 1 942 ? 4.695 -9.633 5.270 1.00 90.06 942 THR A O 1
ATOM 7449 N N . SER A 1 943 ? 6.370 -8.874 3.950 1.00 91.75 943 SER A N 1
ATOM 7450 C CA . SER A 1 943 ? 5.666 -7.740 3.335 1.00 91.75 943 SER A CA 1
ATOM 7451 C C . SER A 1 943 ? 5.539 -7.937 1.823 1.00 91.75 943 SER A C 1
ATOM 7453 O O . SER A 1 943 ? 6.439 -8.476 1.173 1.00 91.75 943 SER A O 1
ATOM 7455 N N . ILE A 1 944 ? 4.406 -7.518 1.258 1.00 97.19 944 ILE A N 1
ATOM 7456 C CA . ILE A 1 944 ? 4.086 -7.642 -0.167 1.00 97.19 944 ILE A CA 1
ATOM 7457 C C . ILE A 1 944 ? 3.551 -6.290 -0.639 1.00 97.19 944 ILE A C 1
ATOM 7459 O O . ILE A 1 944 ? 2.540 -5.818 -0.120 1.00 97.19 944 ILE A O 1
ATOM 7463 N N . ARG A 1 945 ? 4.213 -5.670 -1.617 1.00 97.06 945 ARG A N 1
ATOM 7464 C CA . ARG A 1 945 ? 3.834 -4.381 -2.202 1.00 97.06 945 ARG A CA 1
ATOM 7465 C C . ARG A 1 945 ? 3.669 -4.505 -3.719 1.00 97.06 945 ARG A C 1
ATOM 7467 O O . ARG A 1 945 ? 4.375 -5.268 -4.376 1.00 97.06 945 ARG A O 1
ATOM 7474 N N . SER A 1 946 ? 2.749 -3.736 -4.281 1.00 97.81 946 SER A N 1
ATOM 7475 C CA . SER A 1 946 ? 2.549 -3.591 -5.721 1.00 97.81 946 SER A CA 1
ATOM 7476 C C . SER A 1 946 ? 2.537 -2.121 -6.113 1.00 97.81 946 SER A C 1
ATOM 7478 O O . SER A 1 946 ? 2.093 -1.283 -5.331 1.00 97.81 946 SER A O 1
ATOM 7480 N N . ALA A 1 947 ? 2.940 -1.830 -7.347 1.00 96.25 947 ALA A N 1
ATOM 7481 C CA . ALA A 1 947 ? 2.518 -0.630 -8.057 1.00 96.25 947 ALA A CA 1
ATOM 7482 C C . ALA A 1 947 ? 0.978 -0.601 -8.173 1.00 96.25 947 ALA A C 1
ATOM 7484 O O . ALA A 1 947 ? 0.361 -1.659 -8.356 1.00 96.25 947 ALA A O 1
ATOM 7485 N N . ASP A 1 948 ? 0.362 0.580 -8.106 1.00 95.31 948 ASP A N 1
ATOM 7486 C CA . ASP A 1 948 ? -1.101 0.789 -8.096 1.00 95.31 948 ASP A CA 1
ATOM 7487 C C . ASP A 1 948 ? -1.743 0.705 -9.495 1.00 95.31 948 ASP A C 1
ATOM 7489 O O . ASP A 1 948 ? -2.628 1.467 -9.880 1.00 95.31 948 ASP A O 1
ATOM 7493 N N . THR A 1 949 ? -1.285 -0.256 -10.292 1.00 93.25 949 THR A N 1
ATOM 7494 C CA . THR A 1 949 ? -1.879 -0.588 -11.585 1.00 93.25 949 THR A CA 1
ATOM 7495 C C . THR A 1 949 ? -2.559 -1.963 -11.478 1.00 93.25 949 THR A C 1
ATOM 7497 O O . THR A 1 949 ? -1.907 -2.903 -11.010 1.00 93.25 949 THR A O 1
ATOM 7500 N N . PRO A 1 950 ? -3.819 -2.147 -11.941 1.00 93.00 950 PRO A N 1
ATOM 7501 C CA . PRO A 1 950 ? -4.580 -3.395 -11.784 1.00 93.00 950 PRO A CA 1
ATOM 7502 C C . PRO A 1 950 ? -3.805 -4.671 -12.123 1.00 93.00 950 PRO A C 1
ATOM 7504 O O . PRO A 1 950 ? -3.729 -5.578 -11.296 1.00 93.00 950 PRO A O 1
ATOM 7507 N N . ARG A 1 951 ? -3.123 -4.707 -13.276 1.00 96.25 951 ARG A N 1
ATOM 7508 C CA . ARG A 1 951 ? -2.296 -5.852 -13.690 1.00 96.25 951 ARG A CA 1
ATOM 7509 C C . ARG A 1 951 ? -1.161 -6.206 -12.724 1.00 96.25 951 ARG A C 1
ATOM 7511 O O . ARG A 1 951 ? -0.850 -7.387 -12.575 1.00 96.25 951 ARG A O 1
ATOM 7518 N N . CYS A 1 952 ? -0.563 -5.227 -12.047 1.00 97.69 952 CYS A N 1
ATOM 7519 C CA . CYS A 1 952 ? 0.503 -5.444 -11.065 1.00 97.69 952 CYS A CA 1
ATOM 7520 C C . CYS A 1 952 ? -0.077 -5.991 -9.756 1.00 97.69 952 CYS A C 1
ATOM 7522 O O . CYS A 1 952 ? 0.449 -6.967 -9.217 1.00 97.69 952 CYS A O 1
ATOM 7524 N N . LEU A 1 953 ? -1.212 -5.439 -9.310 1.00 97.56 953 LEU A N 1
ATOM 7525 C CA . LEU A 1 953 ? -1.961 -5.934 -8.152 1.00 97.56 953 LEU A CA 1
ATOM 7526 C C . LEU A 1 953 ? -2.429 -7.379 -8.377 1.00 97.56 953 LEU A C 1
ATOM 7528 O O . LEU A 1 953 ? -2.116 -8.258 -7.579 1.00 97.56 953 LEU A O 1
ATOM 7532 N N . GLN A 1 954 ? -3.095 -7.668 -9.497 1.00 96.94 954 GLN A N 1
ATOM 7533 C CA . GLN A 1 954 ? -3.541 -9.021 -9.854 1.00 96.94 954 GLN A CA 1
ATOM 7534 C C . GLN A 1 954 ? -2.374 -10.009 -9.988 1.00 96.94 954 GLN A C 1
ATOM 7536 O O . GLN A 1 954 ? -2.478 -11.139 -9.509 1.00 96.94 954 GLN A O 1
ATOM 7541 N N . SER A 1 955 ? -1.248 -9.578 -10.572 1.00 98.50 955 SER A N 1
ATOM 7542 C CA . SER A 1 955 ? -0.013 -10.373 -10.639 1.00 98.50 955 SER A CA 1
ATOM 7543 C C . SER A 1 955 ? 0.514 -10.711 -9.246 1.00 98.50 955 SER A C 1
ATOM 7545 O O . SER A 1 955 ? 0.892 -11.853 -8.990 1.00 98.50 955 SER A O 1
ATOM 7547 N N . ALA A 1 956 ? 0.478 -9.756 -8.314 1.00 98.06 956 ALA A N 1
ATOM 7548 C CA . ALA A 1 956 ? 0.895 -9.972 -6.935 1.00 98.06 956 ALA A CA 1
ATOM 7549 C C . ALA A 1 956 ? -0.057 -10.934 -6.195 1.00 98.06 956 ALA A C 1
ATOM 7551 O O . ALA A 1 956 ? 0.413 -11.863 -5.537 1.00 98.06 956 ALA A O 1
ATOM 7552 N N . VAL A 1 957 ? -1.382 -10.789 -6.350 1.00 97.25 957 VAL A N 1
ATOM 7553 C CA . VAL A 1 957 ? -2.370 -11.703 -5.738 1.00 97.25 957 VAL A CA 1
ATOM 7554 C C . VAL A 1 957 ? -2.220 -13.124 -6.301 1.00 97.25 957 VAL A C 1
ATOM 7556 O O . VAL A 1 957 ? -2.204 -14.084 -5.531 1.00 97.25 957 VAL A O 1
ATOM 7559 N N . ALA A 1 958 ? -2.041 -13.280 -7.617 1.00 97.44 958 ALA A N 1
ATOM 7560 C CA . ALA A 1 958 ? -1.801 -14.581 -8.247 1.00 97.44 958 ALA A CA 1
ATOM 7561 C C . ALA A 1 958 ? -0.470 -15.214 -7.796 1.00 97.44 958 ALA A C 1
ATOM 7563 O O . ALA A 1 958 ? -0.425 -16.407 -7.491 1.00 97.44 958 ALA A O 1
ATOM 7564 N N . ASN A 1 959 ? 0.598 -14.415 -7.679 1.00 98.19 959 ASN A N 1
ATOM 7565 C CA . ASN A 1 959 ? 1.892 -14.852 -7.153 1.00 98.19 959 ASN A CA 1
ATOM 7566 C C . ASN A 1 959 ? 1.751 -15.356 -5.710 1.00 98.19 959 ASN A C 1
ATOM 7568 O O . ASN A 1 959 ? 2.138 -16.482 -5.404 1.00 98.19 959 ASN A O 1
ATOM 7572 N N . MET A 1 960 ? 1.104 -14.587 -4.833 1.00 96.94 960 MET A N 1
ATOM 7573 C CA . MET A 1 960 ? 0.926 -14.974 -3.431 1.00 96.94 960 MET A CA 1
ATOM 7574 C C . MET A 1 960 ? -0.017 -16.173 -3.246 1.00 96.94 960 MET A C 1
ATOM 7576 O O . MET A 1 960 ? 0.249 -17.013 -2.385 1.00 96.94 960 MET A O 1
ATOM 7580 N N . ALA A 1 961 ? -1.036 -16.335 -4.099 1.00 94.94 961 ALA A N 1
ATOM 7581 C CA . ALA A 1 961 ? -1.850 -17.553 -4.158 1.00 94.94 961 ALA A CA 1
ATOM 7582 C C . ALA A 1 961 ? -1.016 -18.794 -4.545 1.00 94.94 961 ALA A C 1
ATOM 7584 O O . ALA A 1 961 ? -1.207 -19.870 -3.980 1.00 94.94 961 ALA A O 1
ATOM 7585 N N . GLY A 1 962 ? -0.046 -18.648 -5.454 1.00 95.25 962 GLY A N 1
ATOM 7586 C CA . GLY A 1 962 ? 0.918 -19.704 -5.778 1.00 95.25 962 GLY A CA 1
ATOM 7587 C C . GLY A 1 962 ? 1.902 -19.979 -4.637 1.00 95.25 962 GLY A C 1
ATOM 7588 O O . GLY A 1 962 ? 2.176 -21.139 -4.312 1.00 95.25 962 GLY A O 1
ATOM 7589 N N . PHE A 1 963 ? 2.397 -18.917 -3.996 1.00 95.94 963 PHE A N 1
ATOM 7590 C CA . PHE A 1 963 ? 3.385 -18.960 -2.915 1.00 95.94 963 PHE A CA 1
ATOM 7591 C C . PHE A 1 963 ? 2.844 -19.661 -1.661 1.00 95.94 963 PHE A C 1
ATOM 7593 O O . PHE A 1 963 ? 3.500 -20.540 -1.106 1.00 95.94 963 PHE A O 1
ATOM 7600 N N . TYR A 1 964 ? 1.622 -19.326 -1.244 1.00 93.69 964 TYR A N 1
ATOM 7601 C CA . TYR A 1 964 ? 0.960 -19.896 -0.064 1.00 93.69 964 TYR A CA 1
ATOM 7602 C C . TYR A 1 964 ? -0.113 -20.943 -0.417 1.00 93.69 964 TYR A C 1
ATOM 7604 O O . TYR A 1 964 ? -0.986 -21.247 0.394 1.00 93.69 964 TYR A O 1
ATOM 7612 N N . SER A 1 965 ? -0.021 -21.533 -1.613 1.00 90.94 965 SER A N 1
ATOM 7613 C CA . SER A 1 965 ? -0.864 -22.649 -2.067 1.00 90.94 965 SER A CA 1
ATOM 7614 C C . SER A 1 965 ? -0.915 -23.785 -1.033 1.00 90.94 965 SER A C 1
ATOM 7616 O O . SER A 1 965 ? 0.131 -24.294 -0.617 1.00 90.94 965 SER A O 1
ATOM 7618 N N . GLY A 1 966 ? -2.112 -24.193 -0.604 1.00 84.56 966 GLY A N 1
ATOM 7619 C CA . GLY A 1 966 ? -2.279 -25.228 0.427 1.00 84.56 966 GLY A CA 1
ATOM 7620 C C . GLY A 1 966 ? -1.933 -24.774 1.851 1.00 84.56 966 GLY A C 1
ATOM 7621 O O . GLY A 1 966 ? -1.670 -25.613 2.715 1.00 84.56 966 GLY A O 1
ATOM 7622 N N . SER A 1 967 ? -1.897 -23.463 2.121 1.00 87.00 967 SER A N 1
ATOM 7623 C CA . SER A 1 967 ? -1.816 -22.951 3.494 1.00 87.00 967 SER A CA 1
ATOM 7624 C C . SER A 1 967 ? -3.151 -23.183 4.223 1.00 87.00 967 SER A C 1
ATOM 7626 O O . SER A 1 967 ? -4.199 -22.771 3.717 1.00 87.00 967 SER A O 1
ATOM 7628 N N . PRO A 1 968 ? -3.160 -23.763 5.440 1.00 81.31 968 PRO A N 1
ATOM 7629 C CA . PRO A 1 968 ? -4.380 -24.098 6.186 1.00 81.31 968 PRO A CA 1
ATOM 7630 C C . PRO A 1 968 ? -5.024 -22.881 6.885 1.00 81.31 968 PRO A C 1
ATOM 7632 O O . PRO A 1 968 ? -5.644 -23.016 7.936 1.00 81.31 968 PRO A O 1
ATOM 7635 N N . THR A 1 969 ? -4.820 -21.675 6.356 1.00 83.25 969 THR A N 1
ATOM 7636 C CA . THR A 1 969 ? -5.237 -20.380 6.929 1.00 83.25 969 THR A CA 1
ATOM 7637 C C . THR A 1 969 ? -6.473 -19.812 6.223 1.00 83.25 969 THR A C 1
ATOM 7639 O O . THR A 1 969 ? -6.574 -18.607 6.000 1.00 83.25 969 THR A O 1
ATOM 7642 N N . HIS A 1 970 ? -7.399 -20.701 5.857 1.00 84.31 970 HIS A N 1
ATOM 7643 C CA . HIS A 1 970 ? -8.614 -20.407 5.098 1.00 84.31 970 HIS A CA 1
ATOM 7644 C C . HIS A 1 970 ? -9.838 -21.161 5.673 1.00 84.31 970 HIS A C 1
ATOM 7646 O O . HIS A 1 970 ? -9.656 -22.113 6.442 1.00 84.31 970 HIS A O 1
ATOM 7652 N N . PRO A 1 971 ? -11.086 -20.766 5.353 1.00 82.94 971 PRO A N 1
ATOM 7653 C CA . PRO A 1 971 ? -12.296 -21.416 5.853 1.00 82.94 971 PRO A CA 1
ATOM 7654 C C . PRO A 1 971 ? -12.528 -22.757 5.145 1.00 82.94 971 PRO A C 1
ATOM 7656 O O . PRO A 1 971 ? -12.516 -22.829 3.921 1.00 82.94 971 PRO A O 1
ATOM 7659 N N . THR A 1 972 ? -12.777 -23.820 5.910 1.00 84.12 972 THR A N 1
ATOM 7660 C CA . THR A 1 972 ? -12.975 -25.189 5.386 1.00 84.12 972 THR A CA 1
ATOM 7661 C C . THR A 1 972 ? -14.422 -25.686 5.495 1.00 84.12 972 THR A C 1
ATOM 7663 O O . THR A 1 972 ? -14.726 -26.817 5.122 1.00 84.12 972 THR A O 1
ATOM 7666 N N . ASP A 1 973 ? -15.330 -24.841 5.989 1.00 84.62 973 ASP A N 1
ATOM 7667 C CA . ASP A 1 973 ? -16.753 -25.118 6.213 1.00 84.62 973 ASP A CA 1
ATOM 7668 C C . ASP A 1 973 ? -17.686 -24.339 5.259 1.00 84.62 973 ASP A C 1
ATOM 7670 O O . ASP A 1 973 ? -18.900 -24.277 5.467 1.00 84.62 973 ASP A O 1
ATOM 7674 N N . VAL A 1 974 ? -17.121 -23.740 4.205 1.00 82.31 974 VAL A N 1
ATOM 7675 C CA . VAL A 1 974 ? -17.821 -22.946 3.185 1.00 82.31 974 VAL A CA 1
ATOM 7676 C C . VAL A 1 974 ? -17.781 -23.699 1.857 1.00 82.31 974 VAL A C 1
ATOM 7678 O O . VAL A 1 974 ? -16.707 -23.971 1.332 1.00 82.31 974 VAL A O 1
ATOM 7681 N N . ILE A 1 975 ? -18.955 -24.040 1.316 1.00 80.56 975 ILE A N 1
ATOM 7682 C CA . ILE A 1 975 ? -19.094 -24.946 0.158 1.00 80.56 975 ILE A CA 1
ATOM 7683 C C . ILE A 1 975 ? -18.466 -24.367 -1.120 1.00 80.56 975 ILE A C 1
ATOM 7685 O O . ILE A 1 975 ? -17.873 -25.115 -1.891 1.00 80.56 975 ILE A O 1
ATOM 7689 N N . ASP A 1 976 ? -18.572 -23.050 -1.311 1.00 84.31 976 ASP A N 1
ATOM 7690 C CA . ASP A 1 976 ? -18.140 -22.356 -2.531 1.00 84.31 976 ASP A CA 1
ATOM 7691 C C . ASP A 1 976 ? -16.792 -21.617 -2.359 1.00 84.31 976 ASP A C 1
ATOM 7693 O O . ASP A 1 976 ? -16.433 -20.792 -3.198 1.00 84.31 976 ASP A O 1
ATOM 7697 N N . TRP A 1 977 ? -16.061 -21.833 -1.253 1.00 86.44 977 TRP A N 1
ATOM 7698 C CA . TRP A 1 977 ? -14.795 -21.127 -1.013 1.00 86.44 977 TRP A CA 1
ATOM 7699 C C . TRP A 1 977 ? -13.678 -21.649 -1.943 1.00 86.44 977 TRP A C 1
ATOM 7701 O O . TRP A 1 977 ? -13.565 -22.867 -2.116 1.00 86.44 977 TRP A O 1
ATOM 7711 N N . PRO A 1 978 ? -12.810 -20.779 -2.502 1.00 87.06 978 PRO A N 1
ATOM 7712 C CA . PRO A 1 978 ? -11.740 -21.206 -3.401 1.00 87.06 978 PRO A CA 1
ATOM 7713 C C . PRO A 1 978 ? -10.761 -22.176 -2.721 1.00 87.06 978 PRO A C 1
ATOM 7715 O O . PRO A 1 978 ? -10.085 -21.829 -1.749 1.00 87.06 978 PRO A O 1
ATOM 7718 N N . VAL A 1 979 ? -10.691 -23.406 -3.234 1.00 82.88 979 VAL A N 1
ATOM 7719 C CA . VAL A 1 979 ? -9.945 -24.515 -2.613 1.00 82.88 979 VAL A CA 1
ATOM 7720 C C . VAL A 1 979 ? -8.474 -24.152 -2.377 1.00 82.88 979 VAL A C 1
ATOM 7722 O O . VAL A 1 979 ? -7.799 -23.651 -3.274 1.00 82.88 979 VAL A O 1
ATOM 7725 N N . ASP A 1 980 ? -7.987 -24.429 -1.161 1.00 78.62 980 ASP A N 1
ATOM 7726 C CA . ASP A 1 980 ? -6.591 -24.255 -0.728 1.00 78.62 980 ASP A CA 1
ATOM 7727 C C . ASP A 1 980 ? -6.012 -22.825 -0.854 1.00 78.62 980 ASP A C 1
ATOM 7729 O O . ASP A 1 980 ? -4.791 -22.627 -0.797 1.00 78.62 980 ASP A O 1
ATOM 7733 N N . TRP A 1 981 ? -6.883 -21.812 -0.961 1.00 89.62 981 TRP A N 1
ATOM 7734 C CA . TRP A 1 981 ? -6.523 -20.395 -1.076 1.00 89.62 981 TRP A CA 1
ATOM 7735 C C . TRP A 1 981 ? -6.737 -19.608 0.219 1.00 89.62 981 TRP A C 1
ATOM 7737 O O . TRP A 1 981 ? -7.808 -19.644 0.822 1.00 89.62 981 TRP A O 1
ATOM 7747 N N . THR A 1 982 ? -5.718 -18.834 0.601 1.00 88.94 982 THR A N 1
ATOM 7748 C CA . THR A 1 982 ? -5.751 -17.847 1.690 1.00 88.94 982 THR A CA 1
ATOM 7749 C C . THR A 1 982 ? -5.683 -16.429 1.098 1.00 88.94 982 THR A C 1
ATOM 7751 O O . THR A 1 982 ? -4.790 -16.180 0.284 1.00 88.94 982 THR A O 1
ATOM 7754 N N . PRO A 1 983 ? -6.545 -15.478 1.510 1.00 88.69 983 PRO A N 1
ATOM 7755 C CA . PRO A 1 983 ? -6.399 -14.069 1.156 1.00 88.69 983 PRO A CA 1
ATOM 7756 C C . PRO A 1 983 ? -5.189 -13.472 1.881 1.00 88.69 983 PRO A C 1
ATOM 7758 O O . PRO A 1 983 ? -5.008 -13.694 3.076 1.00 88.69 983 PRO A O 1
ATOM 7761 N N . LEU A 1 984 ? -4.365 -12.693 1.180 1.00 90.50 984 LEU A N 1
ATOM 7762 C CA . LEU A 1 984 ? -3.121 -12.138 1.721 1.00 90.50 984 LEU A CA 1
ATOM 7763 C C . LEU A 1 984 ? -3.027 -10.635 1.444 1.00 90.50 984 LEU A C 1
ATOM 7765 O O . LEU A 1 984 ? -3.428 -10.200 0.365 1.00 90.50 984 LEU A O 1
ATOM 7769 N N . PRO A 1 985 ? -2.533 -9.827 2.398 1.00 89.38 985 PRO A N 1
ATOM 7770 C CA . PRO A 1 985 ? -2.458 -8.385 2.225 1.00 89.38 985 PRO A CA 1
ATOM 7771 C C . PRO A 1 985 ? -1.402 -8.015 1.183 1.00 89.38 985 PRO A C 1
ATOM 7773 O O . PRO A 1 985 ? -0.299 -8.560 1.180 1.00 89.38 985 PRO A O 1
ATOM 7776 N N . ILE A 1 986 ? -1.755 -7.073 0.312 1.00 94.81 986 ILE A N 1
ATOM 7777 C CA . ILE A 1 986 ? -0.868 -6.497 -0.696 1.00 94.81 986 ILE A CA 1
ATOM 7778 C C . ILE A 1 986 ? -1.020 -4.987 -0.603 1.00 94.81 986 ILE A C 1
ATOM 7780 O O . ILE A 1 986 ? -2.119 -4.461 -0.763 1.00 94.81 986 ILE A O 1
ATOM 7784 N N . HIS A 1 987 ? 0.083 -4.325 -0.287 1.00 94.00 987 HIS A N 1
ATOM 7785 C CA . HIS A 1 987 ? 0.154 -2.894 -0.030 1.00 94.00 987 HIS A CA 1
ATOM 7786 C C . HIS A 1 987 ? 0.428 -2.132 -1.332 1.00 94.00 987 HIS A C 1
ATOM 7788 O O . HIS A 1 987 ? 1.148 -2.622 -2.204 1.00 94.00 987 HIS A O 1
ATOM 7794 N N . THR A 1 988 ? -0.105 -0.923 -1.477 1.00 93.88 988 THR A N 1
ATOM 7795 C CA . THR A 1 988 ? 0.185 -0.052 -2.624 1.00 93.88 988 THR A CA 1
ATOM 7796 C C . THR A 1 988 ? 0.085 1.435 -2.264 1.00 93.88 988 THR A C 1
ATOM 7798 O O . THR A 1 988 ? -0.652 1.814 -1.347 1.00 93.88 988 THR A O 1
ATOM 7801 N N . ILE A 1 989 ? 0.856 2.266 -2.969 1.00 88.38 989 ILE A N 1
ATOM 7802 C CA . ILE A 1 989 ? 0.811 3.735 -2.929 1.00 88.38 989 ILE A CA 1
ATOM 7803 C C . ILE A 1 989 ? 0.233 4.187 -4.270 1.00 88.38 989 ILE A C 1
ATOM 7805 O O . ILE A 1 989 ? 0.539 3.563 -5.283 1.00 88.38 989 ILE A O 1
ATOM 7809 N N . LYS A 1 990 ? -0.604 5.238 -4.295 1.00 84.19 990 LYS A N 1
ATOM 7810 C CA . LYS A 1 990 ? -1.319 5.646 -5.518 1.00 84.19 990 LYS A CA 1
ATOM 7811 C C . LYS A 1 990 ? -0.355 5.808 -6.690 1.00 84.19 990 LYS A C 1
ATOM 7813 O O . LYS A 1 990 ? 0.729 6.361 -6.513 1.00 84.19 990 LYS A O 1
ATOM 7818 N N . HIS A 1 991 ? -0.783 5.429 -7.892 1.00 86.31 991 HIS A N 1
ATOM 7819 C CA . HIS A 1 991 ? 0.073 5.427 -9.086 1.00 86.31 991 HIS A CA 1
ATOM 7820 C C . HIS A 1 991 ? 0.860 6.740 -9.266 1.00 86.31 991 HIS A C 1
ATOM 7822 O O . HIS A 1 991 ? 2.063 6.718 -9.481 1.00 86.31 991 HIS A O 1
ATOM 7828 N N . ASN A 1 992 ? 0.205 7.895 -9.089 1.00 84.25 992 ASN A N 1
ATOM 7829 C CA . ASN A 1 992 ? 0.805 9.229 -9.236 1.00 84.25 992 ASN A CA 1
ATOM 7830 C C . ASN A 1 992 ? 1.719 9.683 -8.072 1.00 84.25 992 ASN A C 1
ATOM 7832 O O . ASN A 1 992 ? 2.208 10.812 -8.091 1.00 84.25 992 ASN A O 1
ATOM 7836 N N . GLU A 1 993 ? 1.899 8.863 -7.043 1.00 84.56 993 GLU A N 1
ATOM 7837 C CA . GLU A 1 993 ? 2.694 9.139 -5.837 1.00 84.56 993 GLU A CA 1
ATOM 7838 C C . GLU A 1 993 ? 3.814 8.095 -5.636 1.00 84.56 993 GLU A C 1
ATOM 7840 O O . GLU A 1 993 ? 4.777 8.363 -4.921 1.00 84.56 993 GLU A O 1
ATOM 7845 N N . ASP A 1 994 ? 3.727 6.931 -6.291 1.00 89.94 994 ASP A N 1
ATOM 7846 C CA . ASP A 1 994 ? 4.633 5.792 -6.106 1.00 89.94 994 ASP A CA 1
ATOM 7847 C C . ASP A 1 994 ? 5.935 5.896 -6.932 1.00 89.94 994 ASP A C 1
ATOM 7849 O O . ASP A 1 994 ? 6.111 5.240 -7.959 1.00 89.94 994 ASP A O 1
ATOM 7853 N N . ARG A 1 995 ? 6.899 6.693 -6.455 1.00 89.44 995 ARG A N 1
ATOM 7854 C CA . ARG A 1 995 ? 8.230 6.803 -7.089 1.00 89.44 995 ARG A CA 1
ATOM 7855 C C . ARG A 1 995 ? 9.105 5.550 -6.972 1.00 89.44 995 ARG A C 1
ATOM 7857 O O . ARG A 1 995 ? 10.133 5.483 -7.641 1.00 89.44 995 ARG A O 1
ATOM 7864 N N . GLU A 1 996 ? 8.751 4.561 -6.148 1.00 93.12 996 GLU A N 1
ATOM 7865 C CA . GLU A 1 996 ? 9.543 3.329 -6.038 1.00 93.12 996 GLU A CA 1
ATOM 7866 C C . GLU A 1 996 ? 9.108 2.247 -7.030 1.00 93.12 996 GLU A C 1
ATOM 7868 O O . GLU A 1 996 ? 9.957 1.493 -7.493 1.00 93.12 996 GLU A O 1
ATOM 7873 N N . LEU A 1 997 ? 7.816 2.136 -7.348 1.00 95.25 997 LEU A N 1
ATOM 7874 C CA . LEU A 1 997 ? 7.263 1.064 -8.182 1.00 95.25 997 LEU A CA 1
ATOM 7875 C C . LEU A 1 997 ? 6.683 1.543 -9.520 1.00 95.25 997 LEU A C 1
ATOM 7877 O O . LEU A 1 997 ? 6.452 0.702 -10.391 1.00 95.25 997 LEU A O 1
ATOM 7881 N N . GLU A 1 998 ? 6.512 2.850 -9.723 1.00 92.12 998 GLU A N 1
ATOM 7882 C CA . GLU A 1 998 ? 6.131 3.471 -10.998 1.00 92.12 998 GLU A CA 1
ATOM 7883 C C . GLU A 1 998 ? 7.287 4.359 -11.506 1.00 92.12 998 GLU A C 1
ATOM 7885 O O . GLU A 1 998 ? 7.268 5.583 -11.405 1.00 92.12 998 GLU A O 1
ATOM 7890 N N . ALA A 1 999 ? 8.331 3.727 -12.060 1.00 82.38 999 ALA A N 1
ATOM 7891 C CA . ALA A 1 999 ? 9.636 4.341 -12.375 1.00 82.38 999 ALA A CA 1
ATOM 7892 C C . ALA A 1 999 ? 9.618 5.585 -13.297 1.00 82.38 999 ALA A C 1
ATOM 7894 O O . ALA A 1 999 ? 10.631 6.272 -13.407 1.00 82.38 999 ALA A O 1
ATOM 7895 N N . GLY A 1 1000 ? 8.498 5.872 -13.966 1.00 71.06 1000 GLY A N 1
ATOM 7896 C CA . GLY A 1 1000 ? 8.308 7.048 -14.822 1.00 71.06 1000 GLY A CA 1
ATOM 7897 C C . GLY A 1 1000 ? 7.405 8.139 -14.233 1.00 71.06 1000 GLY A C 1
ATOM 7898 O O . GLY A 1 1000 ? 6.957 8.995 -14.990 1.00 71.06 1000 GLY A O 1
ATOM 7899 N N . VAL A 1 1001 ? 7.054 8.100 -12.939 1.00 81.00 1001 VAL A N 1
ATOM 7900 C CA . VAL A 1 1001 ? 5.984 8.958 -12.403 1.00 81.00 1001 VAL A CA 1
ATOM 7901 C C . VAL A 1 1001 ? 6.461 10.258 -11.744 1.00 81.00 1001 VAL A C 1
ATOM 7903 O O . VAL A 1 1001 ? 7.336 10.277 -10.878 1.00 81.00 1001 VAL A O 1
ATOM 7906 N N . ASN A 1 1002 ? 5.817 11.367 -12.133 1.00 79.31 1002 ASN A N 1
ATOM 7907 C CA . ASN A 1 1002 ? 5.917 12.695 -11.516 1.00 79.31 1002 ASN A CA 1
ATOM 7908 C C . ASN A 1 1002 ? 7.357 13.139 -11.185 1.00 79.31 1002 ASN A C 1
ATOM 7910 O O . ASN A 1 1002 ? 7.666 13.501 -10.045 1.00 79.31 1002 ASN A O 1
ATOM 7914 N N . CYS A 1 1003 ? 8.241 13.148 -12.187 1.00 90.25 1003 CYS A N 1
ATOM 7915 C CA . CYS A 1 1003 ? 9.623 13.588 -12.023 1.00 90.25 1003 CYS A CA 1
ATOM 7916 C C . CYS A 1 1003 ? 10.089 14.478 -13.188 1.00 90.25 1003 CYS A C 1
ATOM 7918 O O . CYS A 1 1003 ? 10.802 14.019 -14.075 1.00 90.25 1003 CYS A O 1
ATOM 7920 N N . GLN A 1 1004 ? 9.737 15.773 -13.152 1.00 91.69 1004 GLN A N 1
ATOM 7921 C CA . GLN A 1 1004 ? 10.023 16.731 -14.236 1.00 91.69 1004 GLN A CA 1
ATOM 7922 C C . GLN A 1 1004 ? 11.495 16.708 -14.678 1.00 91.69 1004 GLN A C 1
ATOM 7924 O O . GLN A 1 1004 ? 11.775 16.740 -15.873 1.00 91.69 1004 GLN A O 1
ATOM 7929 N N . ARG A 1 1005 ? 12.448 16.613 -13.740 1.00 94.56 1005 ARG A N 1
ATOM 7930 C CA . ARG A 1 1005 ? 13.876 16.546 -14.092 1.00 94.56 1005 ARG A CA 1
ATOM 7931 C C . ARG A 1 1005 ? 14.246 15.276 -14.880 1.00 94.56 1005 ARG A C 1
ATOM 7933 O O . ARG A 1 1005 ? 15.134 15.335 -15.727 1.00 94.56 1005 ARG A O 1
ATOM 7940 N N . ALA A 1 1006 ? 13.569 14.150 -14.647 1.00 93.81 1006 ALA A N 1
ATOM 7941 C CA . ALA A 1 1006 ? 13.741 12.937 -15.449 1.00 93.81 1006 ALA A CA 1
ATOM 7942 C C . ALA A 1 1006 ? 13.133 13.099 -16.853 1.00 93.81 1006 ALA A C 1
ATOM 7944 O O . ALA A 1 1006 ? 13.774 12.725 -17.833 1.00 93.81 1006 ALA A O 1
ATOM 7945 N N . ASP A 1 1007 ? 11.956 13.722 -16.959 1.00 92.94 1007 ASP A N 1
ATOM 7946 C CA . ASP A 1 1007 ? 11.311 14.028 -18.245 1.00 92.94 1007 ASP A CA 1
ATOM 7947 C C . ASP A 1 1007 ? 12.197 14.954 -19.101 1.00 92.94 1007 ASP A C 1
ATOM 7949 O O . ASP A 1 1007 ? 12.429 14.704 -20.285 1.00 92.94 1007 ASP A O 1
ATOM 7953 N N . GLU A 1 1008 ? 12.776 15.990 -18.486 1.00 94.88 1008 GLU A N 1
ATOM 7954 C CA . GLU A 1 1008 ? 13.738 16.892 -19.127 1.00 94.88 1008 GLU A CA 1
ATOM 7955 C C . GLU A 1 1008 ? 14.999 16.157 -19.598 1.00 94.88 1008 GLU A C 1
ATOM 7957 O O . GLU A 1 1008 ? 15.444 16.389 -20.719 1.00 94.88 1008 GLU A O 1
ATOM 7962 N N . LEU A 1 1009 ? 15.541 15.224 -18.808 1.00 95.88 1009 LEU A N 1
ATOM 7963 C CA . LEU A 1 1009 ? 16.681 14.392 -19.214 1.00 95.88 1009 LEU A CA 1
ATOM 7964 C C . LEU A 1 1009 ? 16.355 13.475 -20.403 1.00 95.88 1009 LEU A C 1
ATOM 7966 O O . LEU A 1 1009 ? 17.202 13.293 -21.279 1.00 95.88 1009 LEU A O 1
ATOM 7970 N N . VAL A 1 1010 ? 15.139 12.924 -20.478 1.00 94.88 1010 VAL A N 1
ATOM 7971 C CA . VAL A 1 1010 ? 14.678 12.160 -21.651 1.00 94.88 1010 VAL A CA 1
ATOM 7972 C C . VAL A 1 1010 ? 14.620 13.071 -22.884 1.00 94.88 1010 VAL A C 1
ATOM 7974 O O . VAL A 1 1010 ? 15.179 12.723 -23.927 1.00 94.88 1010 VAL A O 1
ATOM 7977 N N . VAL A 1 1011 ? 14.041 14.272 -22.758 1.00 93.88 1011 VAL A N 1
ATOM 7978 C CA . VAL A 1 1011 ? 13.980 15.278 -23.836 1.00 93.88 1011 VAL A CA 1
ATOM 7979 C C . VAL A 1 1011 ? 15.382 15.714 -24.286 1.00 93.88 1011 VAL A C 1
ATOM 7981 O O . VAL A 1 1011 ? 15.677 15.700 -25.484 1.00 93.88 1011 VAL A O 1
ATOM 7984 N N . GLU A 1 1012 ? 16.285 16.023 -23.349 1.00 95.44 1012 GLU A N 1
ATOM 7985 C CA . GLU A 1 1012 ? 17.698 16.324 -23.620 1.00 95.44 1012 GLU A CA 1
ATOM 7986 C C . GLU A 1 1012 ? 18.377 15.196 -24.414 1.00 95.44 1012 GLU A C 1
ATOM 7988 O O . GLU A 1 1012 ? 19.220 15.474 -25.270 1.00 95.44 1012 GLU A O 1
ATOM 7993 N N . ARG A 1 1013 ? 18.013 13.929 -24.160 1.00 95.50 1013 ARG A N 1
ATOM 7994 C CA . ARG A 1 1013 ? 18.585 12.737 -24.807 1.00 95.50 1013 ARG A CA 1
ATOM 7995 C C . ARG A 1 1013 ? 18.020 12.456 -26.193 1.00 95.50 1013 ARG A C 1
ATOM 7997 O O . ARG A 1 1013 ? 18.821 12.220 -27.102 1.00 95.50 1013 ARG A O 1
ATOM 8004 N N . VAL A 1 1014 ? 16.707 12.534 -26.409 1.00 95.06 1014 VAL A N 1
ATOM 8005 C CA . VAL A 1 1014 ? 16.126 12.338 -27.756 1.00 95.06 1014 VAL A CA 1
ATOM 8006 C C . VAL A 1 1014 ? 16.461 13.488 -28.714 1.00 95.06 1014 VAL A C 1
ATOM 8008 O O . VAL A 1 1014 ? 16.485 13.293 -29.928 1.00 95.06 1014 VAL A O 1
ATOM 8011 N N . LEU A 1 1015 ? 16.813 14.668 -28.190 1.00 94.94 1015 LEU A N 1
ATOM 8012 C CA . LEU A 1 1015 ? 17.332 15.795 -28.973 1.00 94.94 1015 LEU A CA 1
ATOM 8013 C C . LEU A 1 1015 ? 18.834 15.691 -29.320 1.00 94.94 1015 LEU A C 1
ATOM 8015 O O . LEU A 1 1015 ? 19.322 16.493 -30.125 1.00 94.94 1015 LEU A O 1
ATOM 8019 N N . LYS A 1 1016 ? 19.601 14.732 -28.767 1.00 96.31 1016 LYS A N 1
ATOM 8020 C CA . LYS A 1 1016 ? 21.031 14.597 -29.111 1.00 96.31 1016 LYS A CA 1
ATOM 8021 C C . LYS A 1 1016 ? 21.179 14.132 -30.563 1.00 96.31 1016 LYS A C 1
ATOM 8023 O O . LYS A 1 1016 ? 20.530 13.189 -31.015 1.00 96.31 1016 LYS A O 1
ATOM 8028 N N . ARG A 1 1017 ? 22.082 14.787 -31.301 1.00 96.06 1017 ARG A N 1
ATOM 8029 C CA . ARG A 1 1017 ? 22.203 14.664 -32.764 1.00 96.06 1017 ARG A CA 1
ATOM 8030 C C . ARG A 1 1017 ? 22.216 13.223 -33.279 1.00 96.06 1017 ARG A C 1
ATOM 8032 O O . ARG A 1 1017 ? 21.515 12.942 -34.243 1.00 96.06 1017 ARG A O 1
ATOM 8039 N N . ASN A 1 1018 ? 23.008 12.333 -32.684 1.00 97.38 1018 ASN A N 1
ATOM 8040 C CA . ASN A 1 1018 ? 23.169 10.981 -33.224 1.00 97.38 1018 ASN A CA 1
ATOM 8041 C C . ASN A 1 1018 ? 21.884 10.140 -33.079 1.00 97.38 1018 ASN A C 1
ATOM 8043 O O . ASN A 1 1018 ? 21.659 9.245 -33.889 1.00 97.38 1018 ASN A O 1
ATOM 8047 N N . PHE A 1 1019 ? 21.022 10.464 -32.106 1.00 96.94 1019 PHE A N 1
ATOM 8048 C CA . PHE A 1 1019 ? 19.688 9.876 -31.971 1.00 96.94 1019 PHE A CA 1
ATOM 8049 C C . PHE A 1 1019 ? 18.727 10.431 -33.033 1.00 96.94 1019 PHE A C 1
ATOM 8051 O O . PHE A 1 1019 ? 18.045 9.667 -33.708 1.00 96.94 1019 PHE A O 1
ATOM 8058 N N . LEU A 1 1020 ? 18.738 11.748 -33.275 1.00 95.12 1020 LEU A N 1
ATOM 8059 C CA . LEU A 1 1020 ? 17.957 12.364 -34.359 1.00 95.12 1020 LEU A CA 1
ATOM 8060 C C . LEU A 1 1020 ? 18.379 11.854 -35.751 1.00 95.12 1020 LEU A C 1
ATOM 8062 O O . LEU A 1 1020 ? 17.521 11.563 -36.582 1.00 95.12 1020 LEU A O 1
ATOM 8066 N N . ASP A 1 1021 ? 19.684 11.696 -36.001 1.00 96.00 1021 ASP A N 1
ATOM 8067 C CA . ASP A 1 1021 ? 20.221 11.109 -37.238 1.00 96.00 1021 ASP A CA 1
ATOM 8068 C C . ASP A 1 1021 ? 19.805 9.614 -37.375 1.00 96.00 1021 ASP A C 1
ATOM 8070 O O . ASP A 1 1021 ? 19.566 9.151 -38.494 1.00 96.00 1021 ASP A O 1
ATOM 8074 N N . PHE A 1 1022 ? 19.622 8.879 -36.264 1.00 96.75 1022 PHE A N 1
ATOM 8075 C CA . PHE A 1 1022 ? 19.046 7.521 -36.236 1.00 96.75 1022 PHE A CA 1
ATOM 8076 C C . PHE A 1 1022 ? 17.534 7.505 -36.528 1.00 96.75 1022 PHE A C 1
ATOM 8078 O O . PHE A 1 1022 ? 17.112 6.800 -37.447 1.00 96.75 1022 PHE A O 1
ATOM 8085 N N . ILE A 1 1023 ? 16.712 8.312 -35.847 1.00 95.19 1023 ILE A N 1
ATOM 8086 C CA . ILE A 1 1023 ? 15.262 8.407 -36.114 1.00 95.19 1023 ILE A CA 1
ATOM 8087 C C . ILE A 1 1023 ? 15.012 8.845 -37.571 1.00 95.19 1023 ILE A C 1
ATOM 8089 O O . ILE A 1 1023 ? 14.195 8.257 -38.279 1.00 95.19 1023 ILE A O 1
ATOM 8093 N N . ALA A 1 1024 ? 15.814 9.779 -38.096 1.00 93.81 1024 ALA A N 1
ATOM 8094 C CA . ALA A 1 1024 ? 15.778 10.200 -39.501 1.00 93.81 1024 ALA A CA 1
ATOM 8095 C C . ALA A 1 1024 ? 16.287 9.144 -40.513 1.00 93.81 1024 ALA A C 1
ATOM 8097 O O . ALA A 1 1024 ? 16.163 9.353 -41.733 1.00 93.81 1024 ALA A O 1
ATOM 8098 N N . SER A 1 1025 ? 16.856 8.026 -40.042 1.00 95.88 1025 SER A N 1
ATOM 8099 C CA . SER A 1 1025 ? 17.140 6.827 -40.845 1.00 95.88 1025 SER A CA 1
ATOM 8100 C C . SER A 1 1025 ? 15.922 5.897 -40.938 1.00 95.88 1025 SER A C 1
ATOM 8102 O O . SER A 1 1025 ? 15.654 5.360 -42.011 1.00 95.88 1025 SER A O 1
ATOM 8104 N N . LYS A 1 1026 ? 15.108 5.823 -39.874 1.00 96.00 1026 LYS A N 1
ATOM 8105 C CA . LYS A 1 1026 ? 13.872 5.022 -39.765 1.00 96.00 1026 LYS A CA 1
ATOM 8106 C C . LYS A 1 1026 ? 12.647 5.652 -40.443 1.00 96.00 1026 LYS A C 1
ATOM 8108 O O . LYS A 1 1026 ? 11.523 5.190 -40.271 1.00 96.00 1026 LYS A O 1
ATOM 8113 N N . TRP A 1 1027 ? 12.861 6.674 -41.276 1.00 92.50 1027 TRP A N 1
ATOM 8114 C CA . TRP A 1 1027 ? 11.802 7.434 -41.949 1.00 92.50 1027 TRP A CA 1
ATOM 8115 C C . TRP A 1 1027 ? 10.816 6.580 -42.767 1.00 92.50 1027 TRP A C 1
ATOM 8117 O O . TRP A 1 1027 ? 9.666 6.980 -42.883 1.00 92.50 1027 TRP A O 1
ATOM 8127 N N . GLN A 1 1028 ? 11.219 5.432 -43.330 1.00 92.88 1028 GLN A N 1
ATOM 8128 C CA . GLN A 1 1028 ? 10.277 4.579 -44.077 1.00 92.88 1028 GLN A CA 1
ATOM 8129 C C . GLN A 1 1028 ? 9.221 3.973 -43.140 1.00 92.88 1028 GLN A C 1
ATOM 8131 O O . GLN A 1 1028 ? 8.037 4.190 -43.359 1.00 92.88 1028 GLN A O 1
ATOM 8136 N N . ILE A 1 1029 ? 9.650 3.353 -42.031 1.00 95.06 1029 ILE A N 1
ATOM 8137 C CA . ILE A 1 1029 ? 8.764 2.819 -40.981 1.00 95.06 1029 ILE A CA 1
ATOM 8138 C C . ILE A 1 1029 ? 7.809 3.913 -40.477 1.00 95.06 1029 ILE A C 1
ATOM 8140 O O . ILE A 1 1029 ? 6.600 3.706 -40.409 1.00 95.06 1029 ILE A O 1
ATOM 8144 N N . ILE A 1 1030 ? 8.345 5.105 -40.182 1.00 93.19 1030 ILE A N 1
ATOM 8145 C CA . ILE A 1 1030 ? 7.558 6.265 -39.733 1.00 93.19 1030 ILE A CA 1
ATOM 8146 C C . ILE A 1 1030 ? 6.541 6.689 -40.807 1.00 93.19 1030 ILE A C 1
ATOM 8148 O O . ILE A 1 1030 ? 5.381 6.938 -40.492 1.00 93.19 1030 ILE A O 1
ATOM 8152 N N . 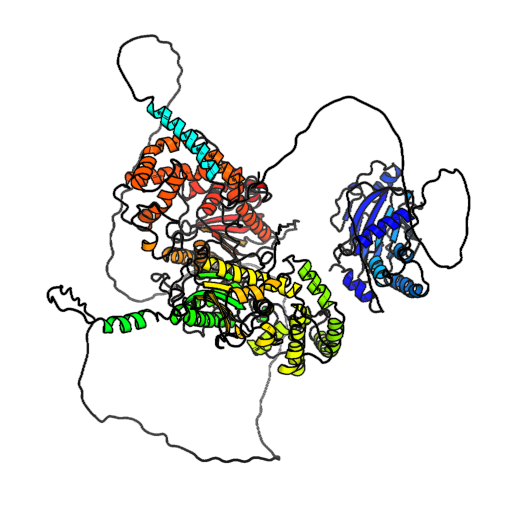ALA A 1 1031 ? 6.940 6.754 -42.080 1.00 92.56 1031 ALA A N 1
ATOM 8153 C CA . ALA A 1 1031 ? 6.053 7.133 -43.178 1.00 92.56 1031 ALA A CA 1
ATOM 8154 C C . ALA A 1 1031 ? 4.936 6.104 -43.420 1.00 92.56 1031 ALA A C 1
ATOM 8156 O O . ALA A 1 1031 ? 3.804 6.509 -43.677 1.00 92.56 1031 ALA A O 1
ATOM 8157 N N . ASP A 1 1032 ? 5.228 4.808 -43.292 1.00 94.38 1032 ASP A N 1
ATOM 8158 C CA . ASP A 1 1032 ? 4.240 3.734 -43.422 1.00 94.38 1032 ASP A CA 1
ATOM 8159 C C . ASP A 1 1032 ? 3.237 3.765 -42.254 1.00 94.38 1032 ASP A C 1
ATOM 8161 O O . ASP A 1 1032 ? 2.028 3.715 -42.487 1.00 94.38 1032 ASP A O 1
ATOM 8165 N N . ILE A 1 1033 ? 3.702 3.979 -41.012 1.00 94.38 1033 ILE A N 1
ATOM 8166 C CA . ILE A 1 1033 ? 2.831 4.224 -39.846 1.00 94.38 1033 ILE A CA 1
ATOM 8167 C C . ILE A 1 1033 ? 1.925 5.435 -40.102 1.00 94.38 1033 ILE A C 1
ATOM 8169 O O . ILE A 1 1033 ? 0.705 5.331 -39.964 1.00 94.38 1033 ILE A O 1
ATOM 8173 N N . LEU A 1 1034 ? 2.485 6.576 -40.514 1.00 91.75 1034 LEU A N 1
ATOM 8174 C CA . LEU A 1 1034 ? 1.724 7.804 -40.784 1.00 91.75 1034 LEU A CA 1
ATOM 8175 C C . LEU A 1 1034 ? 0.726 7.655 -41.946 1.00 91.75 1034 LEU A C 1
ATOM 8177 O O . LEU A 1 1034 ? -0.285 8.356 -41.975 1.00 91.75 1034 LEU A O 1
ATOM 8181 N N . LEU A 1 1035 ? 0.987 6.757 -42.899 1.00 94.00 1035 LEU A N 1
ATOM 8182 C CA . LEU A 1 1035 ? 0.108 6.490 -44.038 1.00 94.00 1035 LEU A CA 1
ATOM 8183 C C . LEU A 1 1035 ? -1.021 5.503 -43.706 1.00 94.00 1035 LEU A C 1
ATOM 8185 O O . LEU A 1 1035 ? -2.133 5.662 -44.215 1.00 94.00 1035 LEU A O 1
ATOM 8189 N N . HIS A 1 1036 ? -0.750 4.487 -42.882 1.00 94.38 1036 HIS A N 1
ATOM 8190 C CA . HIS A 1 1036 ? -1.643 3.337 -42.706 1.00 94.38 1036 HIS A CA 1
ATOM 8191 C C . HIS A 1 1036 ? -2.357 3.260 -41.352 1.00 94.38 1036 HIS A C 1
ATOM 8193 O O . HIS A 1 1036 ? -3.460 2.713 -41.299 1.00 94.38 1036 HIS A O 1
ATOM 8199 N N . SER A 1 1037 ? -1.805 3.841 -40.282 1.00 91.06 1037 SER A N 1
ATOM 8200 C CA . SER A 1 1037 ? -2.389 3.796 -38.924 1.00 91.06 1037 SER A CA 1
ATOM 8201 C C . SER A 1 1037 ? -3.727 4.537 -38.773 1.00 91.06 1037 SER A C 1
ATOM 8203 O O . SER A 1 1037 ? -4.457 4.312 -37.811 1.00 91.06 1037 SER A O 1
ATOM 8205 N N . GLY A 1 1038 ? -4.033 5.465 -39.688 1.00 85.44 1038 GLY A N 1
ATOM 8206 C CA . GLY A 1 1038 ? -5.204 6.349 -39.618 1.00 85.44 1038 GLY A CA 1
ATOM 8207 C C . GLY A 1 1038 ? -5.168 7.391 -38.491 1.00 85.44 1038 GLY A C 1
ATOM 8208 O O . GLY A 1 1038 ? -6.160 8.094 -38.293 1.00 85.44 1038 GLY A O 1
ATOM 8209 N N . GLY A 1 1039 ? -4.057 7.494 -37.754 1.00 75.06 1039 GLY A N 1
ATOM 8210 C CA . GLY A 1 1039 ? -3.869 8.452 -36.664 1.00 75.06 1039 GLY A CA 1
ATOM 8211 C C . GLY A 1 1039 ? -3.263 9.791 -37.097 1.00 75.06 1039 GLY A C 1
ATOM 8212 O O . GLY A 1 1039 ? -2.963 10.030 -38.264 1.00 75.06 1039 GLY A O 1
ATOM 8213 N N . GLY A 1 1040 ? -3.068 10.672 -36.114 1.00 74.69 1040 GLY A N 1
ATOM 8214 C CA . GLY A 1 1040 ? -2.376 11.958 -36.255 1.00 74.69 1040 GLY A CA 1
ATOM 8215 C C . GLY A 1 1040 ? -1.047 11.972 -35.502 1.00 74.69 1040 GLY A C 1
ATOM 8216 O O . GLY A 1 1040 ? -0.834 12.868 -34.693 1.00 74.69 1040 GLY A O 1
ATOM 8217 N N . TYR A 1 1041 ? -0.223 10.942 -35.705 1.00 87.00 1041 TYR A N 1
ATOM 8218 C CA . TYR A 1 1041 ? 1.055 10.760 -35.012 1.00 87.00 1041 TYR A CA 1
ATOM 8219 C C . TYR A 1 1041 ? 2.120 11.791 -35.437 1.00 87.00 1041 TYR A C 1
ATOM 8221 O O . TYR A 1 1041 ? 2.039 12.390 -36.514 1.00 87.00 1041 TYR A O 1
ATOM 8229 N N . GLU A 1 1042 ? 3.125 11.981 -34.582 1.00 87.69 1042 GLU A N 1
ATOM 8230 C CA . GLU A 1 1042 ? 4.335 12.761 -34.864 1.00 87.69 1042 GLU A CA 1
ATOM 8231 C C . GLU A 1 1042 ? 5.382 11.881 -35.596 1.00 87.69 1042 GLU A C 1
ATOM 8233 O O . GLU A 1 1042 ? 5.116 10.743 -35.986 1.00 87.69 1042 GLU A O 1
ATOM 8238 N N . ALA A 1 1043 ? 6.575 12.423 -35.857 1.00 87.75 1043 ALA A N 1
ATOM 8239 C CA . ALA A 1 1043 ? 7.668 11.724 -36.550 1.00 87.75 1043 ALA A CA 1
ATOM 8240 C C . ALA A 1 1043 ? 8.848 11.449 -35.598 1.00 87.75 1043 ALA A C 1
ATOM 8242 O O . ALA A 1 1043 ? 9.976 11.881 -35.851 1.00 87.75 1043 ALA A O 1
ATOM 8243 N N . ASP A 1 1044 ? 8.551 10.781 -34.485 1.00 88.88 1044 ASP A N 1
ATOM 8244 C CA . ASP A 1 1044 ? 9.388 10.649 -33.289 1.00 88.88 1044 ASP A CA 1
ATOM 8245 C C . ASP A 1 1044 ? 9.612 9.179 -32.861 1.00 88.88 1044 ASP A C 1
ATOM 8247 O O . ASP A 1 1044 ? 9.322 8.240 -33.606 1.00 88.88 1044 ASP A O 1
ATOM 8251 N N . PHE A 1 1045 ? 10.200 8.979 -31.675 1.00 93.19 1045 PHE A N 1
ATOM 8252 C CA . PHE A 1 1045 ? 10.411 7.650 -31.093 1.00 93.19 1045 PHE A CA 1
ATOM 8253 C C . PHE A 1 1045 ? 9.149 7.103 -30.413 1.00 93.19 1045 PHE A C 1
ATOM 8255 O O . PHE A 1 1045 ? 8.834 5.926 -30.579 1.00 93.19 1045 PHE A O 1
ATOM 8262 N N . ASP A 1 1046 ? 8.400 7.950 -29.711 1.00 91.06 1046 ASP A N 1
ATOM 8263 C CA . ASP A 1 1046 ? 7.173 7.604 -28.989 1.00 91.06 1046 ASP A CA 1
ATOM 8264 C C . ASP A 1 1046 ? 6.135 6.955 -29.920 1.00 91.06 1046 ASP A C 1
ATOM 8266 O O . ASP A 1 1046 ? 5.514 5.951 -29.567 1.00 91.06 1046 ASP A O 1
ATOM 8270 N N . THR A 1 1047 ? 6.015 7.444 -31.160 1.00 91.44 1047 THR A N 1
ATOM 8271 C CA . THR A 1 1047 ? 5.192 6.833 -32.215 1.00 91.44 1047 THR A CA 1
ATOM 8272 C C . THR A 1 1047 ? 5.650 5.411 -32.561 1.00 91.44 1047 THR A C 1
ATOM 8274 O O . THR A 1 1047 ? 4.817 4.513 -32.698 1.00 91.44 1047 THR A O 1
ATOM 8277 N N . LEU A 1 1048 ? 6.962 5.166 -32.667 1.00 95.06 1048 LEU A N 1
ATOM 8278 C CA . LEU A 1 1048 ? 7.505 3.823 -32.907 1.00 95.06 1048 LEU A CA 1
ATOM 8279 C C . LEU A 1 1048 ? 7.220 2.899 -31.713 1.00 95.06 1048 LEU A C 1
ATOM 8281 O O . LEU A 1 1048 ? 6.769 1.768 -31.901 1.00 95.06 1048 LEU A O 1
ATOM 8285 N N . GLN A 1 1049 ? 7.447 3.385 -30.490 1.00 92.81 1049 GLN A N 1
ATOM 8286 C CA . GLN A 1 1049 ? 7.248 2.629 -29.253 1.00 92.81 1049 GLN A CA 1
ATOM 8287 C C . GLN A 1 1049 ? 5.769 2.273 -29.031 1.00 92.81 1049 GLN A C 1
ATOM 8289 O O . GLN A 1 1049 ? 5.463 1.140 -28.659 1.00 92.81 1049 GLN A O 1
ATOM 8294 N N . HIS A 1 1050 ? 4.852 3.201 -29.316 1.00 92.06 1050 HIS A N 1
ATOM 8295 C CA . HIS A 1 1050 ? 3.406 2.996 -29.230 1.00 92.06 1050 HIS A CA 1
ATOM 8296 C C . HIS A 1 1050 ? 2.921 1.899 -30.188 1.00 92.06 1050 HIS A C 1
ATOM 8298 O O . HIS A 1 1050 ? 2.245 0.969 -29.751 1.00 92.06 1050 HIS A O 1
ATOM 8304 N N . ILE A 1 1051 ? 3.304 1.959 -31.471 1.00 94.62 1051 ILE A N 1
ATOM 8305 C CA . ILE A 1 1051 ? 2.927 0.931 -32.456 1.00 94.62 1051 ILE A CA 1
ATOM 8306 C C . ILE A 1 1051 ? 3.541 -0.426 -32.086 1.00 94.62 1051 ILE A C 1
ATOM 8308 O O . ILE A 1 1051 ? 2.847 -1.443 -32.109 1.00 94.62 1051 ILE A O 1
ATOM 8312 N N . TRP A 1 1052 ? 4.816 -0.453 -31.683 1.00 95.81 1052 TRP A N 1
ATOM 8313 C CA . TRP A 1 1052 ? 5.477 -1.683 -31.242 1.00 95.81 1052 TRP A CA 1
ATOM 8314 C C . TRP A 1 1052 ? 4.801 -2.311 -30.014 1.00 95.81 1052 TRP A C 1
ATOM 8316 O O . TRP A 1 1052 ? 4.650 -3.531 -29.955 1.00 95.81 1052 TRP A O 1
ATOM 8326 N N . GLY A 1 1053 ? 4.346 -1.493 -29.059 1.00 91.50 1053 GLY A N 1
ATOM 8327 C CA . GLY A 1 1053 ? 3.688 -1.932 -27.825 1.00 91.50 1053 GLY A CA 1
ATOM 8328 C C . GLY A 1 1053 ? 2.346 -2.652 -28.015 1.00 91.50 1053 GLY A C 1
ATOM 8329 O O . GLY A 1 1053 ? 1.923 -3.363 -27.102 1.00 91.50 1053 GLY A O 1
ATOM 8330 N N . ALA A 1 1054 ? 1.711 -2.506 -29.182 1.00 94.75 1054 ALA A N 1
ATOM 8331 C CA . ALA A 1 1054 ? 0.551 -3.292 -29.597 1.00 94.75 1054 ALA A CA 1
ATOM 8332 C C . ALA A 1 1054 ? 0.981 -4.524 -30.416 1.00 94.75 1054 ALA A C 1
ATOM 8334 O O . ALA A 1 1054 ? 0.816 -5.663 -29.963 1.00 94.75 1054 ALA A O 1
ATOM 8335 N N . ILE A 1 1055 ? 1.660 -4.314 -31.554 1.00 95.88 1055 ILE A N 1
ATOM 8336 C CA . ILE A 1 1055 ? 1.891 -5.392 -32.532 1.00 95.88 1055 ILE A CA 1
ATOM 8337 C C . ILE A 1 1055 ? 2.822 -6.501 -32.026 1.00 95.88 1055 ILE A C 1
ATOM 8339 O O . ILE A 1 1055 ? 2.733 -7.640 -32.489 1.00 95.88 1055 ILE A O 1
ATOM 8343 N N . SER A 1 1056 ? 3.708 -6.198 -31.070 1.00 94.50 1056 SER A N 1
ATOM 8344 C CA . SER A 1 1056 ? 4.565 -7.205 -30.427 1.00 94.50 1056 SER A CA 1
ATOM 8345 C C . SER A 1 1056 ? 3.773 -8.179 -29.547 1.00 94.50 1056 SER A C 1
ATOM 8347 O O . SER A 1 1056 ? 4.136 -9.351 -29.466 1.00 94.50 1056 SER A O 1
ATOM 8349 N N . ILE A 1 1057 ? 2.647 -7.748 -28.966 1.00 94.75 1057 ILE A N 1
ATOM 8350 C CA . ILE A 1 1057 ? 1.716 -8.619 -28.235 1.00 94.75 1057 ILE A CA 1
ATOM 8351 C C . ILE A 1 1057 ? 0.868 -9.404 -29.240 1.00 94.75 1057 ILE A C 1
ATOM 8353 O O . ILE A 1 1057 ? 0.843 -10.635 -29.192 1.00 94.75 1057 ILE A O 1
ATOM 8357 N N . GLU A 1 1058 ? 0.242 -8.710 -30.199 1.00 95.88 1058 GLU A N 1
ATOM 8358 C CA . GLU A 1 1058 ? -0.590 -9.315 -31.249 1.00 95.88 1058 GLU A CA 1
ATOM 8359 C C . GLU A 1 1058 ? 0.136 -10.465 -31.965 1.00 95.88 1058 GLU A C 1
ATOM 8361 O O . GLU A 1 1058 ? -0.373 -11.583 -32.035 1.00 95.88 1058 GLU A O 1
ATOM 8366 N N . LYS A 1 1059 ? 1.349 -10.221 -32.475 1.00 94.56 1059 LYS A N 1
ATOM 8367 C CA . LYS A 1 1059 ? 2.113 -11.207 -33.251 1.00 94.56 1059 LYS A CA 1
ATOM 8368 C C . LYS A 1 1059 ? 3.017 -12.081 -32.388 1.00 94.56 1059 LYS A C 1
ATOM 8370 O O . LYS A 1 1059 ? 3.052 -13.289 -32.604 1.00 94.56 1059 LYS A O 1
ATOM 8375 N N . GLY A 1 1060 ? 3.753 -11.493 -31.445 1.00 87.38 1060 GLY A N 1
ATOM 8376 C CA . GLY A 1 1060 ? 4.769 -12.200 -30.660 1.00 87.38 1060 GLY A CA 1
ATOM 8377 C C . GLY A 1 1060 ? 4.189 -13.137 -29.601 1.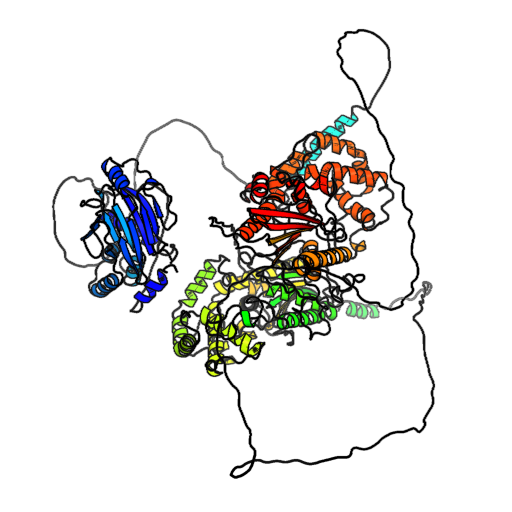00 87.38 1060 GLY A C 1
ATOM 8378 O O . GLY A 1 1060 ? 4.716 -14.231 -29.414 1.00 87.38 1060 GLY A O 1
ATOM 8379 N N . VAL A 1 1061 ? 3.089 -12.743 -28.951 1.00 89.75 1061 VAL A N 1
ATOM 8380 C CA . VAL A 1 1061 ? 2.442 -13.537 -27.891 1.00 89.75 1061 VAL A CA 1
ATOM 8381 C C . VAL A 1 1061 ? 1.236 -14.306 -28.431 1.00 89.75 1061 VAL A C 1
ATOM 8383 O O . VAL A 1 1061 ? 1.103 -15.505 -28.187 1.00 89.75 1061 VAL A O 1
ATOM 8386 N N . TYR A 1 1062 ? 0.371 -13.637 -29.200 1.00 93.69 1062 TYR A N 1
ATOM 8387 C CA . TYR A 1 1062 ? -0.913 -14.198 -29.640 1.00 93.69 1062 TYR A CA 1
ATOM 8388 C C . TYR A 1 1062 ? -0.914 -14.778 -31.063 1.00 93.69 1062 TYR A C 1
ATOM 8390 O O . TYR A 1 1062 ? -1.881 -15.442 -31.443 1.00 93.69 1062 TYR A O 1
ATOM 8398 N N . ASN A 1 1063 ? 0.161 -14.585 -31.841 1.00 94.69 1063 ASN A N 1
ATOM 8399 C CA . ASN A 1 1063 ? 0.288 -15.051 -33.230 1.00 94.69 1063 ASN A CA 1
ATOM 8400 C C . ASN A 1 1063 ? -0.935 -14.657 -34.099 1.00 94.69 1063 ASN A C 1
ATOM 8402 O O . ASN A 1 1063 ? -1.461 -15.447 -34.891 1.00 94.69 1063 ASN A O 1
ATOM 8406 N N . LEU A 1 1064 ? -1.414 -13.424 -33.924 1.00 95.62 1064 LEU A N 1
ATOM 8407 C CA . LEU A 1 1064 ? -2.493 -12.831 -34.709 1.00 95.62 1064 LEU A CA 1
ATOM 8408 C C . LEU A 1 1064 ? -2.023 -12.474 -36.129 1.00 95.62 1064 LEU A C 1
ATOM 8410 O O . LEU A 1 1064 ? -0.829 -12.385 -36.421 1.00 95.62 1064 LEU A O 1
ATOM 8414 N N . THR A 1 1065 ? -2.980 -12.290 -37.039 1.00 95.62 1065 THR A N 1
ATOM 8415 C CA . THR A 1 1065 ? -2.699 -11.936 -38.438 1.00 95.62 1065 THR A CA 1
ATOM 8416 C C . THR A 1 1065 ? -2.720 -10.421 -38.582 1.00 95.62 1065 THR A C 1
ATOM 8418 O O . THR A 1 1065 ? -3.787 -9.827 -38.718 1.00 95.62 1065 THR A O 1
ATOM 8421 N N . LEU A 1 1066 ? -1.540 -9.803 -38.533 1.00 95.56 1066 LEU A N 1
ATOM 8422 C CA . LEU A 1 1066 ? -1.411 -8.352 -38.679 1.00 95.56 1066 LEU A CA 1
ATOM 8423 C C . LEU A 1 1066 ? -1.903 -7.874 -40.065 1.00 95.56 1066 LEU A C 1
ATOM 8425 O O . LEU A 1 1066 ? -1.872 -8.656 -41.022 1.00 95.56 1066 LEU A O 1
ATOM 8429 N N . PRO A 1 1067 ? -2.332 -6.604 -40.207 1.00 94.94 1067 PRO A N 1
ATOM 8430 C CA . PRO A 1 1067 ? -2.718 -6.028 -41.496 1.00 94.94 1067 PRO A CA 1
ATOM 8431 C C . PRO A 1 1067 ? -1.625 -6.133 -42.571 1.00 94.94 1067 PRO A C 1
ATOM 8433 O O . PRO A 1 1067 ? -0.444 -6.012 -42.261 1.00 94.94 1067 PRO A O 1
ATOM 8436 N N . ASP A 1 1068 ? -2.021 -6.238 -43.848 1.00 95.00 1068 ASP A N 1
ATOM 8437 C CA . ASP A 1 1068 ? -1.131 -6.463 -45.011 1.00 95.00 1068 ASP A CA 1
ATOM 8438 C C . ASP A 1 1068 ? 0.080 -5.506 -45.132 1.00 95.00 1068 ASP A C 1
ATOM 8440 O O . ASP A 1 1068 ? 1.062 -5.839 -45.796 1.00 95.00 1068 ASP A O 1
ATOM 8444 N N . TRP A 1 1069 ? 0.019 -4.311 -44.530 1.00 94.75 1069 TRP A N 1
ATOM 8445 C CA . TRP A 1 1069 ? 1.122 -3.340 -44.527 1.00 94.75 1069 TRP A CA 1
ATOM 8446 C C . TRP A 1 1069 ? 2.207 -3.659 -43.481 1.00 94.75 1069 TRP A C 1
ATOM 8448 O O . TRP A 1 1069 ? 3.373 -3.319 -43.683 1.00 94.75 1069 TRP A O 1
ATOM 8458 N N . ILE A 1 1070 ? 1.865 -4.377 -42.406 1.00 95.88 1070 ILE A N 1
ATOM 8459 C CA . ILE A 1 1070 ? 2.781 -4.777 -41.328 1.00 95.88 1070 ILE A CA 1
ATOM 8460 C C . ILE A 1 1070 ? 3.468 -6.100 -41.697 1.00 95.88 1070 ILE A C 1
ATOM 8462 O O . ILE A 1 1070 ? 3.240 -7.162 -41.114 1.00 95.88 1070 ILE A O 1
ATOM 8466 N N . THR A 1 1071 ? 4.313 -6.026 -42.724 1.00 96.25 1071 THR A N 1
ATOM 8467 C CA . THR A 1 1071 ? 5.106 -7.159 -43.223 1.00 96.25 1071 THR A CA 1
ATOM 8468 C C . THR A 1 1071 ? 6.084 -7.706 -42.173 1.00 96.25 1071 THR A C 1
ATOM 8470 O O . THR A 1 1071 ? 6.407 -7.038 -41.189 1.00 96.25 1071 THR A O 1
ATOM 8473 N N . ASP A 1 1072 ? 6.612 -8.917 -42.391 1.00 95.06 1072 ASP A N 1
ATOM 8474 C CA . ASP A 1 1072 ? 7.689 -9.466 -41.552 1.00 95.06 1072 ASP A CA 1
ATOM 8475 C C . ASP A 1 1072 ? 8.914 -8.542 -41.506 1.00 95.06 1072 ASP A C 1
ATOM 8477 O O . ASP A 1 1072 ? 9.461 -8.321 -40.427 1.00 95.06 1072 ASP A O 1
ATOM 8481 N N . ASP A 1 1073 ? 9.305 -7.956 -42.641 1.00 96.12 1073 ASP A N 1
ATOM 8482 C CA . ASP A 1 1073 ? 10.431 -7.020 -42.710 1.00 96.12 1073 ASP A CA 1
ATOM 8483 C C . ASP A 1 1073 ? 10.151 -5.740 -41.903 1.00 96.12 1073 ASP A C 1
ATOM 8485 O O . ASP A 1 1073 ? 10.991 -5.347 -41.095 1.00 96.12 1073 ASP A O 1
ATOM 8489 N N . PHE A 1 1074 ? 8.956 -5.143 -42.032 1.00 96.75 1074 PHE A N 1
ATOM 8490 C CA . PHE A 1 1074 ? 8.543 -3.986 -41.222 1.00 96.75 1074 PHE A CA 1
ATOM 8491 C C . PHE A 1 1074 ? 8.567 -4.313 -39.721 1.00 96.75 1074 PHE A C 1
ATOM 8493 O O . PHE A 1 1074 ? 9.140 -3.564 -38.932 1.00 96.75 1074 PHE A O 1
ATOM 8500 N N . TYR A 1 1075 ? 7.975 -5.445 -39.323 1.00 96.69 1075 TYR A N 1
ATOM 8501 C CA . TYR A 1 1075 ? 7.906 -5.871 -37.923 1.00 96.69 1075 TYR A CA 1
ATOM 8502 C C . TYR A 1 1075 ? 9.308 -6.057 -37.328 1.00 96.69 1075 TYR A C 1
ATOM 8504 O O . TYR A 1 1075 ? 9.599 -5.552 -36.245 1.00 96.69 1075 TYR A O 1
ATOM 8512 N N . ASN A 1 1076 ? 10.195 -6.736 -38.059 1.00 95.62 1076 ASN A N 1
ATOM 8513 C CA . ASN A 1 1076 ? 11.566 -6.978 -37.623 1.00 95.62 1076 ASN A CA 1
ATOM 8514 C C . ASN A 1 1076 ? 12.396 -5.682 -37.579 1.00 95.62 1076 ASN A C 1
ATOM 8516 O O . ASN A 1 1076 ? 13.185 -5.501 -36.652 1.00 95.62 1076 ASN A O 1
ATOM 8520 N N . GLU A 1 1077 ? 12.230 -4.764 -38.541 1.00 96.31 1077 GLU A N 1
ATOM 8521 C CA . GLU A 1 1077 ? 12.991 -3.507 -38.554 1.00 96.31 1077 GLU A CA 1
ATOM 8522 C C . GLU A 1 1077 ? 12.502 -2.494 -37.504 1.00 96.31 1077 GLU A C 1
ATOM 8524 O O . GLU A 1 1077 ? 13.320 -1.727 -36.983 1.00 96.31 1077 GLU A O 1
ATOM 8529 N N . LEU A 1 1078 ? 11.205 -2.515 -37.165 1.00 96.44 1078 LEU A N 1
ATOM 8530 C CA . LEU A 1 1078 ? 10.628 -1.750 -36.057 1.00 96.44 1078 LEU A CA 1
ATOM 8531 C C . LEU A 1 1078 ? 11.101 -2.304 -34.709 1.00 96.44 1078 LEU A C 1
ATOM 8533 O O . LEU A 1 1078 ? 11.624 -1.539 -33.904 1.00 96.44 1078 LEU A O 1
ATOM 8537 N N . GLY A 1 1079 ? 11.011 -3.619 -34.486 1.00 95.44 1079 GLY A N 1
ATOM 8538 C CA . GLY A 1 1079 ? 11.509 -4.252 -33.259 1.00 95.44 1079 GLY A CA 1
ATOM 8539 C C . GLY A 1 1079 ? 12.991 -3.961 -33.016 1.00 95.44 1079 GLY A C 1
ATOM 8540 O O . GLY A 1 1079 ? 13.361 -3.475 -31.948 1.00 95.44 1079 GLY A O 1
ATOM 8541 N N . ALA A 1 1080 ? 13.826 -4.122 -34.047 1.00 95.12 1080 ALA A N 1
ATOM 8542 C CA . ALA A 1 1080 ? 15.243 -3.765 -33.984 1.00 95.12 1080 ALA A CA 1
ATOM 8543 C C . ALA A 1 1080 ? 15.481 -2.260 -33.738 1.00 95.12 1080 ALA A C 1
ATOM 8545 O O . ALA A 1 1080 ? 16.461 -1.897 -33.091 1.00 95.12 1080 ALA A O 1
ATOM 8546 N N . ALA A 1 1081 ? 14.601 -1.374 -34.224 1.00 95.75 1081 ALA A N 1
ATOM 8547 C CA . ALA A 1 1081 ? 14.685 0.059 -33.939 1.00 95.75 1081 ALA A CA 1
ATOM 8548 C C . ALA A 1 1081 ? 14.340 0.390 -32.477 1.00 95.75 1081 ALA A C 1
ATOM 8550 O O . ALA A 1 1081 ? 14.968 1.279 -31.905 1.00 95.75 1081 ALA A O 1
ATOM 8551 N N . ILE A 1 1082 ? 13.389 -0.323 -31.863 1.00 95.75 1082 ILE A N 1
ATOM 8552 C CA . ILE A 1 1082 ? 13.096 -0.182 -30.430 1.00 95.75 1082 ILE A CA 1
ATOM 8553 C C . ILE A 1 1082 ? 14.253 -0.728 -29.593 1.00 95.75 1082 ILE A C 1
ATOM 8555 O O . ILE A 1 1082 ? 14.737 -0.019 -28.718 1.00 95.75 1082 ILE A O 1
ATOM 8559 N N . GLU A 1 1083 ? 14.761 -1.926 -29.892 1.00 93.44 1083 GLU A N 1
ATOM 8560 C CA . GLU A 1 1083 ? 15.916 -2.500 -29.183 1.00 93.44 1083 GLU A CA 1
ATOM 8561 C C . GLU A 1 1083 ? 17.172 -1.620 -29.284 1.00 93.44 1083 GLU A C 1
ATOM 8563 O O . GLU A 1 1083 ? 17.906 -1.471 -28.310 1.00 93.44 1083 GLU A O 1
ATOM 8568 N N . GLU A 1 1084 ? 17.445 -0.997 -30.435 1.00 93.94 1084 GLU A N 1
ATOM 8569 C CA . GLU A 1 1084 ? 18.608 -0.112 -30.574 1.00 93.94 1084 GLU A CA 1
ATOM 8570 C C . GLU A 1 1084 ? 18.482 1.188 -29.755 1.00 93.94 1084 GLU A C 1
ATOM 8572 O O . GLU A 1 1084 ? 19.507 1.746 -29.354 1.00 93.94 1084 GLU A O 1
ATOM 8577 N N . ALA A 1 1085 ? 17.256 1.643 -29.477 1.00 95.38 1085 ALA A N 1
ATOM 8578 C CA . ALA A 1 1085 ? 16.966 2.961 -28.918 1.00 95.38 1085 ALA A CA 1
ATOM 8579 C C . ALA A 1 1085 ? 16.507 2.981 -27.450 1.00 95.38 1085 ALA A C 1
ATOM 8581 O O . ALA A 1 1085 ? 16.851 3.924 -26.739 1.00 95.38 1085 ALA A O 1
ATOM 8582 N N . LEU A 1 1086 ? 15.749 1.981 -26.991 1.00 93.38 1086 LEU A N 1
ATOM 8583 C CA . LEU A 1 1086 ? 15.029 2.029 -25.714 1.00 93.38 1086 LEU A CA 1
ATOM 8584 C C . LEU A 1 1086 ? 15.974 2.182 -24.514 1.00 93.38 1086 LEU A C 1
ATOM 8586 O O . LEU A 1 1086 ? 15.844 3.143 -23.761 1.00 93.38 1086 LEU A O 1
ATOM 8590 N N . ASP A 1 1087 ? 17.009 1.339 -24.423 1.00 94.50 1087 ASP A N 1
ATOM 8591 C CA . ASP A 1 1087 ? 18.020 1.427 -23.357 1.00 94.50 1087 ASP A CA 1
ATOM 8592 C C . ASP A 1 1087 ? 18.687 2.811 -23.290 1.00 94.50 1087 ASP A C 1
ATOM 8594 O O . ASP A 1 1087 ? 19.029 3.282 -22.210 1.00 94.50 1087 ASP A O 1
ATOM 8598 N N . TYR A 1 1088 ? 18.852 3.497 -24.427 1.00 96.31 1088 TYR A N 1
ATOM 8599 C CA . TYR A 1 1088 ? 19.406 4.851 -24.464 1.00 96.31 1088 TYR A CA 1
ATOM 8600 C C . TYR A 1 1088 ? 18.407 5.912 -23.980 1.00 96.31 1088 TYR A C 1
ATOM 8602 O O . TYR A 1 1088 ? 18.812 6.844 -23.278 1.00 96.31 1088 TYR A O 1
ATOM 8610 N N . VAL A 1 1089 ? 17.130 5.784 -24.345 1.00 94.56 1089 VAL A N 1
ATOM 8611 C CA . VAL A 1 1089 ? 16.046 6.678 -23.904 1.00 94.56 1089 VAL A CA 1
ATOM 8612 C C . VAL A 1 1089 ? 15.843 6.570 -22.391 1.00 94.56 1089 VAL A C 1
ATOM 8614 O O . VAL A 1 1089 ? 15.729 7.592 -21.719 1.00 94.56 1089 VAL A O 1
ATOM 8617 N N . ASP A 1 1090 ? 15.913 5.354 -21.851 1.00 92.44 1090 ASP A N 1
ATOM 8618 C CA . ASP A 1 1090 ? 15.747 5.067 -20.423 1.00 92.44 1090 ASP A CA 1
ATOM 8619 C C . ASP A 1 1090 ? 16.997 5.390 -19.574 1.00 92.44 1090 ASP A C 1
ATOM 8621 O O . ASP A 1 1090 ? 16.912 5.532 -18.354 1.00 92.44 1090 ASP A O 1
ATOM 8625 N N . GLY A 1 1091 ? 18.150 5.616 -20.217 1.00 94.19 1091 GLY A N 1
ATOM 8626 C CA . GLY A 1 1091 ? 19.319 6.269 -19.613 1.00 94.19 1091 GLY A CA 1
ATOM 8627 C C . GLY A 1 1091 ? 20.661 5.568 -19.820 1.00 94.19 1091 GLY A C 1
ATOM 8628 O O . GLY A 1 1091 ? 21.694 6.184 -19.579 1.00 94.19 1091 GLY A O 1
ATOM 8629 N N . GLY A 1 1092 ? 20.691 4.332 -20.313 1.00 95.25 1092 GLY A N 1
ATOM 8630 C CA . GLY A 1 1092 ? 21.916 3.594 -20.636 1.00 95.25 1092 GLY A CA 1
ATOM 8631 C C . GLY A 1 1092 ? 22.766 4.233 -21.747 1.00 95.25 1092 GLY A C 1
ATOM 8632 O O . GLY A 1 1092 ? 22.344 5.148 -22.456 1.00 95.25 1092 GLY A O 1
ATOM 8633 N N . ALA A 1 1093 ? 24.005 3.771 -21.916 1.00 95.31 1093 ALA A N 1
ATOM 8634 C CA . ALA A 1 1093 ? 24.893 4.281 -22.965 1.00 95.31 1093 ALA A CA 1
ATOM 8635 C C . ALA A 1 1093 ? 24.390 3.915 -24.380 1.00 95.31 1093 ALA A C 1
ATOM 8637 O O . ALA A 1 1093 ? 23.911 2.807 -24.618 1.00 95.31 1093 ALA A O 1
ATOM 8638 N N . GLY A 1 1094 ? 24.527 4.827 -25.347 1.00 95.12 1094 GLY A N 1
ATOM 8639 C CA . GLY A 1 1094 ? 24.012 4.617 -26.705 1.00 95.12 1094 GLY A CA 1
ATOM 8640 C C . GLY A 1 1094 ? 24.301 5.770 -27.667 1.00 95.12 1094 GLY A C 1
ATOM 8641 O O . GLY A 1 1094 ? 24.623 6.879 -27.252 1.00 95.12 1094 GLY A O 1
ATOM 8642 N N . PHE A 1 1095 ? 24.234 5.498 -28.975 1.00 96.62 1095 PHE A N 1
ATOM 8643 C CA . PHE A 1 1095 ? 24.461 6.471 -30.063 1.00 96.62 1095 PHE A CA 1
ATOM 8644 C C . PHE A 1 1095 ? 25.773 7.280 -29.970 1.00 96.62 1095 PHE A C 1
ATOM 8646 O O . PHE A 1 1095 ? 25.884 8.374 -30.522 1.00 96.62 1095 PHE A O 1
ATOM 8653 N N . GLY A 1 1096 ? 26.800 6.739 -29.305 1.00 94.94 1096 GLY A N 1
ATOM 8654 C CA . GLY A 1 1096 ? 28.075 7.430 -29.070 1.00 94.94 1096 GLY A CA 1
ATOM 8655 C C . GLY A 1 1096 ? 28.057 8.421 -27.898 1.00 94.94 1096 GLY A C 1
ATOM 8656 O O . GLY A 1 1096 ? 28.945 9.268 -27.818 1.00 94.94 1096 GLY A O 1
ATOM 8657 N N . TYR A 1 1097 ? 27.067 8.318 -27.011 1.00 96.75 1097 TYR A N 1
ATOM 8658 C CA . TYR A 1 1097 ? 26.980 9.025 -25.736 1.00 96.75 1097 TYR A CA 1
ATOM 8659 C C . TYR A 1 1097 ? 27.025 8.033 -24.567 1.00 96.75 1097 TYR A C 1
ATOM 8661 O O . TYR A 1 1097 ? 26.580 6.889 -24.686 1.00 96.75 1097 TYR A O 1
ATOM 8669 N N . GLU A 1 1098 ? 27.545 8.501 -23.435 1.00 95.81 1098 GLU A N 1
ATOM 8670 C CA . GLU A 1 1098 ? 27.609 7.746 -22.182 1.00 95.81 1098 GLU A CA 1
ATOM 8671 C C . GLU A 1 1098 ? 26.220 7.584 -21.522 1.00 95.81 1098 GLU A C 1
ATOM 8673 O O . GLU A 1 1098 ? 25.210 8.166 -21.946 1.00 95.81 1098 GLU A O 1
ATOM 8678 N N . GLU A 1 1099 ? 26.191 6.786 -20.456 1.00 96.00 1099 GLU A N 1
ATOM 8679 C CA . GLU A 1 1099 ? 25.056 6.649 -19.541 1.00 96.00 1099 GLU A CA 1
ATOM 8680 C C . GLU A 1 1099 ? 24.668 7.989 -18.887 1.00 96.00 1099 GLU A C 1
ATOM 8682 O O . GLU A 1 1099 ? 25.518 8.756 -18.435 1.00 96.00 1099 GLU A O 1
ATOM 8687 N N . GLU A 1 1100 ? 23.364 8.236 -18.772 1.00 97.25 1100 GLU A N 1
ATOM 8688 C CA . GLU A 1 1100 ? 22.784 9.308 -17.970 1.00 97.25 1100 GLU A CA 1
ATOM 8689 C C . GLU A 1 1100 ? 22.541 8.818 -16.537 1.00 97.25 1100 GLU A C 1
ATOM 8691 O O . GLU A 1 1100 ? 21.417 8.512 -16.130 1.00 97.25 1100 GLU A O 1
ATOM 8696 N N . THR A 1 1101 ? 23.605 8.749 -15.736 1.00 96.69 1101 THR A N 1
ATOM 8697 C CA . THR A 1 1101 ? 23.507 8.320 -14.331 1.00 96.69 1101 THR A CA 1
ATOM 8698 C C . THR A 1 1101 ? 22.516 9.181 -13.525 1.00 96.69 1101 THR A C 1
ATOM 8700 O O . THR A 1 1101 ? 21.929 8.684 -12.570 1.00 96.69 1101 THR A O 1
ATOM 8703 N N . GLU A 1 1102 ? 22.258 10.442 -13.912 1.00 96.19 1102 GLU A N 1
ATOM 8704 C CA . GLU A 1 1102 ? 21.199 11.267 -13.300 1.00 96.19 1102 GLU A CA 1
ATOM 8705 C C . GLU A 1 1102 ? 19.785 10.716 -13.577 1.00 96.19 1102 GLU A C 1
ATOM 8707 O O . GLU A 1 1102 ? 18.963 10.708 -12.664 1.00 96.19 1102 GLU A O 1
ATOM 8712 N N . LEU A 1 1103 ? 19.511 10.197 -14.781 1.00 96.38 1103 LEU A N 1
ATOM 8713 C CA . LEU A 1 1103 ? 18.192 9.676 -15.163 1.00 96.38 1103 LEU A CA 1
ATOM 8714 C C . LEU A 1 1103 ? 17.896 8.340 -14.471 1.00 96.38 1103 LEU A C 1
ATOM 8716 O O . LEU A 1 1103 ? 16.870 8.213 -13.806 1.00 96.38 1103 LEU A O 1
ATOM 8720 N N . LEU A 1 1104 ? 18.828 7.381 -14.520 1.00 95.88 1104 LEU A N 1
ATOM 8721 C CA . LEU A 1 1104 ? 18.681 6.085 -13.832 1.00 95.88 1104 LEU A CA 1
ATOM 8722 C C . LEU A 1 1104 ? 18.507 6.253 -12.309 1.00 95.88 1104 LEU A C 1
ATOM 8724 O O . LEU A 1 1104 ? 17.788 5.492 -11.662 1.00 95.88 1104 LEU A O 1
ATOM 8728 N N . ARG A 1 1105 ? 19.135 7.287 -11.738 1.00 95.81 1105 ARG A N 1
ATOM 8729 C CA . ARG A 1 1105 ? 19.017 7.698 -10.330 1.00 95.81 1105 ARG A CA 1
ATOM 8730 C C . ARG A 1 1105 ? 17.666 8.330 -9.983 1.00 95.81 1105 ARG A C 1
ATOM 8732 O O . ARG A 1 1105 ? 17.235 8.211 -8.839 1.00 95.81 1105 ARG A O 1
ATOM 8739 N N . LEU A 1 1106 ? 17.022 9.013 -10.928 1.00 94.81 1106 LEU A N 1
ATOM 8740 C CA . LEU A 1 1106 ? 15.699 9.620 -10.742 1.00 94.81 1106 LEU A CA 1
ATOM 8741 C C . LEU A 1 1106 ? 14.545 8.665 -11.078 1.00 94.81 1106 LEU A C 1
ATOM 8743 O O . LEU A 1 1106 ? 13.446 8.873 -10.579 1.00 94.81 1106 LEU A O 1
ATOM 8747 N N . ARG A 1 1107 ? 14.803 7.606 -11.856 1.00 93.06 1107 ARG A N 1
ATOM 8748 C CA . ARG A 1 1107 ? 13.879 6.485 -12.070 1.00 93.06 1107 ARG A CA 1
ATOM 8749 C C . ARG A 1 1107 ? 14.085 5.376 -11.026 1.00 93.06 1107 ARG A C 1
ATOM 8751 O O . ARG A 1 1107 ? 13.629 5.488 -9.890 1.00 93.06 1107 ARG A O 1
ATOM 8758 N N . ALA A 1 1108 ? 14.849 4.329 -11.351 1.00 95.44 1108 ALA A N 1
ATOM 8759 C CA . ALA A 1 1108 ? 15.081 3.177 -10.470 1.00 95.44 1108 ALA A CA 1
ATOM 8760 C C . ALA A 1 1108 ? 15.859 3.488 -9.172 1.00 95.44 1108 ALA A C 1
ATOM 8762 O O . ALA A 1 1108 ? 15.905 2.654 -8.265 1.00 95.44 1108 ALA A O 1
ATOM 8763 N N . GLY A 1 1109 ? 16.471 4.668 -9.040 1.00 95.38 1109 GLY A N 1
ATOM 8764 C CA . GLY A 1 1109 ? 17.206 5.054 -7.834 1.00 95.38 1109 GLY A CA 1
ATOM 8765 C C . GLY A 1 1109 ? 16.346 5.207 -6.570 1.00 95.38 1109 GLY A C 1
ATOM 8766 O O . GLY A 1 1109 ? 16.833 4.929 -5.470 1.00 95.38 1109 GLY A O 1
ATOM 8767 N N . PHE A 1 1110 ? 15.067 5.581 -6.693 1.00 94.50 1110 PHE A N 1
ATOM 8768 C CA . PHE A 1 1110 ? 14.136 5.595 -5.554 1.00 94.50 1110 PHE A CA 1
ATOM 8769 C C . PHE A 1 1110 ? 13.859 4.165 -5.058 1.00 94.50 1110 PHE A C 1
ATOM 8771 O O . PHE A 1 1110 ? 14.013 3.886 -3.867 1.00 94.50 1110 PHE A O 1
ATOM 8778 N N . PHE A 1 1111 ? 13.614 3.217 -5.969 1.00 96.75 1111 PHE A N 1
ATOM 8779 C CA . PHE A 1 1111 ? 13.536 1.791 -5.628 1.00 96.75 1111 PHE A CA 1
ATOM 8780 C C . PHE A 1 1111 ? 14.841 1.251 -5.024 1.00 96.75 1111 PHE A C 1
ATOM 8782 O O . PHE A 1 1111 ? 14.821 0.493 -4.056 1.00 96.75 1111 PHE A O 1
ATOM 8789 N N . LEU A 1 1112 ? 15.999 1.671 -5.547 1.00 97.06 1112 LEU A N 1
ATOM 8790 C CA . LEU A 1 1112 ? 17.304 1.290 -5.005 1.00 97.06 1112 LEU A CA 1
ATOM 8791 C C . LEU A 1 1112 ? 17.481 1.749 -3.550 1.00 97.06 1112 LEU A C 1
ATOM 8793 O O . LEU A 1 1112 ? 18.100 1.024 -2.771 1.00 97.06 1112 LEU A O 1
ATOM 8797 N N . ASN A 1 1113 ? 16.942 2.913 -3.165 1.00 94.06 1113 ASN A N 1
ATOM 8798 C CA . ASN A 1 1113 ? 16.936 3.357 -1.769 1.00 94.06 1113 ASN A CA 1
ATOM 8799 C C . ASN A 1 1113 ? 16.164 2.378 -0.874 1.00 94.06 1113 ASN A C 1
ATOM 8801 O O . ASN A 1 1113 ? 16.722 1.932 0.125 1.00 94.06 1113 ASN A O 1
ATOM 8805 N N . GLU A 1 1114 ? 14.937 2.010 -1.244 1.00 93.31 1114 GLU A N 1
ATOM 8806 C CA . GLU A 1 1114 ? 14.108 1.023 -0.530 1.00 93.31 1114 GLU A CA 1
ATOM 8807 C C . GLU A 1 1114 ? 14.810 -0.348 -0.440 1.00 93.31 1114 GLU A C 1
ATOM 8809 O O . GLU A 1 1114 ? 15.040 -0.879 0.650 1.00 93.31 1114 GLU A O 1
ATOM 8814 N N . TRP A 1 1115 ? 15.282 -0.871 -1.576 1.00 96.69 1115 TRP A N 1
ATOM 8815 C CA . TRP A 1 1115 ? 16.012 -2.141 -1.676 1.00 96.69 1115 TRP A CA 1
ATOM 8816 C C . TRP A 1 1115 ? 17.254 -2.176 -0.769 1.00 96.69 1115 TRP A C 1
ATOM 8818 O O . TRP A 1 1115 ? 17.537 -3.190 -0.124 1.00 96.69 1115 TRP A O 1
ATOM 8828 N N . ILE A 1 1116 ? 17.986 -1.061 -0.679 1.00 95.50 1116 ILE A N 1
ATOM 8829 C CA . ILE A 1 1116 ? 19.136 -0.880 0.218 1.00 95.50 1116 ILE A CA 1
ATOM 8830 C C . ILE A 1 1116 ? 18.710 -0.753 1.684 1.00 95.50 1116 ILE A C 1
ATOM 8832 O O . ILE A 1 1116 ? 19.360 -1.331 2.558 1.00 95.50 1116 ILE A O 1
ATOM 8836 N N . ASN A 1 1117 ? 17.636 -0.019 1.974 1.00 89.94 1117 ASN A N 1
ATOM 8837 C CA . ASN A 1 1117 ? 17.128 0.163 3.331 1.00 89.94 1117 ASN A CA 1
ATOM 8838 C C . ASN A 1 1117 ? 16.704 -1.180 3.938 1.00 89.94 1117 ASN A C 1
ATOM 8840 O O . ASN A 1 1117 ? 17.078 -1.471 5.073 1.00 89.94 1117 ASN A O 1
ATOM 8844 N N . ASN A 1 1118 ? 16.042 -2.044 3.166 1.00 89.81 1118 ASN A N 1
ATOM 8845 C CA . ASN A 1 1118 ? 15.696 -3.399 3.596 1.00 89.81 1118 ASN A CA 1
ATOM 8846 C C . ASN A 1 1118 ? 16.927 -4.260 3.911 1.00 89.81 1118 ASN A C 1
ATOM 8848 O O . ASN A 1 1118 ? 16.978 -4.887 4.970 1.00 89.81 1118 ASN A O 1
ATOM 8852 N N . ILE A 1 1119 ? 17.952 -4.240 3.047 1.00 91.50 1119 ILE A N 1
ATOM 8853 C CA . ILE A 1 1119 ? 19.228 -4.937 3.289 1.00 91.50 1119 ILE A CA 1
ATOM 8854 C C . ILE A 1 1119 ? 19.871 -4.440 4.592 1.00 91.50 1119 ILE A C 1
ATOM 8856 O O . ILE A 1 1119 ? 20.294 -5.248 5.418 1.00 91.50 1119 ILE A O 1
ATOM 8860 N N . ASN A 1 1120 ? 19.905 -3.123 4.816 1.00 87.88 1120 ASN A N 1
ATOM 8861 C CA . ASN A 1 1120 ? 20.456 -2.532 6.038 1.00 87.88 1120 ASN A CA 1
ATOM 8862 C C . ASN A 1 1120 ? 19.643 -2.917 7.285 1.00 87.88 1120 ASN A C 1
ATOM 8864 O O . ASN A 1 1120 ? 20.227 -3.267 8.311 1.00 87.88 1120 ASN A O 1
ATOM 8868 N N . ASN A 1 1121 ? 18.310 -2.912 7.198 1.00 80.38 1121 ASN A N 1
ATOM 8869 C CA . ASN A 1 1121 ? 17.421 -3.325 8.284 1.00 80.38 1121 ASN A CA 1
ATOM 8870 C C . ASN A 1 1121 ? 17.614 -4.810 8.634 1.00 80.38 1121 ASN A C 1
ATOM 8872 O O . ASN A 1 1121 ? 17.699 -5.153 9.813 1.00 80.38 1121 ASN A O 1
ATOM 8876 N N . ALA A 1 1122 ? 17.757 -5.685 7.634 1.00 84.50 1122 ALA A N 1
ATOM 8877 C CA . ALA A 1 1122 ? 18.052 -7.103 7.829 1.00 84.50 1122 ALA A CA 1
ATOM 8878 C C . ALA A 1 1122 ? 19.429 -7.338 8.473 1.00 84.50 1122 ALA A C 1
ATOM 8880 O O . ALA A 1 1122 ? 19.537 -8.084 9.445 1.00 84.50 1122 ALA A O 1
ATOM 8881 N N . VAL A 1 1123 ? 20.472 -6.655 7.989 1.00 83.19 1123 VAL A N 1
ATOM 8882 C CA . VAL A 1 1123 ? 21.832 -6.696 8.564 1.00 83.19 1123 VAL A CA 1
ATOM 8883 C C . VAL A 1 1123 ? 21.859 -6.174 10.008 1.00 83.19 1123 VAL A C 1
ATOM 8885 O O . VAL A 1 1123 ? 22.609 -6.693 10.835 1.00 83.19 1123 VAL A O 1
ATOM 8888 N N . ALA A 1 1124 ? 21.008 -5.199 10.340 1.00 76.31 1124 ALA A N 1
ATOM 8889 C CA . ALA A 1 1124 ? 20.819 -4.692 11.700 1.00 76.31 1124 ALA A CA 1
ATOM 8890 C C . ALA A 1 1124 ? 19.943 -5.593 12.600 1.00 76.31 1124 ALA A C 1
ATOM 8892 O O . ALA A 1 1124 ? 19.842 -5.326 13.796 1.00 76.31 1124 ALA A O 1
ATOM 8893 N N . GLY A 1 1125 ? 19.311 -6.642 12.056 1.00 74.25 1125 GLY A N 1
ATOM 8894 C CA . GLY A 1 1125 ? 18.397 -7.531 12.786 1.00 74.25 1125 GLY A CA 1
ATOM 8895 C C . GLY A 1 1125 ? 16.990 -6.964 13.031 1.00 74.25 1125 GLY A C 1
ATOM 8896 O O . GLY A 1 1125 ? 16.259 -7.517 13.846 1.00 74.25 1125 GLY A O 1
ATOM 8897 N N . ASN A 1 1126 ? 16.615 -5.885 12.334 1.00 74.38 1126 ASN A N 1
ATOM 8898 C CA . ASN A 1 1126 ? 15.349 -5.155 12.497 1.00 74.38 1126 ASN A CA 1
ATOM 8899 C C . ASN A 1 1126 ? 14.395 -5.278 11.286 1.00 74.38 1126 ASN A C 1
ATOM 8901 O O . ASN A 1 1126 ? 13.312 -4.698 11.305 1.00 74.38 1126 ASN A O 1
ATOM 8905 N N . GLY A 1 1127 ? 14.803 -5.962 10.212 1.00 71.62 1127 GLY A N 1
ATOM 8906 C CA . GLY A 1 1127 ? 13.994 -6.170 9.004 1.00 71.62 1127 GLY A CA 1
ATOM 8907 C C . GLY A 1 1127 ? 13.136 -7.438 9.056 1.00 71.62 1127 GLY A C 1
ATOM 8908 O O . GLY A 1 1127 ? 13.470 -8.391 9.760 1.00 71.62 1127 GLY A O 1
ATOM 8909 N N . LEU A 1 1128 ? 12.057 -7.467 8.264 1.00 83.56 1128 LEU A N 1
ATOM 8910 C CA . LEU A 1 1128 ? 11.286 -8.690 7.992 1.00 83.56 1128 LEU A CA 1
ATOM 8911 C C . LEU A 1 1128 ? 12.150 -9.712 7.232 1.00 83.56 1128 LEU A C 1
ATOM 8913 O O . LEU A 1 1128 ? 13.134 -9.340 6.596 1.00 83.56 1128 LEU A O 1
ATOM 8917 N N . LYS A 1 1129 ? 11.760 -10.993 7.227 1.00 88.31 1129 LYS A N 1
ATOM 8918 C CA . LYS A 1 1129 ? 12.478 -12.029 6.462 1.00 88.31 1129 LYS A CA 1
ATOM 8919 C C . LYS A 1 1129 ? 12.354 -11.849 4.945 1.00 88.31 1129 LYS A C 1
ATOM 8921 O O . LYS A 1 1129 ? 13.310 -12.150 4.233 1.00 88.31 1129 LYS A O 1
ATOM 8926 N N . TYR A 1 1130 ? 11.191 -11.415 4.452 1.00 96.38 1130 TYR A N 1
ATOM 8927 C CA . TYR A 1 1130 ? 10.883 -11.369 3.021 1.00 96.38 1130 TYR A CA 1
ATOM 8928 C C . TYR A 1 1130 ? 10.108 -10.117 2.591 1.00 96.38 1130 TYR A C 1
ATOM 8930 O O . TYR A 1 1130 ? 9.120 -9.742 3.225 1.00 96.38 1130 TYR A O 1
ATOM 8938 N N . TYR A 1 1131 ? 10.535 -9.511 1.481 1.00 97.00 1131 TYR A N 1
ATOM 8939 C CA . TYR A 1 1131 ? 9.813 -8.443 0.781 1.00 97.00 1131 TYR A CA 1
ATOM 8940 C C . TYR A 1 1131 ? 9.531 -8.848 -0.675 1.00 97.00 1131 TYR A C 1
ATOM 8942 O O . TYR A 1 1131 ? 10.404 -9.368 -1.371 1.00 97.00 1131 TYR A O 1
ATOM 8950 N N . SER A 1 1132 ? 8.308 -8.611 -1.143 1.00 97.88 1132 SER A N 1
ATOM 8951 C CA . SER A 1 1132 ? 7.828 -8.984 -2.480 1.00 97.88 1132 SER A CA 1
ATOM 8952 C C . SER A 1 1132 ? 7.287 -7.746 -3.191 1.00 97.88 1132 SER A C 1
ATOM 8954 O O . SER A 1 1132 ? 6.330 -7.153 -2.701 1.00 97.88 1132 SER A O 1
ATOM 8956 N N . TYR A 1 1133 ? 7.890 -7.355 -4.316 1.00 98.50 1133 TYR A N 1
ATOM 8957 C CA . TYR A 1 1133 ? 7.541 -6.150 -5.076 1.00 98.50 1133 TYR A CA 1
ATOM 8958 C C . TYR A 1 1133 ? 7.037 -6.497 -6.484 1.00 98.50 1133 TYR A C 1
ATOM 8960 O O . TYR A 1 1133 ? 7.750 -7.121 -7.271 1.00 98.50 1133 TYR A O 1
ATOM 8968 N N . SER A 1 1134 ? 5.820 -6.055 -6.807 1.00 98.56 1134 SER A N 1
ATOM 8969 C CA . SER A 1 1134 ? 5.177 -6.211 -8.122 1.00 98.56 1134 SER A CA 1
ATOM 8970 C C . SER A 1 1134 ? 5.163 -4.882 -8.887 1.00 98.56 1134 SER A C 1
ATOM 8972 O O . SER A 1 1134 ? 4.688 -3.877 -8.357 1.00 98.56 1134 SER A O 1
ATOM 8974 N N . SER A 1 1135 ? 5.684 -4.853 -10.116 1.00 97.50 1135 SER A N 1
ATOM 8975 C CA . SER A 1 1135 ? 5.854 -3.634 -10.928 1.00 97.50 1135 SER A CA 1
ATOM 8976 C C . SER A 1 1135 ? 5.846 -3.966 -12.440 1.00 97.50 1135 SER A C 1
ATOM 8978 O O . SER A 1 1135 ? 5.299 -4.985 -12.866 1.00 97.50 1135 SER A O 1
ATOM 8980 N N . HIS A 1 1136 ? 6.405 -3.089 -13.272 1.00 96.62 1136 HIS A N 1
ATOM 8981 C CA . HIS A 1 1136 ? 6.368 -3.120 -14.735 1.00 96.62 1136 HIS A CA 1
ATOM 8982 C C . HIS A 1 1136 ? 7.713 -3.534 -15.346 1.00 96.62 1136 HIS A C 1
ATOM 8984 O O . HIS A 1 1136 ? 8.704 -3.762 -14.652 1.00 96.62 1136 HIS A O 1
ATOM 8990 N N . ASP A 1 1137 ? 7.732 -3.626 -16.674 1.00 93.81 1137 ASP A N 1
ATOM 8991 C CA . ASP A 1 1137 ? 8.940 -3.801 -17.492 1.00 93.81 1137 ASP A CA 1
ATOM 8992 C C . ASP A 1 1137 ? 9.936 -2.667 -17.240 1.00 93.81 1137 ASP A C 1
ATOM 8994 O O . ASP A 1 1137 ? 11.111 -2.941 -17.012 1.00 93.81 1137 ASP A O 1
ATOM 8998 N N . SER A 1 1138 ? 9.457 -1.418 -17.220 1.00 93.94 1138 SER A N 1
ATOM 8999 C CA . SER A 1 1138 ? 10.277 -0.219 -16.998 1.00 93.94 1138 SER A CA 1
ATOM 9000 C C . SER A 1 1138 ? 11.161 -0.323 -15.754 1.00 93.94 1138 SER A C 1
ATOM 9002 O O . SER A 1 1138 ? 12.377 -0.253 -15.877 1.00 93.94 1138 SER A O 1
ATOM 9004 N N . LEU A 1 1139 ? 10.604 -0.586 -14.566 1.00 96.50 1139 LEU A N 1
ATOM 9005 C CA . LEU A 1 1139 ? 11.418 -0.682 -13.348 1.00 96.50 1139 LEU A CA 1
ATOM 9006 C C . LEU A 1 1139 ? 12.388 -1.875 -13.373 1.00 96.50 1139 LEU A C 1
ATOM 9008 O O . LEU A 1 1139 ? 13.520 -1.748 -12.911 1.00 96.50 1139 LEU A O 1
ATOM 9012 N N . VAL A 1 1140 ? 11.980 -3.030 -13.910 1.00 97.19 1140 VAL A N 1
ATOM 9013 C CA . VAL A 1 1140 ? 12.868 -4.204 -14.017 1.00 97.19 1140 VAL A CA 1
ATOM 9014 C C . VAL A 1 1140 ? 14.022 -3.931 -14.987 1.00 97.19 1140 VAL A C 1
ATOM 9016 O O . VAL A 1 1140 ? 15.159 -4.319 -14.706 1.00 97.19 1140 VAL A O 1
ATOM 9019 N N . ASN A 1 1141 ? 13.757 -3.237 -16.094 1.00 95.62 1141 ASN A N 1
ATOM 9020 C CA . ASN A 1 1141 ? 14.762 -2.799 -17.055 1.00 95.62 1141 ASN A CA 1
ATOM 9021 C C . ASN A 1 1141 ? 15.690 -1.741 -16.439 1.00 95.62 1141 ASN A C 1
ATOM 9023 O O . ASN A 1 1141 ? 16.897 -1.963 -16.399 1.00 95.62 1141 ASN A O 1
ATOM 9027 N N . ASP A 1 1142 ? 15.145 -0.645 -15.905 1.00 95.50 1142 ASP A N 1
ATOM 9028 C CA . ASP A 1 1142 ? 15.888 0.480 -15.323 1.00 95.50 1142 ASP A CA 1
ATOM 9029 C C . ASP A 1 1142 ? 16.773 0.019 -14.154 1.00 95.50 1142 ASP A C 1
ATOM 9031 O O . ASP A 1 1142 ? 17.924 0.438 -14.032 1.00 95.50 1142 ASP A O 1
ATOM 9035 N N . PHE A 1 1143 ? 16.288 -0.909 -13.320 1.00 97.44 1143 PHE A N 1
ATOM 9036 C CA . PHE A 1 1143 ? 17.075 -1.503 -12.239 1.00 97.44 1143 PHE A CA 1
ATOM 9037 C C . PHE A 1 1143 ? 18.176 -2.443 -12.769 1.00 97.44 1143 PHE A C 1
ATOM 9039 O O . PHE A 1 1143 ? 19.290 -2.449 -12.247 1.00 97.44 1143 PHE A O 1
ATOM 9046 N N . MET A 1 1144 ? 17.928 -3.201 -13.845 1.00 97.19 1144 MET A N 1
ATOM 9047 C CA . MET A 1 1144 ? 18.958 -4.028 -14.495 1.00 97.19 1144 MET A CA 1
ATOM 9048 C C . MET A 1 1144 ? 19.985 -3.208 -15.292 1.00 97.19 1144 MET A C 1
ATOM 9050 O O . MET A 1 1144 ? 21.145 -3.624 -15.376 1.00 97.19 1144 MET A O 1
ATOM 9054 N N . LEU A 1 1145 ? 19.594 -2.050 -15.838 1.00 95.94 1145 LEU A N 1
ATOM 9055 C CA . LEU A 1 1145 ? 20.490 -1.036 -16.398 1.00 95.94 1145 LEU A CA 1
ATOM 9056 C C . LEU A 1 1145 ? 21.365 -0.461 -15.285 1.00 95.94 1145 LEU A C 1
ATOM 9058 O O . LEU A 1 1145 ? 22.578 -0.580 -15.362 1.00 95.94 1145 LEU A O 1
ATOM 9062 N N . LEU A 1 1146 ? 20.767 0.022 -14.195 1.00 95.75 1146 LEU A N 1
ATOM 9063 C CA . LEU A 1 1146 ? 21.446 0.576 -13.017 1.00 95.75 1146 LEU A CA 1
ATOM 9064 C C . LEU A 1 1146 ? 22.496 -0.370 -12.404 1.00 95.75 1146 LEU A C 1
ATOM 9066 O O . LEU A 1 1146 ? 23.511 0.093 -11.880 1.00 95.75 1146 LEU A O 1
ATOM 9070 N N . LEU A 1 1147 ? 22.278 -1.690 -12.454 1.00 96.69 1147 LEU A N 1
ATOM 9071 C CA . LEU A 1 1147 ? 23.236 -2.718 -12.010 1.00 96.69 1147 LEU A CA 1
ATOM 9072 C C . LEU A 1 1147 ? 24.348 -3.025 -13.044 1.00 96.69 1147 LEU A C 1
ATOM 9074 O O . LEU A 1 1147 ? 25.369 -3.628 -12.691 1.00 96.69 1147 LEU A O 1
ATOM 9078 N N . HIS A 1 1148 ? 24.169 -2.593 -14.295 1.00 96.19 1148 HIS A N 1
ATOM 9079 C CA . HIS A 1 1148 ? 24.878 -2.997 -15.520 1.00 96.19 1148 HIS A CA 1
ATOM 9080 C C . HIS A 1 1148 ? 24.751 -4.501 -15.849 1.00 96.19 1148 HIS A C 1
ATOM 9082 O O . HIS A 1 1148 ? 25.683 -5.113 -16.366 1.00 96.19 1148 HIS A O 1
ATOM 9088 N N . ALA A 1 1149 ? 23.598 -5.109 -15.542 1.00 96.38 1149 ALA A N 1
ATOM 9089 C CA . ALA A 1 1149 ? 23.336 -6.539 -15.741 1.00 96.38 1149 ALA A CA 1
ATOM 9090 C C . ALA A 1 1149 ? 22.424 -6.859 -16.947 1.00 96.38 1149 ALA A C 1
ATOM 9092 O O . ALA A 1 1149 ? 22.464 -7.989 -17.435 1.00 96.38 1149 ALA A O 1
ATOM 9093 N N . LYS A 1 1150 ? 21.629 -5.892 -17.440 1.00 95.06 1150 LYS A N 1
ATOM 9094 C CA . LYS A 1 1150 ? 20.602 -6.087 -18.490 1.00 95.06 1150 LYS A CA 1
ATOM 9095 C C . LYS A 1 1150 ? 21.128 -6.794 -19.746 1.00 95.06 1150 LYS A C 1
ATOM 9097 O O . LYS A 1 1150 ? 20.692 -7.906 -20.050 1.00 95.06 1150 LYS A O 1
ATOM 9102 N N . GLU A 1 1151 ? 22.100 -6.189 -20.433 1.00 92.75 1151 GLU A N 1
ATOM 9103 C CA . GLU A 1 1151 ? 22.611 -6.692 -21.720 1.00 92.75 1151 GLU A CA 1
ATOM 9104 C C . GLU A 1 1151 ? 23.179 -8.120 -21.606 1.00 92.75 1151 GLU A C 1
ATOM 9106 O O . GLU A 1 1151 ? 22.995 -8.943 -22.500 1.00 92.75 1151 GLU A O 1
ATOM 9111 N N . ALA A 1 1152 ? 23.801 -8.450 -20.471 1.00 93.31 1152 ALA A N 1
ATOM 9112 C CA . ALA A 1 1152 ? 24.392 -9.762 -20.219 1.00 93.31 1152 ALA A CA 1
ATOM 9113 C C . ALA A 1 1152 ? 23.377 -10.856 -19.817 1.00 93.31 1152 ALA A C 1
ATOM 9115 O O . ALA A 1 1152 ? 23.746 -12.032 -19.796 1.00 93.31 1152 ALA A O 1
ATOM 9116 N N . LEU A 1 1153 ? 22.130 -10.493 -19.486 1.00 92.44 1153 LEU A N 1
ATOM 9117 C CA . LEU A 1 1153 ? 21.062 -11.428 -19.108 1.00 92.44 1153 LEU A CA 1
ATOM 9118 C C . LEU A 1 1153 ? 20.031 -11.646 -20.219 1.00 92.44 1153 LEU A C 1
ATOM 9120 O O . LEU A 1 1153 ? 19.691 -12.792 -20.502 1.00 92.44 1153 LEU A O 1
ATOM 9124 N N . TYR A 1 1154 ? 19.535 -10.567 -20.829 1.00 92.62 1154 TYR A N 1
ATOM 9125 C CA . TYR A 1 1154 ? 18.500 -10.617 -21.873 1.00 92.62 1154 TYR A CA 1
ATOM 9126 C C . TYR A 1 1154 ? 18.720 -9.595 -23.006 1.00 92.62 1154 TYR A C 1
ATOM 9128 O O . TYR A 1 1154 ? 17.838 -9.362 -23.831 1.00 92.62 1154 TYR A O 1
ATOM 9136 N N . GLY A 1 1155 ? 19.928 -9.031 -23.112 1.00 91.38 1155 GLY A N 1
ATOM 9137 C CA . GLY A 1 1155 ? 20.309 -8.171 -24.230 1.00 91.38 1155 GLY A CA 1
ATOM 9138 C C . GLY A 1 1155 ? 19.584 -6.823 -24.240 1.00 91.38 1155 GLY A C 1
ATOM 9139 O O . GLY A 1 1155 ? 19.306 -6.221 -23.200 1.00 91.38 1155 GLY A O 1
ATOM 9140 N N . LYS A 1 1156 ? 19.305 -6.339 -25.452 1.00 87.19 1156 LYS A N 1
ATOM 9141 C CA . LYS A 1 1156 ? 18.646 -5.050 -25.693 1.00 87.19 1156 LYS A CA 1
ATOM 9142 C C . LYS A 1 1156 ? 17.121 -5.095 -25.570 1.00 87.19 1156 LYS A C 1
ATOM 9144 O O . LYS A 1 1156 ? 16.506 -4.057 -25.353 1.00 87.19 1156 LYS A O 1
ATOM 9149 N N . GLY A 1 1157 ? 16.520 -6.284 -25.637 1.00 87.06 1157 GLY A N 1
ATOM 9150 C CA . GLY A 1 1157 ? 15.083 -6.478 -25.445 1.00 87.06 1157 GLY A CA 1
ATOM 9151 C C . GLY A 1 1157 ? 14.591 -6.103 -24.042 1.00 87.06 1157 GLY A C 1
ATOM 9152 O O . GLY A 1 1157 ? 15.371 -5.796 -23.136 1.00 87.06 1157 GLY A O 1
ATOM 9153 N N . ASN A 1 1158 ? 13.272 -6.145 -23.867 1.00 90.12 1158 ASN A N 1
ATOM 9154 C CA . ASN A 1 1158 ? 12.626 -5.971 -22.567 1.00 90.12 1158 ASN A CA 1
ATOM 9155 C C . ASN A 1 1158 ? 12.687 -7.251 -21.728 1.00 90.12 1158 ASN A C 1
ATOM 9157 O O . ASN A 1 1158 ? 12.797 -8.355 -22.257 1.00 90.12 1158 ASN A O 1
ATOM 9161 N N . SER A 1 1159 ? 12.555 -7.098 -20.412 1.00 93.56 1159 SER A N 1
ATOM 9162 C CA . SER A 1 1159 ? 12.312 -8.222 -19.506 1.00 93.56 1159 SER A CA 1
ATOM 9163 C C . SER A 1 1159 ? 10.974 -8.917 -19.816 1.00 93.56 1159 SER A C 1
ATOM 9165 O O . SER A 1 1159 ? 9.951 -8.260 -20.007 1.00 93.56 1159 SER A O 1
ATOM 9167 N N . GLU A 1 1160 ? 10.964 -10.251 -19.867 1.00 95.75 1160 GLU A N 1
ATOM 9168 C CA . GLU A 1 1160 ? 9.778 -11.055 -20.215 1.00 95.75 1160 GLU A CA 1
ATOM 9169 C C . GLU A 1 1160 ? 8.668 -11.007 -19.148 1.00 95.75 1160 GLU A C 1
ATOM 9171 O O . GLU A 1 1160 ? 8.869 -10.543 -18.023 1.00 95.75 1160 GLU A O 1
ATOM 9176 N N . TYR A 1 1161 ? 7.453 -11.442 -19.491 1.00 97.62 1161 TYR A N 1
ATOM 9177 C CA . TYR A 1 1161 ? 6.337 -11.438 -18.535 1.00 97.62 1161 TYR A CA 1
ATOM 9178 C C . TYR A 1 1161 ? 6.613 -12.351 -17.327 1.00 97.62 1161 TYR A C 1
ATOM 9180 O O . TYR A 1 1161 ? 7.135 -13.459 -17.464 1.00 97.62 1161 TYR A O 1
ATOM 9188 N N . ALA A 1 1162 ? 6.260 -11.875 -16.128 1.00 97.94 1162 ALA A N 1
ATOM 9189 C CA . ALA A 1 1162 ? 6.628 -12.478 -14.842 1.00 97.94 1162 ALA A CA 1
ATOM 9190 C C . ALA A 1 1162 ? 8.150 -12.621 -14.571 1.00 97.94 1162 ALA A C 1
ATOM 9192 O O . ALA A 1 1162 ? 8.537 -13.310 -13.616 1.00 97.94 1162 ALA A O 1
ATOM 9193 N N . ALA A 1 1163 ? 9.023 -11.951 -15.341 1.00 98.19 1163 ALA A N 1
ATOM 9194 C CA . ALA A 1 1163 ? 10.458 -11.864 -15.053 1.00 98.19 1163 ALA A CA 1
ATOM 9195 C C . ALA A 1 1163 ? 10.699 -11.435 -13.602 1.00 98.19 1163 ALA A C 1
ATOM 9197 O O . ALA A 1 1163 ? 10.124 -10.451 -13.138 1.00 98.19 1163 ALA A O 1
ATOM 9198 N N . THR A 1 1164 ? 11.546 -12.171 -12.879 1.00 98.38 1164 THR A N 1
ATOM 9199 C CA . THR A 1 1164 ? 11.747 -11.986 -11.433 1.00 98.38 1164 THR A CA 1
ATOM 9200 C C . THR A 1 1164 ? 13.222 -11.858 -11.071 1.00 98.38 1164 THR A C 1
ATOM 9202 O O . THR A 1 1164 ? 14.022 -12.758 -11.327 1.00 98.38 1164 THR A O 1
ATOM 9205 N N . ILE A 1 1165 ? 13.561 -10.772 -10.382 1.00 98.38 1165 ILE A N 1
ATOM 9206 C CA . ILE A 1 1165 ? 14.810 -10.580 -9.645 1.00 98.38 1165 ILE A CA 1
ATOM 9207 C C . ILE A 1 1165 ? 14.581 -11.038 -8.203 1.00 98.38 1165 ILE A C 1
ATOM 9209 O O . ILE A 1 1165 ? 13.593 -10.652 -7.587 1.00 98.38 1165 ILE A O 1
ATOM 9213 N N . SER A 1 1166 ? 15.508 -11.810 -7.639 1.00 97.62 1166 SER A N 1
ATOM 9214 C CA . SER A 1 1166 ? 15.598 -12.090 -6.201 1.00 97.62 1166 SER A CA 1
ATOM 9215 C C . SER A 1 1166 ? 16.970 -11.669 -5.673 1.00 97.62 1166 SER A C 1
ATOM 9217 O O . SER A 1 1166 ? 17.980 -11.851 -6.354 1.00 97.62 1166 SER A O 1
ATOM 9219 N N . CYS A 1 1167 ? 17.025 -11.126 -4.461 1.00 97.81 1167 CYS A N 1
ATOM 9220 C CA . CYS A 1 1167 ? 18.252 -10.837 -3.726 1.00 97.81 1167 CYS A CA 1
ATOM 9221 C C . CYS A 1 1167 ? 18.192 -11.500 -2.350 1.00 97.81 1167 CYS A C 1
ATOM 9223 O O . CYS A 1 1167 ? 17.320 -11.200 -1.538 1.00 97.81 1167 CYS A O 1
ATOM 9225 N N . GLU A 1 1168 ? 19.140 -12.394 -2.093 1.00 97.62 1168 GLU A N 1
ATOM 9226 C CA . GLU A 1 1168 ? 19.323 -13.092 -0.825 1.00 97.62 1168 GLU A CA 1
ATOM 9227 C C . GLU A 1 1168 ? 20.454 -12.426 -0.027 1.00 97.62 1168 GLU A C 1
ATOM 9229 O O . GLU A 1 1168 ? 21.562 -12.277 -0.548 1.00 97.62 1168 GLU A O 1
ATOM 9234 N N . VAL A 1 1169 ? 20.220 -12.083 1.244 1.00 95.19 1169 VAL A N 1
ATOM 9235 C CA . VAL A 1 1169 ? 21.276 -11.638 2.171 1.00 95.19 1169 VAL A CA 1
ATOM 9236 C C . VAL A 1 1169 ? 21.710 -12.820 3.033 1.00 95.19 1169 VAL A C 1
ATOM 9238 O O . VAL A 1 1169 ? 20.940 -13.361 3.831 1.00 95.19 1169 VAL A O 1
ATOM 9241 N N . TRP A 1 1170 ? 22.979 -13.182 2.903 1.00 93.25 1170 TRP A N 1
ATOM 9242 C CA . TRP A 1 1170 ? 23.639 -14.247 3.642 1.00 93.25 1170 TRP A CA 1
ATOM 9243 C C . TRP A 1 1170 ? 24.623 -13.661 4.653 1.00 93.25 1170 TRP A C 1
ATOM 9245 O O . TRP A 1 1170 ? 25.537 -12.918 4.292 1.00 93.25 1170 TRP A O 1
ATOM 9255 N N . ARG A 1 1171 ? 24.478 -14.032 5.926 1.00 89.00 1171 ARG A N 1
ATOM 9256 C CA . ARG A 1 1171 ? 25.523 -13.851 6.937 1.00 89.00 1171 ARG A CA 1
ATOM 9257 C C . ARG A 1 1171 ? 26.541 -14.977 6.783 1.00 89.00 1171 ARG A C 1
ATOM 9259 O O . ARG A 1 1171 ? 26.144 -16.138 6.813 1.00 89.00 1171 ARG A O 1
ATOM 9266 N N . LYS A 1 1172 ? 27.822 -14.642 6.655 1.00 88.75 1172 LYS A N 1
ATOM 9267 C CA . LYS A 1 1172 ? 28.949 -15.585 6.610 1.00 88.75 1172 LYS A CA 1
ATOM 9268 C C . LYS A 1 1172 ? 29.923 -15.324 7.758 1.00 88.75 1172 LYS A C 1
ATOM 9270 O O . LYS A 1 1172 ? 29.763 -14.365 8.513 1.00 88.75 1172 LYS A O 1
ATOM 9275 N N . SER A 1 1173 ? 30.938 -16.177 7.894 1.00 80.38 1173 SER A N 1
ATOM 9276 C CA . SER A 1 1173 ? 31.955 -16.081 8.957 1.00 80.38 1173 SER A CA 1
ATOM 9277 C C . SER A 1 1173 ? 32.721 -14.745 9.029 1.00 80.38 1173 SER A C 1
ATOM 9279 O O . SER A 1 1173 ? 33.241 -14.398 10.090 1.00 80.38 1173 SER A O 1
ATOM 9281 N N . ASP A 1 1174 ? 32.784 -14.020 7.913 1.00 85.12 1174 ASP A N 1
ATOM 9282 C CA . ASP A 1 1174 ? 33.625 -12.854 7.638 1.00 85.12 1174 ASP A CA 1
ATOM 9283 C C . ASP A 1 1174 ? 32.838 -11.579 7.275 1.00 85.12 1174 ASP A C 1
ATOM 9285 O O . ASP A 1 1174 ? 33.420 -10.495 7.241 1.00 85.12 1174 ASP A O 1
ATOM 9289 N N . GLY A 1 1175 ? 31.519 -11.666 7.064 1.00 88.00 1175 GLY A N 1
ATOM 9290 C CA . GLY A 1 1175 ? 30.684 -10.505 6.749 1.00 88.00 1175 GLY A CA 1
ATOM 9291 C C . GLY A 1 1175 ? 29.269 -10.848 6.279 1.00 88.00 1175 GLY A C 1
ATOM 9292 O O . GLY A 1 1175 ? 28.788 -11.971 6.437 1.00 88.00 1175 GLY A O 1
ATOM 9293 N N . TYR A 1 1176 ? 28.602 -9.861 5.679 1.00 91.75 1176 TYR A N 1
ATOM 9294 C CA . TYR A 1 1176 ? 27.297 -10.021 5.034 1.00 91.75 1176 TYR A CA 1
ATOM 9295 C C . TYR A 1 1176 ? 27.440 -9.923 3.514 1.00 91.75 1176 TYR A C 1
ATOM 9297 O O . TYR A 1 1176 ? 28.129 -9.039 2.998 1.00 91.75 1176 TYR A O 1
ATOM 9305 N N . TYR A 1 1177 ? 26.770 -10.829 2.805 1.00 95.31 1177 TYR A N 1
ATOM 9306 C CA . TYR A 1 1177 ? 26.906 -11.022 1.367 1.00 95.31 1177 TYR A CA 1
ATOM 9307 C C . TYR A 1 1177 ? 25.544 -11.095 0.685 1.00 95.31 1177 TYR A C 1
ATOM 9309 O O . TYR A 1 1177 ? 24.650 -11.807 1.133 1.00 95.31 1177 TYR A O 1
ATOM 9317 N N . LEU A 1 1178 ? 25.415 -10.396 -0.435 1.00 97.31 1178 LEU A N 1
ATOM 9318 C CA . LEU A 1 1178 ? 24.279 -10.459 -1.339 1.00 97.31 1178 LEU A CA 1
ATOM 9319 C C . LEU A 1 1178 ? 24.505 -11.546 -2.387 1.00 97.31 1178 LEU A C 1
ATOM 9321 O O . LEU A 1 1178 ? 25.600 -11.653 -2.945 1.00 97.31 1178 LEU A O 1
ATOM 9325 N N . LYS A 1 1179 ? 23.453 -12.297 -2.699 1.00 97.25 1179 LYS A N 1
ATOM 9326 C CA . LYS A 1 1179 ? 23.386 -13.207 -3.844 1.00 97.25 1179 LYS A CA 1
ATOM 9327 C C . LYS A 1 1179 ? 22.137 -12.885 -4.657 1.00 97.25 1179 LYS A C 1
ATOM 9329 O O . LYS A 1 1179 ? 21.016 -13.049 -4.182 1.00 97.25 1179 LYS A O 1
ATOM 9334 N N . PHE A 1 1180 ? 22.347 -12.398 -5.873 1.00 98.25 1180 PHE A N 1
ATOM 9335 C CA . PHE A 1 1180 ? 21.294 -12.016 -6.805 1.00 98.25 1180 PHE A CA 1
ATOM 9336 C C . PHE A 1 1180 ? 20.981 -13.170 -7.760 1.00 98.25 1180 PHE A C 1
ATOM 9338 O O . PHE A 1 1180 ? 21.884 -13.750 -8.367 1.00 98.25 1180 PHE A O 1
ATOM 9345 N N . MET A 1 1181 ? 19.695 -13.485 -7.896 1.00 97.62 1181 MET A N 1
ATOM 9346 C CA . MET A 1 1181 ? 19.151 -14.541 -8.748 1.00 97.62 1181 MET A CA 1
ATOM 9347 C C . MET A 1 1181 ? 18.144 -13.938 -9.732 1.00 97.62 1181 MET A C 1
ATOM 9349 O O . MET A 1 1181 ? 17.371 -13.061 -9.352 1.00 97.62 1181 MET A O 1
ATOM 9353 N N . TYR A 1 1182 ? 18.114 -14.420 -10.972 1.00 97.62 1182 TYR A N 1
ATOM 9354 C CA . TYR A 1 1182 ? 17.166 -13.987 -12.000 1.00 97.62 1182 TYR A CA 1
ATOM 9355 C C . TYR A 1 1182 ? 16.412 -15.186 -12.575 1.00 97.62 1182 TYR A C 1
ATOM 9357 O O . TYR A 1 1182 ? 17.012 -16.226 -12.842 1.00 97.62 1182 TYR A O 1
ATOM 9365 N N . SER A 1 1183 ? 15.106 -15.027 -12.761 1.00 97.50 1183 SER A N 1
ATOM 9366 C CA . SER A 1 1183 ? 14.221 -15.932 -13.494 1.00 97.50 1183 SER A CA 1
ATOM 9367 C C . SER A 1 1183 ? 13.667 -15.147 -14.673 1.00 97.50 1183 SER A C 1
ATOM 9369 O O . SER A 1 1183 ? 13.022 -14.121 -14.450 1.00 97.50 1183 SER A O 1
ATOM 9371 N N . ALA A 1 1184 ? 13.932 -15.601 -15.900 1.00 95.69 1184 ALA A N 1
ATOM 9372 C CA . ALA A 1 1184 ? 13.545 -14.865 -17.106 1.00 95.69 1184 ALA A CA 1
ATOM 9373 C C . ALA A 1 1184 ? 12.024 -14.697 -17.218 1.00 95.69 1184 ALA A C 1
ATOM 9375 O O . ALA A 1 1184 ? 11.550 -13.613 -17.518 1.00 95.69 1184 ALA A O 1
ATOM 9376 N N . ASP A 1 1185 ? 11.273 -15.748 -16.904 1.00 95.38 1185 ASP A N 1
ATOM 9377 C CA . ASP A 1 1185 ? 9.815 -15.810 -16.964 1.00 95.38 1185 ASP A CA 1
ATOM 9378 C C . ASP A 1 1185 ? 9.284 -16.803 -15.905 1.00 95.38 1185 ASP A C 1
ATOM 9380 O O . ASP A 1 1185 ? 10.032 -17.305 -15.055 1.00 95.38 1185 ASP A O 1
ATOM 9384 N N . ALA A 1 1186 ? 7.993 -17.135 -15.985 1.00 93.75 1186 ALA A N 1
ATOM 9385 C CA . ALA A 1 1186 ? 7.337 -18.157 -15.165 1.00 93.75 1186 ALA A CA 1
ATOM 9386 C C . ALA A 1 1186 ? 7.731 -19.619 -15.489 1.00 93.75 1186 ALA A C 1
ATOM 9388 O O . ALA A 1 1186 ? 7.232 -20.544 -14.838 1.00 93.75 1186 ALA A O 1
ATOM 9389 N N . TYR A 1 1187 ? 8.606 -19.851 -16.477 1.00 93.69 1187 TYR A N 1
ATOM 9390 C CA . TYR A 1 1187 ? 8.947 -21.177 -17.009 1.00 93.69 1187 TYR A CA 1
ATOM 9391 C C . TYR A 1 1187 ? 10.450 -21.516 -16.922 1.00 93.69 1187 TYR A C 1
ATOM 9393 O O . TYR A 1 1187 ? 10.817 -22.691 -16.878 1.00 93.69 1187 TYR A O 1
ATOM 9401 N N . THR A 1 1188 ? 11.319 -20.526 -16.729 1.00 93.62 1188 THR A N 1
ATOM 9402 C CA . THR A 1 1188 ? 12.786 -20.634 -16.612 1.00 93.62 1188 THR A CA 1
ATOM 9403 C C . THR A 1 1188 ? 13.226 -20.700 -15.149 1.00 93.62 1188 THR A C 1
ATOM 9405 O O . THR A 1 1188 ? 12.662 -19.998 -14.322 1.00 93.62 1188 THR A O 1
ATOM 9408 N N . ASP A 1 1189 ? 14.203 -21.530 -14.782 1.00 91.44 1189 ASP A N 1
ATOM 9409 C CA . ASP A 1 1189 ? 14.672 -21.608 -13.386 1.00 91.44 1189 ASP A CA 1
ATOM 9410 C C . ASP A 1 1189 ? 15.480 -20.368 -12.949 1.00 91.44 1189 ASP A C 1
ATOM 9412 O O . ASP A 1 1189 ? 16.141 -19.714 -13.756 1.00 91.44 1189 ASP A O 1
ATOM 9416 N N . PHE A 1 1190 ? 15.481 -20.079 -11.642 1.00 95.19 1190 PHE A N 1
ATOM 9417 C CA . PHE A 1 1190 ? 16.289 -19.004 -11.054 1.00 95.19 1190 PHE A CA 1
ATOM 9418 C C . PHE A 1 1190 ? 17.795 -19.306 -11.151 1.00 95.19 1190 PHE A C 1
ATOM 9420 O O . PHE A 1 1190 ? 18.284 -20.258 -10.537 1.00 95.19 1190 PHE A O 1
ATOM 9427 N N . VAL A 1 1191 ? 18.551 -18.441 -11.833 1.00 94.81 1191 VAL A N 1
ATOM 9428 C CA . VAL A 1 1191 ? 20.015 -18.539 -11.997 1.00 94.81 1191 VAL A CA 1
ATOM 9429 C C . VAL A 1 1191 ? 20.757 -17.388 -11.301 1.00 94.81 1191 VAL A C 1
ATOM 9431 O O . VAL A 1 1191 ? 20.262 -16.261 -11.306 1.00 94.81 1191 VAL A O 1
ATOM 9434 N N . PRO A 1 1192 ? 21.941 -17.620 -10.697 1.00 96.56 1192 PRO A N 1
ATOM 9435 C CA . PRO A 1 1192 ? 22.714 -16.560 -10.054 1.00 96.56 1192 PRO A CA 1
ATOM 9436 C C . PRO A 1 1192 ? 23.349 -15.619 -11.084 1.00 96.56 1192 PRO A C 1
ATOM 9438 O O . PRO A 1 1192 ? 23.996 -16.071 -12.035 1.00 96.56 1192 PRO A O 1
ATOM 9441 N N . PHE A 1 1193 ? 23.207 -14.309 -10.859 1.00 97.38 1193 PHE A N 1
ATOM 9442 C CA . PHE A 1 1193 ? 23.755 -13.257 -11.722 1.00 97.38 1193 PHE A CA 1
ATOM 9443 C C . PHE A 1 1193 ? 24.626 -12.222 -11.000 1.00 97.38 1193 PHE A C 1
ATOM 9445 O O . PHE A 1 1193 ? 25.122 -11.303 -11.644 1.00 97.38 1193 PHE A O 1
ATOM 9452 N N . THR A 1 1194 ? 24.885 -12.380 -9.696 1.00 97.75 1194 THR A N 1
ATOM 9453 C CA . THR A 1 1194 ? 25.700 -11.460 -8.876 1.00 97.75 1194 THR A CA 1
ATOM 9454 C C . THR A 1 1194 ? 27.012 -11.025 -9.543 1.00 97.75 1194 THR A C 1
ATOM 9456 O O . THR A 1 1194 ? 27.364 -9.849 -9.505 1.00 97.75 1194 THR A O 1
ATOM 9459 N N . ARG A 1 1195 ? 27.701 -11.958 -10.213 1.00 96.44 1195 ARG A N 1
ATOM 9460 C CA . ARG A 1 1195 ? 28.955 -11.738 -10.957 1.00 96.44 1195 ARG A CA 1
ATOM 9461 C C . ARG A 1 1195 ? 28.859 -10.808 -12.177 1.00 96.44 1195 ARG A C 1
ATOM 9463 O O . ARG A 1 1195 ? 29.889 -10.398 -12.704 1.00 96.44 1195 ARG A O 1
ATOM 9470 N N . LEU A 1 1196 ? 27.644 -10.512 -12.644 1.00 96.50 1196 LEU A N 1
ATOM 9471 C CA . LEU A 1 1196 ? 27.363 -9.553 -13.720 1.00 96.50 1196 LEU A CA 1
ATOM 9472 C C . LEU A 1 1196 ? 27.132 -8.134 -13.177 1.00 96.50 1196 LEU A C 1
ATOM 9474 O O . LEU A 1 1196 ? 27.215 -7.174 -13.935 1.00 96.50 1196 LEU A O 1
ATOM 9478 N N . ILE A 1 1197 ? 26.865 -7.983 -11.874 1.00 97.19 1197 ILE A N 1
ATOM 9479 C CA . ILE A 1 1197 ? 26.633 -6.676 -11.256 1.00 97.19 1197 ILE A CA 1
ATOM 9480 C C . ILE A 1 1197 ? 27.959 -5.920 -11.170 1.00 97.19 1197 ILE A C 1
ATOM 9482 O O . ILE A 1 1197 ? 28.931 -6.363 -10.554 1.00 97.19 1197 ILE A O 1
ATOM 9486 N N . SER A 1 1198 ? 27.996 -4.739 -11.771 1.00 94.62 1198 SER A N 1
ATOM 9487 C CA . SER A 1 1198 ? 29.184 -3.887 -11.780 1.00 94.62 1198 SER A CA 1
ATOM 9488 C C . SER A 1 1198 ? 29.613 -3.468 -10.368 1.00 94.62 1198 SER A C 1
ATOM 9490 O O . SER A 1 1198 ? 28.833 -2.907 -9.600 1.00 94.62 1198 SER A O 1
ATOM 9492 N N . GLY A 1 1199 ? 30.878 -3.728 -10.027 1.00 93.75 1199 GLY A N 1
ATOM 9493 C CA . GLY A 1 1199 ? 31.434 -3.512 -8.685 1.00 93.75 1199 GLY A CA 1
ATOM 9494 C C . GLY A 1 1199 ? 31.376 -4.740 -7.765 1.00 93.75 1199 GLY A C 1
ATOM 9495 O O . GLY A 1 1199 ? 32.013 -4.726 -6.714 1.00 93.75 1199 GLY A O 1
ATOM 9496 N N . CYS A 1 1200 ? 30.685 -5.811 -8.166 1.00 96.06 1200 CYS A N 1
ATOM 9497 C CA . CYS A 1 1200 ? 30.717 -7.107 -7.488 1.00 96.06 1200 CYS A CA 1
ATOM 9498 C C . CYS A 1 1200 ? 31.802 -8.047 -8.070 1.00 96.06 1200 CYS A C 1
ATOM 9500 O O . CYS A 1 1200 ? 32.319 -7.794 -9.163 1.00 96.06 1200 CYS A O 1
ATOM 9502 N N . PRO A 1 1201 ? 32.195 -9.125 -7.358 1.00 94.00 1201 PRO A N 1
ATOM 9503 C CA . PRO A 1 1201 ? 33.214 -10.061 -7.837 1.00 94.00 1201 PRO A CA 1
ATOM 9504 C C . PRO A 1 1201 ? 32.750 -10.839 -9.077 1.00 94.00 1201 PRO A C 1
ATOM 9506 O O . PRO A 1 1201 ? 31.735 -11.523 -9.044 1.00 94.00 1201 PRO A O 1
ATOM 9509 N N . GLN A 1 1202 ? 33.530 -10.812 -10.161 1.00 91.38 1202 GLN A N 1
ATOM 9510 C CA . GLN A 1 1202 ? 33.189 -11.511 -11.415 1.00 91.38 1202 GLN A CA 1
ATOM 9511 C C . GLN A 1 1202 ? 33.343 -13.045 -11.346 1.00 91.38 1202 GLN A C 1
ATOM 9513 O O . GLN A 1 1202 ? 32.967 -13.756 -12.278 1.00 91.38 1202 GLN A O 1
ATOM 9518 N N . ASN A 1 1203 ? 33.927 -13.563 -10.263 1.00 90.44 1203 ASN A N 1
ATOM 9519 C CA . ASN A 1 1203 ? 34.293 -14.969 -10.081 1.00 90.44 1203 ASN A CA 1
ATOM 9520 C C . ASN A 1 1203 ? 33.614 -15.634 -8.867 1.00 90.44 1203 ASN A C 1
ATOM 9522 O O . ASN A 1 1203 ? 34.043 -16.715 -8.461 1.00 90.44 1203 ASN A O 1
ATOM 9526 N N . ASP A 1 1204 ? 32.609 -14.984 -8.278 1.00 89.88 1204 ASP A N 1
ATOM 9527 C CA . ASP A 1 1204 ? 31.811 -15.486 -7.157 1.00 89.88 1204 ASP A CA 1
ATOM 9528 C C . ASP A 1 1204 ? 30.331 -15.128 -7.396 1.00 89.88 1204 ASP A C 1
ATOM 9530 O O . ASP A 1 1204 ? 30.019 -14.089 -7.977 1.00 89.88 1204 ASP A O 1
ATOM 9534 N N . ASP A 1 1205 ? 29.410 -15.975 -6.943 1.00 93.38 1205 ASP A N 1
ATOM 9535 C CA . ASP A 1 1205 ? 27.970 -15.691 -6.967 1.00 93.38 1205 ASP A CA 1
ATOM 9536 C C . ASP A 1 1205 ? 27.520 -14.878 -5.734 1.00 93.38 1205 ASP A C 1
ATOM 9538 O O . ASP A 1 1205 ? 26.329 -14.598 -5.569 1.00 93.38 1205 ASP A O 1
ATOM 9542 N N . PHE A 1 1206 ? 28.469 -14.454 -4.893 1.00 95.19 1206 PHE A N 1
ATOM 9543 C CA . PHE A 1 1206 ? 28.279 -13.565 -3.750 1.00 95.19 1206 PHE A CA 1
ATOM 9544 C C . PHE A 1 1206 ? 29.032 -12.231 -3.903 1.00 95.19 1206 PHE A C 1
ATOM 9546 O O . PHE A 1 1206 ? 30.169 -12.176 -4.362 1.00 95.19 1206 PHE A O 1
ATOM 9553 N N . CYS A 1 1207 ? 28.418 -11.148 -3.429 1.00 96.56 1207 CYS A N 1
ATOM 9554 C CA . CYS A 1 1207 ? 28.995 -9.803 -3.367 1.00 96.56 1207 CYS A CA 1
ATOM 9555 C C . CYS A 1 1207 ? 28.869 -9.267 -1.942 1.00 96.56 1207 CYS A C 1
ATOM 9557 O O . CYS A 1 1207 ? 27.804 -9.408 -1.349 1.00 96.56 1207 CYS A O 1
ATOM 9559 N N . SER A 1 1208 ? 29.915 -8.681 -1.352 1.00 95.94 1208 SER A N 1
ATOM 9560 C CA . SER A 1 1208 ? 29.782 -8.126 0.003 1.00 95.94 1208 SER A CA 1
ATOM 9561 C C . SER A 1 1208 ? 28.810 -6.943 0.010 1.00 95.94 1208 SER A C 1
ATOM 9563 O O . SER A 1 1208 ? 28.739 -6.179 -0.958 1.00 95.94 1208 SER A O 1
ATOM 9565 N N . VAL A 1 1209 ? 28.069 -6.777 1.111 1.00 92.81 1209 VAL A N 1
ATOM 9566 C CA . VAL A 1 1209 ? 27.137 -5.648 1.272 1.00 92.81 1209 VAL A CA 1
ATOM 9567 C C . VAL A 1 1209 ? 27.867 -4.323 1.044 1.00 92.81 1209 VAL A C 1
ATOM 9569 O O . VAL A 1 1209 ? 27.404 -3.522 0.242 1.00 92.81 1209 VAL A O 1
ATOM 9572 N N . ASP A 1 1210 ? 29.055 -4.128 1.622 1.00 90.69 1210 ASP A N 1
ATOM 9573 C CA . ASP A 1 1210 ? 29.842 -2.897 1.452 1.00 90.69 1210 ASP A CA 1
ATOM 9574 C C . ASP A 1 1210 ? 30.202 -2.592 -0.014 1.00 90.69 1210 ASP A C 1
ATOM 9576 O O . ASP A 1 1210 ? 30.162 -1.430 -0.427 1.00 90.69 1210 ASP A O 1
ATOM 9580 N N . ALA A 1 1211 ? 30.515 -3.609 -0.829 1.00 94.75 1211 ALA A N 1
ATOM 9581 C CA . ALA A 1 1211 ? 30.813 -3.423 -2.251 1.00 94.75 1211 ALA A CA 1
ATOM 9582 C C . ALA A 1 1211 ? 29.561 -2.989 -3.030 1.00 94.75 1211 ALA A C 1
ATOM 9584 O O . ALA A 1 1211 ? 29.608 -2.018 -3.790 1.00 94.75 1211 ALA A O 1
ATOM 9585 N N . PHE A 1 1212 ? 28.423 -3.644 -2.775 1.00 96.88 1212 PHE A N 1
ATOM 9586 C CA . PHE A 1 1212 ? 27.139 -3.269 -3.365 1.00 96.88 1212 PHE A CA 1
ATOM 9587 C C . PHE A 1 1212 ? 26.697 -1.860 -2.938 1.00 96.88 1212 PHE A C 1
ATOM 9589 O O . PHE A 1 1212 ? 26.317 -1.044 -3.778 1.00 96.88 1212 PHE A O 1
ATOM 9596 N N . MET A 1 1213 ? 26.808 -1.531 -1.648 1.00 93.56 1213 MET A N 1
ATOM 9597 C CA . MET A 1 1213 ? 26.511 -0.195 -1.125 1.00 93.56 1213 MET A CA 1
ATOM 9598 C C . MET A 1 1213 ? 27.421 0.867 -1.747 1.00 93.56 1213 MET A C 1
ATOM 9600 O O . MET A 1 1213 ? 26.939 1.947 -2.082 1.00 93.56 1213 MET A O 1
ATOM 9604 N N . THR A 1 1214 ? 28.707 0.566 -1.953 1.00 93.88 1214 THR A N 1
ATOM 9605 C CA . THR A 1 1214 ? 29.673 1.492 -2.566 1.00 93.88 1214 THR A CA 1
ATOM 9606 C C . THR A 1 1214 ? 29.360 1.748 -4.040 1.00 93.88 1214 THR A C 1
ATOM 9608 O O . THR A 1 1214 ? 29.248 2.909 -4.433 1.00 93.88 1214 THR A O 1
ATOM 9611 N N . ARG A 1 1215 ? 29.150 0.700 -4.857 1.00 95.88 1215 ARG A N 1
ATOM 9612 C CA . ARG A 1 1215 ? 28.831 0.869 -6.294 1.00 95.88 1215 ARG A CA 1
ATOM 9613 C C . ARG A 1 1215 ? 27.486 1.553 -6.532 1.00 95.88 1215 ARG A C 1
ATOM 9615 O O . ARG A 1 1215 ? 27.275 2.145 -7.582 1.00 95.88 1215 ARG A O 1
ATOM 9622 N N . SER A 1 1216 ? 26.585 1.483 -5.553 1.00 96.62 1216 SER A N 1
ATOM 9623 C CA . SER A 1 1216 ? 25.234 2.035 -5.652 1.00 96.62 1216 SER A CA 1
ATOM 9624 C C . SER A 1 1216 ? 25.161 3.544 -5.419 1.00 96.62 1216 SER A C 1
ATOM 9626 O O . SER A 1 1216 ? 24.209 4.159 -5.883 1.00 96.62 1216 SER A O 1
ATOM 9628 N N . GLN A 1 1217 ? 26.136 4.162 -4.736 1.00 94.69 1217 GLN A N 1
ATOM 9629 C CA . GLN A 1 1217 ? 26.063 5.578 -4.324 1.00 94.69 1217 GLN A CA 1
ATOM 9630 C C . GLN A 1 1217 ? 25.725 6.585 -5.447 1.00 94.69 1217 GLN A C 1
ATOM 9632 O O . GLN A 1 1217 ? 24.927 7.480 -5.169 1.00 94.69 1217 GLN A O 1
ATOM 9637 N N . PRO A 1 1218 ? 26.252 6.478 -6.690 1.00 95.56 1218 PRO A N 1
ATOM 9638 C CA . PRO A 1 1218 ? 25.909 7.418 -7.766 1.00 95.56 1218 PRO A CA 1
ATOM 9639 C C . PRO A 1 1218 ? 24.424 7.385 -8.154 1.00 95.56 1218 PRO A C 1
ATOM 9641 O O . PRO A 1 1218 ? 23.873 8.400 -8.566 1.00 95.56 1218 PRO A O 1
ATOM 9644 N N . TYR A 1 1219 ? 23.778 6.232 -7.972 1.00 96.19 1219 TYR A N 1
ATOM 9645 C CA . TYR A 1 1219 ? 22.415 5.939 -8.408 1.00 96.19 1219 TYR A CA 1
ATOM 9646 C C . TYR A 1 1219 ? 21.363 6.162 -7.312 1.00 96.19 1219 TYR A C 1
ATOM 9648 O O . TYR A 1 1219 ? 20.209 5.785 -7.484 1.00 96.19 1219 TYR A O 1
ATOM 9656 N N . ARG A 1 1220 ? 21.733 6.776 -6.177 1.00 93.88 1220 ARG A N 1
ATOM 9657 C CA . ARG A 1 1220 ? 20.800 7.079 -5.079 1.00 93.88 1220 ARG A CA 1
ATOM 9658 C C . ARG A 1 1220 ? 20.327 8.544 -5.133 1.00 93.88 1220 ARG A C 1
ATOM 9660 O O . ARG A 1 1220 ? 21.167 9.449 -5.057 1.00 93.88 1220 ARG A O 1
ATOM 9667 N N . PRO A 1 1221 ? 19.015 8.823 -5.228 1.00 92.12 1221 PRO A N 1
ATOM 9668 C CA . PRO A 1 1221 ? 18.472 10.144 -4.950 1.00 92.12 1221 PRO A CA 1
ATOM 9669 C C . PRO A 1 1221 ? 18.538 10.411 -3.440 1.00 92.12 1221 PRO A C 1
ATOM 9671 O O . PRO A 1 1221 ? 18.449 9.492 -2.621 1.00 92.12 1221 PRO A O 1
ATOM 9674 N N . LYS A 1 1222 ? 18.734 11.675 -3.066 1.00 86.38 1222 LYS A N 1
ATOM 9675 C CA . LYS A 1 1222 ? 18.849 12.128 -1.668 1.00 86.38 1222 LYS A CA 1
ATOM 9676 C C . LYS A 1 1222 ? 17.507 12.585 -1.105 1.00 86.38 1222 LYS A C 1
ATOM 9678 O O . LYS A 1 1222 ? 17.324 12.564 0.108 1.00 86.38 1222 LYS A O 1
ATOM 9683 N N . SER A 1 1223 ? 16.620 13.048 -1.982 1.00 86.25 1223 SER A N 1
ATOM 9684 C CA . SER A 1 1223 ? 15.317 13.617 -1.643 1.00 86.25 1223 SER A CA 1
ATOM 9685 C C . SER A 1 1223 ? 14.485 13.846 -2.902 1.00 86.25 1223 SER A C 1
ATOM 9687 O O . SER A 1 1223 ? 15.021 14.269 -3.925 1.00 86.25 1223 SER A O 1
ATOM 9689 N N . ASP A 1 1224 ? 13.171 13.709 -2.778 1.00 82.88 1224 ASP A N 1
ATOM 9690 C CA . ASP A 1 1224 ? 12.130 14.011 -3.769 1.00 82.88 1224 ASP A CA 1
ATOM 9691 C C . ASP A 1 1224 ? 12.286 15.352 -4.498 1.00 82.88 1224 ASP A C 1
ATOM 9693 O O . ASP A 1 1224 ? 11.888 15.485 -5.652 1.00 82.88 1224 ASP A O 1
ATOM 9697 N N . SER A 1 1225 ? 12.900 16.353 -3.860 1.00 85.94 1225 SER A N 1
ATOM 9698 C CA . SER A 1 1225 ? 13.173 17.646 -4.492 1.00 85.94 1225 SER A CA 1
ATOM 9699 C C . SER A 1 1225 ? 14.151 17.578 -5.668 1.00 85.94 1225 SER A C 1
ATOM 9701 O O . SER A 1 1225 ? 14.253 18.557 -6.394 1.00 85.94 1225 SER A O 1
ATOM 9703 N N . GLU A 1 1226 ? 14.875 16.472 -5.868 1.00 89.00 1226 GLU A N 1
ATOM 9704 C CA . GLU A 1 1226 ? 15.733 16.273 -7.048 1.00 89.00 1226 GLU A CA 1
ATOM 9705 C C . GLU A 1 1226 ? 14.934 15.948 -8.327 1.00 89.00 1226 GLU A C 1
ATOM 9707 O O . GLU A 1 1226 ? 15.500 15.971 -9.414 1.00 89.00 1226 GLU A O 1
ATOM 9712 N N . CYS A 1 1227 ? 13.621 15.712 -8.213 1.00 87.44 1227 CYS A N 1
ATOM 9713 C CA . CYS A 1 1227 ? 12.692 15.685 -9.347 1.00 87.44 1227 CYS A CA 1
ATOM 9714 C C . CYS A 1 1227 ? 12.194 17.080 -9.778 1.00 87.44 1227 CYS A C 1
ATOM 9716 O O . CYS A 1 1227 ? 11.530 17.185 -10.811 1.00 87.44 1227 CYS A O 1
ATOM 9718 N N . ASN A 1 1228 ? 12.486 18.127 -8.996 1.00 84.94 1228 ASN A N 1
ATOM 9719 C CA . ASN A 1 1228 ? 12.086 19.512 -9.258 1.00 84.94 1228 ASN A CA 1
ATOM 9720 C C . ASN A 1 1228 ? 13.234 20.310 -9.907 1.00 84.94 1228 ASN A C 1
ATOM 9722 O O . ASN A 1 1228 ? 14.395 19.905 -9.837 1.00 84.94 1228 ASN A O 1
ATOM 9726 N N . VAL A 1 1229 ? 12.893 21.470 -10.478 1.00 61.44 1229 VAL A N 1
ATOM 9727 C CA . VAL A 1 1229 ? 13.782 22.366 -11.246 1.00 61.44 1229 VAL A CA 1
ATOM 9728 C C . VAL A 1 1229 ? 13.885 23.743 -10.587 1.00 61.44 1229 VAL A C 1
ATOM 9730 O O . VAL A 1 1229 ? 12.830 24.248 -10.135 1.00 61.44 1229 VAL A O 1
#

Secondary structure (DSSP, 8-state):
-PPPHHHHHHHHH-S-----------------B-S-HHHHHHHHHHHHHTTGGGS-TT--EEEEEEETTEEEEEEEE-SSEEEEESS-----SSEEEGGGS--TT--HHHHHHHHHTTT-EEEEE-TTSPEEEE-SS-EEEESSS---EEPTT-EEEEE-HHHHHHHHHHHTTTT--HHHHHHTTEEEEESSSS-TTTSSSEEEEEEHHHHHHHHHHS---SS---PPP-PPP----------------------------------------------------PPP--GGGTHHHHHHHHHHHHHHHHHT-----------------------------PPPPP---------------------------------------------------------------------------------------------------------------THHHHHHHHHTT------EEEEEEEEEE---B--S---TT-S--HHHHTS-TTPBPHHHHHHHHHHHHHHHHHHTTTT--S-SS--TTTEEEEE-S-HHHHHHHHHHHHHHSTT-S-S--SSTTPPTT------B---TTT-SSSS-TTTSTTS--HHHHHHHHHHHT-HHHHHHHHHTHHHHHHHHHHH-TT--S-HHHHHHHHHHHHIIIIIS-----TT--HHHHHHHHHHHHHHHHHHTT--TTHHHHHHHT--S-TT------HHHHHHHHHHHHHHHHHHHHHHHTTS---SEEEEEE-HHHHHHHHHHTT-HHHHTTTPPPPTT-EEEEEEEEETTEEEEEEEEE-SSSS--EE-GGGSTTS-TT-S-EEHHHHHHHHGGG-------------------------EEEEEEEEEE---B--S---TT-S--HHHHSS-TTPBPHHHHHHHHHHHHHHHIIIIIIS--S-SS--TTTEEEEE-SSHHHHHHHHHHHHHHTTT-S-S-SS-TTSPTT------B---TTT-TTT-TTSS-HHHHHHHHHHHTSHHHHHHHTTTHHHHHHHHHHS-S---SSHHHHHHHHHHHIIIIIIT-----TTS-HHHHHHHHHHHHHHHHHHHTSSBTTB---HHHHHHTHHHHHHHHHHHHHHHHTT-S-SEEEEEE-HHHHHHHHHHTT-HHHHHTTSPPPTT-EEEEEEEE-SSSEEEEEEEESSSSSPPEE-GGGSTTS-TT-S-EEHHHHHHHHGGG--S-GGGG--

Sequence (1229 aa):
MALSRSILIERLLHDNNEKACDSRPSTSHAAAVWDDIEAFERDTLLEVEQKLHQLDNLIWGKCIVMERNTRTAKAYFRSNSVSVDGSRADFDGSKFGLRRYGNGRRDETGEKLLDGLGEGFNLRVDSSGDVLLRSPCTVWISRGMKSEMVERGREIRLFDLRTFKTSLLERNSDGDPRRSLLSESIVYIKFTPSPALSCPLWFCLVHLIAVELTTMLHPIGKSSFFLPRVVHFSLGGSSVSTEEEATSSVSSTRSNNAPLHSPYTPSTSPSSHSSTPPPPILKNGRSNNSNKVIDHEYASVMKSLSAARRESGASSPKTSSSILRYSSSSSNDPRSAKLSLPPPPPIRSLLPTSSPAPSSHSSFQSGSDRLLIEDRSRRHHPPSRHRDRSCDPLLERARMAEGGMDQPMISAKQRGGVKKRMERGQAAPAPVGLGMQMGRLSSSVVDLRSLDNFRRPASMKLILSLFLLSAVVADEILFAQTLWRHGDRIPTSTYPSDPYQEDFWGVPWGELTTRGQKQHFLQGQRLRRVYVDGYGLISGTYNRNETVVRSSDYPRCIQSALSNLAGFYAGSPTHPTDIDNWPTDWTPIPIHTVPQDEDRICECPISNKKVSCPVAQKHFEDRIHARNFVDWIALQWKLIADIMLHGGDTLESEFETIAHIYQAISVEREFFNLTLPDWITDEVYDGIESAVETGQDYVVGGGKQTNLIRRNFLDIPAGFDYPEDEVMVKLRGGFLLKEWIDNMQSVINGTNTLHYQAYSGHDYSIVSLLMVLEAKTQLLGLKMPEYASVVACELWRTDKGYSVKFTYSKDEYSEYVPITNLIAGCPSNSDFCALDKFIDGSKKYIPTGIENMILLLILLSSPFIVSAADQLIFVQTLYRHGDRTPTGTYPTDPYQEDFWGVPWGELTTMGMKQHFLQGQRLKRLYVDKEKFLSAKYSRYDTSIRSADTPRCLQSAVANMAGFYSGSPTHPTDVIDWPVDWTPLPIHTIKHNEDRELEAGVNCQRADELVVERVLKRNFLDFIASKWQIIADILLHSGGGYEADFDTLQHIWGAISIEKGVYNLTLPDWITDDFYNELGAAIEEALDYVDGGAGFGYEEETELLRLRAGFFLNEWINNINNAVAGNGLKYYSYSSHDSLVNDFMLLLHAKEALYGKGNSEYAATISCEVWRKSDGYYLKFMYSADAYTDFVPFTRLISGCPQNDDFCSVDAFMTRSQPYRPKSDSECNV